Protein AF-A0A7W1NXH7-F1 (afdb_monomer_lite)

Sequence (1230 aa):
GSPTNNTDASGASYSRAEDPDDTFDNYVQDKVFFTPETDPMLKKDGQWLAEALGISYDSLSHIPNTDQADQAEAFAMNTALYPATLGYMLRTMLKPGMSWDQVDDVRWFFRNFVSGRGQVPAIRIGSQPYGILPTTAYSRMKWFNNDRLPFVPGSIESPRPFLTKLYSILNTLSPFWTNAVNSVAHVDAEHYDDAHKALLDIIGLHPSSVDYYSRVAESLNHVYNVMNMQGKASEFVSAYKSILLAGGTDIATSDQTMALLRELGYSSDTTPDILDLIFNRYAQKLKGPVIDDRPLSETAFIRDYAVPLPPDTKNRNYMQWLVDSAKTSFETLRTEAGFIDNKSPTAMLYLVMRFALMQSYWKTSIDLHRSAVVNGVFDVELVRSEPQFINVKQDQKVSESRFAQMYTPLAGITEPNETLVAAIPRLFGVRTETAHLGELIAAAQSLVNVPTARLERLFAEHIDLCSYRLDAWQQGLVRYQLSAMRANQYNNQNENPGGTYIGAYGWLENIRPENKVMTPIQLPDDLQAVFNPPTPAGTPAPAPIMHDPTNEGYIHAPSLNHAVTAAVLRNGYNATADATVRETMAVNLSSERVRLALSFIEGIRNGQSLSALLGYQLERALHDGSSFAEVDTFIYALRKQWPLQAGKIKLPINPVTGAADPDLAPIEAQEARNVVDGFALINWIKQHNNNKIYPFANIKLPPTQNAAQETVINDAVNRLLDIYDALADLALAEGVHQIVQGNYDRAAATMDAYSRGNFPPIPDVVQTPRTGITLTHRVGLHFEAGLDFNTSPVGGIAMTPRANAEPAINKWIQSVLPSTPSDVLCSVIVTDPVTAVETTLLITWADLQVQPVDLLYLVQPENQQAMAELDDRIIRHIVATANPRPDAKIDIRYAQPAAPQYSFFEIAPLMQSLRALLLASRPLQPTDVMLTNEAKTSADDVVTANRPRLEHVRDLLDVLHTDLSNYVTPLQAIFDDITNKRSQLLTTVDTLMDDFNQLLARASSF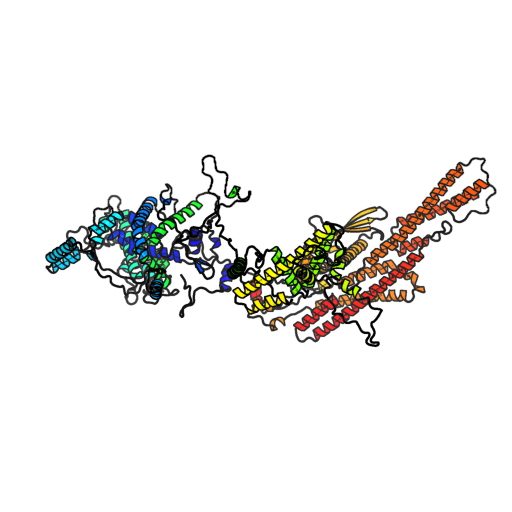GLPQTGWGFTYAWKAATFGGLIDQIKVLADRWQTRLDGYDAAMSAYALLPITTTDDERFQLLQKTELMISTSLINPLPADPTDATYLNARTAKRTAFDNKRGQFAALLSTSTRSIATLLADVQALLPIDEFDSISIDTAAVENEIVTFCGDLLRVSTGVMNDADKRLKDAQTQFDAHSAASTSKAQVDALLAVAKALLGDDFRIIPEFTLSASHGSEWEKAYTC

Foldseek 3Di:
DFALCDDPVGHGPDDLDDDPVVVCCLPPVVQFLDDDDDDLLQQFLLNLQCLLFQHDSSVRRSPPRSNHRLRSLLLLLLLLLCCLFVVLCVLFQQPPQDDPVLSVLVSLLRSPQFGLQARHDWDDDRSDIGDDHQDDPLVPDDPLVDPDQDDFPSDDPDCSVVLVLLSLLLVLCVVVVVVVVVVQQDPDPVPDPDPVVSVVSNVPDDSFDDWDWDKDKDAPVVVLVVCVVVVNNVVVVVVVVCVLVVPDPLDQHLVNVVVVVVSSPRDDPDRGNNNRIDIDSDIGTDPAAAFEPDDFDQQDFADFFFQDDPPDHDGAHLLVVLLVCLLAAPVCLVVVPGTDVSDDHPHNSSVSSSSSSNSLLLQLLVLVVCVLDPDDDDPPSLLSYAQSAAPPDPPDPDNHGSCVSQQDDRPPQDDVPDGNRNRLSVCAPVDPSCVSSVSNSVSSVSCRNGGRNSVSVSSRSSVCSSPPPSVSVSSSSSSSVSSSVSSVVPPDPDDDRGRDDDDDDDDDPPDDDPPADWDFDDDDPVCCCVPFPDDPPPDDTDDGDTDRPPDPDDDDALDPLLRVLVVVLVVVLVVPCDPPPNCPSPFDPDPVLVVLLVVLLVCLVVVDFSQQVLLVLLQVLQVVCCVVPNQNVQQQVQLVVAFPDPDPDDQPQPPPPRDGDPPDPPPSVVSSPGTGRSVVVVVLCVVVVNQLFPVRNPDPGDDDPDVSSRVSNSVSNVVSVSSVSSNVSLLSSLLSSCVSVVNNVLSVVSVCCNVVSNNHDDRCSPPNDDPDDDDDDDDDDDWDPDDQLQDALAPQAGRFLLCLQAVRLLNVLCVVDDVHQQQEWWWKWKQAPQPRDIDIDIATSSLLSDTSVVLLQQQAPVDPVSVLLVVLSVVLSCCVPVVGALQIDMDIGQQDDDPPGHGSVRCSVVSVVSLCVVQVDDFDFLQNLDDPVPDDPVSRLFWADDPVSLVVSLVLLVVLLVLLCVLLVVLVVCVVPVVVNLVVLLQCLVVNLVSLLVSLNSLVSLVFPLSRSVVSSVLLNCLSVVLLVLLVVVLVLLVVLLVVLVVLVVVLVVDDPPDDQVNSVVSLQVSLVSFFVDDDPDDDPGSPPPVNVVVSVVSSVVSVVLSVQSVVLNVDPDNDPSVSLVSQVVSDDPNGGDPDHDCSVVSSVSSVVVSVVSSVSSVVSSVLSVQLSVQLVVLVVQLVVDPTNVSNVVSVQSNSCSRRNPSRGYHIDGDDDPVSVVVVVVVVVD

Secondary structure (DSSP, 8-state):
---SS-BTTB--S--SS--HHHHHHHHTS--------SSTTT--HHHHHHHHHT--THHHHTSTTTT--HHHHHHHHHHHHTTTTHHHIIIIITTTSS-HHHHHHHHHHHHHH--TT-SS--EEETTEEE-------GGG--GGGSS-PPPPTT--S-HHHHHHHHHHHHHHHHHHHHHHHTTS----TTS-S-HHHHHHHHHT--SS----EE--EEEHHHHHHHHHHTT-HHHHHHHHHHHHHTT-TTS--HHHHHHHHHHTT---SSPPGGGGEEE-SS-EE--S-SS-SS---SSPPPPEEEPPPTT--S-EEHHHHHHHHHHH-HHHHHHTTTBGGG-----HHHHHHHHHHHHHHHHHHHHHHHHH-SSS---HHHHHSPPSSSS--TT-S--S-TTHHHHS--TTTSPTT--HHHHHHHHTTTSGGGHHHHHHHHHHHHTTTS-HHHHHHHHHHHHHHHHT-HHHHHHHHHHHHHHHHHHHTTSS-S---------------S--------EE----HHHHHHHSPPPPTTSPPPPPPEE-TT-------SSHHHHHHHHHHHHHHHHH--TT-TTTT-----HHHHHHHHHHHHHHHTT--HHHHHHHHHHHHHHHHTTTS--THHHHHHHHHSBSS-S-----B-TTT-SB-TTSPPTHHHHTTSPB-HHHHHHHHHHTTT--STTTTT-SPPPPSSHHHHHHHHHHHHHHHHHHHHHHHHHHHHHHHHHHTT-HHHHHHHHHHHHHT--PPPPSTTSPPP-----------PPPPS--TTS-SSTT-PPPHHHHH-HHHHHHHHHHS-SSGGGEEEEEEEE-TTT--EEEEEEETGGGT--HHHHHHH--TT-HHHHHHHHHHHHHHHHHHT---TT-EEEEETT---TT-EEHHHHHHHHHHHHHHHHHS----GGGGS-TTT--GGGGG-EE--HHHHHHHHHHHHHHHHHHHHHHHHHHHHHTTHHHHHHHHHHHHHHHHHHHHHHHHHHHTTT-TT---HHHHHHHHHHHHHHHHHHHHHHHHHHHHHHHHHHHHHHHTT--TTS-HHHHHHHHHHHHHHH-SS--SSPPSSTT-HHHHHHHHHHHHHHHHHHHHHHHHTT-----HHHHHHHHHTT---TTT-SS---HHHHHHHHHHHHHHHHHHHHHHHHHHHHHHHHHHHHHHHHHH-SSHHHHHHHHHHHHHHHH-TT-----EE---HHHHHHHHHHHH-

pLDDT: mean 82.28, std 12.21, range [40.69, 96.88]

Structure (mmCIF, N/CA/C/O backbone):
data_AF-A0A7W1NXH7-F1
#
_entry.id   AF-A0A7W1NXH7-F1
#
loop_
_atom_site.group_PDB
_atom_site.id
_atom_site.type_symbol
_atom_site.label_atom_id
_atom_site.label_alt_id
_atom_site.label_comp_id
_atom_site.label_asym_id
_atom_site.label_entity_id
_atom_site.label_seq_id
_atom_site.pdbx_PDB_ins_code
_atom_site.Cartn_x
_atom_site.Cartn_y
_atom_site.Cartn_z
_atom_site.occupancy
_atom_site.B_iso_or_equiv
_atom_site.auth_seq_id
_atom_site.auth_comp_id
_atom_site.auth_asym_id
_atom_site.auth_atom_id
_atom_site.pdbx_PDB_model_num
ATOM 1 N N . GLY A 1 1 ? -18.703 -8.998 23.964 1.00 52.97 1 GLY A N 1
ATOM 2 C CA . GLY A 1 1 ? -17.618 -10.003 23.870 1.00 52.97 1 GLY A CA 1
ATOM 3 C C . GLY A 1 1 ? -18.080 -11.256 23.144 1.00 52.97 1 GLY A C 1
ATOM 4 O O . GLY A 1 1 ? -19.027 -11.887 23.594 1.00 52.97 1 GLY A O 1
ATOM 5 N N . SER A 1 2 ? -17.446 -11.594 22.025 1.00 56.78 2 SER A N 1
ATOM 6 C CA . SER A 1 2 ? -17.829 -12.741 21.191 1.00 56.78 2 SER A CA 1
ATOM 7 C C . SER A 1 2 ? -17.130 -14.040 21.627 1.00 56.78 2 SER A C 1
ATOM 9 O O . SER A 1 2 ? -16.025 -13.968 22.170 1.00 56.78 2 SER A O 1
ATOM 11 N N . PRO A 1 3 ? -17.712 -15.228 21.369 1.00 59.19 3 PRO A N 1
ATOM 12 C CA . PRO A 1 3 ? -17.052 -16.504 21.637 1.00 59.19 3 PRO A CA 1
ATOM 13 C C . PRO A 1 3 ? -15.700 -16.600 20.920 1.00 59.19 3 PRO A C 1
ATOM 15 O O . PRO A 1 3 ? -15.610 -16.384 19.707 1.00 59.19 3 PRO A O 1
ATOM 18 N N . THR A 1 4 ? -14.650 -16.929 21.675 1.00 58.81 4 THR A N 1
ATOM 19 C CA . THR A 1 4 ? -13.286 -17.125 21.155 1.00 58.81 4 THR A CA 1
ATOM 20 C C . THR A 1 4 ? -13.045 -18.547 20.655 1.00 58.81 4 THR A C 1
ATOM 22 O O . THR A 1 4 ? -12.136 -18.762 19.859 1.00 58.81 4 THR A O 1
ATOM 25 N N . ASN A 1 5 ? -13.882 -19.500 21.077 1.00 57.94 5 ASN A N 1
ATOM 26 C CA . ASN A 1 5 ? -13.795 -20.912 20.721 1.00 57.94 5 ASN A CA 1
ATOM 27 C C . ASN A 1 5 ? -15.052 -21.369 19.976 1.00 57.94 5 ASN A C 1
ATOM 29 O O . ASN A 1 5 ? -16.156 -20.899 20.253 1.00 57.94 5 ASN A O 1
ATOM 33 N N . ASN A 1 6 ? -14.873 -22.322 19.061 1.00 59.66 6 ASN A N 1
ATOM 34 C CA . ASN A 1 6 ? -15.985 -23.063 18.476 1.00 59.66 6 ASN A CA 1
ATOM 35 C C . ASN A 1 6 ? -16.592 -23.972 19.551 1.00 59.66 6 ASN A C 1
ATOM 37 O O . ASN A 1 6 ? -15.865 -24.661 20.267 1.00 59.66 6 ASN A O 1
ATOM 41 N N . THR A 1 7 ? -17.914 -24.002 19.635 1.00 55.31 7 THR A N 1
ATOM 42 C CA . THR A 1 7 ? -18.666 -25.038 20.348 1.00 55.31 7 THR A CA 1
ATOM 43 C C . THR A 1 7 ? -19.468 -25.850 19.336 1.00 55.31 7 THR A C 1
ATOM 45 O O . THR A 1 7 ? -19.671 -25.401 18.207 1.00 55.31 7 THR A O 1
ATOM 48 N N . ASP A 1 8 ? -19.979 -27.013 19.738 1.00 50.88 8 ASP A N 1
ATOM 49 C CA . ASP A 1 8 ? -20.824 -27.854 18.875 1.00 50.88 8 ASP A CA 1
ATOM 50 C C . ASP A 1 8 ? -22.091 -27.129 18.372 1.00 50.88 8 ASP A C 1
ATOM 52 O O . ASP A 1 8 ? -22.665 -27.516 17.357 1.00 50.88 8 ASP A O 1
ATOM 56 N N . ALA A 1 9 ? -22.528 -26.071 19.069 1.00 47.69 9 ALA A N 1
ATOM 57 C CA . ALA A 1 9 ? -23.723 -25.295 18.740 1.00 47.69 9 ALA A CA 1
ATOM 58 C C . ALA A 1 9 ? -23.431 -23.949 18.048 1.00 47.69 9 ALA A C 1
ATOM 60 O O . ALA A 1 9 ? -24.334 -23.373 17.441 1.00 47.69 9 ALA A O 1
ATOM 61 N N . SER A 1 10 ? -22.207 -23.420 18.145 1.00 53.72 10 SER A N 1
ATOM 62 C CA . SER A 1 10 ? -21.864 -22.092 17.623 1.00 53.72 10 SER A CA 1
ATOM 63 C C . SER A 1 10 ? -20.383 -21.968 17.268 1.00 53.72 10 SER A C 1
ATOM 65 O O . SER A 1 10 ? -19.515 -22.259 18.092 1.00 53.72 10 SER A O 1
ATOM 67 N N . GLY A 1 11 ? -20.087 -21.447 16.078 1.00 53.59 11 GLY A N 1
ATOM 68 C CA . GLY A 1 11 ? -18.722 -21.083 15.697 1.00 53.59 11 GLY A CA 1
ATOM 69 C C . GLY A 1 11 ? -18.174 -19.907 16.515 1.00 53.59 11 GLY A C 1
ATOM 70 O O . GLY A 1 11 ? -18.927 -19.071 17.018 1.00 53.59 11 GLY A O 1
ATOM 71 N N . ALA A 1 12 ? -16.852 -19.838 16.635 1.00 65.81 12 ALA A N 1
ATOM 72 C CA . ALA A 1 12 ? -16.138 -18.669 17.111 1.00 65.81 12 ALA A CA 1
ATOM 73 C C . ALA A 1 12 ? -16.401 -17.498 16.159 1.00 65.81 12 ALA A C 1
ATOM 75 O O . ALA A 1 12 ? -16.478 -17.665 14.945 1.00 65.81 12 ALA A O 1
ATOM 76 N N . SER A 1 13 ? -16.440 -16.285 16.701 1.00 62.66 13 SER A N 1
ATOM 77 C CA . SER A 1 13 ? -16.561 -15.063 15.891 1.00 62.66 13 SER A CA 1
ATOM 78 C C . SER A 1 13 ? -15.285 -14.729 15.102 1.00 62.66 13 SER A C 1
ATOM 80 O O . SER A 1 13 ? -15.204 -13.688 14.451 1.00 62.66 13 SER A O 1
ATOM 82 N N . TYR A 1 14 ? -14.247 -15.559 15.205 1.00 63.00 14 TYR A N 1
ATOM 83 C CA . TYR A 1 14 ? -13.001 -15.404 14.472 1.00 63.00 14 TYR A CA 1
ATOM 84 C C . TYR A 1 14 ? -12.984 -16.321 13.248 1.00 63.00 14 TYR A C 1
ATOM 86 O O . TYR A 1 14 ? -13.080 -17.541 13.372 1.00 63.00 14 TYR A O 1
ATOM 94 N N . SER A 1 15 ? -12.779 -15.711 12.084 1.00 62.16 15 SER A N 1
ATOM 95 C CA . SER A 1 15 ? -12.390 -16.374 10.845 1.00 62.16 15 SER A CA 1
ATOM 96 C C . SER A 1 15 ? -10.935 -16.020 10.533 1.00 62.16 15 SER A C 1
ATOM 98 O O . SER A 1 15 ? -10.502 -14.892 10.765 1.00 62.16 15 SER A O 1
ATOM 100 N N . ARG A 1 16 ? -10.167 -16.980 10.003 1.00 59.69 16 ARG A N 1
ATOM 101 C CA . ARG A 1 16 ? -8.778 -16.746 9.572 1.00 59.69 16 ARG A CA 1
ATOM 102 C C . ARG A 1 16 ? -8.693 -15.926 8.279 1.00 59.69 16 ARG A C 1
ATOM 104 O O . ARG A 1 16 ? -7.657 -15.322 8.029 1.00 59.69 16 ARG A O 1
ATOM 111 N N . ALA A 1 17 ? -9.752 -15.945 7.473 1.00 58.38 17 ALA A N 1
ATOM 112 C CA . ALA A 1 17 ? -9.890 -15.149 6.261 1.00 58.38 17 ALA A CA 1
ATOM 113 C C . ALA A 1 17 ? -10.951 -14.070 6.501 1.00 58.38 17 ALA A C 1
ATOM 115 O O . ALA A 1 17 ? -12.046 -14.379 6.976 1.00 58.38 17 ALA A O 1
ATOM 116 N N . GLU A 1 18 ? -10.612 -12.817 6.221 1.00 64.38 18 GLU A N 1
ATOM 117 C CA . GLU A 1 18 ? -11.596 -11.735 6.197 1.00 64.38 18 GLU A CA 1
ATOM 118 C C . GLU A 1 18 ? -12.480 -11.894 4.957 1.00 64.38 18 GLU A C 1
ATOM 120 O O . GLU A 1 18 ? -12.020 -12.406 3.933 1.00 64.38 18 GLU A O 1
ATOM 125 N N . ASP A 1 19 ? -13.751 -11.514 5.069 1.00 64.56 19 ASP A N 1
ATOM 126 C CA . ASP A 1 19 ? -14.660 -11.515 3.928 1.00 64.56 19 ASP A CA 1
ATOM 127 C C . ASP A 1 19 ? -14.198 -10.426 2.931 1.00 64.56 19 ASP A C 1
ATOM 129 O O . ASP A 1 19 ? -14.071 -9.255 3.317 1.00 64.56 19 ASP A O 1
ATOM 133 N N . PRO A 1 20 ? -13.868 -10.785 1.675 1.00 63.41 20 PRO A N 1
ATOM 134 C CA . PRO A 1 20 ? -13.434 -9.823 0.667 1.00 63.41 20 PRO A CA 1
ATOM 135 C C . PRO A 1 20 ? -14.458 -8.714 0.414 1.00 63.41 20 PRO A C 1
ATOM 137 O O . PRO A 1 20 ? -14.057 -7.572 0.199 1.00 63.41 20 PRO A O 1
ATOM 140 N N . ASP A 1 21 ? -15.756 -9.022 0.486 1.00 64.94 21 ASP A N 1
ATOM 141 C CA . ASP A 1 21 ? -16.814 -8.041 0.237 1.00 64.94 21 ASP A CA 1
ATOM 142 C C . ASP A 1 21 ? -16.896 -7.040 1.401 1.00 64.94 21 ASP A C 1
ATOM 144 O O . ASP A 1 21 ? -16.912 -5.827 1.184 1.00 64.94 21 ASP A O 1
ATOM 148 N N . ASP A 1 22 ? -16.819 -7.528 2.647 1.00 65.38 22 ASP A N 1
ATOM 149 C CA . ASP A 1 22 ? -16.792 -6.660 3.832 1.00 65.38 22 ASP A CA 1
ATOM 150 C C . ASP A 1 22 ? -15.533 -5.781 3.858 1.00 65.38 22 ASP A C 1
ATOM 152 O O . ASP A 1 22 ? -15.582 -4.631 4.292 1.00 65.38 22 ASP A O 1
ATOM 156 N N . THR A 1 23 ? -14.384 -6.305 3.418 1.00 71.62 23 THR A N 1
ATOM 157 C CA . THR A 1 23 ? -13.117 -5.553 3.390 1.00 71.62 23 THR A CA 1
ATOM 158 C C . THR A 1 23 ? -13.043 -4.550 2.242 1.00 71.62 23 THR A C 1
ATOM 160 O O . THR A 1 23 ? -12.435 -3.493 2.420 1.00 71.62 23 THR A O 1
ATOM 163 N N . PHE A 1 24 ? -13.696 -4.815 1.107 1.00 67.25 24 PHE A N 1
ATOM 164 C CA . PHE A 1 24 ? -13.787 -3.874 -0.009 1.00 67.25 24 PHE A CA 1
ATOM 165 C C . PHE A 1 24 ? -14.469 -2.567 0.411 1.00 67.25 24 PHE A C 1
ATOM 167 O O . PHE A 1 24 ? -13.898 -1.491 0.224 1.00 67.25 24 PHE A O 1
ATOM 174 N N . ASP A 1 25 ? -15.633 -2.644 1.060 1.00 67.88 25 ASP A N 1
ATOM 175 C CA . ASP A 1 25 ? -16.334 -1.452 1.553 1.00 67.88 25 ASP A CA 1
ATOM 176 C C . ASP A 1 25 ? -15.490 -0.670 2.579 1.00 67.88 25 ASP A C 1
ATOM 178 O O . ASP A 1 25 ? -15.525 0.560 2.620 1.00 67.88 25 ASP A O 1
ATOM 182 N N . ASN A 1 26 ? -14.680 -1.363 3.385 1.00 67.06 26 ASN A N 1
ATOM 183 C CA . ASN A 1 26 ? -13.857 -0.723 4.415 1.00 67.06 26 ASN A CA 1
ATOM 184 C C . ASN A 1 26 ? -12.653 0.027 3.835 1.00 67.06 26 ASN A C 1
ATOM 186 O O . ASN A 1 26 ? -12.371 1.142 4.267 1.00 67.06 26 ASN A O 1
ATOM 190 N N . TYR A 1 27 ? -11.936 -0.581 2.883 1.00 66.81 27 TYR A N 1
ATOM 191 C CA . TYR A 1 27 ? -10.673 -0.040 2.368 1.00 66.81 27 TYR A CA 1
ATOM 192 C C . TYR A 1 27 ? -10.816 0.747 1.059 1.00 66.81 27 TYR A C 1
ATOM 194 O O . TYR A 1 27 ? -9.975 1.602 0.791 1.00 66.81 27 TYR A O 1
ATOM 202 N N . VAL A 1 28 ? -11.845 0.475 0.247 1.00 67.81 28 VAL A N 1
ATOM 203 C CA . VAL A 1 28 ? -12.051 1.121 -1.065 1.00 67.81 28 VAL A CA 1
ATOM 204 C C . VAL A 1 28 ? -13.149 2.185 -1.013 1.00 67.81 28 VAL A C 1
ATOM 206 O O . VAL A 1 28 ? -12.966 3.254 -1.584 1.00 67.81 28 VAL A O 1
ATOM 209 N N . GLN A 1 29 ? -14.258 1.951 -0.298 1.00 69.00 29 GLN A N 1
ATOM 210 C CA . GLN A 1 29 ? -15.322 2.962 -0.134 1.00 69.00 29 GLN A CA 1
ATOM 211 C C . GLN A 1 29 ? -15.101 3.915 1.053 1.00 69.00 29 GLN A C 1
ATOM 213 O O . GLN A 1 29 ? -15.978 4.724 1.358 1.00 69.00 29 GLN A O 1
ATOM 218 N N . ASP A 1 30 ? -13.948 3.824 1.722 1.00 74.44 30 ASP A N 1
ATOM 219 C CA . ASP A 1 30 ? -13.560 4.678 2.852 1.00 74.44 30 ASP A CA 1
ATOM 220 C C . ASP A 1 30 ? -14.618 4.721 3.972 1.00 74.44 30 ASP A C 1
ATOM 222 O O . ASP A 1 30 ? -14.930 5.761 4.560 1.00 74.44 30 ASP A O 1
ATOM 226 N N . LYS A 1 31 ? -15.231 3.565 4.261 1.00 81.69 31 LYS A N 1
ATOM 227 C CA . LYS A 1 31 ? -16.302 3.475 5.253 1.00 81.69 31 LYS A CA 1
ATOM 228 C C . LYS A 1 31 ? -15.799 3.886 6.636 1.00 81.69 31 LYS A C 1
ATOM 230 O O . LYS A 1 31 ? -14.894 3.277 7.205 1.00 81.69 31 LYS A O 1
ATOM 235 N N . VAL A 1 32 ? -16.462 4.887 7.207 1.00 86.12 32 VAL A N 1
ATOM 236 C CA . VAL A 1 32 ? -16.234 5.365 8.574 1.00 86.12 32 VAL A CA 1
ATOM 237 C C . VAL A 1 32 ? -17.178 4.631 9.528 1.00 86.12 32 VAL A C 1
ATOM 239 O O . VAL A 1 32 ? -18.397 4.787 9.456 1.00 86.12 32 VAL A O 1
ATOM 242 N N . PHE A 1 33 ? -16.621 3.834 10.438 1.00 87.38 33 PHE A N 1
ATOM 243 C CA . PHE A 1 33 ? -17.365 3.053 11.430 1.00 87.38 33 PHE A CA 1
ATOM 244 C C . PHE A 1 33 ? -17.887 3.906 12.591 1.00 87.38 33 PHE A C 1
ATOM 246 O O . PHE A 1 33 ? -18.991 3.677 13.082 1.00 87.38 33 PHE A O 1
ATOM 253 N N . PHE A 1 34 ? -17.140 4.920 13.031 1.00 90.06 34 PHE A N 1
ATOM 254 C CA . PHE A 1 34 ? -17.619 5.828 14.072 1.00 90.06 34 PHE A CA 1
ATOM 255 C C . PHE A 1 34 ? -17.230 7.278 13.811 1.00 90.06 34 PHE A C 1
ATOM 257 O O . PHE A 1 34 ? -16.165 7.576 13.277 1.00 90.06 34 PHE A O 1
ATOM 264 N N . THR A 1 35 ? -18.092 8.182 14.268 1.00 87.44 35 THR A N 1
ATOM 265 C CA . THR A 1 35 ? -17.828 9.619 14.335 1.00 87.44 35 THR A CA 1
ATOM 266 C C . THR A 1 35 ? -17.632 10.035 15.793 1.00 87.44 35 THR A C 1
ATOM 268 O O . THR A 1 35 ? -18.352 9.520 16.653 1.00 87.44 35 THR A O 1
ATOM 271 N N . PRO A 1 36 ? -16.698 10.954 16.099 1.00 85.88 36 PRO A N 1
ATOM 272 C CA . PRO A 1 36 ? -16.463 11.392 17.470 1.00 85.88 36 PRO A CA 1
ATOM 273 C C . PRO A 1 36 ? -17.710 12.017 18.101 1.00 85.88 36 PRO A C 1
ATOM 275 O O . PRO A 1 36 ? -18.318 12.915 17.523 1.00 85.88 36 PRO A O 1
ATOM 278 N N . GLU A 1 37 ? -18.046 11.577 19.310 1.00 84.88 37 GLU A N 1
ATOM 279 C CA . GLU A 1 37 ? -19.183 12.063 20.091 1.00 84.88 37 GLU A CA 1
ATOM 280 C C . GLU A 1 37 ? -18.730 12.559 21.471 1.00 84.88 37 GLU A C 1
ATOM 282 O O . GLU A 1 37 ? -17.732 12.101 22.031 1.00 84.88 37 GLU A O 1
ATOM 287 N N . THR A 1 38 ? -19.446 13.523 22.038 1.00 78.44 38 THR A N 1
ATOM 288 C CA . THR A 1 38 ? -19.121 14.099 23.349 1.00 78.44 38 THR A CA 1
ATOM 289 C C . THR A 1 38 ? -19.797 13.357 24.496 1.00 78.44 38 THR A C 1
ATOM 291 O O . THR A 1 38 ? -19.187 13.212 25.559 1.00 78.44 38 THR A O 1
ATOM 294 N N . ASP A 1 39 ? -21.012 12.846 24.278 1.00 74.94 39 ASP A N 1
ATOM 295 C CA . ASP A 1 39 ? -21.772 12.095 25.278 1.00 74.94 39 ASP A CA 1
ATOM 296 C C . ASP A 1 39 ? -21.166 10.692 25.500 1.00 74.94 39 ASP A C 1
ATOM 298 O O . ASP A 1 39 ? -21.194 9.864 24.583 1.00 74.94 39 ASP A O 1
ATOM 302 N N . PRO A 1 40 ? -20.665 10.369 26.713 1.00 75.31 40 PRO A N 1
ATOM 303 C CA . PRO A 1 40 ? -20.134 9.045 27.048 1.00 75.31 40 PRO A CA 1
ATOM 304 C C . PRO A 1 40 ? -21.069 7.870 26.722 1.00 75.31 40 PRO A C 1
ATOM 306 O O . PRO A 1 40 ? -20.588 6.763 26.486 1.00 75.31 40 PRO A O 1
ATOM 309 N N . MET A 1 41 ? -22.385 8.089 26.711 1.00 76.69 41 MET A N 1
ATOM 310 C CA . MET A 1 41 ? -23.384 7.056 26.418 1.00 76.69 41 MET A CA 1
ATOM 311 C C . MET A 1 41 ? -23.594 6.807 24.920 1.00 76.69 41 MET A C 1
ATOM 313 O O . MET A 1 41 ? -24.264 5.842 24.552 1.00 76.69 41 MET A O 1
ATOM 317 N N . LEU A 1 42 ? -23.039 7.660 24.060 1.00 82.69 42 LEU A N 1
ATOM 318 C CA . LEU A 1 42 ? -23.105 7.537 22.603 1.00 82.69 42 LEU A CA 1
ATOM 319 C C . LEU A 1 42 ? -21.733 7.247 21.975 1.00 82.69 42 LEU A C 1
ATOM 321 O O . LEU A 1 42 ? -21.670 6.773 20.839 1.00 82.69 42 LEU A O 1
ATOM 325 N N . LYS A 1 43 ? -20.640 7.474 22.719 1.00 88.69 43 LYS A N 1
ATOM 326 C CA . LYS A 1 43 ? -19.273 7.148 22.294 1.00 88.69 43 LYS A CA 1
ATOM 327 C C . LYS A 1 43 ? -19.124 5.671 21.948 1.00 88.69 43 LYS A C 1
ATOM 329 O O . LYS A 1 43 ? -19.409 4.792 22.765 1.00 88.69 43 LYS A O 1
ATOM 334 N N . LYS A 1 44 ? -18.599 5.415 20.754 1.00 92.75 44 LYS A N 1
ATOM 335 C CA . LYS A 1 44 ? -18.263 4.068 20.290 1.00 92.75 44 LYS A CA 1
ATOM 336 C C . LYS A 1 44 ? -16.946 3.580 20.885 1.00 92.75 44 LYS A C 1
ATOM 338 O O . LYS A 1 44 ? -16.102 4.376 21.301 1.00 92.75 44 LYS A O 1
ATOM 343 N N . ASP A 1 45 ? -16.760 2.267 20.918 1.00 92.00 45 ASP A N 1
ATOM 344 C CA . ASP A 1 45 ? -15.587 1.634 21.522 1.00 92.00 45 ASP A CA 1
ATOM 345 C C . ASP A 1 45 ? -14.278 2.060 20.826 1.00 92.00 45 ASP A C 1
ATOM 347 O O . ASP A 1 45 ? -13.265 2.273 21.492 1.00 92.00 45 ASP A O 1
ATOM 351 N N . GLY A 1 46 ? -14.296 2.309 19.512 1.00 91.06 46 GLY A N 1
ATOM 352 C CA . GLY A 1 46 ? -13.149 2.876 18.795 1.00 91.06 46 GLY A CA 1
ATOM 353 C C . GLY A 1 46 ? -12.715 4.238 19.331 1.00 91.06 46 GLY A C 1
ATOM 354 O O . GLY A 1 46 ? -11.527 4.472 19.553 1.00 91.06 46 GLY A O 1
ATOM 355 N N . GLN A 1 47 ? -13.675 5.116 19.624 1.00 90.75 47 GLN A N 1
ATOM 356 C CA . GLN A 1 47 ? -13.386 6.415 20.223 1.00 90.75 47 GLN A CA 1
ATOM 357 C C . GLN A 1 47 ? -12.835 6.264 21.645 1.00 90.75 47 GLN A C 1
ATOM 359 O O . GLN A 1 47 ? -11.841 6.905 21.984 1.00 90.75 47 GLN A O 1
ATOM 364 N N . TRP A 1 48 ? -13.432 5.392 22.469 1.00 89.00 48 TRP A N 1
ATOM 365 C CA . TRP A 1 48 ? -12.933 5.113 23.822 1.00 89.00 48 TRP A CA 1
ATOM 366 C C . TRP A 1 48 ? -11.478 4.633 23.814 1.00 89.00 48 TRP A C 1
ATOM 368 O O . TRP A 1 48 ? -10.675 5.072 24.641 1.00 89.00 48 TRP A O 1
ATOM 378 N N . LEU A 1 49 ? -11.127 3.761 22.867 1.00 91.00 49 LEU A N 1
ATOM 379 C CA . LEU A 1 49 ? -9.764 3.273 22.690 1.00 91.00 49 LEU A CA 1
ATOM 380 C C . LEU A 1 49 ? -8.812 4.387 22.227 1.00 91.00 49 LEU A C 1
ATOM 382 O O . LEU A 1 49 ? -7.733 4.539 22.806 1.00 91.00 49 LEU A O 1
ATOM 386 N N . ALA A 1 50 ? -9.214 5.189 21.235 1.00 88.19 50 ALA A N 1
ATOM 387 C CA . ALA A 1 50 ? -8.412 6.306 20.736 1.00 88.19 50 ALA A CA 1
ATOM 388 C C . ALA A 1 50 ? -8.116 7.336 21.835 1.00 88.19 50 ALA A C 1
ATOM 390 O O . ALA A 1 50 ? -6.962 7.720 22.026 1.00 88.19 50 ALA A O 1
ATOM 391 N N . GLU A 1 51 ? -9.135 7.736 22.603 1.00 85.94 51 GLU A N 1
ATOM 392 C CA . GLU A 1 51 ? -8.996 8.691 23.707 1.00 85.94 51 GLU A CA 1
ATOM 393 C C . GLU A 1 51 ? -8.083 8.146 24.819 1.00 85.94 51 GLU A C 1
ATOM 395 O O . GLU A 1 51 ? -7.224 8.870 25.331 1.00 85.94 51 GLU A O 1
ATOM 400 N N . ALA A 1 52 ? -8.206 6.859 25.169 1.00 86.25 52 ALA A N 1
ATOM 401 C CA . ALA A 1 52 ? -7.352 6.227 26.175 1.00 86.25 52 ALA A CA 1
ATOM 402 C C . ALA A 1 52 ? -5.873 6.199 25.741 1.00 86.25 52 ALA A C 1
ATOM 404 O O . ALA A 1 52 ? -4.978 6.581 26.509 1.00 86.25 52 ALA A O 1
ATOM 405 N N . LEU A 1 53 ? -5.611 5.809 24.490 1.00 85.38 53 LEU A N 1
ATOM 406 C CA . LEU A 1 53 ? -4.266 5.756 23.907 1.00 85.38 53 LEU A CA 1
ATOM 407 C C . LEU A 1 53 ? -3.735 7.136 23.480 1.00 85.38 53 LEU A C 1
ATOM 409 O O . LEU A 1 53 ? -2.536 7.284 23.246 1.00 85.38 53 LEU A O 1
ATOM 413 N N . GLY A 1 54 ? -4.585 8.161 23.426 1.00 82.56 54 GLY A N 1
ATOM 414 C CA . GLY A 1 54 ? -4.215 9.498 22.960 1.00 82.56 54 GLY A CA 1
ATOM 415 C C . GLY A 1 54 ? -3.770 9.521 21.496 1.00 82.56 54 GLY A C 1
ATOM 416 O O . GLY A 1 54 ? -2.845 10.260 21.170 1.00 82.56 54 GLY A O 1
ATOM 417 N N . ILE A 1 55 ? -4.375 8.687 20.645 1.00 84.56 55 ILE A N 1
ATOM 418 C CA . ILE A 1 55 ? -4.102 8.605 19.199 1.00 84.56 55 ILE A CA 1
ATOM 419 C C . ILE A 1 55 ? -5.237 9.255 18.393 1.00 84.56 55 ILE A C 1
ATOM 421 O O . ILE A 1 55 ? -6.307 9.519 18.940 1.00 84.56 55 ILE A O 1
ATOM 425 N N . SER A 1 56 ? -5.005 9.527 17.104 1.00 84.56 56 SER A N 1
ATOM 426 C CA . SER A 1 56 ? -6.031 10.112 16.228 1.00 84.56 56 SER A CA 1
ATOM 427 C C . SER A 1 56 ? -7.240 9.185 16.080 1.00 84.56 56 SER A C 1
ATOM 429 O O . SER A 1 56 ? -7.085 7.965 15.999 1.00 84.56 56 SER A O 1
ATOM 431 N N . TYR A 1 57 ? -8.438 9.769 15.996 1.00 87.38 57 TYR A N 1
ATOM 432 C CA . TYR A 1 57 ? -9.664 9.026 15.701 1.00 87.38 57 TYR A CA 1
ATOM 433 C C . TYR A 1 57 ? -9.604 8.378 14.317 1.00 87.38 57 TYR A C 1
ATOM 435 O O . TYR A 1 57 ? -9.997 7.222 14.191 1.00 87.38 57 TYR A O 1
ATOM 443 N N . ASP A 1 58 ? -9.003 9.062 13.339 1.00 84.69 58 ASP A N 1
ATOM 444 C CA . ASP A 1 58 ? -8.849 8.575 11.960 1.00 84.69 58 ASP A CA 1
ATOM 445 C C . ASP A 1 58 ? -8.066 7.255 11.892 1.00 84.69 58 ASP A C 1
ATOM 447 O O . ASP A 1 58 ? -8.282 6.419 11.021 1.00 84.69 58 ASP A O 1
ATOM 451 N N . SER A 1 59 ? -7.161 7.022 12.853 1.00 85.00 59 SER A N 1
ATOM 452 C CA . SER A 1 59 ? -6.387 5.778 12.922 1.00 85.00 59 SER A CA 1
ATOM 453 C C . SER A 1 59 ? -7.241 4.555 13.266 1.00 85.00 59 SER A C 1
ATOM 455 O O . SER A 1 59 ? -6.807 3.433 13.020 1.00 85.00 59 SER A O 1
ATOM 457 N N . LEU A 1 60 ? -8.421 4.755 13.862 1.00 87.50 60 LEU A N 1
ATOM 458 C CA . LEU A 1 60 ? -9.331 3.683 14.265 1.00 87.50 60 LEU A CA 1
ATOM 459 C C . LEU A 1 60 ? -10.680 3.736 13.540 1.00 87.50 60 LEU A C 1
ATOM 461 O O . LEU A 1 60 ? -11.356 2.714 13.489 1.00 87.50 60 LEU A O 1
ATOM 465 N N . SER A 1 61 ? -11.085 4.878 12.982 1.00 86.94 61 SER A N 1
ATOM 466 C CA . SER A 1 61 ? -12.413 5.084 12.386 1.00 86.94 61 SER A CA 1
ATOM 467 C C . SER A 1 61 ? -12.728 4.150 11.220 1.00 86.94 61 SER A C 1
ATOM 469 O O . SER A 1 61 ? -13.901 3.922 10.948 1.00 86.94 61 SER A O 1
ATOM 471 N N . HIS A 1 62 ? -11.711 3.577 10.575 1.00 84.56 62 HIS A N 1
ATOM 472 C CA . HIS A 1 62 ? -11.848 2.644 9.449 1.00 84.56 62 HIS A CA 1
ATOM 473 C C . HIS A 1 62 ? -11.627 1.174 9.843 1.00 84.56 62 HIS A C 1
ATOM 475 O O . HIS A 1 62 ? -11.650 0.286 8.995 1.00 84.56 62 HIS A O 1
ATOM 481 N N . ILE A 1 63 ? -11.400 0.889 11.131 1.00 85.31 63 ILE A N 1
ATOM 482 C CA . ILE A 1 63 ? -11.187 -0.480 11.609 1.00 85.31 63 ILE A CA 1
ATOM 483 C C . ILE A 1 63 ? -12.545 -1.123 11.931 1.00 85.31 63 ILE A C 1
ATOM 485 O O . ILE A 1 63 ? -13.319 -0.543 12.700 1.00 85.31 63 ILE A O 1
ATOM 489 N N . PRO A 1 64 ? -12.839 -2.337 11.429 1.00 82.75 64 PRO A N 1
ATOM 490 C CA . PRO A 1 64 ? -14.089 -3.031 11.726 1.00 82.75 64 PRO A CA 1
ATOM 491 C C . PRO A 1 64 ? -14.337 -3.217 13.223 1.00 82.75 64 PRO A C 1
ATOM 493 O O . PRO A 1 64 ? -13.412 -3.482 13.993 1.00 82.75 64 PRO A O 1
ATOM 496 N N . ASN A 1 65 ? -15.608 -3.169 13.628 1.00 84.69 65 ASN A N 1
ATOM 497 C CA . ASN A 1 65 ? -16.067 -3.294 15.019 1.00 84.69 65 ASN A CA 1
ATOM 498 C C . ASN A 1 65 ? -15.643 -2.150 15.955 1.00 84.69 65 ASN A C 1
ATOM 500 O O . ASN A 1 65 ? -15.786 -2.264 17.173 1.00 84.69 65 ASN A O 1
ATOM 504 N N . THR A 1 66 ? -15.142 -1.034 15.429 1.00 88.94 66 THR A N 1
ATOM 505 C CA . THR A 1 66 ? -14.917 0.175 16.239 1.00 88.94 66 THR A CA 1
ATOM 506 C C . THR A 1 66 ? -16.200 0.962 16.514 1.00 88.94 66 THR A C 1
ATOM 508 O O . THR A 1 66 ? -16.216 1.812 17.403 1.00 88.94 66 THR A O 1
ATOM 511 N N . ASP A 1 67 ? -17.289 0.628 15.820 1.00 90.50 67 ASP A N 1
ATOM 512 C CA . ASP A 1 67 ? -18.660 1.128 15.972 1.00 90.50 67 ASP A CA 1
ATOM 513 C C . ASP A 1 67 ? -19.471 0.433 17.082 1.00 90.50 67 ASP A C 1
ATOM 515 O O . ASP A 1 67 ? -20.632 0.792 17.335 1.00 90.50 67 ASP A O 1
ATOM 519 N N . GLN A 1 68 ? -18.864 -0.546 17.756 1.00 90.62 68 GLN A N 1
ATOM 520 C CA . GLN A 1 68 ? -19.446 -1.238 18.903 1.00 90.62 68 GLN A CA 1
ATOM 521 C C . GLN A 1 68 ? -19.627 -0.289 20.099 1.00 90.62 68 GLN A C 1
ATOM 523 O O . GLN A 1 68 ? -19.074 0.813 20.143 1.00 90.62 68 GLN A O 1
ATOM 528 N N . ALA A 1 69 ? -20.476 -0.687 21.047 1.00 91.00 69 ALA A N 1
ATOM 529 C CA . ALA A 1 69 ? -20.923 0.159 22.155 1.00 91.00 69 ALA A CA 1
ATOM 530 C C . ALA A 1 69 ? -20.809 -0.534 23.525 1.00 91.00 69 ALA A C 1
ATOM 532 O O . ALA A 1 69 ? -21.558 -0.201 24.444 1.00 91.00 69 ALA A O 1
ATOM 533 N N . ASP A 1 70 ? -19.894 -1.496 23.690 1.00 89.88 70 ASP A N 1
ATOM 534 C CA . ASP A 1 70 ? -19.767 -2.281 24.925 1.00 89.88 70 ASP A CA 1
ATOM 535 C C . ASP A 1 70 ? -19.493 -1.385 26.149 1.00 89.88 70 ASP A C 1
ATOM 537 O O . ASP A 1 70 ? -20.033 -1.661 27.226 1.00 89.88 70 ASP A O 1
ATOM 541 N N . GLN A 1 71 ? -18.694 -0.317 26.012 1.00 90.31 71 GLN A N 1
ATOM 542 C CA . GLN A 1 71 ? -18.447 0.643 27.100 1.00 90.31 71 GLN A CA 1
ATOM 543 C C . GLN A 1 71 ? -19.653 1.552 27.359 1.00 90.31 71 GLN A C 1
ATOM 545 O O . GLN A 1 71 ? -20.065 1.725 28.508 1.00 90.31 71 GLN A O 1
ATOM 550 N N . ALA A 1 72 ? -20.243 2.114 26.303 1.00 91.12 72 ALA A N 1
ATOM 551 C CA . ALA A 1 72 ? -21.403 2.998 26.411 1.00 91.12 72 ALA A CA 1
ATOM 552 C C . ALA A 1 72 ? -22.604 2.299 27.070 1.00 91.12 72 ALA A C 1
ATOM 554 O O . ALA A 1 72 ? -23.260 2.869 27.943 1.00 91.12 72 ALA A O 1
ATOM 555 N N . GLU A 1 73 ? -22.850 1.036 26.721 1.00 93.12 73 GLU A N 1
ATOM 556 C CA . GLU A 1 73 ? -23.906 0.221 27.320 1.00 93.12 73 GLU A CA 1
ATOM 557 C C . GLU A 1 73 ? -23.656 -0.075 28.806 1.00 93.12 73 GLU A C 1
ATOM 559 O O . GLU A 1 73 ? -24.603 -0.072 29.594 1.00 93.12 73 GLU A O 1
ATOM 564 N N . ALA A 1 74 ? -22.399 -0.275 29.224 1.00 92.19 74 ALA A N 1
ATOM 565 C CA . ALA A 1 74 ? -22.044 -0.452 30.637 1.00 92.19 74 ALA A CA 1
ATOM 566 C C . ALA A 1 74 ? -22.350 0.807 31.459 1.00 92.19 74 ALA A C 1
ATOM 568 O O . ALA A 1 74 ? -22.968 0.724 32.525 1.00 92.19 74 ALA A O 1
ATOM 569 N N . PHE A 1 75 ? -22.004 1.988 30.938 1.00 90.75 75 PHE A N 1
ATOM 570 C CA . PHE A 1 75 ? -22.344 3.260 31.583 1.00 90.75 75 PHE A CA 1
ATOM 571 C C . PHE A 1 75 ? -23.845 3.548 31.571 1.00 90.75 75 PHE A C 1
ATOM 573 O O . PHE A 1 75 ? -24.375 4.063 32.562 1.00 90.75 75 PHE A O 1
ATOM 580 N N . ALA A 1 76 ? -24.552 3.161 30.507 1.00 93.69 76 ALA A N 1
ATOM 581 C CA . ALA A 1 76 ? -26.005 3.235 30.460 1.00 93.69 76 ALA A CA 1
ATOM 582 C C . ALA A 1 76 ? -26.636 2.338 31.537 1.00 93.69 76 ALA A C 1
ATOM 584 O O . ALA A 1 76 ? -27.442 2.821 32.328 1.00 93.69 76 ALA A O 1
ATOM 585 N N . MET A 1 77 ? -26.215 1.076 31.663 1.00 94.81 77 MET A N 1
ATOM 586 C CA . MET A 1 77 ? -26.734 0.172 32.698 1.00 94.81 77 MET A CA 1
ATOM 587 C C . MET A 1 77 ? -26.461 0.704 34.111 1.00 94.81 77 MET A C 1
ATOM 589 O O . MET A 1 77 ? -27.364 0.739 34.950 1.00 94.81 77 MET A O 1
ATOM 593 N N . ASN A 1 78 ? -25.249 1.211 34.357 1.00 93.75 78 ASN A N 1
ATOM 594 C CA . ASN A 1 78 ? -24.893 1.838 35.629 1.00 93.75 78 ASN A CA 1
ATOM 595 C C . ASN A 1 78 ? -25.763 3.056 35.944 1.00 93.75 78 ASN A C 1
ATOM 597 O O . ASN A 1 78 ? -26.248 3.186 37.067 1.00 93.75 78 ASN A O 1
ATOM 601 N N . THR A 1 79 ? -26.004 3.921 34.960 1.00 93.75 79 THR A N 1
ATOM 602 C CA . THR A 1 79 ? -26.876 5.095 35.109 1.00 93.75 79 THR A CA 1
ATOM 603 C C . THR A 1 79 ? -28.321 4.685 35.376 1.00 93.75 79 THR A C 1
ATOM 605 O O . THR A 1 79 ? -28.986 5.282 36.226 1.00 93.75 79 THR A O 1
ATOM 608 N N . ALA A 1 80 ? -28.791 3.653 34.675 1.00 95.31 80 ALA A N 1
ATOM 609 C CA . ALA A 1 80 ? -30.171 3.213 34.700 1.00 95.31 80 ALA A CA 1
ATOM 610 C C . ALA A 1 80 ? -30.557 2.552 36.036 1.00 95.31 80 ALA A C 1
ATOM 612 O O . ALA A 1 80 ? -31.623 2.824 36.588 1.00 95.31 80 ALA A O 1
ATOM 613 N N . LEU A 1 81 ? -29.660 1.735 36.597 1.00 96.06 81 LEU A N 1
ATOM 614 C CA . LEU A 1 81 ? -29.924 0.959 37.811 1.00 96.06 81 LEU A CA 1
ATOM 615 C C . LEU A 1 81 ? -29.468 1.640 39.109 1.00 96.06 81 LEU A C 1
ATOM 617 O O . LEU A 1 81 ? -29.957 1.272 40.181 1.00 96.06 81 LEU A O 1
ATOM 621 N N . TYR A 1 82 ? -28.611 2.669 39.038 1.00 95.69 82 TYR A N 1
ATOM 622 C CA . TYR A 1 82 ? -28.071 3.353 40.222 1.00 95.69 82 TYR A CA 1
ATOM 623 C C . TYR A 1 82 ? -29.137 3.743 41.264 1.00 95.69 82 TYR A C 1
ATOM 625 O O . TYR A 1 82 ? -28.908 3.484 42.447 1.00 95.69 82 TYR A O 1
ATOM 633 N N . PRO A 1 83 ? -30.305 4.333 40.915 1.00 95.31 83 PRO A N 1
ATOM 634 C CA . PRO A 1 83 ? -31.279 4.727 41.937 1.00 95.31 83 PRO A CA 1
ATOM 635 C C . PRO A 1 83 ? -31.882 3.565 42.726 1.00 95.31 83 PRO A C 1
ATOM 637 O O . PRO A 1 83 ? -32.249 3.773 43.880 1.00 95.31 83 PRO A O 1
ATOM 640 N N . ALA A 1 84 ? -31.985 2.374 42.131 1.00 94.88 84 ALA A N 1
ATOM 641 C CA . ALA A 1 84 ? -32.496 1.178 42.799 1.00 94.88 84 ALA A CA 1
ATOM 642 C C . ALA A 1 84 ? -31.443 0.499 43.679 1.00 94.88 84 ALA A C 1
ATOM 644 O O . ALA A 1 84 ? -31.793 -0.081 44.704 1.00 94.88 84 ALA A O 1
ATOM 645 N N . THR A 1 85 ? -30.173 0.564 43.280 1.00 94.38 85 THR A N 1
ATOM 646 C CA . THR A 1 85 ? -29.065 -0.111 43.959 1.00 94.38 85 THR A CA 1
ATOM 647 C C . THR A 1 85 ? -28.396 0.827 44.969 1.00 94.38 85 THR A C 1
ATOM 649 O O . THR A 1 85 ? -28.912 1.039 46.071 1.00 94.38 85 THR A O 1
ATOM 652 N N . LEU A 1 86 ? -27.269 1.441 44.604 1.00 93.19 86 LEU A N 1
ATOM 653 C CA . LEU A 1 86 ? -26.492 2.315 45.487 1.00 93.19 86 LEU A CA 1
ATOM 654 C C . LEU A 1 86 ? -27.276 3.559 45.910 1.00 93.19 86 LEU A C 1
ATOM 656 O O . LEU A 1 86 ? -27.221 3.955 47.069 1.00 93.19 86 LEU A O 1
ATOM 660 N N . GLY A 1 87 ? -28.047 4.165 45.007 1.00 92.19 87 GLY A N 1
ATOM 661 C CA . GLY A 1 87 ? -28.798 5.385 45.289 1.00 92.19 87 GLY A CA 1
ATOM 662 C C . GLY A 1 87 ? -29.811 5.204 46.420 1.00 92.19 87 GLY A C 1
ATOM 663 O O . GLY A 1 87 ? -29.889 6.046 47.316 1.00 92.19 87 GLY A O 1
ATOM 664 N N . TYR A 1 88 ? -30.556 4.097 46.421 1.00 91.12 88 TYR A N 1
ATOM 665 C CA . TYR A 1 88 ? -31.492 3.776 47.497 1.00 91.12 88 TYR A CA 1
ATOM 666 C C . TYR A 1 88 ? -30.771 3.439 48.803 1.00 91.12 88 TYR A C 1
ATOM 668 O O . TYR A 1 88 ? -31.141 3.968 49.857 1.00 91.12 88 TYR A O 1
ATOM 676 N N . MET A 1 89 ? -29.722 2.614 48.721 1.00 90.12 89 MET A N 1
ATOM 677 C CA . MET A 1 89 ? -28.918 2.198 49.870 1.00 90.12 89 MET A CA 1
ATOM 678 C C . MET A 1 89 ? -28.303 3.405 50.596 1.00 90.12 89 MET A C 1
ATOM 680 O O . MET A 1 89 ? -28.494 3.578 51.797 1.00 90.12 89 MET A O 1
ATOM 684 N N . LEU A 1 90 ? -27.627 4.293 49.865 1.00 89.94 90 LEU A N 1
ATOM 685 C CA . LEU A 1 90 ? -26.937 5.451 50.437 1.00 89.94 90 LEU A CA 1
ATOM 686 C C . LEU A 1 90 ? -27.915 6.516 50.955 1.00 89.94 90 LEU A C 1
ATOM 688 O O . LEU A 1 90 ? -27.676 7.117 51.999 1.00 89.94 90 LEU A O 1
ATOM 692 N N . ARG A 1 91 ? -29.027 6.754 50.244 1.00 88.19 91 ARG A N 1
ATOM 693 C CA . ARG A 1 91 ? -29.966 7.842 50.573 1.00 88.19 91 ARG A CA 1
ATOM 694 C C . ARG A 1 91 ? -30.995 7.471 51.639 1.00 88.19 91 ARG A C 1
ATOM 696 O O . ARG A 1 91 ? -31.421 8.346 52.391 1.00 88.19 91 ARG A O 1
ATOM 703 N N . THR A 1 92 ? -31.442 6.215 51.651 1.00 86.75 92 THR A N 1
ATOM 704 C CA . THR A 1 92 ? -32.531 5.738 52.523 1.00 86.75 92 THR A CA 1
ATOM 705 C C . THR A 1 92 ? -31.990 4.872 53.646 1.00 86.75 92 THR A C 1
ATOM 707 O O . THR A 1 92 ? -32.202 5.187 54.807 1.00 86.75 92 THR A O 1
ATOM 710 N N . MET A 1 93 ? -31.268 3.806 53.303 1.00 86.00 93 MET A N 1
ATOM 711 C CA . MET A 1 93 ? -30.866 2.780 54.269 1.00 86.00 93 MET A CA 1
ATOM 712 C C . MET A 1 93 ? -29.709 3.234 55.171 1.00 86.00 93 MET A C 1
ATOM 714 O O . MET A 1 93 ? -29.648 2.853 56.335 1.00 86.00 93 MET A O 1
ATOM 718 N N . LEU A 1 94 ? -28.808 4.079 54.664 1.00 85.44 94 LEU A N 1
ATOM 719 C CA . LEU A 1 94 ? -27.667 4.612 55.419 1.00 85.44 94 LEU A CA 1
ATOM 720 C C . LEU A 1 94 ? -27.908 5.995 56.044 1.00 85.44 94 LEU A C 1
ATOM 722 O O . LEU A 1 94 ? -26.969 6.607 56.554 1.00 85.44 94 LEU A O 1
ATOM 726 N N . LYS A 1 95 ? -29.142 6.509 56.032 1.00 79.81 95 LYS A N 1
ATOM 727 C CA . LYS A 1 95 ? -29.498 7.767 56.709 1.00 79.81 95 LYS A CA 1
ATOM 728 C C . LYS A 1 95 ? -29.245 7.646 58.225 1.00 79.81 95 LYS A C 1
ATOM 730 O O . LYS A 1 95 ? -29.564 6.597 58.770 1.00 79.81 95 LYS A O 1
ATOM 735 N N . PRO A 1 96 ? -28.741 8.692 58.921 1.00 75.88 96 PRO A N 1
ATOM 736 C CA . PRO A 1 96 ? -28.381 10.039 58.441 1.00 75.88 96 PRO A CA 1
ATOM 737 C C . PRO A 1 96 ? -26.918 10.177 57.970 1.00 75.88 96 PRO A C 1
ATOM 739 O O . PRO A 1 96 ? -26.378 11.278 57.929 1.00 75.88 96 PRO A O 1
ATOM 742 N N . GLY A 1 97 ? -26.254 9.072 57.628 1.00 73.31 97 GLY A N 1
ATOM 743 C CA . GLY A 1 97 ? -24.815 8.989 57.371 1.00 73.31 97 GLY A CA 1
ATOM 744 C C . GLY A 1 97 ? -24.246 9.794 56.211 1.00 73.31 97 GLY A C 1
ATOM 745 O O . GLY A 1 97 ? -23.049 10.080 56.214 1.00 73.31 97 GLY A O 1
ATOM 746 N N . MET A 1 98 ? -25.069 10.141 55.220 1.00 82.25 98 MET A N 1
ATOM 747 C CA . MET A 1 98 ? -24.651 10.894 54.036 1.00 82.25 98 MET A CA 1
ATOM 748 C C . MET A 1 98 ? -25.629 12.024 53.705 1.00 82.25 98 MET A C 1
ATOM 750 O O . MET A 1 98 ? -26.855 11.864 53.759 1.00 82.25 98 MET A O 1
ATOM 754 N N . SER A 1 99 ? -25.082 13.181 53.323 1.00 83.25 99 SER A N 1
ATOM 755 C CA . SER A 1 99 ? -25.875 14.305 52.818 1.00 83.25 99 SER A CA 1
ATOM 756 C C . SER A 1 99 ? -26.411 14.020 51.406 1.00 83.25 99 SER A C 1
ATOM 758 O O . SER A 1 99 ? -25.925 13.129 50.714 1.00 83.25 99 SER A O 1
ATOM 760 N N . TRP A 1 100 ? -27.423 14.777 50.962 1.00 83.62 100 TRP A N 1
ATOM 761 C CA . TRP A 1 100 ? -28.005 14.610 49.617 1.00 83.62 100 TRP A CA 1
ATOM 762 C C . TRP A 1 100 ? -26.950 14.837 48.530 1.00 83.62 100 TRP A C 1
ATOM 764 O O . TRP A 1 100 ? -26.847 14.046 47.599 1.00 83.62 100 TRP A O 1
ATOM 774 N N . ASP A 1 101 ? -26.126 15.873 48.709 1.00 84.06 101 ASP A N 1
ATOM 775 C CA . ASP A 1 101 ? -25.096 16.263 47.747 1.00 84.06 101 ASP A CA 1
ATOM 776 C C . ASP A 1 101 ? -23.961 15.216 47.692 1.00 84.06 101 ASP A C 1
ATOM 778 O O . ASP A 1 101 ? -23.503 14.867 46.612 1.00 84.06 101 ASP A O 1
ATOM 782 N N . GLN A 1 102 ? -23.589 14.599 48.826 1.00 87.00 102 GLN A N 1
ATOM 783 C CA . GLN A 1 102 ? -22.617 13.491 48.847 1.00 87.00 102 GLN A CA 1
ATOM 784 C C . GLN A 1 102 ? -23.106 12.259 48.073 1.00 87.00 102 GLN A C 1
ATOM 786 O O . GLN A 1 102 ? -22.309 11.577 47.430 1.00 87.00 102 GLN A O 1
ATOM 791 N N . VAL A 1 103 ? -24.407 11.952 48.131 1.00 89.19 103 VAL A N 1
ATOM 792 C CA . VAL A 1 103 ? -24.987 10.861 47.331 1.00 89.19 103 VAL A CA 1
ATOM 793 C C . VAL A 1 103 ? -24.903 11.194 45.839 1.00 89.19 103 VAL A C 1
ATOM 795 O O . VAL A 1 103 ? -24.584 10.317 45.036 1.00 89.19 103 VAL A O 1
ATOM 798 N N . ASP A 1 104 ? -25.137 12.452 45.462 1.00 88.38 104 ASP A N 1
ATOM 799 C CA . ASP A 1 104 ? -25.027 12.898 44.072 1.00 88.38 104 ASP A CA 1
ATOM 800 C C . ASP A 1 104 ? -23.551 12.918 43.583 1.00 88.38 104 ASP A C 1
ATOM 802 O O . ASP A 1 104 ? -23.296 12.528 42.439 1.00 88.38 104 ASP A O 1
ATOM 806 N N . ASP A 1 105 ? -22.565 13.204 44.448 1.00 90.31 105 ASP A N 1
ATOM 807 C CA . ASP A 1 105 ? -21.125 13.049 44.147 1.00 90.31 105 ASP A CA 1
ATOM 808 C C . ASP A 1 105 ? -20.744 11.580 43.879 1.00 90.31 105 ASP A C 1
ATOM 810 O O . ASP A 1 105 ? -20.036 11.266 42.916 1.00 90.31 105 ASP A O 1
ATOM 814 N N . VAL A 1 106 ? -21.251 10.642 44.695 1.00 92.62 106 VAL A N 1
ATOM 815 C CA . VAL A 1 106 ? -21.039 9.200 44.469 1.00 92.62 106 VAL A CA 1
ATOM 816 C C . VAL A 1 106 ? -21.670 8.769 43.146 1.00 92.62 106 VAL A C 1
ATOM 818 O O . VAL A 1 106 ? -21.046 8.028 42.384 1.00 92.62 106 VAL A O 1
ATOM 821 N N . ARG A 1 107 ? -22.885 9.247 42.842 1.00 92.19 107 ARG A N 1
ATOM 822 C CA . ARG A 1 107 ? -23.558 8.989 41.560 1.00 92.19 107 ARG A CA 1
ATOM 823 C C . ARG A 1 107 ? -22.715 9.472 40.389 1.00 92.19 107 ARG A C 1
ATOM 825 O O . ARG A 1 107 ? -22.576 8.752 39.401 1.00 92.19 107 ARG A O 1
ATOM 832 N N . TRP A 1 108 ? -22.189 10.691 40.483 1.00 90.31 108 TRP A N 1
ATOM 833 C CA . TRP A 1 108 ? -21.314 11.268 39.471 1.00 90.31 108 TRP A CA 1
ATOM 834 C C . TRP A 1 108 ? -20.099 10.378 39.208 1.00 90.31 108 TRP A C 1
ATOM 836 O O . TRP A 1 108 ? -19.841 10.037 38.054 1.00 90.31 108 TRP A O 1
ATOM 846 N N . PHE A 1 109 ? -19.384 9.954 40.248 1.00 92.00 109 PHE A N 1
ATOM 847 C CA . PHE A 1 109 ? -18.189 9.140 40.050 1.00 92.00 109 PHE A CA 1
ATOM 848 C C . PHE A 1 109 ? -18.520 7.756 39.480 1.00 92.00 109 PHE A C 1
ATOM 850 O O . PHE A 1 109 ? -17.907 7.313 38.506 1.00 92.00 109 PHE A O 1
ATOM 857 N N . PHE A 1 110 ? -19.534 7.099 40.049 1.00 92.75 110 PHE A N 1
ATOM 858 C CA . PHE A 1 110 ? -19.954 5.758 39.655 1.00 92.75 110 PHE A CA 1
ATOM 859 C C . PHE A 1 110 ? -20.354 5.689 38.178 1.00 92.75 110 PHE A C 1
ATOM 861 O O . PHE A 1 110 ? -19.882 4.821 37.450 1.00 92.75 110 PHE A O 1
ATOM 868 N N . ARG A 1 111 ? -21.173 6.639 37.708 1.00 89.12 111 ARG A N 1
ATOM 869 C CA . ARG A 1 111 ? -21.692 6.609 36.334 1.00 89.12 111 ARG A CA 1
ATOM 870 C C . ARG A 1 111 ? -20.671 6.990 35.261 1.00 89.12 111 ARG A C 1
ATOM 872 O O . ARG A 1 111 ? -20.897 6.673 34.105 1.00 89.12 111 ARG A O 1
ATOM 879 N N . ASN A 1 112 ? -19.602 7.706 35.612 1.00 86.50 112 ASN A N 1
ATOM 880 C CA . ASN A 1 112 ? -18.642 8.231 34.631 1.00 86.50 112 ASN A CA 1
ATOM 881 C C . ASN A 1 112 ? -17.322 7.447 34.591 1.00 86.50 112 ASN A C 1
ATOM 883 O O . ASN A 1 112 ? -16.628 7.459 33.570 1.00 86.50 112 ASN A O 1
ATOM 887 N N . PHE A 1 113 ? -16.948 6.798 35.701 1.00 89.44 113 PHE A N 1
ATOM 888 C CA . PHE A 1 113 ? -15.610 6.224 35.861 1.00 89.44 113 PHE A CA 1
ATOM 889 C C . PHE A 1 113 ? -15.591 4.766 36.322 1.00 89.44 113 PHE A C 1
ATOM 891 O O . PHE A 1 113 ? -14.552 4.125 36.199 1.00 89.44 113 PHE A O 1
ATOM 898 N N . VAL A 1 114 ? -16.694 4.209 36.828 1.00 92.12 114 VAL A N 1
ATOM 899 C CA . VAL A 1 114 ? -16.725 2.831 37.343 1.00 92.12 114 VAL A CA 1
ATOM 900 C C . VAL A 1 114 ? -17.388 1.905 36.318 1.00 92.12 114 VAL A C 1
ATOM 902 O O . VAL A 1 114 ? -18.484 2.184 35.841 1.00 92.12 114 VAL A O 1
ATOM 905 N N . SER A 1 115 ? -16.712 0.808 35.963 1.00 91.00 115 SER A N 1
ATOM 906 C CA . SER A 1 115 ? -17.156 -0.168 34.953 1.00 91.00 115 SER A CA 1
ATOM 907 C C . SER A 1 115 ? -16.758 -1.586 35.367 1.00 91.00 115 SER A C 1
ATOM 909 O O . SER A 1 115 ? -15.648 -1.794 35.861 1.00 91.00 115 SER A O 1
ATOM 911 N N . GLY A 1 116 ? -17.652 -2.563 35.177 1.00 88.12 116 GLY A N 1
ATOM 912 C CA . GLY A 1 116 ? -17.422 -3.963 35.560 1.00 88.12 116 GLY A CA 1
ATOM 913 C C . GLY A 1 116 ? -16.559 -4.741 34.561 1.00 88.12 116 GLY A C 1
ATOM 914 O O . GLY A 1 116 ? -15.860 -5.680 34.947 1.00 88.12 116 GLY A O 1
ATOM 915 N N . ARG A 1 117 ? -16.530 -4.303 33.299 1.00 85.69 117 ARG A N 1
ATOM 916 C CA . ARG A 1 117 ? -15.792 -4.926 32.183 1.00 85.69 117 ARG A CA 1
ATOM 917 C C . ARG A 1 117 ? -14.442 -4.282 31.857 1.00 85.69 117 ARG A C 1
ATOM 919 O O . ARG A 1 117 ? -13.854 -4.575 30.822 1.00 85.69 117 ARG A O 1
ATOM 926 N N . GLY A 1 118 ? -13.944 -3.408 32.730 1.00 84.81 118 GLY A N 1
ATOM 927 C CA . GLY A 1 118 ? -12.733 -2.624 32.483 1.00 84.81 118 GLY A CA 1
ATOM 928 C C . GLY A 1 118 ? -13.010 -1.339 31.700 1.00 84.81 118 GLY A C 1
ATOM 929 O O . GLY A 1 118 ? -14.102 -1.122 31.177 1.00 84.81 118 GLY A O 1
ATOM 930 N N . GLN A 1 119 ? -12.019 -0.449 31.681 1.00 81.81 119 GLN A N 1
ATOM 931 C CA . GLN A 1 119 ? -12.188 0.952 31.264 1.00 81.81 119 GLN A CA 1
ATOM 932 C C . GLN A 1 119 ? -11.808 1.229 29.810 1.00 81.81 119 GLN A C 1
ATOM 934 O O . GLN A 1 119 ? -12.196 2.258 29.263 1.00 81.81 119 GLN A O 1
ATOM 939 N N . VAL A 1 120 ? -11.019 0.339 29.214 1.00 87.81 120 VAL A N 1
ATOM 940 C CA . VAL A 1 120 ? -10.562 0.434 27.831 1.00 87.81 120 VAL A CA 1
ATOM 941 C C . VAL A 1 120 ? -11.094 -0.794 27.096 1.00 87.81 120 VAL A C 1
ATOM 943 O O . VAL A 1 120 ? -10.972 -1.900 27.631 1.00 87.81 120 VAL A O 1
ATOM 946 N N . PRO A 1 121 ? -11.706 -0.631 25.910 1.00 89.69 121 PRO A N 1
ATOM 947 C CA . PRO A 1 121 ? -12.162 -1.758 25.108 1.00 89.69 121 PRO A CA 1
ATOM 948 C C . PRO A 1 121 ? -11.043 -2.767 24.850 1.00 89.69 121 PRO A C 1
ATOM 950 O O . PRO A 1 121 ? -9.888 -2.398 24.625 1.00 89.69 121 PRO A O 1
ATOM 953 N N . ALA A 1 122 ? -11.395 -4.050 24.885 1.00 87.69 122 ALA A N 1
ATOM 954 C CA . ALA A 1 122 ? -10.478 -5.103 24.482 1.00 87.69 122 ALA A CA 1
ATOM 955 C C . ALA A 1 122 ? -10.228 -5.016 22.973 1.00 87.69 122 ALA A C 1
ATOM 957 O O . ALA A 1 122 ? -11.142 -4.742 22.195 1.00 87.69 122 ALA A O 1
ATOM 958 N N . ILE A 1 123 ? -8.996 -5.292 22.564 1.00 87.31 123 ILE A N 1
ATOM 959 C CA . ILE A 1 123 ? -8.612 -5.360 21.154 1.00 87.31 123 ILE A CA 1
ATOM 960 C C . ILE A 1 123 ? -8.283 -6.797 20.790 1.00 87.31 123 ILE A C 1
ATOM 962 O O . ILE A 1 123 ? -7.921 -7.604 21.642 1.00 87.31 123 ILE A O 1
ATOM 966 N N . ARG A 1 124 ? -8.370 -7.132 19.509 1.00 80.44 124 ARG A N 1
ATOM 967 C CA . ARG A 1 124 ? -7.908 -8.420 18.998 1.00 80.44 124 ARG A CA 1
ATOM 968 C C . ARG A 1 124 ? -6.819 -8.169 17.971 1.00 80.44 124 ARG A C 1
ATOM 970 O O . ARG A 1 124 ? -7.038 -7.410 17.035 1.00 80.44 124 ARG A O 1
ATOM 977 N N . ILE A 1 125 ? -5.676 -8.829 18.131 1.00 80.38 125 ILE A N 1
ATOM 978 C CA . ILE A 1 125 ? -4.589 -8.809 17.147 1.00 80.38 125 ILE A CA 1
ATOM 979 C C . ILE A 1 125 ? -4.401 -10.246 16.659 1.00 80.38 125 ILE A C 1
ATOM 981 O O . ILE A 1 125 ? -4.028 -11.138 17.424 1.00 80.38 125 ILE A O 1
ATOM 985 N N . GLY A 1 126 ? -4.720 -10.493 15.387 1.00 73.44 126 GLY A N 1
ATOM 986 C CA . GLY A 1 126 ? -4.776 -11.846 14.834 1.00 73.44 126 GLY A CA 1
ATOM 987 C C . GLY A 1 126 ? -5.796 -12.721 15.573 1.00 73.44 126 GLY A C 1
ATOM 988 O O . GLY A 1 126 ? -6.961 -12.350 15.710 1.00 73.44 126 GLY A O 1
ATOM 989 N N . SER A 1 127 ? -5.360 -13.884 16.060 1.00 66.62 127 SER A N 1
ATOM 990 C CA . SER A 1 127 ? -6.202 -14.813 16.827 1.00 66.62 127 SER A CA 1
ATOM 991 C C . SER A 1 127 ? -6.220 -14.535 18.336 1.00 66.62 127 SER A C 1
ATOM 993 O O . SER A 1 127 ? -6.871 -15.275 19.069 1.00 66.62 127 SER A O 1
ATOM 995 N N . GLN A 1 128 ? -5.486 -13.525 18.820 1.00 75.44 128 GLN A N 1
ATOM 996 C CA . GLN A 1 128 ? -5.296 -13.286 20.253 1.00 75.44 128 GLN A CA 1
ATOM 997 C C . GLN A 1 128 ? -6.087 -12.057 20.724 1.00 75.44 128 GLN A C 1
ATOM 999 O O . GLN A 1 128 ? -5.874 -10.954 20.207 1.00 75.44 128 GLN A O 1
ATOM 1004 N N . PRO A 1 129 ? -7.010 -12.212 21.691 1.00 81.00 129 PRO A N 1
ATOM 1005 C CA . PRO A 1 129 ? -7.643 -11.085 22.359 1.00 81.00 129 PRO A CA 1
ATOM 1006 C C . PRO A 1 129 ? -6.710 -10.497 23.428 1.00 81.00 129 PRO A C 1
ATOM 1008 O O . PRO A 1 129 ? -6.108 -11.221 24.217 1.00 81.00 129 PRO A O 1
ATOM 1011 N N . TYR A 1 130 ? -6.639 -9.172 23.489 1.00 84.88 130 TYR A N 1
ATOM 1012 C CA . TYR A 1 130 ? -5.890 -8.406 24.477 1.00 84.88 130 TYR A CA 1
ATOM 1013 C C . TYR A 1 130 ? -6.838 -7.495 25.252 1.00 84.88 130 TYR A C 1
ATOM 1015 O O . TYR A 1 130 ? -7.502 -6.625 24.687 1.00 84.88 130 TYR A O 1
ATOM 1023 N N . GLY A 1 131 ? -6.875 -7.678 26.569 1.00 86.19 131 GLY A N 1
ATOM 1024 C CA . GLY A 1 131 ? -7.459 -6.700 27.480 1.00 86.19 131 GLY A CA 1
ATOM 1025 C C . GLY A 1 131 ? -6.445 -5.603 27.794 1.00 86.19 131 GLY A C 1
ATOM 1026 O O . GLY A 1 131 ? -5.274 -5.894 28.033 1.00 86.19 131 GLY A O 1
ATOM 1027 N N . ILE A 1 132 ? -6.892 -4.348 27.817 1.00 87.19 132 ILE A N 1
ATOM 1028 C CA . ILE A 1 132 ? -6.063 -3.213 28.229 1.00 87.19 132 ILE A CA 1
ATOM 1029 C C . ILE A 1 132 ? -6.518 -2.775 29.618 1.00 87.19 132 ILE A C 1
ATOM 1031 O O . ILE A 1 132 ? -7.648 -2.325 29.803 1.00 87.19 132 ILE A O 1
ATOM 1035 N N . LEU A 1 133 ? -5.624 -2.900 30.598 1.00 86.62 133 LEU A N 1
ATOM 1036 C CA . LEU A 1 133 ? -5.883 -2.524 31.982 1.00 86.62 133 LEU A CA 1
ATOM 1037 C C . LEU A 1 133 ? -5.005 -1.329 32.385 1.00 86.62 133 LEU A C 1
ATOM 1039 O O . LEU A 1 133 ? -3.811 -1.507 32.638 1.00 86.62 133 LEU A O 1
ATOM 1043 N N . PRO A 1 134 ? -5.571 -0.114 32.489 1.00 87.19 134 PRO A N 1
ATOM 1044 C CA . PRO A 1 134 ? -4.875 1.009 33.101 1.00 87.19 134 PRO A CA 1
ATOM 1045 C C . PRO A 1 134 ? -4.541 0.690 34.561 1.00 87.19 134 PRO A C 1
ATOM 1047 O O . PRO A 1 134 ? -5.418 0.307 35.337 1.00 87.19 134 PRO A O 1
ATOM 1050 N N . THR A 1 135 ? -3.279 0.862 34.950 1.00 86.62 135 THR A N 1
ATOM 1051 C CA . THR A 1 135 ? -2.817 0.556 36.308 1.00 86.62 135 THR A CA 1
ATOM 1052 C C . THR A 1 135 ? -1.854 1.614 36.836 1.00 86.62 135 THR A C 1
ATOM 1054 O O . THR A 1 135 ? -1.264 2.390 36.085 1.00 86.62 135 THR A O 1
ATOM 1057 N N . THR A 1 136 ? -1.709 1.659 38.156 1.00 87.19 136 THR A N 1
ATOM 1058 C CA . THR A 1 136 ? -0.772 2.530 38.866 1.00 87.19 136 THR A CA 1
ATOM 1059 C C . THR A 1 136 ? -0.333 1.866 40.168 1.00 87.19 136 THR A C 1
ATOM 1061 O O . THR A 1 136 ? -0.921 0.883 40.618 1.00 87.19 136 THR A O 1
ATOM 1064 N N . ALA A 1 137 ? 0.689 2.416 40.822 1.00 87.88 137 ALA A N 1
ATOM 1065 C CA . ALA A 1 137 ? 1.053 1.997 42.170 1.00 87.88 137 ALA A CA 1
ATOM 1066 C C . ALA A 1 137 ? 0.024 2.540 43.179 1.00 87.88 137 ALA A C 1
ATOM 1068 O O . ALA A 1 137 ? 0.252 3.590 43.783 1.00 87.88 137 ALA A O 1
ATOM 1069 N N . TYR A 1 138 ? -1.097 1.825 43.354 1.00 85.75 138 TYR A N 1
ATOM 1070 C CA . TYR A 1 138 ? -2.242 2.257 44.169 1.00 85.75 138 TYR A CA 1
ATOM 1071 C C . TYR A 1 138 ? -1.840 2.744 45.563 1.00 85.75 138 TYR A C 1
ATOM 1073 O O . TYR A 1 138 ? -2.278 3.812 45.964 1.00 85.75 138 TYR A O 1
ATOM 1081 N N . SER A 1 139 ? -0.928 2.049 46.252 1.00 85.06 139 SER A N 1
ATOM 1082 C CA . SER A 1 139 ? -0.439 2.413 47.595 1.00 85.06 139 SER A CA 1
ATOM 1083 C C . SER A 1 139 ? 0.321 3.747 47.672 1.00 85.06 139 SER A C 1
ATOM 1085 O O . SER A 1 139 ? 0.504 4.304 48.755 1.00 85.06 139 SER A O 1
ATOM 1087 N N . ARG A 1 140 ? 0.792 4.273 46.534 1.00 84.38 140 ARG A N 1
ATOM 1088 C CA . ARG A 1 140 ? 1.576 5.517 46.425 1.00 84.38 140 ARG A CA 1
ATOM 1089 C C . ARG A 1 140 ? 0.849 6.601 45.628 1.00 84.38 140 ARG A C 1
ATOM 1091 O O . ARG A 1 140 ? 1.464 7.599 45.252 1.00 84.38 140 ARG A O 1
ATOM 1098 N N . MET A 1 141 ? -0.443 6.422 45.369 1.00 87.62 141 MET A N 1
ATOM 1099 C CA . MET A 1 141 ? -1.225 7.319 44.529 1.00 87.62 141 MET A CA 1
ATOM 1100 C C . MET A 1 141 ? -1.424 8.687 45.207 1.00 87.62 141 MET A C 1
ATOM 1102 O O . MET A 1 141 ? -1.998 8.781 46.290 1.00 87.62 141 MET A O 1
ATOM 1106 N N . LYS A 1 142 ? -0.912 9.760 44.583 1.00 85.25 142 LYS A N 1
ATOM 1107 C CA . LYS A 1 142 ? -0.946 11.139 45.124 1.00 85.25 142 LYS A CA 1
ATOM 1108 C C . LYS A 1 142 ? -1.299 12.221 44.095 1.00 85.25 142 LYS A C 1
ATOM 1110 O O . LYS A 1 142 ? -1.273 13.401 44.429 1.00 85.25 142 LYS A O 1
ATOM 1115 N N . TRP A 1 143 ? -1.625 11.854 42.854 1.00 84.06 143 TRP A N 1
ATOM 1116 C CA . TRP A 1 143 ? -1.840 12.809 41.753 1.00 84.06 143 TRP A CA 1
ATOM 1117 C C . TRP A 1 143 ? -3.008 13.781 42.001 1.00 84.06 143 TRP A C 1
ATOM 1119 O O . TRP A 1 143 ? -2.968 14.914 41.528 1.00 84.06 143 TRP A O 1
ATOM 1129 N N . PHE A 1 144 ? -4.014 13.383 42.788 1.00 82.75 144 PHE A N 1
ATOM 1130 C CA . PHE A 1 144 ? -5.161 14.228 43.155 1.00 82.75 144 PHE A CA 1
ATOM 1131 C C . PHE A 1 144 ? -4.858 15.253 44.257 1.00 82.75 144 PHE A C 1
ATOM 1133 O O . PHE A 1 144 ? -5.710 16.083 44.566 1.00 82.75 144 PHE A O 1
ATOM 1140 N N . ASN A 1 145 ? -3.654 15.231 44.841 1.00 77.19 145 ASN A N 1
ATOM 1141 C CA . ASN A 1 145 ? -3.229 16.217 45.839 1.00 77.19 145 ASN A CA 1
ATOM 1142 C C . ASN A 1 145 ? -2.693 17.516 45.218 1.00 77.19 145 ASN A C 1
ATOM 1144 O O . ASN A 1 145 ? -2.395 18.452 45.957 1.00 77.19 145 ASN A O 1
ATOM 1148 N N . ASN A 1 146 ? -2.565 17.585 43.891 1.00 69.06 146 ASN A N 1
ATOM 1149 C CA . ASN A 1 146 ? -2.171 18.805 43.195 1.00 69.06 146 ASN A CA 1
ATOM 1150 C C . ASN A 1 146 ? -3.244 19.902 43.340 1.00 69.06 146 ASN A C 1
ATOM 1152 O O . ASN A 1 146 ? -4.445 19.632 43.293 1.00 69.06 146 ASN A O 1
ATOM 1156 N N . ASP A 1 147 ? -2.812 21.158 43.487 1.00 59.78 147 ASP A N 1
ATOM 1157 C CA . ASP A 1 147 ? -3.702 22.309 43.735 1.00 59.78 147 ASP A CA 1
ATOM 1158 C C . ASP A 1 147 ? -4.589 22.695 42.546 1.00 59.78 147 ASP A C 1
ATOM 1160 O O . ASP A 1 147 ? -5.557 23.433 42.712 1.00 59.78 147 ASP A O 1
ATOM 1164 N N . ARG A 1 148 ? -4.310 22.156 41.354 1.00 65.12 148 ARG A N 1
ATOM 1165 C CA . ARG A 1 148 ? -5.141 22.309 40.156 1.00 65.12 148 ARG A CA 1
ATOM 1166 C C . ARG A 1 148 ? -5.347 20.953 39.493 1.00 65.12 148 ARG A C 1
ATOM 1168 O O . ARG A 1 148 ? -4.484 20.484 38.754 1.00 65.12 148 ARG A O 1
ATOM 1175 N N . LEU A 1 149 ? -6.485 20.321 39.771 1.00 71.56 149 LEU A N 1
ATOM 1176 C CA . LEU A 1 149 ? -6.973 19.214 38.951 1.00 71.56 149 LEU A CA 1
ATOM 1177 C C . LEU A 1 149 ? -7.563 19.800 37.659 1.00 71.56 149 LEU A C 1
ATOM 1179 O O . LEU A 1 149 ? -8.366 20.730 37.750 1.00 71.56 149 LEU A O 1
ATOM 1183 N N . PRO A 1 150 ? -7.180 19.305 36.472 1.00 69.25 150 PRO A N 1
ATOM 1184 C CA . PRO A 1 150 ? -7.791 19.759 35.232 1.00 69.25 150 PRO A CA 1
ATOM 1185 C C . PRO A 1 150 ? -9.270 19.387 35.191 1.00 69.25 150 PRO A C 1
ATOM 1187 O O . PRO A 1 150 ? -9.683 18.352 35.723 1.00 69.25 150 PRO A O 1
ATOM 1190 N N . PHE A 1 151 ? -10.057 20.239 34.537 1.00 67.81 151 PHE A N 1
ATOM 1191 C CA . PHE A 1 151 ? -11.462 19.964 34.282 1.00 67.81 151 PHE A CA 1
ATOM 1192 C C . PHE A 1 151 ? -11.583 18.805 33.289 1.00 67.81 151 PHE A C 1
ATOM 1194 O O . PHE A 1 151 ? -11.103 18.894 32.159 1.00 67.81 151 PHE A O 1
ATOM 1201 N N . VAL A 1 152 ? -12.232 17.723 33.714 1.00 72.75 152 VAL A N 1
ATOM 1202 C CA . VAL A 1 152 ? -12.693 16.655 32.821 1.00 72.75 152 VAL A CA 1
ATOM 1203 C C . VAL A 1 152 ? -14.161 16.954 32.485 1.00 72.75 152 VAL A C 1
ATOM 1205 O O . VAL A 1 152 ? -14.923 17.240 33.413 1.00 72.75 152 VAL A O 1
ATOM 1208 N N . PRO A 1 153 ? -14.596 16.914 31.212 1.00 63.50 153 PRO A N 1
ATOM 1209 C CA . PRO A 1 153 ? -15.998 17.133 30.855 1.00 63.50 153 PRO A CA 1
ATOM 1210 C C . PRO A 1 153 ? -16.954 16.301 31.721 1.00 63.50 153 PRO A C 1
ATOM 1212 O O . PRO A 1 153 ? -16.734 15.111 31.934 1.00 63.50 153 PRO A O 1
ATOM 1215 N N . GLY A 1 154 ? -17.986 16.949 32.269 1.00 64.94 154 GLY A N 1
ATOM 1216 C CA . GLY A 1 154 ? -18.941 16.321 33.187 1.00 64.94 154 GLY A CA 1
ATOM 1217 C C . GLY A 1 154 ? -18.489 16.225 34.651 1.00 64.94 154 GLY A C 1
ATOM 1218 O O . GLY A 1 154 ? -19.196 15.605 35.438 1.00 64.94 154 GLY A O 1
ATOM 1219 N N . SER A 1 155 ? -17.348 16.810 35.042 1.00 71.38 155 SER A N 1
ATOM 1220 C CA . SER A 1 155 ? -16.892 16.866 36.446 1.00 71.38 155 SER A CA 1
ATOM 1221 C C . SER A 1 155 ? -17.748 17.779 37.325 1.00 71.38 155 SER A C 1
ATOM 1223 O O . SER A 1 155 ? -18.235 18.808 36.862 1.00 71.38 155 SER A O 1
ATOM 1225 N N . ILE A 1 156 ? -17.857 17.440 38.614 1.00 77.50 156 ILE A N 1
ATOM 1226 C CA . ILE A 1 156 ? -18.366 18.359 39.646 1.00 77.50 156 ILE A CA 1
ATOM 1227 C C . ILE A 1 156 ? -17.393 19.530 39.874 1.00 77.50 156 ILE A C 1
ATOM 1229 O O . ILE A 1 156 ? -16.208 19.417 39.561 1.00 77.50 156 ILE A O 1
ATOM 1233 N N . GLU A 1 157 ? -17.872 20.642 40.446 1.00 70.94 157 GLU A N 1
ATOM 1234 C CA . GLU A 1 157 ? -17.075 21.871 40.642 1.00 70.94 157 GLU A CA 1
ATOM 1235 C C . GLU A 1 157 ? -15.805 21.654 41.482 1.00 70.94 157 GLU A C 1
ATOM 1237 O O . GLU A 1 157 ? -14.775 22.278 41.231 1.00 70.94 157 GLU A O 1
ATOM 1242 N N . SER A 1 158 ? -15.859 20.759 42.475 1.00 75.25 158 SER A N 1
ATOM 1243 C CA . SER A 1 158 ? -14.732 20.468 43.366 1.00 75.25 158 SER A CA 1
ATOM 1244 C C . SER A 1 158 ? -14.587 18.958 43.589 1.00 75.25 158 SER A C 1
ATOM 1246 O O . SER A 1 158 ? -15.050 18.428 44.599 1.00 75.25 158 SER A O 1
ATOM 1248 N N . PRO A 1 159 ? -13.941 18.225 42.659 1.00 81.50 159 PRO A N 1
ATOM 1249 C CA . PRO A 1 159 ? -13.830 16.769 42.747 1.00 81.50 159 PRO A CA 1
ATOM 1250 C C . PRO A 1 159 ? -12.771 16.316 43.761 1.00 81.50 159 PRO A C 1
ATOM 1252 O O . PRO A 1 159 ? -12.831 15.199 44.271 1.00 81.50 159 PRO A O 1
ATOM 1255 N N . ARG A 1 160 ? -11.796 17.174 44.096 1.00 84.12 160 ARG A N 1
ATOM 1256 C CA . ARG A 1 160 ? -10.659 16.822 44.964 1.00 84.12 160 ARG A CA 1
ATOM 1257 C C . ARG A 1 160 ? -11.080 16.280 46.342 1.00 84.12 160 ARG A C 1
ATOM 1259 O O . ARG A 1 160 ? -10.604 15.198 46.685 1.00 84.12 160 ARG A O 1
ATOM 1266 N N . PRO A 1 161 ? -11.952 16.947 47.130 1.00 86.81 161 PRO A N 1
ATOM 1267 C CA . PRO A 1 161 ? -12.345 16.449 48.451 1.00 86.81 161 PRO A CA 1
ATOM 1268 C C . PRO A 1 161 ? -12.990 15.060 48.389 1.00 86.81 161 PRO A C 1
ATOM 1270 O O . PRO A 1 161 ? -12.683 14.197 49.213 1.00 86.81 161 PRO A O 1
ATOM 1273 N N . PHE A 1 162 ? -13.835 14.834 47.380 1.00 88.88 162 PHE A N 1
ATOM 1274 C CA . PHE A 1 162 ? -14.470 13.546 47.137 1.00 88.88 162 PHE A CA 1
ATOM 1275 C C . PHE A 1 162 ? -13.435 12.464 46.796 1.00 88.88 162 PHE A C 1
ATOM 1277 O O . PHE A 1 162 ? -13.392 11.433 47.465 1.00 88.88 162 PHE A O 1
ATOM 1284 N N . LEU A 1 163 ? -12.551 12.713 45.820 1.00 90.00 163 LEU A N 1
ATOM 1285 C CA . LEU A 1 163 ? -11.541 11.744 45.373 1.00 90.00 163 LEU A CA 1
ATOM 1286 C C . LEU A 1 163 ? -10.562 11.364 46.493 1.00 90.00 163 LEU A C 1
ATOM 1288 O O . LEU A 1 163 ? -10.238 10.188 46.654 1.00 90.00 163 LEU A O 1
ATOM 1292 N N . THR A 1 164 ? -10.123 12.334 47.304 1.00 89.00 164 THR A N 1
ATOM 1293 C CA . THR A 1 164 ? -9.251 12.069 48.458 1.00 89.00 164 THR A CA 1
ATOM 1294 C C . THR A 1 164 ? -9.950 11.193 49.499 1.00 89.00 164 THR A C 1
ATOM 1296 O O . THR A 1 164 ? -9.346 10.244 50.003 1.00 89.00 164 THR A O 1
ATOM 1299 N N . LYS A 1 165 ? -11.226 11.471 49.806 1.00 88.69 165 LYS A N 1
ATOM 1300 C CA . LYS A 1 165 ? -11.999 10.667 50.763 1.00 88.69 165 LYS A CA 1
ATOM 1301 C C . LYS A 1 165 ? -12.257 9.257 50.228 1.00 88.69 165 LYS A C 1
ATOM 1303 O O . LYS A 1 165 ? -12.060 8.293 50.964 1.00 88.69 165 LYS A O 1
ATOM 1308 N N . LEU A 1 166 ? -12.620 9.131 48.951 1.00 90.81 166 LEU A N 1
ATOM 1309 C CA . LEU A 1 166 ? -12.812 7.842 48.290 1.00 90.81 166 LEU A CA 1
ATOM 1310 C C . LEU A 1 166 ? -11.529 7.005 48.331 1.00 90.81 166 LEU A C 1
ATOM 1312 O O . LEU A 1 166 ? -11.568 5.864 48.778 1.00 90.81 166 LEU A O 1
ATOM 1316 N N . TYR A 1 167 ? -10.380 7.575 47.951 1.00 91.56 167 TYR A N 1
ATOM 1317 C CA . TYR A 1 167 ? -9.096 6.872 48.019 1.00 91.56 167 TYR A CA 1
ATOM 1318 C C . TYR A 1 167 ? -8.765 6.387 49.437 1.00 91.56 167 TYR A C 1
ATOM 1320 O O . TYR A 1 167 ? -8.312 5.256 49.601 1.00 91.56 167 TYR A O 1
ATOM 1328 N N . SER A 1 168 ? -9.035 7.202 50.464 1.00 89.44 168 SER A N 1
ATOM 1329 C CA . SER A 1 168 ? -8.839 6.793 51.859 1.00 89.44 168 SER A CA 1
ATOM 1330 C C . SER A 1 168 ? -9.674 5.562 52.214 1.00 89.44 168 SER A C 1
ATOM 1332 O O . SER A 1 168 ? -9.137 4.625 52.795 1.00 89.44 168 SER A O 1
ATOM 1334 N N . ILE A 1 169 ? -10.956 5.540 51.834 1.00 89.88 169 ILE A N 1
ATOM 1335 C CA . ILE A 1 169 ? -11.857 4.405 52.088 1.00 89.88 169 ILE A CA 1
ATOM 1336 C C . ILE A 1 169 ? -11.372 3.155 51.343 1.00 89.88 169 ILE A C 1
ATOM 1338 O O . ILE A 1 169 ? -11.264 2.085 51.939 1.00 89.88 169 ILE A O 1
ATOM 1342 N N . LEU A 1 170 ? -11.020 3.286 50.059 1.00 90.38 170 LEU A N 1
ATOM 1343 C CA . LEU A 1 170 ? -10.510 2.169 49.257 1.00 90.38 170 LEU A CA 1
ATOM 1344 C C . LEU A 1 170 ? -9.202 1.601 49.833 1.00 90.38 170 LEU A C 1
ATOM 1346 O O . LEU A 1 170 ? -8.987 0.392 49.783 1.00 90.38 170 LEU A O 1
ATOM 1350 N N . ASN A 1 171 ? -8.339 2.449 50.400 1.00 88.06 171 ASN A N 1
ATOM 1351 C CA . ASN A 1 171 ? -7.098 2.012 51.033 1.00 88.06 171 ASN A CA 1
ATOM 1352 C C . ASN A 1 171 ? -7.350 1.297 52.373 1.00 88.06 171 ASN A C 1
ATOM 1354 O O . ASN A 1 171 ? -6.688 0.301 52.652 1.00 88.06 171 ASN A O 1
ATOM 1358 N N . THR A 1 172 ? -8.337 1.742 53.159 1.00 88.44 172 THR A N 1
ATOM 1359 C CA . THR A 1 172 ? -8.798 1.027 54.365 1.00 88.44 172 THR A CA 1
ATOM 1360 C C . THR A 1 172 ? -9.374 -0.351 54.021 1.00 88.44 172 THR A C 1
ATOM 1362 O O . THR A 1 172 ? -9.168 -1.306 54.762 1.00 88.44 172 THR A O 1
ATOM 1365 N N . LEU A 1 173 ? -10.047 -0.486 52.873 1.00 87.25 173 LEU A N 1
ATOM 1366 C CA . LEU A 1 173 ? -10.608 -1.761 52.407 1.00 87.25 173 LEU A CA 1
ATOM 1367 C C . LEU A 1 173 ? -9.576 -2.701 51.754 1.00 87.25 173 LEU A C 1
ATOM 1369 O O . LEU A 1 173 ? -9.836 -3.896 51.617 1.00 87.25 173 LEU A O 1
ATOM 1373 N N . SER A 1 174 ? -8.401 -2.191 51.376 1.00 85.00 174 SER A N 1
ATOM 1374 C CA . SER A 1 174 ? -7.365 -2.950 50.662 1.00 85.00 174 SER A CA 1
ATOM 1375 C C . SER A 1 174 ? -6.913 -4.236 51.385 1.00 85.00 174 SER A C 1
ATOM 1377 O O . SER A 1 174 ? -6.885 -5.287 50.744 1.00 85.00 174 SER A O 1
ATOM 1379 N N . PRO A 1 175 ? -6.647 -4.244 52.712 1.00 85.31 175 PRO A N 1
ATOM 1380 C CA . PRO A 1 175 ? -6.250 -5.465 53.419 1.00 85.31 175 PRO A CA 1
ATOM 1381 C C . PRO A 1 175 ? -7.307 -6.575 53.381 1.00 85.31 175 PRO A C 1
ATOM 1383 O O . PRO A 1 175 ? -6.954 -7.750 53.305 1.00 85.31 175 PRO A O 1
ATOM 1386 N N . PHE A 1 176 ? -8.598 -6.222 53.402 1.00 81.06 176 PHE A N 1
ATOM 1387 C CA . PHE A 1 176 ? -9.685 -7.201 53.289 1.00 81.06 176 PHE A CA 1
ATOM 1388 C C . PHE A 1 176 ? -9.635 -7.919 51.938 1.00 81.06 176 PHE A C 1
ATOM 1390 O O . PHE A 1 176 ? -9.779 -9.138 51.882 1.00 81.06 176 PHE A O 1
ATOM 1397 N N . TRP A 1 177 ? -9.356 -7.171 50.870 1.00 78.38 177 TRP A N 1
ATOM 1398 C CA . TRP A 1 177 ? -9.180 -7.709 49.524 1.00 78.38 177 TRP A CA 1
ATOM 1399 C C . TRP A 1 177 ? -7.939 -8.585 49.397 1.00 78.38 177 TRP A C 1
ATOM 1401 O O . TRP A 1 177 ? -8.044 -9.706 48.909 1.00 78.38 177 TRP A O 1
ATOM 1411 N N . THR A 1 178 ? -6.788 -8.133 49.899 1.00 81.81 178 THR A N 1
ATOM 1412 C CA . THR A 1 178 ? -5.550 -8.931 49.895 1.00 81.81 178 THR A CA 1
ATOM 1413 C C . THR A 1 178 ? -5.737 -10.268 50.611 1.00 81.81 178 THR A C 1
ATOM 1415 O O . THR A 1 178 ? -5.258 -11.294 50.141 1.00 81.81 178 THR A O 1
ATOM 1418 N N . ASN A 1 179 ? -6.485 -10.283 51.716 1.00 83.88 179 ASN A N 1
ATOM 1419 C CA . ASN A 1 179 ? -6.802 -11.521 52.422 1.00 83.88 179 ASN A CA 1
ATOM 1420 C C . ASN A 1 179 ? -7.778 -12.413 51.637 1.00 83.88 179 ASN A C 1
ATOM 1422 O O . ASN A 1 179 ? -7.626 -13.632 51.656 1.00 83.88 179 ASN A O 1
ATOM 1426 N N . ALA A 1 180 ? -8.754 -11.827 50.935 1.00 80.94 180 ALA A N 1
ATOM 1427 C CA . ALA A 1 180 ? -9.707 -12.569 50.108 1.00 80.94 180 ALA A CA 1
ATOM 1428 C C . ALA A 1 180 ? -9.046 -13.234 48.888 1.00 80.94 180 ALA A C 1
ATOM 1430 O O . ALA A 1 180 ? -9.464 -14.321 48.496 1.00 80.94 180 ALA A O 1
ATOM 1431 N N . VAL A 1 181 ? -7.986 -12.634 48.327 1.00 78.56 181 VAL A N 1
ATOM 1432 C CA . VAL A 1 181 ? -7.215 -13.216 47.210 1.00 78.56 181 VAL A CA 1
ATOM 1433 C C . VAL A 1 181 ? -6.651 -14.594 47.566 1.00 78.56 181 VAL A C 1
ATOM 1435 O O . VAL A 1 181 ? -6.677 -15.483 46.723 1.00 78.56 181 VAL A O 1
ATOM 1438 N N . ASN A 1 182 ? -6.252 -14.822 48.822 1.00 77.31 182 ASN A N 1
ATOM 1439 C CA . ASN A 1 182 ? -5.771 -16.134 49.285 1.00 77.31 182 ASN A CA 1
ATOM 1440 C C . ASN A 1 182 ? -6.845 -17.237 49.225 1.00 77.31 182 ASN A C 1
ATOM 1442 O O . ASN A 1 182 ? -6.532 -18.406 49.405 1.00 77.31 182 ASN A O 1
ATOM 1446 N N . SER A 1 183 ? -8.118 -16.876 49.041 1.00 77.94 183 SER A N 1
ATOM 1447 C CA . SER A 1 183 ? -9.228 -17.829 48.901 1.00 77.94 183 SER A CA 1
ATOM 1448 C C . SER A 1 183 ? -9.586 -18.120 47.438 1.00 77.94 183 SER A C 1
ATOM 1450 O O . SER A 1 183 ? -10.492 -18.914 47.187 1.00 77.94 183 SER A O 1
ATOM 1452 N N . VAL A 1 184 ? -8.929 -17.467 46.473 1.00 79.25 184 VAL A N 1
ATOM 1453 C CA . VAL A 1 184 ? -9.164 -17.674 45.038 1.00 79.25 184 VAL A CA 1
ATOM 1454 C C . VAL A 1 184 ? -8.330 -18.855 44.560 1.00 79.25 184 VAL A C 1
ATOM 1456 O O . VAL A 1 184 ? -7.138 -18.933 44.842 1.00 79.25 184 VAL A O 1
ATOM 1459 N N . ALA A 1 185 ? -8.948 -19.761 43.805 1.00 79.69 185 ALA A N 1
ATOM 1460 C CA . ALA A 1 185 ? -8.240 -20.903 43.248 1.00 79.69 185 ALA A CA 1
ATOM 1461 C C . ALA A 1 185 ? -7.147 -20.459 42.257 1.00 79.69 185 ALA A C 1
ATOM 1463 O O . ALA A 1 185 ? -7.425 -19.701 41.326 1.00 79.69 185 ALA A O 1
ATOM 1464 N N . HIS A 1 186 ? -5.911 -20.933 42.442 1.00 76.06 186 HIS A N 1
ATOM 1465 C CA . HIS A 1 186 ? -4.759 -20.600 41.596 1.00 76.06 186 HIS A CA 1
ATOM 1466 C C . HIS A 1 186 ? -3.848 -21.811 41.346 1.00 76.06 186 HIS A C 1
ATOM 1468 O O . HIS A 1 186 ? -3.876 -22.798 42.079 1.00 76.06 186 HIS A O 1
ATOM 1474 N N . VAL A 1 187 ? -3.025 -21.742 40.293 1.00 71.38 187 VAL A N 1
ATOM 1475 C CA . VAL A 1 187 ? -2.099 -22.818 39.903 1.00 71.38 187 VAL A CA 1
ATOM 1476 C C . VAL A 1 187 ? -0.854 -22.757 40.789 1.00 71.38 187 VAL A C 1
ATOM 1478 O O . VAL A 1 187 ? 0.153 -22.173 40.404 1.00 71.38 187 VAL A O 1
ATOM 1481 N N . ASP A 1 188 ? -0.922 -23.320 41.992 1.00 67.00 188 ASP A N 1
ATOM 1482 C CA . ASP A 1 188 ? 0.267 -23.537 42.820 1.00 67.00 188 ASP A CA 1
ATOM 1483 C C . ASP A 1 188 ? 0.248 -24.935 43.448 1.00 67.00 188 ASP A C 1
ATOM 1485 O O . ASP A 1 188 ? -0.786 -25.403 43.930 1.00 67.00 188 ASP A O 1
ATOM 1489 N N . ALA A 1 189 ? 1.394 -25.616 43.407 1.00 52.75 189 ALA A N 1
ATOM 1490 C CA . ALA A 1 189 ? 1.524 -27.029 43.767 1.00 52.75 189 ALA A CA 1
ATOM 1491 C C . ALA A 1 189 ? 1.364 -27.282 45.277 1.00 52.75 189 ALA A C 1
ATOM 1493 O O . ALA A 1 189 ? 1.098 -28.409 45.683 1.00 52.75 189 ALA A O 1
ATOM 1494 N N . GLU A 1 190 ? 1.513 -26.244 46.104 1.00 60.06 190 GLU A N 1
ATOM 1495 C CA . GLU A 1 190 ? 1.423 -26.338 47.567 1.00 60.06 190 GLU A CA 1
ATOM 1496 C C . GLU A 1 190 ? -0.014 -26.182 48.108 1.00 60.06 190 GLU A C 1
ATOM 1498 O O . GLU A 1 190 ? -0.251 -26.458 49.283 1.00 60.06 190 GLU A O 1
ATOM 1503 N N . HIS A 1 191 ? -0.978 -25.756 47.278 1.00 59.97 191 HIS A N 1
ATOM 1504 C CA . HIS A 1 191 ? -2.354 -25.452 47.708 1.00 59.97 191 HIS A CA 1
ATOM 1505 C C . HIS A 1 191 ? -3.364 -26.591 47.488 1.00 59.97 191 HIS A C 1
ATOM 1507 O O . HIS A 1 191 ? -4.464 -26.548 48.043 1.00 59.97 191 HIS A O 1
ATOM 1513 N N . TYR A 1 192 ? -3.017 -27.605 46.690 1.00 64.69 192 TYR A N 1
ATOM 1514 C CA . TYR A 1 192 ? -3.947 -28.658 46.283 1.00 64.69 192 TYR A CA 1
ATOM 1515 C C . TYR A 1 192 ? -3.311 -30.049 46.331 1.00 64.69 192 TYR A C 1
ATOM 1517 O O . TYR A 1 192 ? -2.340 -30.318 45.631 1.00 64.69 192 TYR A O 1
ATOM 1525 N N . ASP A 1 193 ? -3.939 -30.965 47.074 1.00 71.12 193 ASP A N 1
ATOM 1526 C CA . ASP A 1 193 ? -3.561 -32.387 47.100 1.00 71.12 193 ASP A CA 1
ATOM 1527 C C . ASP A 1 193 ? -3.955 -33.136 45.801 1.00 71.12 193 ASP A C 1
ATOM 1529 O O . ASP A 1 193 ? -3.438 -34.218 45.524 1.00 71.12 193 ASP A O 1
ATOM 1533 N N . ASP A 1 194 ? -4.872 -32.575 44.994 1.00 79.81 194 ASP A N 1
ATOM 1534 C CA . ASP A 1 194 ? -5.370 -33.144 43.731 1.00 79.81 194 ASP A CA 1
ATOM 1535 C C . ASP A 1 194 ? -5.387 -32.093 42.606 1.00 79.81 194 ASP A C 1
ATOM 1537 O O . ASP A 1 194 ? -6.180 -31.146 42.615 1.00 79.81 194 ASP A O 1
ATOM 1541 N N . ALA A 1 195 ? -4.538 -32.304 41.598 1.00 77.75 195 ALA A N 1
ATOM 1542 C CA . ALA A 1 195 ? -4.403 -31.428 40.437 1.00 77.75 195 ALA A CA 1
ATOM 1543 C C . ALA A 1 195 ? -5.668 -31.359 39.557 1.00 77.75 195 ALA A C 1
ATOM 1545 O O . ALA A 1 195 ? -5.921 -30.323 38.943 1.00 77.75 195 ALA A O 1
ATOM 1546 N N . HIS A 1 196 ? -6.486 -32.420 39.496 1.00 80.81 196 HIS A N 1
ATOM 1547 C CA . HIS A 1 196 ? -7.736 -32.395 38.724 1.00 80.81 196 HIS A CA 1
ATOM 1548 C C . HIS A 1 196 ? -8.787 -31.540 39.418 1.00 80.81 196 HIS A C 1
ATOM 1550 O O . HIS A 1 196 ? -9.486 -30.771 38.761 1.00 80.81 196 HIS A O 1
ATOM 1556 N N . LYS A 1 197 ? -8.878 -31.642 40.748 1.00 81.31 197 LYS A N 1
ATOM 1557 C CA . LYS A 1 197 ? -9.748 -30.776 41.541 1.00 81.31 197 LYS A CA 1
ATOM 1558 C C . LYS A 1 197 ? -9.309 -29.316 41.441 1.00 81.31 197 LYS A C 1
ATOM 1560 O O . LYS A 1 197 ? -10.155 -28.470 41.192 1.00 81.31 197 LYS A O 1
ATOM 1565 N N . ALA A 1 198 ? -8.006 -29.040 41.541 1.00 79.25 198 ALA A N 1
ATOM 1566 C CA . ALA A 1 198 ? -7.465 -27.696 41.339 1.00 79.25 198 ALA A CA 1
ATOM 1567 C C . ALA A 1 198 ? -7.871 -27.129 39.970 1.00 79.25 198 ALA A C 1
ATOM 1569 O O . ALA A 1 198 ? -8.374 -26.014 39.875 1.00 79.25 198 ALA A O 1
ATOM 1570 N N . LEU A 1 199 ? -7.723 -27.930 38.910 1.00 81.38 199 LEU A N 1
ATOM 1571 C CA . LEU A 1 199 ? -8.122 -27.539 37.563 1.00 81.38 199 LEU A CA 1
ATOM 1572 C C . LEU A 1 199 ? -9.634 -27.285 37.453 1.00 81.38 199 LEU A C 1
ATOM 1574 O O . LEU A 1 199 ? -10.028 -26.301 36.837 1.00 81.38 199 LEU A O 1
ATOM 1578 N N . LEU A 1 200 ? -10.480 -28.134 38.047 1.00 83.81 200 LEU A N 1
ATOM 1579 C CA . LEU A 1 200 ? -11.936 -27.943 38.050 1.00 83.81 200 LEU A CA 1
ATOM 1580 C C . LEU A 1 200 ? -12.356 -26.695 38.833 1.00 83.81 200 LEU A C 1
ATOM 1582 O O . LEU A 1 200 ? -13.202 -25.946 38.350 1.00 83.81 200 LEU A O 1
ATOM 1586 N N . ASP A 1 201 ? -11.749 -26.453 39.995 1.00 82.38 201 ASP A N 1
ATOM 1587 C CA . ASP A 1 201 ? -12.012 -25.271 40.818 1.00 82.38 201 ASP A CA 1
ATOM 1588 C C . ASP A 1 201 ? -11.597 -23.989 40.073 1.00 82.38 201 ASP A C 1
ATOM 1590 O O . ASP A 1 201 ? -12.322 -22.999 40.118 1.00 82.38 201 ASP A O 1
ATOM 1594 N N . ILE A 1 202 ? -10.485 -24.021 39.323 1.00 82.81 202 ILE A N 1
ATOM 1595 C CA . ILE A 1 202 ? -10.017 -22.902 38.486 1.00 82.81 202 ILE A CA 1
ATOM 1596 C C . ILE A 1 202 ? -10.920 -22.692 37.263 1.00 82.81 202 ILE A C 1
ATOM 1598 O O . ILE A 1 202 ? -11.310 -21.561 36.979 1.00 82.81 202 ILE A O 1
ATOM 1602 N N . ILE A 1 203 ? -11.277 -23.756 36.532 1.00 80.19 203 ILE A N 1
ATOM 1603 C CA . ILE A 1 203 ? -12.162 -23.669 35.353 1.00 80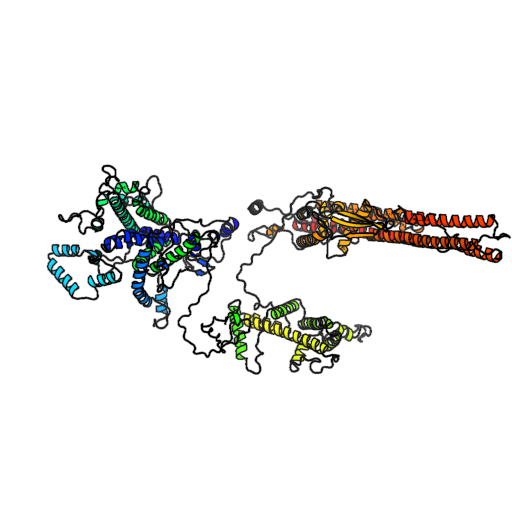.19 203 ILE A CA 1
ATOM 1604 C C . ILE A 1 203 ? -13.573 -23.214 35.755 1.00 80.19 203 ILE A C 1
ATOM 1606 O O . ILE A 1 203 ? -14.250 -22.549 34.974 1.00 80.19 203 ILE A O 1
ATOM 1610 N N . GLY A 1 204 ? -14.015 -23.550 36.969 1.00 79.12 204 GLY A N 1
ATOM 1611 C CA . GLY A 1 204 ? -15.301 -23.132 37.522 1.00 79.12 204 GLY A CA 1
ATOM 1612 C C . GLY A 1 204 ? -15.375 -21.661 37.945 1.00 79.12 204 GLY A C 1
ATOM 1613 O O . GLY A 1 204 ? -16.455 -21.203 38.324 1.00 79.12 204 GLY A O 1
ATOM 1614 N N . LEU A 1 205 ? -14.270 -20.905 37.896 1.00 81.94 205 LEU A N 1
ATOM 1615 C CA . LEU A 1 205 ? -14.273 -19.480 38.222 1.00 81.94 205 LEU A CA 1
ATOM 1616 C C . LEU A 1 205 ? -14.981 -18.678 37.124 1.00 81.94 205 LEU A C 1
ATOM 1618 O O . LEU A 1 205 ? -14.503 -18.562 35.995 1.00 81.94 205 LEU A O 1
ATOM 1622 N N . HIS A 1 206 ? -16.105 -18.063 37.481 1.00 81.94 206 HIS A N 1
ATOM 1623 C CA . HIS A 1 206 ? -16.779 -17.085 36.633 1.00 81.94 206 HIS A CA 1
ATOM 1624 C C . HIS A 1 206 ? -16.301 -15.659 36.959 1.00 81.94 206 HIS A C 1
ATOM 1626 O O . HIS A 1 206 ? -16.145 -15.323 38.134 1.00 81.94 206 HIS A O 1
ATOM 1632 N N . PRO A 1 207 ? -16.091 -14.793 35.947 1.00 77.94 207 PRO A N 1
ATOM 1633 C CA . PRO A 1 207 ? -15.649 -13.412 36.164 1.00 77.94 207 PRO A CA 1
ATOM 1634 C C . PRO A 1 207 ? -16.750 -12.491 36.718 1.00 77.94 207 PRO A C 1
ATOM 1636 O O . PRO A 1 207 ? -16.445 -11.392 37.185 1.00 77.94 207 PRO A O 1
ATOM 1639 N N . SER A 1 208 ? -18.011 -12.923 36.655 1.00 86.44 208 SER A N 1
ATOM 1640 C CA . SER A 1 208 ? -19.189 -12.186 37.115 1.00 86.44 208 SER A CA 1
ATOM 1641 C C . SER A 1 208 ? -20.148 -13.085 37.895 1.00 86.44 208 SER A C 1
ATOM 1643 O O . SER A 1 208 ? -20.096 -14.314 37.779 1.00 86.44 208 SER A O 1
ATOM 1645 N N . SER A 1 209 ? -21.052 -12.479 38.665 1.00 87.75 209 SER A N 1
ATOM 1646 C CA . SER A 1 209 ? -22.093 -13.217 39.389 1.00 87.75 209 SER A CA 1
ATOM 1647 C C . SER A 1 209 ? -23.040 -13.965 38.448 1.00 87.75 209 SER A C 1
ATOM 1649 O O . SER A 1 209 ? -23.629 -13.382 37.541 1.00 87.75 209 SER A O 1
ATOM 1651 N N . VAL A 1 210 ? -23.239 -15.258 38.718 1.00 87.38 210 VAL A N 1
ATOM 1652 C CA . VAL A 1 210 ? -24.165 -16.136 37.970 1.00 87.38 210 VAL A CA 1
ATOM 1653 C C . VAL A 1 210 ? -25.408 -16.528 38.774 1.00 87.38 210 VAL A C 1
ATOM 1655 O O . VAL A 1 210 ? -26.444 -16.858 38.203 1.00 87.38 210 VAL A O 1
ATOM 1658 N N . ASP A 1 211 ? -25.323 -16.470 40.104 1.00 88.25 211 ASP A N 1
ATOM 1659 C CA . ASP A 1 211 ? -26.391 -16.861 41.019 1.00 88.25 211 ASP A CA 1
ATOM 1660 C C . ASP A 1 211 ? -26.788 -15.687 41.918 1.00 88.25 211 ASP A C 1
ATOM 1662 O O . ASP A 1 211 ? -25.961 -15.099 42.613 1.00 88.25 211 ASP A O 1
ATOM 1666 N N . TYR A 1 212 ? -28.088 -15.392 41.958 1.00 90.44 212 TYR A N 1
ATOM 1667 C CA . TYR A 1 212 ? -28.629 -14.245 42.682 1.00 90.44 212 TYR A CA 1
ATOM 1668 C C . TYR A 1 212 ? -29.463 -14.698 43.878 1.00 90.44 212 TYR A C 1
ATOM 1670 O O . TYR A 1 212 ? -30.315 -15.588 43.779 1.00 90.44 212 TYR A O 1
ATOM 1678 N N . TYR A 1 213 ? -29.237 -14.057 45.022 1.00 90.94 213 TYR A N 1
ATOM 1679 C CA . TYR A 1 213 ? -29.914 -14.371 46.273 1.00 90.94 213 TYR A CA 1
ATOM 1680 C C . TYR A 1 213 ? -30.552 -13.121 46.869 1.00 90.94 213 TYR A C 1
ATOM 1682 O O . TYR A 1 213 ? -29.941 -12.057 46.921 1.00 90.94 213 TYR A O 1
ATOM 1690 N N . SER A 1 214 ? -31.769 -13.267 47.381 1.00 89.19 214 SER A N 1
ATOM 1691 C CA . SER A 1 214 ? -32.430 -12.240 48.182 1.00 89.19 214 SER A CA 1
ATOM 1692 C C . SER A 1 214 ? -32.323 -12.569 49.663 1.00 89.19 214 SER A C 1
ATOM 1694 O O . SER A 1 214 ? -32.512 -13.722 50.066 1.00 89.19 214 SER A O 1
ATOM 1696 N N . ARG A 1 215 ? -32.100 -11.551 50.491 1.00 88.44 215 ARG A N 1
ATOM 1697 C CA . ARG A 1 215 ? -32.219 -11.660 51.944 1.00 88.44 215 ARG A CA 1
ATOM 1698 C C . ARG A 1 215 ? -33.346 -10.754 52.417 1.00 88.44 215 ARG A C 1
ATOM 1700 O O . ARG A 1 215 ? -33.309 -9.551 52.190 1.00 88.44 215 ARG A O 1
ATOM 1707 N N . VAL A 1 216 ? -34.347 -11.353 53.055 1.00 87.62 216 VAL A N 1
ATOM 1708 C CA . VAL A 1 216 ? -35.476 -10.614 53.629 1.00 87.62 216 VAL A CA 1
ATOM 1709 C C . VAL A 1 216 ? -35.034 -9.979 54.944 1.00 87.62 216 VAL A C 1
ATOM 1711 O O . VAL A 1 216 ? -34.325 -10.612 55.732 1.00 87.62 216 VAL A O 1
ATOM 1714 N N . ALA A 1 217 ? -35.450 -8.734 55.151 1.00 85.25 217 ALA A N 1
ATOM 1715 C CA . ALA A 1 217 ? -35.186 -7.962 56.351 1.00 85.25 217 ALA A CA 1
ATOM 1716 C C . ALA A 1 217 ? -36.508 -7.420 56.911 1.00 85.25 217 ALA A C 1
ATOM 1718 O O . ALA A 1 217 ? -37.333 -6.909 56.154 1.00 85.25 217 ALA A O 1
ATOM 1719 N N . GLU A 1 218 ? -36.712 -7.538 58.221 1.00 83.19 218 GLU A N 1
ATOM 1720 C CA . GLU A 1 218 ? -37.906 -7.048 58.919 1.00 83.19 218 GLU A CA 1
ATOM 1721 C C . GLU A 1 218 ? -37.521 -5.961 59.924 1.00 83.19 218 GLU A C 1
ATOM 1723 O O . GLU A 1 218 ? -36.458 -6.027 60.536 1.00 83.19 218 GLU A O 1
ATOM 1728 N N . SER A 1 219 ? -38.371 -4.953 60.135 1.00 79.69 219 SER A N 1
ATOM 1729 C CA . SER A 1 219 ? -38.074 -3.936 61.150 1.00 79.69 219 SER A CA 1
ATOM 1730 C C . SER A 1 219 ? -38.264 -4.497 62.559 1.00 79.69 219 SER A C 1
ATOM 1732 O O . SER A 1 219 ? -39.239 -5.203 62.834 1.00 79.69 219 SER A O 1
ATOM 1734 N N . LEU A 1 220 ? -37.379 -4.121 63.488 1.00 75.81 220 LEU A N 1
ATOM 1735 C CA . LEU A 1 220 ? -37.506 -4.508 64.898 1.00 75.81 220 LEU A CA 1
ATOM 1736 C C . LEU A 1 220 ? -38.885 -4.134 65.472 1.00 75.81 220 LEU A C 1
ATOM 1738 O O . LEU A 1 220 ? -39.490 -4.911 66.210 1.00 75.81 220 LEU A O 1
ATOM 1742 N N . ASN A 1 221 ? -39.416 -2.972 65.080 1.00 77.75 221 ASN A N 1
ATOM 1743 C CA . ASN A 1 221 ? -40.735 -2.496 65.496 1.00 77.75 221 ASN A CA 1
ATOM 1744 C C . ASN A 1 221 ? -41.880 -3.353 64.944 1.00 77.75 221 ASN A C 1
ATOM 1746 O O . ASN A 1 221 ? -42.868 -3.565 65.648 1.00 77.75 221 ASN A O 1
ATOM 1750 N N . HIS A 1 222 ? -41.768 -3.861 63.713 1.00 80.12 222 HIS A N 1
ATOM 1751 C CA . HIS A 1 222 ? -42.750 -4.791 63.160 1.00 80.12 222 HIS A CA 1
ATOM 1752 C C . HIS A 1 222 ? -42.774 -6.092 63.964 1.00 80.12 222 HIS A C 1
ATOM 1754 O O . HIS A 1 222 ? -43.829 -6.468 64.478 1.00 80.12 222 HIS A O 1
ATOM 1760 N N . VAL A 1 223 ? -41.610 -6.722 64.148 1.00 80.94 223 VAL A N 1
ATOM 1761 C CA . VAL A 1 223 ? -41.488 -7.984 64.892 1.00 80.94 223 VAL A CA 1
ATOM 1762 C C . VAL A 1 223 ? -41.976 -7.810 66.330 1.00 80.94 223 VAL A C 1
ATOM 1764 O O . VAL A 1 223 ? -42.783 -8.606 66.809 1.00 80.94 223 VAL A O 1
ATOM 1767 N N . TYR A 1 224 ? -41.569 -6.726 66.999 1.00 83.25 224 TYR A N 1
ATOM 1768 C CA . TYR A 1 224 ? -42.040 -6.392 68.342 1.00 83.25 224 TYR A CA 1
ATOM 1769 C C . TYR A 1 224 ? -43.566 -6.260 68.395 1.00 83.25 224 TYR A C 1
ATOM 1771 O O . TYR A 1 224 ? -44.197 -6.855 69.266 1.00 83.25 224 TYR A O 1
ATOM 1779 N N . ASN A 1 225 ? -44.180 -5.527 67.460 1.00 83.12 225 ASN A N 1
ATOM 1780 C CA . ASN A 1 225 ? -45.629 -5.325 67.441 1.00 83.12 225 ASN A CA 1
ATOM 1781 C C . ASN A 1 225 ? -46.396 -6.618 67.143 1.00 83.12 225 ASN A C 1
ATOM 1783 O O . ASN A 1 225 ? -47.422 -6.863 67.775 1.00 83.12 225 ASN A O 1
ATOM 1787 N N . VAL A 1 226 ? -45.899 -7.471 66.241 1.00 84.31 226 VAL A N 1
ATOM 1788 C CA . VAL A 1 226 ? -46.484 -8.798 65.981 1.00 84.31 226 VAL A CA 1
ATOM 1789 C C . VAL A 1 226 ? -46.418 -9.672 67.234 1.00 84.31 226 VAL A C 1
ATOM 1791 O O . VAL A 1 226 ? -47.432 -10.241 67.638 1.00 84.31 226 VAL A O 1
ATOM 1794 N N . MET A 1 227 ? -45.265 -9.720 67.906 1.00 85.00 227 MET A N 1
ATOM 1795 C CA . MET A 1 227 ? -45.103 -10.464 69.162 1.00 85.00 227 MET A CA 1
ATOM 1796 C C . MET A 1 227 ? -45.976 -9.891 70.282 1.00 85.00 227 MET A C 1
ATOM 1798 O O . MET A 1 227 ? -46.535 -10.642 71.081 1.00 85.00 227 MET A O 1
ATOM 1802 N N . ASN A 1 228 ? -46.147 -8.569 70.326 1.00 86.44 228 ASN A N 1
ATOM 1803 C CA . ASN A 1 228 ? -47.020 -7.895 71.280 1.00 86.44 228 ASN A CA 1
ATOM 1804 C C . ASN A 1 228 ? -48.501 -8.221 71.041 1.00 86.44 228 ASN A C 1
ATOM 1806 O O . ASN A 1 228 ? -49.208 -8.545 71.991 1.00 86.44 228 ASN A O 1
ATOM 1810 N N . MET A 1 229 ? -48.960 -8.239 69.783 1.00 85.38 229 MET A N 1
ATOM 1811 C CA . MET A 1 229 ? -50.319 -8.684 69.429 1.00 85.38 229 MET A CA 1
ATOM 1812 C C . MET A 1 229 ? -50.578 -10.145 69.820 1.00 85.38 229 MET A C 1
ATOM 1814 O O . MET A 1 229 ? -51.706 -10.508 70.138 1.00 85.38 229 MET A O 1
ATOM 1818 N N . GLN A 1 230 ? -49.535 -10.977 69.839 1.00 89.38 230 GLN A N 1
ATOM 1819 C CA . GLN A 1 230 ? -49.598 -12.367 70.297 1.00 89.38 230 GLN A CA 1
ATOM 1820 C C . GLN A 1 230 ? -49.426 -12.526 71.823 1.00 89.38 230 GLN A C 1
ATOM 1822 O O . GLN A 1 230 ? -49.392 -13.653 72.313 1.00 89.38 230 GLN A O 1
ATOM 1827 N N . GLY A 1 231 ? -49.299 -11.430 72.583 1.00 86.69 231 GLY A N 1
ATOM 1828 C CA . GLY A 1 231 ? -49.114 -11.447 74.039 1.00 86.69 231 GLY A CA 1
ATOM 1829 C C . GLY A 1 231 ? -47.704 -11.826 74.516 1.00 86.69 231 GLY A C 1
ATOM 1830 O O . GLY A 1 231 ? -47.514 -12.068 75.704 1.00 86.69 231 GLY A O 1
ATOM 1831 N N . LYS A 1 232 ? -46.707 -11.867 73.620 1.00 87.62 232 LYS A N 1
ATOM 1832 C CA . LYS A 1 232 ? -45.332 -12.347 73.873 1.00 87.62 232 LYS A CA 1
ATOM 1833 C C . LYS A 1 232 ? -44.260 -11.249 73.872 1.00 87.62 232 LYS A C 1
ATOM 1835 O O . LYS A 1 232 ? -43.072 -11.529 73.715 1.00 87.62 232 LYS A O 1
ATOM 1840 N N . ALA A 1 233 ? -44.636 -9.982 74.052 1.00 81.56 233 ALA A N 1
ATOM 1841 C CA . ALA A 1 233 ? -43.687 -8.863 74.002 1.00 81.56 233 ALA A CA 1
ATOM 1842 C C . ALA A 1 233 ? -42.548 -8.968 75.038 1.00 81.56 233 ALA A C 1
ATOM 1844 O O . ALA A 1 233 ? -41.396 -8.675 74.722 1.00 81.56 233 ALA A O 1
ATOM 1845 N N . SER A 1 234 ? -42.845 -9.395 76.270 1.00 80.12 234 SER A N 1
ATOM 1846 C CA . SER A 1 234 ? -41.849 -9.537 77.345 1.00 80.12 234 SER A CA 1
ATOM 1847 C C . SER A 1 234 ? -40.855 -10.677 77.090 1.00 80.12 234 SER A C 1
ATOM 1849 O O . SER A 1 234 ? -39.666 -10.524 77.383 1.00 80.12 234 SER A O 1
ATOM 1851 N N . GLU A 1 235 ? -41.320 -11.781 76.497 1.00 81.19 235 GLU A N 1
ATOM 1852 C CA . GLU A 1 235 ? -40.492 -12.909 76.052 1.00 81.19 235 GLU A CA 1
ATOM 1853 C C . GLU A 1 235 ? -39.558 -12.476 74.920 1.00 81.19 235 GLU A C 1
ATOM 1855 O O . GLU A 1 235 ? -38.355 -12.716 74.997 1.00 81.19 235 GLU A O 1
ATOM 1860 N N . PHE A 1 236 ? -40.084 -11.763 73.918 1.00 80.81 236 PHE A N 1
ATOM 1861 C CA . PHE A 1 236 ? -39.286 -11.237 72.812 1.00 80.81 236 PHE A CA 1
ATOM 1862 C C . PHE A 1 236 ? -38.205 -10.264 73.296 1.00 80.81 236 PHE A C 1
ATOM 1864 O O . PHE A 1 236 ? -37.041 -10.425 72.943 1.00 80.81 236 PHE A O 1
ATOM 1871 N N . VAL A 1 237 ? -38.547 -9.291 74.151 1.00 78.06 237 VAL A N 1
ATOM 1872 C CA . VAL A 1 237 ? -37.565 -8.333 74.693 1.00 78.06 237 VAL A CA 1
ATOM 1873 C C . VAL A 1 237 ? -36.493 -9.043 75.522 1.00 78.06 237 VAL A C 1
ATOM 1875 O O . VAL A 1 237 ? -35.320 -8.683 75.434 1.00 78.06 237 VAL A O 1
ATOM 1878 N N . SER A 1 238 ? -36.868 -10.056 76.306 1.00 77.06 238 SER A N 1
ATOM 1879 C CA . SER A 1 238 ? -35.916 -10.859 77.082 1.00 77.06 238 SER A CA 1
ATOM 1880 C C . SER A 1 238 ? -34.986 -11.672 76.179 1.00 77.06 238 SER A C 1
ATOM 1882 O O . SER A 1 238 ? -33.773 -11.640 76.376 1.00 77.06 238 SER A O 1
ATOM 1884 N N . ALA A 1 239 ? -35.529 -12.332 75.151 1.00 74.25 239 ALA A N 1
ATOM 1885 C CA . ALA A 1 239 ? -34.760 -13.094 74.170 1.00 74.25 239 ALA A CA 1
ATOM 1886 C C . ALA A 1 239 ? -33.814 -12.187 73.366 1.00 74.25 239 ALA A C 1
ATOM 1888 O O . ALA A 1 239 ? -32.616 -12.453 73.295 1.00 74.25 239 ALA A O 1
ATOM 1889 N N . TYR A 1 240 ? -34.313 -11.062 72.855 1.00 72.50 240 TYR A N 1
ATOM 1890 C CA . TYR A 1 240 ? -33.529 -10.071 72.118 1.00 72.50 240 TYR A CA 1
ATOM 1891 C C . TYR A 1 240 ? -32.392 -9.485 72.971 1.00 72.50 240 TYR A C 1
ATOM 1893 O O . TYR A 1 240 ? -31.244 -9.448 72.533 1.00 72.50 240 TYR A O 1
ATOM 1901 N N . LYS A 1 241 ? -32.667 -9.120 74.234 1.00 69.12 241 LYS A N 1
ATOM 1902 C CA . LYS A 1 241 ? -31.629 -8.677 75.181 1.00 69.12 241 LYS A CA 1
ATOM 1903 C C . LYS A 1 241 ? -30.612 -9.772 75.486 1.00 69.12 241 LYS A C 1
ATOM 1905 O O . LYS A 1 241 ? -29.429 -9.469 75.576 1.00 69.12 241 LYS A O 1
ATOM 1910 N N . SER A 1 242 ? -31.045 -11.024 75.640 1.00 66.00 242 SER A N 1
ATOM 1911 C CA . SER A 1 242 ? -30.127 -12.139 75.896 1.00 66.00 242 SER A CA 1
ATOM 1912 C C . SER A 1 242 ? -29.187 -12.397 74.716 1.00 66.00 242 SER A C 1
ATOM 1914 O O . SER A 1 242 ? -28.014 -12.662 74.938 1.00 66.00 242 SER A O 1
ATOM 1916 N N . ILE A 1 243 ? -29.659 -12.221 73.478 1.00 64.94 243 ILE A N 1
ATOM 1917 C CA . ILE A 1 243 ? -28.844 -12.323 72.261 1.00 64.94 243 ILE A CA 1
ATOM 1918 C C . ILE A 1 243 ? -27.825 -11.175 72.187 1.00 64.94 243 ILE A C 1
ATOM 1920 O O . ILE A 1 243 ? -26.650 -11.422 71.930 1.00 64.94 243 ILE A O 1
ATOM 1924 N N . LEU A 1 244 ? -28.248 -9.941 72.486 1.00 61.34 244 LEU A N 1
ATOM 1925 C CA . LEU A 1 244 ? -27.364 -8.767 72.564 1.00 61.34 244 LEU A CA 1
ATOM 1926 C C . LEU A 1 244 ? -26.291 -8.894 73.661 1.00 61.34 244 LEU A C 1
ATOM 1928 O O . LEU A 1 244 ? -25.156 -8.473 73.458 1.00 61.34 244 LEU A O 1
ATOM 1932 N N . LEU A 1 245 ? -26.637 -9.474 74.816 1.00 58.06 245 LEU A N 1
ATOM 1933 C CA . LEU A 1 245 ? -25.740 -9.638 75.969 1.00 58.06 245 LEU A CA 1
ATOM 1934 C C . LEU A 1 245 ? -24.830 -10.874 75.869 1.00 58.06 245 LEU A C 1
ATOM 1936 O O . LEU A 1 245 ? -23.779 -10.898 76.504 1.00 58.06 245 LEU A O 1
ATOM 1940 N N . ALA A 1 246 ? -25.216 -11.900 75.103 1.00 54.34 246 ALA A N 1
ATOM 1941 C CA . ALA A 1 246 ? -24.461 -13.149 74.981 1.00 54.34 246 ALA A CA 1
ATOM 1942 C C . ALA A 1 246 ? -23.254 -13.067 74.030 1.00 54.34 246 ALA A C 1
ATOM 1944 O O . ALA A 1 246 ? -22.499 -14.034 73.956 1.00 54.34 246 ALA A O 1
ATOM 1945 N N . GLY A 1 247 ? -23.053 -11.955 73.308 1.00 47.38 247 GLY A N 1
ATOM 1946 C CA . GLY A 1 247 ? -21.866 -11.747 72.467 1.00 47.38 247 GLY A CA 1
ATOM 1947 C C . GLY A 1 247 ? -21.624 -12.852 71.428 1.00 47.38 247 GLY A C 1
ATOM 1948 O O . GLY A 1 247 ? -20.476 -13.141 71.100 1.00 47.38 247 GLY A O 1
ATOM 1949 N N . GLY A 1 248 ? -22.685 -13.515 70.955 1.00 45.56 248 GLY A N 1
ATOM 1950 C CA . GLY A 1 248 ? -22.574 -14.622 70.007 1.00 45.56 248 GLY A CA 1
ATOM 1951 C C . GLY A 1 248 ? -21.976 -14.169 68.674 1.00 45.56 248 GLY A C 1
ATOM 1952 O O . GLY A 1 248 ? -22.399 -13.171 68.101 1.00 45.56 248 GLY A O 1
ATOM 1953 N N . THR A 1 249 ? -21.024 -14.945 68.164 1.00 44.69 249 THR A N 1
ATOM 1954 C CA . THR A 1 249 ? -20.216 -14.698 66.955 1.00 44.69 249 THR A CA 1
ATOM 1955 C C . THR A 1 249 ? -21.000 -14.588 65.639 1.00 44.69 249 THR A C 1
ATOM 1957 O O . THR A 1 249 ? -20.424 -14.197 64.631 1.00 44.69 249 THR A O 1
ATOM 1960 N N . ASP A 1 250 ? -22.294 -14.921 65.634 1.00 43.72 250 ASP A N 1
ATOM 1961 C CA . ASP A 1 250 ? -23.132 -15.000 64.426 1.00 43.72 250 ASP A CA 1
ATOM 1962 C C . ASP A 1 250 ? -23.997 -13.745 64.186 1.00 43.72 250 ASP A C 1
ATOM 1964 O O . ASP A 1 250 ? -24.688 -13.661 63.169 1.00 43.72 250 ASP A O 1
ATOM 1968 N N . ILE A 1 251 ? -24.000 -12.776 65.109 1.00 48.62 251 ILE A N 1
ATOM 1969 C CA . ILE A 1 251 ? -24.751 -11.520 64.978 1.00 48.62 251 ILE A CA 1
ATOM 1970 C C . ILE A 1 251 ? -23.791 -10.380 65.300 1.00 48.62 251 ILE A C 1
ATOM 1972 O O . ILE A 1 251 ? -23.423 -10.190 66.458 1.00 48.62 251 ILE A O 1
ATOM 1976 N N . ALA A 1 252 ? -23.388 -9.618 64.279 1.00 53.12 252 ALA A N 1
ATOM 1977 C CA . ALA A 1 252 ? -22.640 -8.390 64.503 1.00 53.12 252 ALA A CA 1
ATOM 1978 C C . ALA A 1 252 ? -23.494 -7.470 65.381 1.00 53.12 252 ALA A C 1
ATOM 1980 O O . ALA A 1 252 ? -24.602 -7.088 64.995 1.00 53.12 252 ALA A O 1
ATOM 1981 N N . THR A 1 253 ? -23.020 -7.142 66.583 1.00 59.06 253 THR A N 1
ATOM 1982 C CA . THR A 1 253 ? -23.728 -6.166 67.414 1.00 59.06 253 THR A CA 1
ATOM 1983 C C . THR A 1 253 ? -23.744 -4.823 66.681 1.00 59.06 253 THR A C 1
ATOM 1985 O O . THR A 1 253 ? -22.847 -4.525 65.882 1.00 59.06 253 THR A O 1
ATOM 1988 N N . SER A 1 254 ? -24.761 -3.993 66.939 1.00 63.16 254 SER A N 1
ATOM 1989 C CA . SER A 1 254 ? -24.811 -2.628 66.390 1.00 63.16 254 SER A CA 1
ATOM 1990 C C . SER A 1 254 ? -23.488 -1.889 66.653 1.00 63.16 254 SER A C 1
ATOM 1992 O O . SER A 1 254 ? -22.964 -1.234 65.760 1.00 63.16 254 SER A O 1
ATOM 1994 N N . ASP A 1 255 ? -22.851 -2.139 67.803 1.00 66.94 255 ASP A N 1
ATOM 1995 C CA . ASP A 1 255 ? -21.540 -1.589 68.163 1.00 66.94 255 ASP A CA 1
ATOM 1996 C C . ASP A 1 255 ? -20.389 -2.044 67.247 1.00 66.94 255 ASP A C 1
ATOM 1998 O O . ASP A 1 255 ? -19.563 -1.219 66.860 1.00 66.94 255 ASP A O 1
ATOM 2002 N N . GLN A 1 256 ? -20.322 -3.326 66.863 1.00 71.88 256 GLN A N 1
ATOM 2003 C CA . GLN A 1 256 ? -19.293 -3.837 65.943 1.00 71.88 256 GLN A CA 1
ATOM 2004 C C . GLN A 1 256 ? -19.466 -3.270 64.531 1.00 71.88 256 GLN A C 1
ATOM 2006 O O . GLN A 1 256 ? -18.495 -2.872 63.889 1.00 71.88 256 GLN A O 1
ATOM 2011 N N . THR A 1 257 ? -20.711 -3.185 64.062 1.00 74.75 257 THR A N 1
ATOM 2012 C CA . THR A 1 257 ? -21.012 -2.628 62.736 1.00 74.75 257 THR A CA 1
ATOM 2013 C C . THR A 1 257 ? -20.767 -1.119 62.708 1.00 74.75 257 THR A C 1
ATOM 2015 O O . THR A 1 257 ? -20.183 -0.601 61.759 1.00 74.75 257 THR A O 1
ATOM 2018 N N . MET A 1 258 ? -21.122 -0.408 63.781 1.00 80.75 258 MET A N 1
ATOM 2019 C CA . MET A 1 258 ? -20.805 1.010 63.952 1.00 80.75 258 MET A CA 1
ATOM 2020 C C . MET A 1 258 ? -19.299 1.260 64.078 1.00 80.75 258 MET A C 1
ATOM 2022 O O . MET A 1 258 ? -18.824 2.286 63.596 1.00 80.75 258 MET A O 1
ATOM 2026 N N . ALA A 1 259 ? -18.529 0.346 64.678 1.00 82.44 259 ALA A N 1
ATOM 2027 C CA . ALA A 1 259 ? -17.070 0.436 64.708 1.00 82.44 259 ALA A CA 1
ATOM 2028 C C . ALA A 1 259 ? -16.470 0.351 63.296 1.00 82.44 259 ALA A C 1
ATOM 2030 O O . ALA A 1 259 ? -15.658 1.204 62.939 1.00 82.44 259 ALA A O 1
ATOM 2031 N N . LEU A 1 260 ? -16.938 -0.594 62.471 1.00 82.50 260 LEU A N 1
ATOM 2032 C CA . LEU A 1 260 ? -16.539 -0.691 61.064 1.00 82.50 260 LEU A CA 1
ATOM 2033 C C . LEU A 1 260 ? -16.945 0.561 60.272 1.00 82.50 260 LEU A C 1
ATOM 2035 O O . LEU A 1 260 ? -16.137 1.123 59.539 1.00 82.50 260 LEU A O 1
ATOM 2039 N N . LEU A 1 261 ? -18.177 1.051 60.443 1.00 83.69 261 LEU A N 1
ATOM 2040 C CA . LEU A 1 261 ? -18.625 2.282 59.787 1.00 83.69 261 LEU A CA 1
ATOM 2041 C C . LEU A 1 261 ? -17.756 3.484 60.185 1.00 83.69 261 LEU A C 1
ATOM 2043 O O . LEU A 1 261 ? -17.392 4.282 59.322 1.00 83.69 261 LEU A O 1
ATOM 2047 N N . ARG A 1 262 ? -17.384 3.607 61.465 1.00 86.00 262 ARG A N 1
ATOM 2048 C CA . ARG A 1 262 ? -16.478 4.658 61.956 1.00 86.00 262 ARG A CA 1
ATOM 2049 C C . ARG A 1 262 ? -15.081 4.541 61.349 1.00 86.00 262 ARG A C 1
ATOM 2051 O O . ARG A 1 262 ? -14.522 5.562 60.955 1.00 86.00 262 ARG A O 1
ATOM 2058 N N . GLU A 1 263 ? -14.546 3.328 61.215 1.00 85.06 263 GLU A N 1
ATOM 2059 C CA . GLU A 1 263 ? -13.271 3.073 60.526 1.00 85.06 263 GLU A CA 1
ATOM 2060 C C . GLU A 1 263 ? -13.323 3.500 59.048 1.00 85.06 263 GLU A C 1
ATOM 2062 O O . GLU A 1 263 ? -12.376 4.087 58.525 1.00 85.06 263 GLU A O 1
ATOM 2067 N N . LEU A 1 264 ? -14.472 3.300 58.397 1.00 84.00 264 LEU A N 1
ATOM 2068 C CA . LEU A 1 264 ? -14.745 3.737 57.024 1.00 84.00 264 LEU A CA 1
ATOM 2069 C C . LEU A 1 264 ? -15.138 5.226 56.912 1.00 84.00 264 LEU A C 1
ATOM 2071 O O . LEU A 1 264 ? -15.450 5.710 55.822 1.00 84.00 264 LEU A O 1
ATOM 2075 N N . GLY A 1 265 ? -15.095 5.983 58.014 1.00 81.12 265 GLY A N 1
ATOM 2076 C CA . GLY A 1 265 ? -15.290 7.435 58.026 1.00 81.12 265 GLY A CA 1
ATOM 2077 C C . GLY A 1 265 ? -16.727 7.916 58.262 1.00 81.12 265 GLY A C 1
ATOM 2078 O O . GLY A 1 265 ? -17.038 9.064 57.923 1.00 81.12 265 GLY A O 1
ATOM 2079 N N . TYR A 1 266 ? -17.601 7.078 58.828 1.00 83.31 266 TYR A N 1
ATOM 2080 C CA . TYR A 1 266 ? -18.920 7.479 59.329 1.00 83.31 266 TYR A CA 1
ATOM 2081 C C . TYR A 1 266 ? -18.775 8.340 60.590 1.00 83.31 266 TYR A C 1
ATOM 2083 O O . TYR A 1 266 ? -18.190 7.910 61.584 1.00 83.31 266 TYR A O 1
ATOM 2091 N N . SER A 1 267 ? -19.314 9.559 60.554 1.00 78.12 267 SER A N 1
ATOM 2092 C CA . SER A 1 267 ? -19.091 10.574 61.593 1.00 78.12 267 SER A CA 1
ATOM 2093 C C . SER A 1 267 ? -20.318 10.903 62.446 1.00 78.12 267 SER A C 1
ATOM 2095 O O . SER A 1 267 ? -20.207 11.718 63.355 1.00 78.12 267 SER A O 1
ATOM 2097 N N . SER A 1 268 ? -21.491 10.337 62.144 1.00 78.31 268 SER A N 1
ATOM 2098 C CA . SER A 1 268 ? -22.710 10.593 62.920 1.00 78.31 268 SER A CA 1
ATOM 2099 C C . SER A 1 268 ? -22.764 9.703 64.164 1.00 78.31 268 SER A C 1
ATOM 2101 O O . SER A 1 268 ? -22.397 8.530 64.118 1.00 78.31 268 SER A O 1
ATOM 2103 N N . ASP A 1 269 ? -23.276 10.242 65.269 1.00 77.19 269 ASP A N 1
ATOM 2104 C CA . ASP A 1 269 ? -23.590 9.458 66.471 1.00 77.19 269 ASP A CA 1
ATOM 2105 C C . ASP A 1 269 ? -24.946 8.743 66.367 1.00 77.19 269 ASP A C 1
ATOM 2107 O O . ASP A 1 269 ? -25.296 7.935 67.224 1.00 77.19 269 ASP A O 1
ATOM 2111 N N . THR A 1 270 ? -25.718 9.025 65.313 1.00 80.31 270 THR A N 1
ATOM 2112 C CA . THR A 1 270 ? -26.996 8.355 65.051 1.00 80.31 270 THR A CA 1
ATOM 2113 C C . THR A 1 270 ? -26.764 7.062 64.278 1.00 80.31 270 THR A C 1
ATOM 2115 O O . THR A 1 270 ? -26.091 7.063 63.241 1.00 80.31 270 THR A O 1
ATOM 2118 N N . THR A 1 271 ? -27.348 5.973 64.769 1.00 79.81 271 THR A N 1
ATOM 2119 C CA . THR A 1 271 ? -27.346 4.662 64.116 1.00 79.81 271 THR A CA 1
ATOM 2120 C C . THR A 1 271 ? -28.095 4.726 62.775 1.00 79.81 271 THR A C 1
ATOM 2122 O O . THR A 1 271 ? -29.195 5.274 62.743 1.00 79.81 271 THR A O 1
ATOM 2125 N N . PRO A 1 272 ? -27.525 4.198 61.676 1.00 83.94 272 PRO A N 1
ATOM 2126 C CA . PRO A 1 272 ? -28.225 4.104 60.400 1.00 83.94 272 PRO A CA 1
ATOM 2127 C C . PRO A 1 272 ? -29.476 3.222 60.427 1.00 83.94 272 PRO A C 1
ATOM 2129 O O . PRO A 1 272 ? -29.447 2.148 61.030 1.00 83.94 272 PRO A O 1
ATOM 2132 N N . ASP A 1 273 ? -30.507 3.602 59.666 1.00 80.62 273 ASP A N 1
ATOM 2133 C CA . ASP A 1 273 ? -31.789 2.876 59.579 1.00 80.62 273 ASP A CA 1
ATOM 2134 C C . ASP A 1 273 ? -31.625 1.388 59.188 1.00 80.62 273 ASP A C 1
ATOM 2136 O O . ASP A 1 273 ? -32.371 0.531 59.661 1.00 80.62 273 ASP A O 1
ATOM 2140 N N . ILE A 1 274 ? -30.629 1.036 58.363 1.00 82.06 274 ILE A N 1
ATOM 2141 C CA . ILE A 1 274 ? -30.354 -0.364 57.986 1.00 82.06 274 ILE A CA 1
ATOM 2142 C C . ILE A 1 274 ? -30.006 -1.257 59.183 1.00 82.06 274 ILE A C 1
ATOM 2144 O O . ILE A 1 274 ? -30.257 -2.459 59.135 1.00 82.06 274 ILE A O 1
ATOM 2148 N N . LEU A 1 275 ? -29.444 -0.691 60.256 1.00 81.06 275 LEU A N 1
ATOM 2149 C CA . LEU A 1 275 ? -29.086 -1.445 61.460 1.00 81.06 275 LEU A CA 1
ATOM 2150 C C . LEU A 1 275 ? -30.291 -1.687 62.384 1.00 81.06 275 LEU A C 1
ATOM 2152 O O . LEU A 1 275 ? -30.199 -2.527 63.276 1.00 81.06 275 LEU A O 1
ATOM 2156 N N . ASP A 1 276 ? -31.426 -1.021 62.139 1.00 77.12 276 ASP A N 1
ATOM 2157 C CA . ASP A 1 276 ? -32.707 -1.296 62.809 1.00 77.12 276 ASP A CA 1
ATOM 2158 C C . ASP A 1 276 ? -33.486 -2.453 62.149 1.00 77.12 276 ASP A C 1
ATOM 2160 O O . ASP A 1 276 ? -34.563 -2.855 62.619 1.00 77.12 276 ASP A O 1
ATOM 2164 N N . LEU A 1 277 ? -32.952 -2.999 61.052 1.00 80.75 277 LEU A N 1
ATOM 2165 C CA . LEU A 1 277 ? -33.512 -4.139 60.341 1.00 80.75 277 LEU A CA 1
ATOM 2166 C C . LEU A 1 277 ? -32.902 -5.459 60.828 1.00 80.75 277 LEU A C 1
ATOM 2168 O O . LEU A 1 277 ? -31.689 -5.625 60.936 1.00 80.75 277 LEU A O 1
ATOM 2172 N N . ILE A 1 278 ? -33.766 -6.443 61.056 1.00 78.81 278 ILE A N 1
ATOM 2173 C CA . ILE A 1 278 ? -33.396 -7.819 61.370 1.00 78.81 278 ILE A CA 1
ATOM 2174 C C . ILE A 1 278 ? -33.341 -8.597 60.062 1.00 78.81 278 ILE A C 1
ATOM 2176 O O . ILE A 1 278 ? -34.366 -8.868 59.437 1.00 78.81 278 ILE A O 1
ATOM 2180 N N . PHE A 1 279 ? -32.133 -8.971 59.652 1.00 80.69 279 PHE A N 1
ATOM 2181 C CA . PHE A 1 279 ? -31.914 -9.775 58.458 1.00 80.69 279 PHE A CA 1
ATOM 2182 C C . PHE A 1 279 ? -32.095 -11.264 58.750 1.00 80.69 279 PHE A C 1
ATOM 2184 O O . PHE A 1 279 ? -31.518 -11.807 59.694 1.00 80.69 279 PHE A O 1
ATOM 2191 N N . ASN A 1 280 ? -32.834 -11.955 57.885 1.00 81.94 280 ASN A N 1
ATOM 2192 C CA . ASN A 1 280 ? -32.953 -13.404 57.967 1.00 81.94 280 ASN A CA 1
ATOM 2193 C C . ASN A 1 280 ? -31.588 -14.080 57.777 1.00 81.94 280 ASN A C 1
ATOM 2195 O O . ASN A 1 280 ? -30.836 -13.747 56.858 1.00 81.94 280 ASN A O 1
ATOM 2199 N N . ARG A 1 281 ? -31.300 -15.084 58.620 1.00 79.50 281 ARG A N 1
ATOM 2200 C CA . ARG A 1 281 ? -30.037 -15.845 58.589 1.00 79.50 281 ARG A CA 1
ATOM 2201 C C . ARG A 1 281 ? -29.770 -16.469 57.218 1.00 79.50 281 ARG A C 1
ATOM 2203 O O . ARG A 1 281 ? -28.639 -16.460 56.742 1.00 79.50 281 ARG A O 1
ATOM 2210 N N . TYR A 1 282 ? -30.808 -17.018 56.592 1.00 82.25 282 TYR A N 1
ATOM 2211 C CA . TYR A 1 282 ? -30.703 -17.704 55.309 1.00 82.25 282 TYR A CA 1
ATOM 2212 C C . TYR A 1 282 ? -31.107 -16.776 54.165 1.00 82.25 282 TYR A C 1
ATOM 2214 O O . TYR A 1 282 ? -32.185 -16.180 54.185 1.00 82.25 282 TYR A O 1
ATOM 2222 N N . ALA A 1 283 ? -30.247 -16.685 53.153 1.00 88.19 283 ALA A N 1
ATOM 2223 C CA . ALA A 1 283 ? -30.592 -16.058 51.886 1.00 88.19 283 ALA A CA 1
ATOM 2224 C C . ALA A 1 283 ? -31.367 -17.053 51.006 1.00 88.19 283 ALA A C 1
ATOM 2226 O O . ALA A 1 283 ? -31.121 -18.259 51.046 1.00 88.19 283 ALA A O 1
ATOM 2227 N N . GLN A 1 284 ? -32.312 -16.552 50.215 1.00 89.75 284 GLN A N 1
ATOM 2228 C CA . GLN A 1 284 ? -33.136 -17.356 49.315 1.00 89.75 284 GLN A CA 1
ATOM 2229 C C . GLN A 1 284 ? -32.678 -17.156 47.871 1.00 89.75 284 GLN A C 1
ATOM 2231 O O . GLN A 1 284 ? -32.543 -16.017 47.428 1.00 89.75 284 GLN A O 1
ATOM 2236 N N . LYS A 1 285 ? -32.451 -18.255 47.138 1.00 90.88 285 LYS A N 1
ATOM 2237 C CA . LYS A 1 285 ? -32.088 -18.201 45.715 1.00 90.88 285 LYS A CA 1
ATOM 2238 C C . LYS A 1 285 ? -33.257 -17.649 44.902 1.00 90.88 285 LYS A C 1
ATOM 2240 O O . LYS A 1 285 ? -34.365 -18.189 44.969 1.00 90.88 285 LYS A O 1
ATOM 2245 N N . LEU A 1 286 ? -33.001 -16.607 44.118 1.00 89.88 286 LEU A N 1
ATOM 2246 C CA . LEU A 1 286 ? -33.969 -16.058 43.177 1.00 89.88 286 LEU A CA 1
ATOM 2247 C C . LEU A 1 286 ? -34.072 -17.002 41.973 1.00 89.88 286 LEU A C 1
ATOM 2249 O O . LEU A 1 286 ? -33.079 -17.296 41.317 1.00 89.88 286 LEU A O 1
ATOM 2253 N N . LYS A 1 287 ? -35.278 -17.525 41.720 1.00 87.62 287 LYS A N 1
ATOM 2254 C CA . LYS A 1 287 ? -35.551 -18.509 40.649 1.00 87.62 287 LYS A CA 1
ATOM 2255 C C . LYS A 1 287 ? -36.157 -17.895 39.380 1.00 87.62 287 LYS A C 1
ATOM 2257 O O . LYS A 1 287 ? -36.461 -18.630 38.446 1.00 87.62 287 LYS A O 1
ATOM 2262 N N . GLY A 1 288 ? -36.411 -16.587 39.380 1.00 86.19 288 GLY A N 1
ATOM 2263 C CA . GLY A 1 288 ? -36.944 -15.879 38.215 1.00 86.19 288 GLY A CA 1
ATOM 2264 C C . GLY A 1 288 ? -35.890 -15.706 37.114 1.00 86.19 288 GLY A C 1
ATOM 2265 O O . GLY A 1 288 ? -34.698 -15.839 37.392 1.00 86.19 288 GLY A O 1
ATOM 2266 N N . PRO A 1 289 ? -36.308 -15.398 35.874 1.00 92.56 289 PRO A N 1
ATOM 2267 C CA . PRO A 1 289 ? -35.372 -15.072 34.804 1.00 92.56 289 PRO A CA 1
ATOM 2268 C C . PRO A 1 289 ? -34.558 -13.812 35.138 1.00 92.56 289 PRO A C 1
ATOM 2270 O O . PRO A 1 289 ? -35.062 -12.885 35.775 1.00 92.56 289 PRO A O 1
ATOM 2273 N N . VAL A 1 290 ? -33.302 -13.750 34.690 1.00 93.19 290 VAL A N 1
ATOM 2274 C CA . VAL A 1 290 ? -32.447 -12.564 34.892 1.00 93.19 290 VAL A CA 1
ATOM 2275 C C . VAL A 1 290 ? -32.899 -11.422 33.974 1.00 93.19 290 VAL A C 1
ATOM 2277 O O . VAL A 1 290 ? -33.189 -10.324 34.451 1.00 93.19 290 VAL A O 1
ATOM 2280 N N . ILE A 1 291 ? -33.018 -11.708 32.671 1.00 95.56 291 ILE A N 1
ATOM 2281 C CA . ILE A 1 291 ? -33.322 -10.726 31.616 1.00 95.56 291 ILE A CA 1
ATOM 2282 C C . ILE A 1 291 ? -34.666 -11.007 30.949 1.00 95.56 291 ILE A C 1
ATOM 2284 O O . ILE A 1 291 ? -35.536 -10.148 30.938 1.00 95.56 291 ILE A O 1
ATOM 2288 N N . ASP A 1 292 ? -34.861 -12.209 30.414 1.00 93.31 292 ASP A N 1
ATOM 2289 C CA . ASP A 1 292 ? -36.096 -12.604 29.734 1.00 93.31 292 ASP A CA 1
ATOM 2290 C C . ASP A 1 292 ? -36.423 -14.065 30.070 1.00 93.31 292 ASP A C 1
ATOM 2292 O O . ASP A 1 292 ? -35.559 -14.812 30.530 1.00 93.31 292 ASP A O 1
ATOM 2296 N N . ASP A 1 293 ? -37.662 -14.491 29.843 1.00 89.19 293 ASP A N 1
ATOM 2297 C CA . ASP A 1 293 ? -38.094 -15.884 30.031 1.00 89.19 293 ASP A CA 1
ATOM 2298 C C . ASP A 1 293 ? -37.629 -16.829 28.902 1.00 89.19 293 ASP A C 1
ATOM 2300 O O . ASP A 1 293 ? -37.989 -18.009 28.873 1.00 89.19 293 ASP A O 1
ATOM 2304 N N . ARG A 1 294 ? -36.795 -16.316 27.990 1.00 89.38 294 ARG A N 1
ATOM 2305 C CA . ARG A 1 294 ? -36.167 -17.026 26.872 1.00 89.38 294 ARG A CA 1
ATOM 2306 C C . ARG A 1 294 ? -34.675 -17.270 27.138 1.00 89.38 294 ARG A C 1
ATOM 2308 O O . ARG A 1 294 ? -34.060 -16.508 27.883 1.00 89.38 294 ARG A O 1
ATOM 2315 N N . PRO A 1 295 ? -34.065 -18.292 26.507 1.00 89.38 295 PRO A N 1
ATOM 2316 C CA . PRO A 1 295 ? -32.616 -18.475 26.544 1.00 89.38 295 PRO A CA 1
ATOM 2317 C C . PRO A 1 295 ? -31.865 -17.226 26.065 1.00 89.38 295 PRO A C 1
ATOM 2319 O O . PRO A 1 295 ? -32.308 -16.552 25.133 1.00 89.38 295 PRO A O 1
ATOM 2322 N N . LEU A 1 296 ? -30.717 -16.948 26.687 1.00 89.75 296 LEU A N 1
ATOM 2323 C CA . LEU A 1 296 ? -29.854 -15.825 26.321 1.00 89.75 296 LEU A CA 1
ATOM 2324 C C . LEU A 1 296 ? -29.369 -15.957 24.872 1.00 89.75 296 LEU A C 1
ATOM 2326 O O . LEU A 1 296 ? -29.002 -17.042 24.422 1.00 89.75 296 LEU A O 1
ATOM 2330 N N . SER A 1 297 ? -29.343 -14.838 24.152 1.00 89.19 297 SER A N 1
ATOM 2331 C CA . SER A 1 297 ? -28.931 -14.768 22.751 1.00 89.19 297 SER A CA 1
ATOM 2332 C C . SER A 1 297 ? -28.086 -13.524 22.480 1.00 89.19 297 SER A C 1
ATOM 2334 O O . SER A 1 297 ? -28.372 -12.445 23.001 1.00 89.19 297 SER A O 1
ATOM 2336 N N . GLU A 1 298 ? -27.066 -13.678 21.632 1.00 86.31 298 GLU A N 1
ATOM 2337 C CA . GLU A 1 298 ? -26.215 -12.579 21.145 1.00 86.31 298 GLU A CA 1
ATOM 2338 C C . GLU A 1 298 ? -26.882 -11.760 20.028 1.00 86.31 298 GLU A C 1
ATOM 2340 O O . GLU A 1 298 ? -26.383 -10.701 19.662 1.00 86.31 298 GLU A O 1
ATOM 2345 N N . THR A 1 299 ? -28.022 -12.216 19.498 1.00 88.12 299 THR A N 1
ATOM 2346 C CA . THR A 1 299 ? -28.734 -11.555 18.391 1.00 88.12 299 THR A CA 1
ATOM 2347 C C . THR A 1 299 ? -30.190 -11.236 18.711 1.00 88.12 299 THR A C 1
ATOM 2349 O O . THR A 1 299 ? -30.727 -10.262 18.189 1.00 88.12 299 THR A O 1
ATOM 2352 N N . ALA A 1 300 ? -30.848 -12.015 19.576 1.00 91.50 300 ALA A N 1
ATOM 2353 C CA . ALA A 1 300 ? -32.244 -11.779 19.924 1.00 91.50 300 ALA A CA 1
ATOM 2354 C C . ALA A 1 300 ? -32.401 -10.733 21.042 1.00 91.50 300 ALA A C 1
ATOM 2356 O O . ALA A 1 300 ? -31.768 -10.819 22.102 1.00 91.50 300 ALA A O 1
ATOM 2357 N N . PHE A 1 301 ? -33.307 -9.782 20.814 1.00 94.44 301 PHE A N 1
ATOM 2358 C CA . PHE A 1 301 ? -33.742 -8.781 21.791 1.00 94.44 301 PHE A CA 1
ATOM 2359 C C . PHE A 1 301 ? -34.794 -9.344 22.759 1.00 94.44 301 PHE A C 1
ATOM 2361 O O . PHE A 1 301 ? -35.340 -10.430 22.543 1.00 94.44 301 PHE A O 1
ATOM 2368 N N . ILE A 1 302 ? -35.101 -8.580 23.814 1.00 94.31 302 ILE A N 1
ATOM 2369 C CA . ILE A 1 302 ? -36.209 -8.880 24.734 1.00 94.31 302 ILE A CA 1
ATOM 2370 C C . ILE A 1 302 ? -37.506 -9.001 23.931 1.00 94.31 302 ILE A C 1
ATOM 2372 O O . ILE A 1 302 ? -37.801 -8.154 23.083 1.00 94.31 302 ILE A O 1
ATOM 2376 N N . ARG A 1 303 ? -38.300 -10.035 24.217 1.00 92.94 303 ARG A N 1
ATOM 2377 C CA . ARG A 1 303 ? -39.586 -10.241 23.545 1.00 92.94 303 ARG A CA 1
ATOM 2378 C C . ARG A 1 303 ? -40.611 -9.154 23.865 1.00 92.94 303 ARG A C 1
ATOM 2380 O O . ARG A 1 303 ? -40.494 -8.417 24.839 1.00 92.94 303 ARG A O 1
ATOM 2387 N N . ASP A 1 304 ? -41.689 -9.130 23.099 1.00 93.75 304 ASP A N 1
ATOM 2388 C CA . ASP A 1 304 ? -42.818 -8.252 23.385 1.00 93.75 304 ASP A CA 1
ATOM 2389 C C . ASP A 1 304 ? -43.576 -8.687 24.650 1.00 93.75 304 ASP A C 1
ATOM 2391 O O . ASP A 1 304 ? -43.853 -9.874 24.858 1.00 93.75 304 ASP A O 1
ATOM 2395 N N . TYR A 1 305 ? -43.922 -7.704 25.482 1.00 92.69 305 TYR A N 1
ATOM 2396 C CA . TYR A 1 305 ? -44.682 -7.865 26.727 1.00 92.69 305 TYR A CA 1
ATOM 2397 C C . TYR A 1 305 ? -45.910 -6.952 26.798 1.00 92.69 305 TYR A C 1
ATOM 2399 O O . TYR A 1 305 ? -46.865 -7.291 27.496 1.00 92.69 305 TYR A O 1
ATOM 2407 N N . ALA A 1 306 ? -45.911 -5.811 26.103 1.00 89.75 306 ALA A N 1
ATOM 2408 C CA . ALA A 1 306 ? -46.960 -4.798 26.200 1.00 89.75 306 ALA A CA 1
ATOM 2409 C C . ALA A 1 306 ? -47.609 -4.497 24.844 1.00 89.75 306 ALA A C 1
ATOM 2411 O O . ALA A 1 306 ? -46.972 -4.616 23.792 1.00 89.75 306 ALA A O 1
ATOM 2412 N N . VAL A 1 307 ? -48.881 -4.092 24.883 1.00 85.50 307 VAL A N 1
ATOM 2413 C CA . VAL A 1 307 ? -49.619 -3.654 23.688 1.00 85.50 307 VAL A CA 1
ATOM 2414 C C . VAL A 1 307 ? -49.087 -2.300 23.179 1.00 85.50 307 VAL A C 1
ATOM 2416 O O . VAL A 1 307 ? -48.464 -1.565 23.951 1.00 85.50 307 VAL A O 1
ATOM 2419 N N . PRO A 1 308 ? -49.302 -1.945 21.898 1.00 80.31 308 PRO A N 1
ATOM 2420 C CA . PRO A 1 308 ? -48.819 -0.685 21.336 1.00 80.31 308 PRO A CA 1
ATOM 2421 C C . PRO A 1 308 ? -49.442 0.533 22.035 1.00 80.31 308 PRO A C 1
ATOM 2423 O O . PRO A 1 308 ? -50.627 0.523 22.377 1.00 80.31 308 PRO A O 1
ATOM 2426 N N . LEU A 1 309 ? -48.660 1.604 22.196 1.00 73.94 309 LEU A N 1
ATOM 2427 C CA . LEU A 1 309 ? -49.155 2.913 22.633 1.00 73.94 309 LEU A CA 1
ATOM 2428 C C . LEU A 1 309 ? -49.427 3.795 21.399 1.00 73.94 309 LEU A C 1
ATOM 2430 O O . LEU A 1 309 ? -48.521 3.952 20.576 1.00 73.94 309 LEU A O 1
ATOM 2434 N N . PRO A 1 310 ? -50.626 4.399 21.250 1.00 67.56 310 PRO A N 1
ATOM 2435 C CA . PRO A 1 310 ? -50.922 5.288 20.126 1.00 67.56 310 PRO A CA 1
ATOM 2436 C C . PRO A 1 310 ? -49.906 6.440 20.019 1.00 67.56 310 PRO A C 1
ATOM 2438 O O . PRO A 1 310 ? -49.552 7.018 21.049 1.00 67.56 310 PRO A O 1
ATOM 2441 N N . PRO A 1 311 ? -49.458 6.824 18.807 1.00 70.00 311 PRO A N 1
ATOM 2442 C CA . PRO A 1 311 ? -49.920 6.378 17.485 1.00 70.00 311 PRO A CA 1
ATOM 2443 C C . PRO A 1 311 ? -49.223 5.116 16.940 1.00 70.00 311 PRO A C 1
ATOM 2445 O O . PRO A 1 311 ? -49.470 4.739 15.796 1.00 70.00 311 PRO A O 1
ATOM 2448 N N . ASP A 1 312 ? -48.335 4.482 17.705 1.00 74.44 312 ASP A N 1
ATOM 2449 C CA . ASP A 1 312 ? -47.569 3.333 17.227 1.00 74.44 312 ASP A CA 1
ATOM 2450 C C . ASP A 1 312 ? -48.434 2.062 17.152 1.00 74.44 312 ASP A C 1
ATOM 2452 O O . ASP A 1 312 ? -49.385 1.874 17.910 1.00 74.44 312 ASP A O 1
ATOM 2456 N N . THR A 1 313 ? -48.097 1.180 16.213 1.00 79.62 313 THR A N 1
ATOM 2457 C CA . THR A 1 313 ? -48.798 -0.085 15.940 1.00 79.62 313 THR A CA 1
ATOM 2458 C C . THR A 1 313 ? -48.005 -1.311 16.388 1.00 79.62 313 THR A C 1
ATOM 2460 O O . THR A 1 313 ? -48.544 -2.417 16.387 1.00 79.62 313 THR A O 1
ATOM 2463 N N . LYS A 1 314 ? -46.737 -1.142 16.785 1.00 84.81 314 LYS A N 1
ATOM 2464 C CA . LYS A 1 314 ? -45.880 -2.244 17.234 1.00 84.81 314 LYS A CA 1
ATOM 2465 C C . LYS A 1 314 ? -46.011 -2.490 18.731 1.00 84.81 314 LYS A C 1
ATOM 2467 O O . LYS A 1 314 ? -45.957 -1.549 19.528 1.00 84.81 314 LYS A O 1
ATOM 2472 N N . ASN A 1 315 ? -46.110 -3.766 19.103 1.00 89.38 315 ASN A N 1
ATOM 2473 C CA . ASN A 1 315 ? -45.987 -4.191 20.494 1.00 89.38 315 ASN A CA 1
ATOM 2474 C C . ASN A 1 315 ? -44.651 -3.711 21.082 1.00 89.38 315 ASN A C 1
ATOM 2476 O O . ASN A 1 315 ? -43.703 -3.388 20.360 1.00 89.38 315 ASN A O 1
ATOM 2480 N N . ARG A 1 316 ? -44.599 -3.625 22.410 1.00 90.25 316 ARG A N 1
ATOM 2481 C CA . ARG A 1 316 ? -43.428 -3.149 23.145 1.00 90.25 316 ARG A CA 1
ATOM 2482 C C . ARG A 1 316 ? -42.786 -4.290 23.912 1.00 90.25 316 ARG A C 1
ATOM 2484 O O . ARG A 1 316 ? -43.474 -5.020 24.633 1.00 90.25 316 ARG A O 1
ATOM 2491 N N . ASN A 1 317 ? -41.461 -4.382 23.851 1.00 94.00 317 ASN A N 1
ATOM 2492 C CA . ASN A 1 317 ? -40.714 -5.087 24.885 1.00 94.00 317 ASN A CA 1
ATOM 2493 C C . ASN A 1 317 ? -40.827 -4.329 26.222 1.00 94.00 317 ASN A C 1
ATOM 2495 O O . ASN A 1 317 ? -41.180 -3.143 26.252 1.00 94.00 317 ASN A O 1
ATOM 2499 N N . TYR A 1 318 ? -40.564 -5.002 27.348 1.00 94.69 318 TYR A N 1
ATOM 2500 C CA . TYR A 1 318 ? -40.772 -4.364 28.653 1.00 94.69 318 TYR A CA 1
ATOM 2501 C C . TYR A 1 318 ? -39.838 -3.163 28.880 1.00 94.69 318 TYR A C 1
ATOM 2503 O O . TYR A 1 318 ? -40.183 -2.273 29.651 1.00 94.69 318 TYR A O 1
ATOM 2511 N N . MET A 1 319 ? -38.670 -3.110 28.223 1.00 94.56 319 MET A N 1
ATOM 2512 C CA . MET A 1 319 ? -37.719 -2.001 28.359 1.00 94.56 319 MET A CA 1
ATOM 2513 C C . MET A 1 319 ? -38.260 -0.734 27.691 1.00 94.56 319 MET A C 1
ATOM 2515 O O . MET A 1 319 ? -38.275 0.326 28.315 1.00 94.56 319 MET A O 1
ATOM 2519 N N . GLN A 1 320 ? -38.793 -0.849 26.471 1.00 94.75 320 GLN A N 1
ATOM 2520 C CA . GLN A 1 320 ? -39.458 0.262 25.793 1.00 94.75 320 GLN A CA 1
ATOM 2521 C C . GLN A 1 320 ? -40.732 0.675 26.537 1.00 94.75 320 GLN A C 1
ATOM 2523 O O . GLN A 1 320 ? -40.974 1.866 26.692 1.00 94.75 320 GLN A O 1
ATOM 2528 N N . TRP A 1 321 ? -41.508 -0.278 27.073 1.00 94.31 321 TRP A N 1
ATOM 2529 C CA . TRP A 1 321 ? -42.671 0.047 27.910 1.00 94.31 321 TRP A CA 1
ATOM 2530 C C . TRP A 1 321 ? -42.282 0.842 29.164 1.00 94.31 321 TRP A C 1
ATOM 2532 O O . TRP A 1 321 ? -42.967 1.808 29.502 1.00 94.31 321 TRP A O 1
ATOM 2542 N N . LEU A 1 322 ? -41.177 0.488 29.835 1.00 95.25 322 LEU A N 1
ATOM 2543 C CA . LEU A 1 322 ? -40.664 1.241 30.986 1.00 95.25 322 LEU A CA 1
ATOM 2544 C C . LEU A 1 322 ? -40.287 2.671 30.589 1.00 95.25 322 LEU A C 1
ATOM 2546 O O . LEU A 1 322 ? -40.642 3.606 31.302 1.00 95.25 322 LEU A O 1
ATOM 2550 N N . VAL A 1 323 ? -39.616 2.852 29.448 1.00 94.69 323 VAL A N 1
ATOM 2551 C CA . VAL A 1 323 ? -39.247 4.177 28.925 1.00 94.69 323 VAL A CA 1
ATOM 2552 C C . VAL A 1 323 ? -40.481 5.007 28.570 1.00 94.69 323 VAL A C 1
ATOM 2554 O O . VAL A 1 323 ? -40.592 6.154 29.004 1.00 94.69 323 VAL A O 1
ATOM 2557 N N . ASP A 1 324 ? -41.419 4.434 27.818 1.00 92.19 324 ASP A N 1
ATOM 2558 C CA . ASP A 1 324 ? -42.638 5.117 27.380 1.00 92.19 324 ASP A CA 1
ATOM 2559 C C . ASP A 1 324 ? -43.493 5.516 28.593 1.00 92.19 324 ASP A C 1
ATOM 2561 O O . ASP A 1 324 ? -43.923 6.666 28.716 1.00 92.19 324 ASP A O 1
ATOM 2565 N N . SER A 1 325 ? -43.669 4.598 29.547 1.00 91.56 325 SER A N 1
ATOM 2566 C CA . SER A 1 325 ? -44.410 4.851 30.787 1.00 91.56 325 SER A CA 1
ATOM 2567 C C . SER A 1 325 ? -43.710 5.897 31.656 1.00 91.56 325 SER A C 1
ATOM 2569 O O . SER A 1 325 ? -44.358 6.796 32.184 1.00 91.56 325 SER A O 1
ATOM 2571 N N . ALA A 1 326 ? -42.379 5.858 31.752 1.00 91.88 326 ALA A N 1
ATOM 2572 C CA . ALA A 1 326 ? -41.603 6.849 32.490 1.00 91.88 326 ALA A CA 1
ATOM 2573 C C . ALA A 1 326 ? -41.653 8.251 31.886 1.00 91.88 326 ALA A C 1
ATOM 2575 O O . ALA A 1 326 ? -41.527 9.222 32.625 1.00 91.88 326 ALA A O 1
ATOM 2576 N N . LYS A 1 327 ? -41.842 8.381 30.572 1.00 91.50 327 LYS A N 1
ATOM 2577 C CA . LYS A 1 327 ? -42.013 9.682 29.911 1.00 91.50 327 LYS A CA 1
ATOM 2578 C C . LYS A 1 327 ? -43.426 10.241 30.049 1.00 91.50 327 LYS A C 1
ATOM 2580 O O . LYS A 1 327 ? -43.604 11.444 29.906 1.00 91.50 327 LYS A O 1
ATOM 2585 N N . THR A 1 328 ? -44.424 9.390 30.287 1.00 89.19 328 THR A N 1
ATOM 2586 C CA . THR A 1 328 ? -45.841 9.763 30.146 1.00 89.19 328 THR A CA 1
ATOM 2587 C C . THR A 1 328 ? -46.622 9.733 31.455 1.00 89.19 328 THR A C 1
ATOM 2589 O O . THR A 1 328 ? -47.426 10.631 31.696 1.00 89.19 328 THR A O 1
ATOM 2592 N N . SER A 1 329 ? -46.431 8.720 32.306 1.00 89.75 329 SER A N 1
ATOM 2593 C CA . SER A 1 329 ? -47.255 8.512 33.498 1.00 89.75 329 SER A CA 1
ATOM 2594 C C . SER A 1 329 ? -46.588 7.610 34.541 1.00 89.75 329 SER A C 1
ATOM 2596 O O . SER A 1 329 ? -46.465 6.394 34.367 1.00 89.75 329 SER A O 1
ATOM 2598 N N . PHE A 1 330 ? -46.281 8.185 35.708 1.00 91.81 330 PHE A N 1
ATOM 2599 C CA . PHE A 1 330 ? -45.862 7.420 36.888 1.00 91.81 330 PHE A CA 1
ATOM 2600 C C . PHE A 1 330 ? -46.908 6.386 37.330 1.00 91.81 330 PHE A C 1
ATOM 2602 O O . PHE A 1 330 ? -46.542 5.292 37.753 1.00 91.81 330 PHE A O 1
ATOM 2609 N N . GLU A 1 331 ? -48.207 6.682 37.208 1.00 91.31 331 GLU A N 1
ATOM 2610 C CA . GLU A 1 331 ? -49.254 5.730 37.601 1.00 91.31 331 GLU A CA 1
ATOM 2611 C C . GLU A 1 331 ? -49.247 4.475 36.733 1.00 91.31 331 GLU A C 1
ATOM 2613 O O . GLU A 1 331 ? -49.474 3.380 37.246 1.00 91.31 331 GLU A O 1
ATOM 2618 N N . THR A 1 332 ? -48.919 4.606 35.447 1.00 90.75 332 THR A N 1
ATOM 2619 C CA . THR A 1 332 ? -48.769 3.451 34.549 1.00 90.75 332 THR A CA 1
ATOM 2620 C C . THR A 1 332 ? -47.606 2.568 35.003 1.00 90.75 332 THR A C 1
ATOM 2622 O O . THR A 1 332 ? -47.775 1.355 35.130 1.00 90.75 332 THR A O 1
ATOM 2625 N N . LEU A 1 333 ? -46.468 3.169 35.380 1.00 90.81 333 LEU A N 1
ATOM 2626 C CA . LEU A 1 333 ? -45.345 2.442 35.985 1.00 90.81 333 LEU A CA 1
ATOM 2627 C C . LEU A 1 333 ? -45.743 1.758 37.303 1.00 90.81 333 LEU A C 1
ATOM 2629 O O . LEU A 1 333 ? -45.438 0.585 37.517 1.00 90.81 333 LEU A O 1
ATOM 2633 N N . ARG A 1 334 ? -46.430 2.474 38.201 1.00 90.56 334 ARG A N 1
ATOM 2634 C CA . ARG A 1 334 ? -46.787 1.984 39.541 1.00 90.56 334 ARG A CA 1
ATOM 2635 C C . ARG A 1 334 ? -47.840 0.876 39.505 1.00 90.56 334 ARG A C 1
ATOM 2637 O O . ARG A 1 334 ? -47.756 -0.051 40.304 1.00 90.56 334 ARG A O 1
ATOM 2644 N N . THR A 1 335 ? -48.815 0.966 38.608 1.00 91.44 335 THR A N 1
ATOM 2645 C CA . THR A 1 335 ? -49.915 -0.009 38.494 1.00 91.44 335 THR A CA 1
ATOM 2646 C C . THR A 1 335 ? -49.647 -1.123 37.488 1.00 91.44 335 THR A C 1
ATOM 2648 O O . THR A 1 335 ? -50.394 -2.095 37.478 1.00 91.44 335 THR A O 1
ATOM 2651 N N . GLU A 1 336 ? -48.577 -1.013 36.692 1.00 92.00 336 GLU A N 1
ATOM 2652 C CA . GLU A 1 336 ? -48.172 -2.017 35.696 1.00 92.00 336 GLU A CA 1
ATOM 2653 C C . GLU A 1 336 ? -49.242 -2.251 34.617 1.00 92.00 336 GLU A C 1
ATOM 2655 O O . GLU A 1 336 ? -49.467 -3.363 34.142 1.00 92.00 336 GLU A O 1
ATOM 2660 N N . ALA A 1 337 ? -49.929 -1.176 34.227 1.00 88.44 337 ALA A N 1
ATOM 2661 C CA . ALA A 1 337 ? -50.992 -1.231 33.233 1.00 88.44 337 ALA A CA 1
ATOM 2662 C C . ALA A 1 337 ? -50.443 -1.373 31.799 1.00 88.44 337 ALA A C 1
ATOM 2664 O O . ALA A 1 337 ? -49.451 -0.746 31.427 1.00 88.44 337 ALA A O 1
ATOM 2665 N N . GLY A 1 338 ? -51.141 -2.145 30.959 1.00 86.50 338 GLY A N 1
ATOM 2666 C CA . GLY A 1 338 ? -50.853 -2.249 29.519 1.00 86.50 338 GLY A CA 1
ATOM 2667 C C . GLY A 1 338 ? -50.042 -3.477 29.085 1.00 86.50 338 GLY A C 1
ATOM 2668 O O . GLY A 1 338 ? -49.707 -3.591 27.905 1.00 86.50 338 GLY A O 1
ATOM 2669 N N . PHE A 1 339 ? -49.753 -4.416 29.991 1.00 92.31 339 PHE A N 1
ATOM 2670 C CA . PHE A 1 339 ? -49.160 -5.702 29.617 1.00 92.31 339 PHE A CA 1
ATOM 2671 C C . PHE A 1 339 ? -50.174 -6.652 28.973 1.00 92.31 339 PHE A C 1
ATOM 2673 O O . PHE A 1 339 ? -51.351 -6.692 29.341 1.00 92.31 339 PHE A O 1
ATOM 2680 N N . ILE A 1 340 ? -49.694 -7.452 28.021 1.00 90.25 340 ILE A N 1
ATOM 2681 C CA . ILE A 1 340 ? -50.475 -8.503 27.365 1.00 90.25 340 ILE A CA 1
ATOM 2682 C C . ILE A 1 340 ? -50.965 -9.489 28.437 1.00 90.25 340 ILE A C 1
ATOM 2684 O O . ILE A 1 340 ? -50.227 -9.856 29.353 1.00 90.25 340 ILE A O 1
ATOM 2688 N N . ASP A 1 341 ? -52.238 -9.880 28.355 1.00 87.81 341 ASP A N 1
ATOM 2689 C CA . ASP A 1 341 ? -52.921 -10.755 29.320 1.00 87.81 341 ASP A CA 1
ATOM 2690 C C . ASP A 1 341 ? -52.889 -10.276 30.788 1.00 87.81 341 ASP A C 1
ATOM 2692 O O . ASP A 1 341 ? -53.126 -11.076 31.696 1.00 87.81 341 ASP A O 1
ATOM 2696 N N . ASN A 1 342 ? -52.594 -8.993 31.047 1.00 85.31 342 ASN A N 1
ATOM 2697 C CA . ASN A 1 342 ? -52.348 -8.452 32.391 1.00 85.31 342 ASN A CA 1
ATOM 2698 C C . ASN A 1 342 ? -51.265 -9.228 33.171 1.00 85.31 342 ASN A C 1
ATOM 2700 O O . ASN A 1 342 ? -51.355 -9.378 34.392 1.00 85.31 342 ASN A O 1
ATOM 2704 N N . LYS A 1 343 ? -50.247 -9.751 32.474 1.00 88.19 343 LYS A N 1
ATOM 2705 C CA . LYS A 1 343 ? -49.112 -10.453 33.088 1.00 88.19 343 LYS A CA 1
ATOM 2706 C C . LYS A 1 343 ? -47.851 -9.602 33.029 1.00 88.19 343 LYS A C 1
ATOM 2708 O O . LYS A 1 343 ? -47.223 -9.487 31.979 1.00 88.19 343 LYS A O 1
ATOM 2713 N N . SER A 1 344 ? -47.457 -9.062 34.177 1.00 89.31 344 SER A N 1
ATOM 2714 C CA . SER A 1 344 ? -46.189 -8.350 34.311 1.00 89.31 344 SER A CA 1
ATOM 2715 C C . SER A 1 344 ? -44.980 -9.273 34.104 1.00 89.31 344 SER A C 1
ATOM 2717 O O . SER A 1 344 ? -45.016 -10.435 34.527 1.00 89.31 344 SER A O 1
ATOM 2719 N N . PRO A 1 345 ? -43.881 -8.767 33.519 1.00 92.38 345 PRO A N 1
ATOM 2720 C CA . PRO A 1 345 ? -42.613 -9.483 33.480 1.00 92.38 345 PRO A CA 1
ATOM 2721 C C . PRO A 1 345 ? -42.098 -9.789 34.894 1.00 92.38 345 PRO A C 1
ATOM 2723 O O . PRO A 1 345 ? -42.169 -8.956 35.793 1.00 92.38 345 PRO A O 1
ATOM 2726 N N . THR A 1 346 ? -41.515 -10.973 35.086 1.00 92.12 346 THR A N 1
ATOM 2727 C CA . THR A 1 346 ? -40.884 -11.375 36.360 1.00 92.12 346 THR A CA 1
ATOM 2728 C C . THR A 1 346 ? -39.356 -11.355 36.293 1.00 92.12 346 THR A C 1
ATOM 2730 O O . THR A 1 346 ? -38.696 -11.918 37.166 1.00 92.12 346 THR A O 1
ATOM 2733 N N . ALA A 1 347 ? -38.792 -10.770 35.234 1.00 94.69 347 ALA A N 1
ATOM 2734 C CA . ALA A 1 347 ? -37.352 -10.678 35.049 1.00 94.69 347 ALA A CA 1
ATOM 2735 C C . ALA A 1 347 ? -36.712 -9.741 36.081 1.00 94.69 347 ALA A C 1
ATOM 2737 O O . ALA A 1 347 ? -37.260 -8.678 36.385 1.00 94.69 347 ALA A O 1
ATOM 2738 N N . MET A 1 348 ? -35.534 -10.102 36.595 1.00 93.62 348 MET A N 1
ATOM 2739 C CA . MET A 1 348 ? -34.837 -9.285 37.595 1.00 93.62 348 MET A CA 1
ATOM 2740 C C . MET A 1 348 ? -34.503 -7.889 37.067 1.00 93.62 348 MET A C 1
ATOM 2742 O O . MET A 1 348 ? -34.766 -6.908 37.764 1.00 93.62 348 MET A O 1
ATOM 2746 N N . LEU A 1 349 ? -34.022 -7.776 35.823 1.00 95.94 349 LEU A N 1
ATOM 2747 C CA . LEU A 1 349 ? -33.744 -6.475 35.210 1.00 95.94 349 LEU A CA 1
ATOM 2748 C C . LEU A 1 349 ? -34.996 -5.581 35.162 1.00 95.94 349 LEU A C 1
ATOM 2750 O O . LEU A 1 349 ? -34.909 -4.399 35.485 1.00 95.94 349 LEU A O 1
ATOM 2754 N N . TYR A 1 350 ? -36.169 -6.134 34.826 1.00 96.00 350 TYR A N 1
ATOM 2755 C CA . TYR A 1 350 ? -37.434 -5.386 34.843 1.00 96.00 350 TYR A CA 1
ATOM 2756 C C . TYR A 1 350 ? -37.771 -4.869 36.249 1.00 96.00 350 TYR A C 1
ATOM 2758 O O . TYR A 1 350 ? -38.046 -3.679 36.412 1.00 96.00 350 TYR A O 1
ATOM 2766 N N . LEU A 1 351 ? -37.712 -5.736 37.266 1.00 94.38 351 LEU A N 1
ATOM 2767 C CA . LEU A 1 351 ? -38.063 -5.380 38.645 1.00 94.38 351 LEU A CA 1
ATOM 2768 C C . LEU A 1 351 ? -37.154 -4.276 39.201 1.00 94.38 351 LEU A C 1
ATOM 2770 O O . LEU A 1 351 ? -37.645 -3.301 39.775 1.00 94.38 351 LEU A O 1
ATOM 2774 N N . VAL A 1 352 ? -35.838 -4.403 38.996 1.00 95.12 352 VAL A N 1
ATOM 2775 C CA . VAL A 1 352 ? -34.853 -3.423 39.475 1.00 95.12 352 VAL A CA 1
ATOM 2776 C C . VAL A 1 352 ? -34.982 -2.105 38.708 1.00 95.12 352 VAL A C 1
ATOM 2778 O O . VAL A 1 352 ? -35.014 -1.046 39.331 1.00 95.12 352 VAL A O 1
ATOM 2781 N N . MET A 1 353 ? -35.130 -2.143 37.380 1.00 96.31 353 MET A N 1
ATOM 2782 C CA . MET A 1 353 ? -35.269 -0.933 36.559 1.00 96.31 353 MET A CA 1
ATOM 2783 C C . MET A 1 353 ? -36.566 -0.175 36.861 1.00 96.31 353 MET A C 1
ATOM 2785 O O . MET A 1 353 ? -36.566 1.050 36.990 1.00 96.31 353 MET A O 1
ATOM 2789 N N . ARG A 1 354 ? -37.683 -0.893 37.023 1.00 96.38 354 ARG A N 1
ATOM 2790 C CA . ARG A 1 354 ? -38.959 -0.295 37.426 1.00 96.38 354 ARG A CA 1
ATOM 2791 C C . ARG A 1 354 ? -38.835 0.391 38.781 1.00 96.38 354 ARG A C 1
ATOM 2793 O O . ARG A 1 354 ? -39.283 1.528 38.933 1.00 96.38 354 ARG A O 1
ATOM 2800 N N . PHE A 1 355 ? -38.199 -0.269 39.748 1.00 95.44 355 PHE A N 1
ATOM 2801 C CA . PHE A 1 355 ? -37.928 0.344 41.043 1.00 95.44 355 PHE A CA 1
ATOM 2802 C C . PHE A 1 355 ? -37.030 1.582 40.894 1.00 95.44 355 PHE A C 1
ATOM 2804 O O . PHE A 1 355 ? -37.351 2.625 41.457 1.00 95.44 355 PHE A O 1
ATOM 2811 N N . ALA A 1 356 ? -35.980 1.531 40.068 1.00 96.56 356 ALA A N 1
ATOM 2812 C CA . ALA A 1 356 ? -35.089 2.667 39.821 1.00 96.56 356 ALA A CA 1
ATOM 2813 C C . ALA A 1 356 ? -35.845 3.886 39.269 1.00 96.56 356 ALA A C 1
ATOM 2815 O O . ALA A 1 356 ? -35.660 5.005 39.753 1.00 96.56 356 ALA A O 1
ATOM 2816 N N . LEU A 1 357 ? -36.751 3.663 38.313 1.00 96.00 357 LEU A N 1
ATOM 2817 C CA . LEU A 1 357 ? -37.628 4.691 37.756 1.00 96.00 357 LEU A CA 1
ATOM 2818 C C . LEU A 1 357 ? -38.540 5.310 38.814 1.00 96.00 357 LEU A C 1
ATOM 2820 O O . LEU A 1 357 ? -38.623 6.534 38.912 1.00 96.00 357 LEU A O 1
ATOM 2824 N N . MET A 1 358 ? -39.178 4.483 39.645 1.00 94.38 358 MET A N 1
ATOM 2825 C CA . MET A 1 358 ? -40.036 4.971 40.727 1.00 94.38 358 MET A CA 1
ATOM 2826 C C . MET A 1 358 ? -39.253 5.813 41.743 1.00 94.38 358 MET A C 1
ATOM 2828 O O . MET A 1 358 ? -39.723 6.873 42.162 1.00 94.38 358 MET A O 1
ATOM 2832 N N . GLN A 1 359 ? -38.033 5.392 42.085 1.00 92.81 359 GLN A N 1
ATOM 2833 C CA . GLN A 1 359 ? -37.156 6.142 42.986 1.00 92.81 359 GLN A CA 1
ATOM 2834 C C . GLN A 1 359 ? -36.644 7.443 42.371 1.00 92.81 359 GLN A C 1
ATOM 2836 O O . GLN A 1 359 ? -36.448 8.426 43.092 1.00 92.81 359 GLN A O 1
ATOM 2841 N N . SER A 1 360 ? -36.451 7.475 41.053 1.00 92.81 360 SER A N 1
ATOM 2842 C CA . SER A 1 360 ? -36.072 8.687 40.330 1.00 92.81 360 SER A CA 1
ATOM 2843 C C . SER A 1 360 ? -37.215 9.703 40.301 1.00 92.81 360 SER A C 1
ATOM 2845 O O . SER A 1 360 ? -36.999 10.858 40.654 1.00 92.81 360 SER A O 1
ATOM 2847 N N . TYR A 1 361 ? -38.450 9.264 40.026 1.00 93.44 361 TYR A N 1
ATOM 2848 C CA . TYR A 1 361 ? -39.655 10.101 40.131 1.00 93.44 361 TYR A CA 1
ATOM 2849 C C . TYR A 1 361 ? -39.803 10.728 41.518 1.00 93.44 361 TYR A C 1
ATOM 2851 O O . TYR A 1 361 ? -40.000 11.939 41.648 1.00 93.44 361 TYR A O 1
ATOM 2859 N N . TRP A 1 362 ? -39.645 9.909 42.561 1.00 91.44 362 TRP A N 1
ATOM 2860 C CA . TRP A 1 362 ? -39.667 10.399 43.932 1.00 91.44 362 TRP A CA 1
ATOM 2861 C C . TRP A 1 362 ? -38.562 11.430 44.180 1.00 91.44 362 TRP A C 1
ATOM 2863 O O . TRP A 1 362 ? -38.868 12.522 44.655 1.00 91.44 362 TRP A O 1
ATOM 2873 N N . LYS A 1 363 ? -37.307 11.164 43.793 1.00 90.44 363 LYS A N 1
ATOM 2874 C CA . LYS A 1 363 ? -36.221 12.152 43.929 1.00 90.44 363 LYS A CA 1
ATOM 2875 C C . LYS A 1 363 ? -36.516 13.449 43.175 1.00 90.44 363 LYS A C 1
ATOM 2877 O O . LYS A 1 363 ? -36.380 14.508 43.775 1.00 90.44 363 LYS A O 1
ATOM 2882 N N . THR A 1 364 ? -36.965 13.383 41.922 1.00 92.44 364 THR A N 1
ATOM 2883 C CA . THR A 1 364 ? -37.328 14.569 41.130 1.00 92.44 364 THR A CA 1
ATOM 2884 C C . THR A 1 364 ? -38.399 15.396 41.830 1.00 92.44 364 THR A C 1
ATOM 2886 O O . THR A 1 364 ? -38.294 16.618 41.868 1.00 92.44 364 THR A O 1
ATOM 2889 N N . SER A 1 365 ? -39.391 14.757 42.454 1.00 91.12 365 SER A N 1
ATOM 2890 C CA . SER A 1 365 ? -40.389 15.489 43.238 1.00 91.12 365 SER A CA 1
ATOM 2891 C C . SER A 1 365 ? -39.771 16.248 44.414 1.00 91.12 365 SER A C 1
ATOM 2893 O O . SER A 1 365 ? -40.136 17.394 44.662 1.00 91.12 365 SER A O 1
ATOM 2895 N N . ILE A 1 366 ? -38.799 15.646 45.106 1.00 89.44 366 ILE A N 1
ATOM 2896 C CA . ILE A 1 366 ? -38.109 16.283 46.228 1.00 89.44 366 ILE A CA 1
ATOM 2897 C C . ILE A 1 366 ? -37.209 17.422 45.745 1.00 89.44 366 ILE A C 1
ATOM 2899 O O . ILE A 1 366 ? -37.200 18.483 46.365 1.00 89.44 366 ILE A O 1
ATOM 2903 N N . ASP A 1 367 ? -36.494 17.236 44.636 1.00 89.50 367 ASP A N 1
ATOM 2904 C CA . ASP A 1 367 ? -35.641 18.273 44.050 1.00 89.50 367 ASP A CA 1
ATOM 2905 C C . ASP A 1 367 ? -36.493 19.486 43.587 1.00 89.50 367 ASP A C 1
ATOM 2907 O O . ASP A 1 367 ? -36.108 20.630 43.828 1.00 89.50 367 ASP A O 1
ATOM 2911 N N . LEU A 1 368 ? -37.701 19.256 43.046 1.00 90.12 368 LEU A N 1
ATOM 2912 C CA . LEU A 1 368 ? -38.681 20.307 42.713 1.00 90.12 368 LEU A CA 1
ATOM 2913 C C . LEU A 1 368 ? -39.250 21.011 43.958 1.00 90.12 368 LEU A C 1
ATOM 2915 O O . LEU A 1 368 ? -39.380 22.235 43.969 1.00 90.12 368 LEU A O 1
ATOM 2919 N N . HIS A 1 369 ? -39.566 20.271 45.027 1.00 88.06 369 HIS A N 1
ATOM 2920 C CA . HIS A 1 369 ? -39.969 20.874 46.306 1.00 88.06 369 HIS A CA 1
ATOM 2921 C C . HIS A 1 369 ? -38.841 21.729 46.896 1.00 88.06 369 HIS A C 1
ATOM 2923 O O . HIS A 1 369 ? -39.092 22.838 47.361 1.00 88.06 369 HIS A O 1
ATOM 2929 N N . ARG A 1 370 ? -37.588 21.263 46.827 1.00 86.12 370 ARG A N 1
ATOM 2930 C CA . ARG A 1 370 ? -36.408 22.006 47.298 1.00 86.12 370 ARG A CA 1
ATOM 2931 C C . ARG A 1 370 ? -36.204 23.306 46.515 1.00 86.12 370 ARG A C 1
ATOM 2933 O O . ARG A 1 370 ? -35.844 24.305 47.132 1.00 86.12 370 ARG A O 1
ATOM 2940 N N . SER A 1 371 ? -36.438 23.314 45.200 1.00 85.81 371 SER A N 1
ATOM 2941 C CA . SER A 1 371 ? -36.268 24.515 44.369 1.00 85.81 371 SER A CA 1
ATOM 2942 C C . SER A 1 371 ? -37.434 25.508 44.461 1.00 85.81 371 SER A C 1
ATOM 2944 O O . SER A 1 371 ? -37.226 26.708 44.292 1.00 85.81 371 SER A O 1
ATOM 2946 N N . ALA A 1 372 ? -38.651 25.043 44.763 1.00 83.00 372 ALA A N 1
ATOM 2947 C CA . ALA A 1 372 ? -39.846 25.886 44.870 1.00 83.00 372 ALA A CA 1
ATOM 2948 C C . ALA A 1 372 ? -39.940 26.702 46.174 1.00 83.00 372 ALA A C 1
ATOM 2950 O O . ALA A 1 372 ? -40.708 27.664 46.253 1.00 83.00 372 ALA A O 1
ATOM 2951 N N . VAL A 1 373 ? -39.196 26.335 47.221 1.00 77.00 373 VAL A N 1
ATOM 2952 C CA . VAL A 1 373 ? -39.276 27.012 48.520 1.00 77.00 373 VAL A CA 1
ATOM 2953 C C . VAL A 1 373 ? -38.423 28.285 48.519 1.00 77.00 373 VAL A C 1
ATOM 2955 O O . VAL A 1 373 ? -37.208 28.241 48.670 1.00 77.00 373 VAL A O 1
ATOM 2958 N N . VAL A 1 374 ? -39.083 29.443 48.388 1.00 55.56 374 VAL A N 1
ATOM 2959 C CA . VAL A 1 374 ? -38.417 30.757 48.266 1.00 55.56 374 VAL A CA 1
ATOM 2960 C C . VAL A 1 374 ? -38.104 31.423 49.622 1.00 55.56 374 VAL A C 1
ATOM 2962 O O . VAL A 1 374 ? -37.259 32.304 49.662 1.00 55.56 374 VAL A O 1
ATOM 2965 N N . ASN A 1 375 ? -38.714 31.010 50.748 1.00 52.06 375 ASN A N 1
ATOM 2966 C CA . ASN A 1 375 ? -38.500 31.631 52.080 1.00 52.06 375 ASN A CA 1
ATOM 2967 C C . ASN A 1 375 ? -38.672 30.662 53.284 1.00 52.06 375 ASN A C 1
ATOM 2969 O O . ASN A 1 375 ? -39.054 31.078 54.377 1.00 52.06 375 ASN A O 1
ATOM 2973 N N . GLY A 1 376 ? -38.420 29.362 53.103 1.00 60.47 376 GLY A N 1
ATOM 2974 C CA . GLY A 1 376 ? -38.520 28.335 54.155 1.00 60.47 376 GLY A CA 1
ATOM 2975 C C . GLY A 1 376 ? -37.486 27.217 53.975 1.00 60.47 376 GLY A C 1
ATOM 2976 O O . GLY A 1 376 ? -36.710 27.242 53.026 1.00 60.47 376 GLY A O 1
ATOM 2977 N N . VAL A 1 377 ? -37.468 26.225 54.870 1.00 62.62 377 VAL A N 1
ATOM 2978 C CA . VAL A 1 377 ? -36.638 25.016 54.715 1.00 62.62 377 VAL A CA 1
ATOM 2979 C C . VAL A 1 377 ? -37.564 23.838 54.439 1.00 62.62 377 VAL A C 1
ATOM 2981 O O . VAL A 1 377 ? -38.382 23.488 55.288 1.00 62.62 377 VAL A O 1
ATOM 2984 N N . PHE A 1 378 ? -37.452 23.230 53.256 1.00 77.56 378 PHE A N 1
ATOM 2985 C CA . PHE A 1 378 ? -38.035 21.912 53.019 1.00 77.56 378 PHE A CA 1
ATOM 2986 C C . PHE A 1 378 ? -37.178 20.882 53.761 1.00 77.56 378 PHE A C 1
ATOM 2988 O O . PHE A 1 378 ? -35.998 20.715 53.445 1.00 77.56 378 PHE A O 1
ATOM 2995 N N . ASP A 1 379 ? -37.743 20.231 54.779 1.00 78.19 379 ASP A N 1
ATOM 2996 C CA . ASP A 1 379 ? -37.029 19.231 55.574 1.00 78.19 379 ASP A CA 1
ATOM 2997 C C . ASP A 1 379 ? -36.879 17.930 54.774 1.00 78.19 379 ASP A C 1
ATOM 2999 O O . ASP A 1 379 ? -37.708 17.016 54.824 1.00 78.19 379 ASP A O 1
ATOM 3003 N N . VAL A 1 380 ? -35.793 17.873 54.005 1.00 76.81 380 VAL A N 1
ATOM 3004 C CA . VAL A 1 380 ? -35.423 16.714 53.194 1.00 76.81 380 VAL A CA 1
ATOM 3005 C C . VAL A 1 380 ? -35.206 15.478 54.076 1.00 76.81 380 VAL A C 1
ATOM 3007 O O . VAL A 1 380 ? -35.503 14.367 53.645 1.00 76.81 380 VAL A O 1
ATOM 3010 N N . GLU A 1 381 ? -34.723 15.634 55.312 1.00 76.00 381 GLU A N 1
ATOM 3011 C CA . GLU A 1 381 ? -34.467 14.495 56.198 1.00 76.00 381 GLU A CA 1
ATOM 3012 C C . GLU A 1 381 ? -35.768 13.822 56.636 1.00 76.00 381 GLU A C 1
ATOM 3014 O O . GLU A 1 381 ? -35.835 12.591 56.672 1.00 76.00 381 GLU A O 1
ATOM 3019 N N . LEU A 1 382 ? -36.828 14.588 56.898 1.00 74.31 382 LEU A N 1
ATOM 3020 C CA . LEU A 1 382 ? -38.128 14.032 57.277 1.00 74.31 382 LEU A CA 1
ATOM 3021 C C . LEU A 1 382 ? -38.747 13.160 56.170 1.00 74.31 382 LEU A C 1
ATOM 3023 O O . LEU A 1 382 ? -39.339 12.123 56.459 1.00 74.31 382 LEU A O 1
ATOM 3027 N N . VAL A 1 383 ? -38.591 13.547 54.902 1.00 77.00 383 VAL A N 1
ATOM 3028 C CA . VAL A 1 383 ? -39.171 12.813 53.760 1.00 77.00 383 VAL A CA 1
ATOM 3029 C C . VAL A 1 383 ? -38.283 11.675 53.249 1.00 77.00 383 VAL A C 1
ATOM 3031 O O . VAL A 1 383 ? -38.750 10.823 52.491 1.00 77.00 383 VAL A O 1
ATOM 3034 N N . ARG A 1 384 ? -37.010 11.621 53.669 1.00 78.06 384 ARG A N 1
ATOM 3035 C CA . ARG A 1 384 ? -36.110 10.495 53.368 1.00 78.06 384 ARG A CA 1
ATOM 3036 C C . ARG A 1 384 ? -36.531 9.198 54.035 1.00 78.06 384 ARG A C 1
ATOM 3038 O O . ARG A 1 384 ? -36.291 8.154 53.447 1.00 78.06 384 ARG A O 1
ATOM 3045 N N . SER A 1 385 ? -37.086 9.230 55.241 1.00 74.94 385 SER A N 1
ATOM 3046 C CA . SER A 1 385 ? -37.441 7.995 55.948 1.00 74.94 385 SER A CA 1
ATOM 3047 C C . SER A 1 385 ? -38.648 7.328 55.306 1.00 74.94 385 SER A C 1
ATOM 3049 O O . SER A 1 385 ? -39.631 7.995 54.982 1.00 74.94 385 SER A O 1
ATOM 3051 N N . GLU A 1 386 ? -38.598 6.006 55.174 1.00 77.94 386 GLU A N 1
ATOM 3052 C CA . GLU A 1 386 ? -39.796 5.240 54.856 1.00 77.94 386 GLU A CA 1
ATOM 3053 C C . GLU A 1 386 ? -40.627 5.037 56.128 1.00 77.94 386 GLU A C 1
ATOM 3055 O O . GLU A 1 386 ? -40.107 4.557 57.140 1.00 77.94 386 GLU A O 1
ATOM 3060 N N . PRO A 1 387 ? -41.912 5.427 56.122 1.00 73.50 387 PRO A N 1
ATOM 3061 C CA . PRO A 1 387 ? -42.774 5.232 57.276 1.00 73.50 387 PRO A CA 1
ATOM 3062 C C . PRO A 1 387 ? -42.949 3.731 57.526 1.00 73.50 387 PRO A C 1
ATOM 3064 O O . PRO A 1 387 ? -43.406 2.989 56.661 1.00 73.50 387 PRO A O 1
ATOM 3067 N N . GLN A 1 388 ? -42.612 3.281 58.736 1.00 73.25 388 GLN A N 1
ATOM 3068 C CA . GLN A 1 388 ? -42.718 1.867 59.124 1.00 73.25 388 GLN A CA 1
ATOM 3069 C C . GLN A 1 388 ? -44.166 1.352 59.104 1.00 73.25 388 GLN A C 1
ATOM 3071 O O . GLN A 1 388 ? -44.399 0.158 58.934 1.00 73.25 388 GLN A O 1
ATOM 3076 N N . PHE A 1 389 ? -45.137 2.251 59.289 1.00 73.81 389 PHE A N 1
ATOM 3077 C CA . PHE A 1 389 ? -46.562 1.958 59.217 1.00 73.81 389 PHE A CA 1
ATOM 3078 C C . PHE A 1 389 ? -47.267 3.076 58.452 1.00 73.81 389 PHE A C 1
ATOM 3080 O O . PHE A 1 389 ? -47.084 4.249 58.770 1.00 73.81 389 PHE A O 1
ATOM 3087 N N . ILE A 1 390 ? -48.097 2.710 57.477 1.00 75.81 390 ILE A N 1
ATOM 3088 C CA . ILE A 1 390 ? -48.877 3.659 56.676 1.00 75.81 390 ILE A CA 1
ATOM 3089 C C . ILE A 1 390 ? -50.289 3.737 57.263 1.00 75.81 390 ILE A C 1
ATOM 3091 O O . ILE A 1 390 ? -50.959 2.716 57.387 1.00 75.81 390 ILE A O 1
ATOM 3095 N N . ASN A 1 391 ? -50.740 4.938 57.620 1.00 74.44 391 ASN A N 1
ATOM 3096 C CA . ASN A 1 391 ? -52.078 5.230 58.165 1.00 74.44 391 ASN A CA 1
ATOM 3097 C C . ASN A 1 391 ? -52.462 4.495 59.470 1.00 74.44 391 ASN A C 1
ATOM 3099 O O . ASN A 1 391 ? -53.647 4.344 59.763 1.00 74.44 391 ASN A O 1
ATOM 3103 N N . VAL A 1 392 ? -51.487 4.046 60.273 1.00 69.44 392 VAL A N 1
ATOM 3104 C CA . VAL A 1 392 ? -51.746 3.300 61.530 1.00 69.44 392 VAL A CA 1
ATOM 3105 C C . VAL A 1 392 ? -51.522 4.138 62.800 1.00 69.44 392 VAL A C 1
ATOM 3107 O O . VAL A 1 392 ? -52.149 3.864 63.821 1.00 69.44 392 VAL A O 1
ATOM 3110 N N . LYS A 1 393 ? -50.645 5.155 62.790 1.00 64.25 393 LYS A N 1
ATOM 3111 C CA . LYS A 1 393 ? -50.240 5.901 64.002 1.00 64.25 393 LYS A CA 1
ATOM 3112 C C . LYS A 1 393 ? -50.699 7.362 63.958 1.00 64.25 393 LYS A C 1
ATOM 3114 O O . LYS A 1 393 ? -50.273 8.114 63.092 1.00 64.25 393 LYS A O 1
ATOM 3119 N N . GLN A 1 394 ? -51.502 7.774 64.942 1.00 56.56 394 GLN A N 1
ATOM 3120 C CA . GLN A 1 394 ? -52.114 9.111 65.000 1.00 56.56 394 GLN A CA 1
ATOM 3121 C C . GLN A 1 394 ? -51.133 10.236 65.416 1.00 56.56 394 GLN A C 1
ATOM 3123 O O . GLN A 1 394 ? -51.345 11.385 65.045 1.00 56.56 394 GLN A O 1
ATOM 3128 N N . ASP A 1 395 ? -50.034 9.904 66.111 1.00 58.62 395 ASP A N 1
ATOM 3129 C CA . ASP A 1 395 ? -49.066 10.868 66.681 1.00 58.62 395 ASP A CA 1
ATOM 3130 C C . ASP A 1 395 ? -47.769 11.054 65.858 1.00 58.62 395 ASP A C 1
ATOM 3132 O O . ASP A 1 395 ? -46.798 11.645 66.339 1.00 58.62 395 ASP A O 1
ATOM 3136 N N . GLN A 1 396 ? -47.691 10.539 64.623 1.00 59.03 396 GLN A N 1
ATOM 3137 C CA . GLN A 1 396 ? -46.521 10.761 63.760 1.00 59.03 396 GLN A CA 1
ATOM 3138 C C . GLN A 1 396 ? -46.701 11.972 62.838 1.00 59.03 396 GLN A C 1
ATOM 3140 O O . GLN A 1 396 ? -47.726 12.123 62.184 1.00 59.03 396 GLN A O 1
ATOM 3145 N N . LYS A 1 397 ? -45.645 12.794 62.719 1.00 57.06 397 LYS A N 1
ATOM 3146 C CA . LYS A 1 397 ? -45.584 13.938 61.786 1.00 57.06 397 LYS A CA 1
ATOM 3147 C C . LYS A 1 397 ? -45.708 13.531 60.306 1.00 57.06 397 LYS A C 1
ATOM 3149 O O . LYS A 1 397 ? -46.071 14.374 59.495 1.00 57.06 397 LYS A O 1
ATOM 3154 N N . VAL A 1 398 ? -45.418 12.271 59.960 1.00 58.72 398 VAL A N 1
ATOM 3155 C CA . VAL A 1 398 ? -45.597 11.691 58.618 1.00 58.72 398 VAL A CA 1
ATOM 3156 C C . VAL A 1 398 ? -46.102 10.253 58.774 1.00 58.72 398 VAL A C 1
ATOM 3158 O O . VAL A 1 398 ? -45.324 9.364 59.104 1.00 58.72 398 VAL A O 1
ATOM 3161 N N . SER A 1 399 ? -47.407 10.036 58.588 1.00 61.81 399 SER A N 1
ATOM 3162 C CA . SER A 1 399 ? -48.041 8.700 58.566 1.00 61.81 399 SER A CA 1
ATOM 3163 C C . SER A 1 399 ? -48.377 8.226 57.141 1.00 61.81 399 SER A C 1
ATOM 3165 O O . SER A 1 399 ? -48.842 7.101 56.948 1.00 61.81 399 SER A O 1
ATOM 3167 N N . GLU A 1 400 ? -48.184 9.093 56.153 1.00 71.69 400 GLU A N 1
ATOM 3168 C CA . GLU A 1 400 ? -48.524 8.867 54.749 1.00 71.69 400 GLU A CA 1
ATOM 3169 C C . GLU A 1 400 ? -47.381 8.178 54.002 1.00 71.69 400 GLU A C 1
ATOM 3171 O O . GLU A 1 400 ? -46.229 8.262 54.419 1.00 71.69 400 GLU A O 1
ATOM 3176 N N . SER A 1 401 ? -47.686 7.537 52.868 1.00 81.00 401 SER A N 1
ATOM 3177 C CA . SER A 1 401 ? -46.688 6.896 51.995 1.00 81.00 401 SER A CA 1
ATOM 3178 C C . SER A 1 401 ? -45.510 7.824 51.664 1.00 81.00 401 SER A C 1
ATOM 3180 O O . SER A 1 401 ? -45.685 9.029 51.496 1.00 81.00 401 SER A O 1
ATOM 3182 N N . ARG A 1 402 ? -44.313 7.260 51.445 1.00 80.50 402 ARG A N 1
ATOM 3183 C CA . ARG A 1 402 ? -43.138 8.005 50.949 1.00 80.50 402 ARG A CA 1
ATOM 3184 C C . ARG A 1 402 ? -43.442 8.816 49.681 1.00 80.50 402 ARG A C 1
ATOM 3186 O O . ARG A 1 402 ? -42.853 9.870 49.450 1.00 80.50 402 ARG A O 1
ATOM 3193 N N . PHE A 1 403 ? -44.383 8.339 48.872 1.00 85.44 403 PHE A N 1
ATOM 3194 C CA . PHE A 1 403 ? -44.810 9.002 47.646 1.00 85.44 403 PHE A CA 1
ATOM 3195 C C . PHE A 1 403 ? -45.784 10.168 47.865 1.00 85.44 403 PHE A C 1
ATOM 3197 O O . PHE A 1 403 ? -46.116 10.843 46.897 1.00 85.44 403 PHE A O 1
ATOM 3204 N N . ALA A 1 404 ? -46.219 10.451 49.097 1.00 84.81 404 ALA A N 1
ATOM 3205 C CA . ALA A 1 404 ? -47.223 11.473 49.398 1.00 84.81 404 ALA A CA 1
ATOM 3206 C C . ALA A 1 404 ? -46.879 12.848 48.812 1.00 84.81 404 ALA A C 1
ATOM 3208 O O . ALA A 1 404 ? -47.734 13.485 48.207 1.00 84.81 404 ALA A O 1
ATOM 3209 N N . GLN A 1 405 ? -45.610 13.262 48.894 1.00 84.81 405 GLN A N 1
ATOM 3210 C CA . GLN A 1 405 ? -45.158 14.553 48.358 1.00 84.81 405 GLN A CA 1
ATOM 3211 C C . GLN A 1 405 ? -45.319 14.680 46.836 1.00 84.81 405 GLN A C 1
ATOM 3213 O O . GLN A 1 405 ? -45.396 15.795 46.326 1.00 84.81 405 GLN A O 1
ATOM 3218 N N . MET A 1 406 ? -45.405 13.558 46.113 1.00 89.06 406 MET A N 1
ATOM 3219 C CA . MET A 1 406 ? -45.678 13.548 44.676 1.00 89.06 406 MET A CA 1
ATOM 3220 C C . MET A 1 406 ? -47.159 13.784 44.362 1.00 89.06 406 MET A C 1
ATOM 3222 O O . MET A 1 406 ? -47.483 14.316 43.306 1.00 89.06 406 MET A O 1
ATOM 3226 N N . TYR A 1 407 ? -48.070 13.420 45.264 1.00 89.44 407 TYR A N 1
ATOM 3227 C CA . TYR A 1 407 ? -49.512 13.608 45.063 1.00 89.44 407 TYR A CA 1
ATOM 3228 C C . TYR A 1 407 ? -50.026 14.947 45.598 1.00 89.44 407 TYR A C 1
ATOM 3230 O O . TYR A 1 407 ? -51.195 15.277 45.413 1.00 89.44 407 TYR A O 1
ATOM 3238 N N . THR A 1 408 ? -49.162 15.746 46.219 1.00 85.50 408 THR A N 1
ATOM 3239 C CA . THR A 1 408 ? -49.495 17.098 46.670 1.00 85.50 408 THR A CA 1
ATOM 3240 C C . THR A 1 408 ? -49.247 18.106 45.535 1.00 85.50 408 THR A C 1
ATOM 3242 O O . THR A 1 408 ? -48.171 18.075 44.933 1.00 85.50 408 THR A O 1
ATOM 3245 N N . PRO A 1 409 ? -50.196 19.009 45.215 1.00 87.94 409 PRO A N 1
ATOM 3246 C CA . PRO A 1 409 ? -49.947 20.137 44.312 1.00 87.94 409 PRO A CA 1
ATOM 3247 C C . PRO A 1 409 ? -48.836 21.057 44.843 1.00 87.94 409 PRO A C 1
ATOM 3249 O O . PRO A 1 409 ? -48.762 21.307 46.047 1.00 87.94 409 PRO A O 1
ATOM 3252 N N . LEU A 1 410 ? -47.993 21.594 43.956 1.00 87.81 410 LEU A N 1
ATOM 3253 C CA . LEU A 1 410 ? -46.863 22.460 44.307 1.00 87.81 410 LEU A CA 1
ATOM 3254 C C . LEU A 1 410 ? -47.004 23.836 43.646 1.00 87.81 410 LEU A C 1
ATOM 3256 O O . LEU A 1 410 ? -46.856 23.986 42.431 1.00 87.81 410 LEU A O 1
ATOM 3260 N N . ALA A 1 411 ? -47.269 24.853 44.467 1.00 84.38 411 ALA A N 1
ATOM 3261 C CA . ALA A 1 411 ? -47.486 26.223 44.010 1.00 84.38 411 ALA A CA 1
ATOM 3262 C C . ALA A 1 411 ? -46.300 26.749 43.178 1.00 84.38 411 ALA A C 1
ATOM 3264 O O . ALA A 1 411 ? -45.146 26.634 43.582 1.00 84.38 411 ALA A O 1
ATOM 3265 N N . GLY A 1 412 ? -46.593 27.331 42.010 1.00 83.75 412 GLY A N 1
ATOM 3266 C CA . GLY A 1 412 ? -45.585 27.844 41.071 1.00 83.75 412 GLY A CA 1
ATOM 3267 C C . GLY A 1 412 ? -44.980 26.794 40.129 1.00 83.75 412 GLY A C 1
ATOM 3268 O O . GLY A 1 412 ? -44.221 27.160 39.234 1.00 83.75 412 GLY A O 1
ATOM 3269 N N . ILE A 1 413 ? -45.318 25.510 40.298 1.00 87.19 413 ILE A N 1
ATOM 3270 C CA . ILE A 1 413 ? -44.884 24.414 39.417 1.00 87.19 413 ILE A CA 1
ATOM 3271 C C . ILE A 1 413 ? -46.087 23.687 38.798 1.00 87.19 413 ILE A C 1
ATOM 3273 O O . ILE A 1 413 ? -46.098 23.445 37.588 1.00 87.19 413 ILE A O 1
ATOM 3277 N N . THR A 1 414 ? -47.095 23.340 39.604 1.00 89.50 414 THR A N 1
ATOM 3278 C CA . THR A 1 414 ? -48.305 22.622 39.167 1.00 89.50 414 THR A CA 1
ATOM 3279 C C . THR A 1 414 ? -49.436 23.570 38.774 1.00 89.50 414 THR A C 1
ATOM 3281 O O . THR A 1 414 ? -49.576 24.642 39.365 1.00 89.50 414 THR A O 1
ATOM 3284 N N . GLU A 1 415 ? -50.283 23.147 37.834 1.00 87.31 415 GLU A N 1
ATOM 3285 C CA . GLU A 1 415 ? -51.545 23.831 37.528 1.00 87.31 415 GLU A CA 1
ATOM 3286 C C . GLU A 1 415 ? -52.561 23.679 38.687 1.00 87.31 415 GLU A C 1
ATOM 3288 O O . GLU A 1 415 ? -52.425 22.775 39.524 1.00 87.31 415 GLU A O 1
ATOM 3293 N N . PRO A 1 416 ? -53.602 24.533 38.782 1.00 81.94 416 PRO A N 1
ATOM 3294 C CA . PRO A 1 416 ? -54.645 24.389 39.797 1.00 81.94 416 PRO A CA 1
ATOM 3295 C C . PRO A 1 416 ? -55.319 23.005 39.737 1.00 81.94 416 PRO A C 1
ATOM 3297 O O . PRO A 1 416 ? -55.858 22.618 38.705 1.00 81.94 416 PRO A O 1
ATOM 3300 N N . ASN A 1 417 ? -55.334 22.286 40.867 1.00 83.81 417 ASN A N 1
ATOM 3301 C CA . ASN A 1 417 ? -55.835 20.905 41.020 1.00 83.81 417 ASN A CA 1
ATOM 3302 C C . ASN A 1 417 ? -55.009 19.803 40.325 1.00 83.81 417 ASN A C 1
ATOM 3304 O O . ASN A 1 417 ? -55.442 18.652 40.295 1.00 83.81 417 ASN A O 1
ATOM 3308 N N . GLU A 1 418 ? -53.820 20.114 39.807 1.00 90.56 418 GLU A N 1
ATOM 3309 C CA . GLU A 1 418 ? -52.885 19.119 39.281 1.00 90.56 418 GLU A CA 1
ATOM 3310 C C . GLU A 1 418 ? -51.916 18.665 40.384 1.00 90.56 418 GLU A C 1
ATOM 3312 O O . GLU A 1 418 ? -51.287 19.471 41.071 1.00 90.56 418 GLU A O 1
ATOM 3317 N N . THR A 1 419 ? -51.775 17.353 40.564 1.00 91.50 419 THR A N 1
ATOM 3318 C CA . THR A 1 419 ? -50.763 16.779 41.463 1.00 91.50 419 THR A CA 1
ATOM 3319 C C . THR A 1 419 ? -49.366 16.888 40.851 1.00 91.50 419 THR A C 1
ATOM 3321 O O . THR A 1 419 ? -49.225 16.734 39.637 1.00 91.50 419 THR A O 1
ATOM 3324 N N . LEU A 1 420 ? -48.316 17.035 41.666 1.00 90.50 420 LEU A N 1
ATOM 3325 C CA . LEU A 1 420 ? -46.937 17.132 41.167 1.00 90.50 420 LEU A CA 1
ATOM 3326 C C . LEU A 1 420 ? -46.524 15.938 40.287 1.00 90.50 420 LEU A C 1
ATOM 3328 O O . LEU A 1 420 ? -45.870 16.126 39.266 1.00 90.50 420 LEU A O 1
ATOM 3332 N N . VAL A 1 421 ? -46.966 14.724 40.618 1.00 91.75 421 VAL A N 1
ATOM 3333 C CA . VAL A 1 421 ? -46.695 13.502 39.847 1.00 91.75 421 VAL A CA 1
ATOM 3334 C C . VAL A 1 421 ? -47.242 13.561 38.417 1.00 91.75 421 VAL A C 1
ATOM 3336 O O . VAL A 1 421 ? -46.591 13.072 37.497 1.00 91.75 421 VAL A O 1
ATOM 3339 N N . ALA A 1 422 ? -48.400 14.198 38.220 1.00 91.50 422 ALA A N 1
ATOM 3340 C CA . ALA A 1 422 ? -48.999 14.403 36.901 1.00 91.50 422 ALA A CA 1
ATOM 3341 C C . ALA A 1 422 ? -48.272 15.504 36.110 1.00 91.50 422 ALA A C 1
ATOM 3343 O O . ALA A 1 422 ? -48.204 15.437 34.885 1.00 91.50 422 ALA A O 1
ATOM 3344 N N . ALA A 1 423 ? -47.667 16.465 36.815 1.00 91.25 423 ALA A N 1
ATOM 3345 C CA . ALA A 1 423 ? -46.890 17.541 36.215 1.00 91.25 423 ALA A CA 1
ATOM 3346 C C . ALA A 1 423 ? -45.474 17.113 35.783 1.00 91.25 423 ALA A C 1
ATOM 3348 O O . ALA A 1 423 ? -44.938 17.666 34.828 1.00 91.25 423 ALA A O 1
ATOM 3349 N N . ILE A 1 424 ? -44.833 16.145 36.450 1.00 92.25 424 ILE A N 1
ATOM 3350 C CA . ILE A 1 424 ? -43.444 15.743 36.135 1.00 92.25 424 ILE A CA 1
ATOM 3351 C C . ILE A 1 424 ? -43.235 15.404 34.640 1.00 92.25 424 ILE A C 1
ATOM 3353 O O . ILE A 1 424 ? -42.293 15.952 34.063 1.00 92.25 424 ILE A O 1
ATOM 3357 N N . PRO A 1 425 ? -44.098 14.605 33.973 1.00 90.94 425 PRO A N 1
ATOM 3358 C CA . PRO A 1 425 ? -43.984 14.328 32.537 1.00 90.94 425 PRO A CA 1
ATOM 3359 C C . PRO A 1 425 ? -43.894 15.577 31.649 1.00 90.94 425 PRO A C 1
ATOM 3361 O O . PRO A 1 425 ? -43.065 15.629 30.745 1.00 90.94 425 PRO A O 1
ATOM 3364 N N . ARG A 1 426 ? -44.692 16.621 31.923 1.00 89.25 426 ARG A N 1
ATOM 3365 C CA . ARG A 1 426 ? -44.663 17.880 31.146 1.00 89.25 426 ARG A CA 1
ATOM 3366 C C . ARG A 1 426 ? -43.485 18.795 31.497 1.00 89.25 426 ARG A C 1
ATOM 3368 O O . ARG A 1 426 ? -43.180 19.704 30.734 1.00 89.25 426 ARG A O 1
ATOM 3375 N N . LEU A 1 427 ? -42.840 18.588 32.647 1.00 89.06 427 LEU A N 1
ATOM 3376 C CA . LEU A 1 427 ? -41.652 19.341 33.077 1.00 89.06 427 LEU A CA 1
ATOM 3377 C C . LEU A 1 427 ? -40.343 18.732 32.555 1.00 89.06 427 LEU A C 1
ATOM 3379 O O . LEU A 1 427 ? -39.285 19.362 32.656 1.00 89.06 427 LEU A O 1
ATOM 3383 N N . PHE A 1 428 ? -40.415 17.517 32.013 1.00 85.88 428 PHE A N 1
ATOM 3384 C CA . PHE A 1 428 ? -39.287 16.771 31.482 1.00 85.88 428 PHE A CA 1
ATOM 3385 C C . PHE A 1 428 ? -38.533 17.565 30.407 1.00 85.88 428 PHE A C 1
ATOM 3387 O O . PHE A 1 428 ? -39.125 18.030 29.436 1.00 85.88 428 PHE A O 1
ATOM 3394 N N . GLY A 1 429 ? -37.222 17.746 30.587 1.00 80.56 429 GLY A N 1
ATOM 3395 C CA . GLY A 1 429 ? -36.368 18.482 29.643 1.00 80.56 429 GLY A CA 1
ATOM 3396 C C . GLY A 1 429 ? -36.558 20.007 29.644 1.00 80.56 429 GLY A C 1
ATOM 3397 O O . GLY A 1 429 ? -35.786 20.712 29.003 1.00 80.56 429 GLY A O 1
ATOM 3398 N N . VAL A 1 430 ? -37.538 20.527 30.388 1.00 87.25 430 VAL A N 1
ATOM 3399 C CA . VAL A 1 430 ? -37.780 21.972 30.554 1.00 87.25 430 VAL A CA 1
ATOM 3400 C C . VAL A 1 430 ? -37.102 22.497 31.819 1.00 87.25 430 VAL A C 1
ATOM 3402 O O . VAL A 1 430 ? -36.601 23.619 31.846 1.00 87.25 430 VAL A O 1
ATOM 3405 N N . ARG A 1 431 ? -37.086 21.686 32.882 1.00 89.00 431 ARG A N 1
ATOM 3406 C CA . ARG A 1 431 ? -36.556 22.041 34.203 1.00 89.00 431 ARG A CA 1
ATOM 3407 C C . ARG A 1 431 ? -35.312 21.229 34.549 1.00 89.00 431 ARG A C 1
ATOM 3409 O O . ARG A 1 431 ? -35.305 20.009 34.367 1.00 89.00 431 ARG A O 1
ATOM 3416 N N . THR A 1 432 ? -34.283 21.879 35.092 1.00 89.00 432 THR A N 1
ATOM 3417 C CA . THR A 1 432 ? -33.006 21.234 35.456 1.00 89.00 432 THR A CA 1
ATOM 3418 C C . THR A 1 432 ? -33.180 20.184 36.554 1.00 89.00 432 THR A C 1
ATOM 3420 O O . THR A 1 432 ? -32.469 19.184 36.566 1.00 89.00 432 THR A O 1
ATOM 3423 N N . GLU A 1 433 ? -34.190 20.335 37.414 1.00 90.00 433 GLU A N 1
ATOM 3424 C CA . GLU A 1 433 ? -34.550 19.376 38.465 1.00 90.00 433 GLU A CA 1
ATOM 3425 C C . GLU A 1 433 ? -34.995 18.007 37.903 1.00 90.00 433 GLU A C 1
ATOM 3427 O O . GLU A 1 433 ? -34.962 16.994 38.603 1.00 90.00 433 GLU A O 1
ATOM 3432 N N . THR A 1 434 ? -35.380 17.947 36.621 1.00 91.81 434 THR A N 1
ATOM 3433 C CA . THR A 1 434 ? -35.749 16.695 35.934 1.00 91.81 434 THR A CA 1
ATOM 3434 C C . THR A 1 434 ? -34.565 15.988 35.268 1.00 91.81 434 THR A C 1
ATOM 3436 O O . THR A 1 434 ? -34.736 14.879 34.763 1.00 91.81 434 THR A O 1
ATOM 3439 N N . ALA A 1 435 ? -33.359 16.571 35.298 1.00 89.50 435 ALA A N 1
ATOM 3440 C CA . ALA A 1 435 ? -32.195 16.060 34.571 1.00 89.50 435 ALA A CA 1
ATOM 3441 C C . ALA A 1 435 ? -31.846 14.611 34.940 1.00 89.50 435 ALA A C 1
ATOM 3443 O O . ALA A 1 435 ? -31.629 13.790 34.057 1.00 89.50 435 ALA A O 1
ATOM 3444 N N . HIS A 1 436 ? -31.881 14.253 36.228 1.00 89.25 436 HIS A N 1
ATOM 3445 C CA . HIS A 1 436 ? -31.588 12.886 36.677 1.00 89.25 436 HIS A CA 1
ATOM 3446 C C . HIS A 1 436 ? -32.578 11.841 36.151 1.00 89.25 436 HIS A C 1
ATOM 3448 O O . HIS A 1 436 ? -32.179 10.728 35.804 1.00 89.25 436 HIS A O 1
ATOM 3454 N N . LEU A 1 437 ? -33.865 12.193 36.085 1.00 92.50 437 LEU A N 1
ATOM 3455 C CA . LEU A 1 437 ? -34.882 11.342 35.475 1.00 92.50 437 LEU A CA 1
ATOM 3456 C C . LEU A 1 437 ? -34.662 11.254 33.959 1.00 92.50 437 LEU A C 1
ATOM 3458 O O . LEU A 1 437 ? -34.763 10.167 33.399 1.00 92.50 437 LEU A O 1
ATOM 3462 N N . GLY A 1 438 ? -34.288 12.368 33.323 1.00 92.19 438 GLY A N 1
ATOM 3463 C CA . GLY A 1 438 ? -33.893 12.429 31.915 1.00 92.19 438 GLY A CA 1
ATOM 3464 C C . GLY A 1 438 ? -32.751 11.495 31.555 1.00 92.19 438 GLY A C 1
ATOM 3465 O O . GLY A 1 438 ? -32.908 10.662 30.666 1.00 92.19 438 GLY A O 1
ATOM 3466 N N . GLU A 1 439 ? -31.643 11.584 32.284 1.00 90.44 439 GLU A N 1
ATOM 3467 C CA . GLU A 1 439 ? -30.461 10.737 32.100 1.00 90.44 439 GLU A CA 1
ATOM 3468 C C . GLU A 1 439 ? -30.800 9.249 32.255 1.00 90.44 439 GLU A C 1
ATOM 3470 O O . GLU A 1 439 ? -30.389 8.428 31.439 1.00 90.44 439 GLU A O 1
ATOM 3475 N N . LEU A 1 440 ? -31.589 8.890 33.273 1.00 92.75 440 LEU A N 1
ATOM 3476 C CA . LEU A 1 440 ? -32.000 7.504 33.494 1.00 92.75 440 LEU A CA 1
ATOM 3477 C C . LEU A 1 440 ? -32.886 6.984 32.356 1.00 92.75 440 LEU A C 1
ATOM 3479 O O . LEU A 1 440 ? -32.673 5.876 31.872 1.00 92.75 440 LEU A O 1
ATOM 3483 N N . ILE A 1 441 ? -33.858 7.781 31.908 1.00 94.25 441 ILE A N 1
ATOM 3484 C CA . ILE A 1 441 ? -34.737 7.416 30.792 1.00 94.25 441 ILE A CA 1
ATOM 3485 C C . ILE A 1 441 ? -33.935 7.282 29.491 1.00 94.25 441 ILE A C 1
ATOM 3487 O O . ILE A 1 441 ? -34.176 6.346 28.730 1.00 94.25 441 ILE A O 1
ATOM 3491 N N . ALA A 1 442 ? -32.971 8.172 29.240 1.00 93.06 442 ALA A N 1
ATOM 3492 C CA . ALA A 1 442 ? -32.068 8.074 28.095 1.00 93.06 442 ALA A CA 1
ATOM 3493 C C . ALA A 1 442 ? -31.209 6.799 28.159 1.00 93.06 442 ALA A C 1
ATOM 3495 O O . ALA A 1 442 ? -31.060 6.106 27.155 1.00 93.06 442 ALA A O 1
ATOM 3496 N N . ALA A 1 443 ? -30.726 6.438 29.350 1.00 93.56 443 ALA A N 1
ATOM 3497 C CA . ALA A 1 443 ? -29.963 5.214 29.573 1.00 93.56 443 ALA A CA 1
ATOM 3498 C C . ALA A 1 443 ? -30.798 3.948 29.381 1.00 93.56 443 ALA A C 1
ATOM 3500 O O . ALA A 1 443 ? -30.356 2.998 28.744 1.00 93.56 443 ALA A O 1
ATOM 3501 N N . ALA A 1 444 ? -32.036 3.935 29.869 1.00 94.56 444 ALA A N 1
ATOM 3502 C CA . ALA A 1 444 ? -32.955 2.839 29.594 1.00 94.56 444 ALA A CA 1
ATOM 3503 C C . ALA A 1 444 ? -33.284 2.748 28.092 1.00 94.56 444 ALA A C 1
ATOM 3505 O O . ALA A 1 444 ? -33.372 1.647 27.556 1.00 94.56 444 ALA A O 1
ATOM 3506 N N . GLN A 1 445 ? -33.412 3.887 27.400 1.00 95.00 445 GLN A N 1
ATOM 3507 C CA . GLN A 1 445 ? -33.689 3.936 25.963 1.00 95.00 445 GLN A CA 1
ATOM 3508 C C . GLN A 1 445 ? -32.543 3.362 25.118 1.00 95.00 445 GLN A C 1
ATOM 3510 O O . GLN A 1 445 ? -32.829 2.667 24.141 1.00 95.00 445 GLN A O 1
ATOM 3515 N N . SER A 1 446 ? -31.277 3.610 25.478 1.00 93.44 446 SER A N 1
ATOM 3516 C CA . SER A 1 446 ? -30.126 3.058 24.745 1.00 93.44 446 SER A CA 1
ATOM 3517 C C . SER A 1 446 ? -29.996 1.538 24.894 1.00 93.44 446 SER A C 1
ATOM 3519 O O . SER A 1 446 ? -29.448 0.881 24.013 1.00 93.44 446 SER A O 1
ATOM 3521 N N . LEU A 1 447 ? -30.572 0.961 25.954 1.00 94.75 447 LEU A N 1
ATOM 3522 C CA . LEU A 1 447 ? -30.546 -0.477 26.231 1.00 94.75 447 LEU A CA 1
ATOM 3523 C C . LEU A 1 447 ? -31.695 -1.270 25.575 1.00 94.75 447 LEU A C 1
ATOM 3525 O O . LEU A 1 447 ? -31.659 -2.499 25.574 1.00 94.75 447 LEU A O 1
ATOM 3529 N N . VAL A 1 448 ? -32.708 -0.607 24.997 1.00 94.69 448 VAL A N 1
ATOM 3530 C CA . VAL A 1 448 ? -33.923 -1.266 24.458 1.00 94.69 448 VAL A CA 1
ATOM 3531 C C . VAL A 1 448 ? -33.620 -2.302 23.374 1.00 94.69 448 VAL A C 1
ATOM 3533 O O . VAL A 1 448 ? -34.278 -3.342 23.327 1.00 94.69 448 VAL A O 1
ATOM 3536 N N . ASN A 1 449 ? -32.641 -2.015 22.513 1.00 92.88 449 ASN A N 1
ATOM 3537 C CA . ASN A 1 449 ? -32.275 -2.848 21.363 1.00 92.88 449 ASN A CA 1
ATOM 3538 C C . ASN A 1 449 ? -30.973 -3.627 21.599 1.00 92.88 449 ASN A C 1
ATOM 3540 O O . ASN A 1 449 ? -30.295 -4.009 20.648 1.00 92.88 449 ASN A O 1
ATOM 3544 N N . VAL A 1 450 ? -30.592 -3.842 22.859 1.00 94.44 450 VAL A N 1
ATOM 3545 C CA . VAL A 1 450 ? -29.414 -4.645 23.198 1.00 94.44 450 VAL A CA 1
ATOM 3546 C C . VAL A 1 450 ? -29.826 -6.122 23.302 1.00 94.44 450 VAL A C 1
ATOM 3548 O O . VAL A 1 450 ? -30.842 -6.435 23.931 1.00 94.44 450 VAL A O 1
ATOM 3551 N N . PRO A 1 451 ? -29.072 -7.058 22.694 1.00 94.94 451 PRO A N 1
ATOM 3552 C CA . PRO A 1 451 ? -29.340 -8.489 22.807 1.00 94.94 451 PRO A CA 1
ATOM 3553 C C . PRO A 1 451 ? -29.360 -8.995 24.253 1.00 94.94 451 PRO A C 1
ATOM 3555 O O . PRO A 1 451 ? -28.609 -8.528 25.114 1.00 94.94 451 PRO A O 1
ATOM 3558 N N . THR A 1 452 ? -30.187 -10.006 24.513 1.00 94.69 452 THR A N 1
ATOM 3559 C CA . THR A 1 452 ? -30.420 -10.546 25.866 1.00 94.69 452 THR A CA 1
ATOM 3560 C C . THR A 1 452 ? -29.146 -11.037 26.567 1.00 94.69 452 THR A C 1
ATOM 3562 O O . THR A 1 452 ? -28.996 -10.800 27.763 1.00 94.69 452 THR A O 1
ATOM 3565 N N . ALA A 1 453 ? -28.189 -11.644 25.851 1.00 92.00 453 ALA A N 1
ATOM 3566 C CA . ALA A 1 453 ? -26.909 -12.086 26.425 1.00 92.00 453 ALA A CA 1
ATOM 3567 C C . ALA A 1 453 ? -25.970 -10.923 26.802 1.00 92.00 453 ALA A C 1
ATOM 3569 O O . ALA A 1 453 ? -25.173 -11.025 27.736 1.00 92.00 453 ALA A O 1
ATOM 3570 N N . ARG A 1 454 ? -26.036 -9.795 26.086 1.00 92.38 454 ARG A N 1
ATOM 3571 C CA . ARG A 1 454 ? -25.280 -8.580 26.437 1.00 92.38 454 ARG A CA 1
ATOM 3572 C C . ARG A 1 454 ? -25.908 -7.889 27.647 1.00 92.38 454 ARG A C 1
ATOM 3574 O O . ARG A 1 454 ? -25.177 -7.526 28.565 1.00 92.38 454 ARG A O 1
ATOM 3581 N N . LEU A 1 455 ? -27.241 -7.803 27.696 1.00 95.25 455 LEU A N 1
ATOM 3582 C CA . LEU A 1 455 ? -27.982 -7.288 28.855 1.00 95.25 455 LEU A CA 1
ATOM 3583 C C . LEU A 1 455 ? -27.718 -8.087 30.136 1.00 95.25 455 LEU A C 1
ATOM 3585 O O . LEU A 1 455 ? -27.608 -7.486 31.201 1.00 95.25 455 LEU A O 1
ATOM 3589 N N . GLU A 1 456 ? -27.589 -9.412 30.041 1.00 94.00 456 GLU A N 1
ATOM 3590 C CA . GLU A 1 456 ? -27.276 -10.269 31.190 1.00 94.00 456 GLU A CA 1
ATOM 3591 C C . GLU A 1 456 ? -25.914 -9.930 31.796 1.00 94.00 456 GLU A C 1
ATOM 3593 O O . GLU A 1 456 ? -25.845 -9.616 32.984 1.00 94.00 456 GLU A O 1
ATOM 3598 N N . ARG A 1 457 ? -24.871 -9.846 30.962 1.00 92.75 457 ARG A N 1
ATOM 3599 C CA . ARG A 1 457 ? -23.526 -9.439 31.393 1.00 92.75 457 ARG A CA 1
ATOM 3600 C C . ARG A 1 457 ? -23.518 -8.046 32.009 1.00 92.75 457 ARG A C 1
ATOM 3602 O O . ARG A 1 457 ? -22.951 -7.852 33.076 1.00 92.75 457 ARG A O 1
ATOM 3609 N N . LEU A 1 458 ? -24.184 -7.084 31.366 1.00 94.38 458 LEU A N 1
ATOM 3610 C CA . LEU A 1 458 ? -24.307 -5.712 31.870 1.00 94.38 458 LEU A CA 1
ATOM 3611 C C . LEU A 1 458 ? -24.981 -5.664 33.248 1.00 94.38 458 LEU A C 1
ATOM 3613 O O . LEU A 1 458 ? -24.543 -4.924 34.129 1.00 94.38 458 LEU A O 1
ATOM 3617 N N . PHE A 1 459 ? -26.043 -6.450 33.439 1.00 95.31 459 PHE A N 1
ATOM 3618 C CA . PHE A 1 459 ? -26.746 -6.540 34.714 1.00 95.31 459 PHE A CA 1
ATOM 3619 C C . PHE A 1 459 ? -25.871 -7.186 35.796 1.00 95.31 459 PHE A C 1
ATOM 3621 O O . PHE A 1 459 ? -25.745 -6.616 36.880 1.00 95.31 459 PHE A O 1
ATOM 3628 N N . ALA A 1 460 ? -25.234 -8.321 35.494 1.00 94.38 460 ALA A N 1
ATOM 3629 C CA . ALA A 1 460 ? -24.331 -9.015 36.412 1.00 94.38 460 ALA A CA 1
ATOM 3630 C C . ALA A 1 460 ? -23.182 -8.100 36.856 1.00 94.38 460 ALA A C 1
ATOM 3632 O O . ALA A 1 460 ? -22.984 -7.877 38.049 1.00 94.38 460 ALA A O 1
ATOM 3633 N N . GLU A 1 461 ? -22.506 -7.470 35.892 1.00 94.38 461 GLU A N 1
ATOM 3634 C CA . GLU A 1 461 ? -21.439 -6.503 36.139 1.00 94.38 461 GLU A CA 1
ATOM 3635 C C . GLU A 1 461 ? -21.907 -5.356 37.043 1.00 94.38 461 GLU A C 1
ATOM 3637 O O . GLU A 1 461 ? -21.210 -5.009 37.993 1.00 94.38 461 GLU A O 1
ATOM 3642 N N . HIS A 1 462 ? -23.094 -4.785 36.808 1.00 95.00 462 HIS A N 1
ATOM 3643 C CA . HIS A 1 462 ? -23.636 -3.726 37.665 1.00 95.00 462 HIS A CA 1
ATOM 3644 C C . HIS A 1 462 ? -23.845 -4.188 39.117 1.00 95.00 462 HIS A C 1
ATOM 3646 O O . HIS A 1 462 ? -23.502 -3.463 40.055 1.00 95.00 462 HIS A O 1
ATOM 3652 N N . ILE A 1 463 ? -24.398 -5.387 39.321 1.00 93.81 463 ILE A N 1
ATOM 3653 C CA . ILE A 1 463 ? -24.578 -5.961 40.662 1.00 93.81 463 ILE A CA 1
ATOM 3654 C C . ILE A 1 463 ? -23.223 -6.214 41.339 1.00 93.81 463 ILE A C 1
ATOM 3656 O O . ILE A 1 463 ? -23.060 -5.909 42.525 1.00 93.81 463 ILE A O 1
ATOM 3660 N N . ASP A 1 464 ? -22.229 -6.685 40.590 1.00 92.94 464 ASP A N 1
ATOM 3661 C CA . ASP A 1 464 ? -20.874 -6.936 41.091 1.00 92.94 464 ASP A CA 1
ATOM 3662 C C . ASP A 1 464 ? -20.179 -5.638 41.535 1.00 92.94 464 ASP A C 1
ATOM 3664 O O . ASP A 1 464 ? -19.538 -5.595 42.590 1.00 92.94 464 ASP A O 1
ATOM 3668 N N . LEU A 1 465 ? -20.380 -4.545 40.786 1.00 93.81 465 LEU A N 1
ATOM 3669 C CA . LEU A 1 465 ? -19.909 -3.195 41.130 1.00 93.81 465 LEU A CA 1
ATOM 3670 C C . LEU A 1 465 ? -20.498 -2.654 42.439 1.00 93.81 465 LEU A C 1
ATOM 3672 O O . LEU A 1 465 ? -19.853 -1.851 43.121 1.00 93.81 465 LEU A O 1
ATOM 3676 N N . CYS A 1 466 ? -21.719 -3.072 42.777 1.00 92.31 466 CYS A N 1
ATOM 3677 C CA . CYS A 1 466 ? -22.422 -2.652 43.988 1.00 92.31 466 CYS A CA 1
ATOM 3678 C C . CYS A 1 466 ? -22.140 -3.553 45.199 1.00 92.31 466 CYS A C 1
ATOM 3680 O O . CYS A 1 466 ? -22.551 -3.208 46.307 1.00 92.31 466 CYS A O 1
ATOM 3682 N N . SER A 1 467 ? -21.496 -4.706 45.002 1.00 87.25 467 SER A N 1
ATOM 3683 C CA . SER A 1 467 ? -21.344 -5.734 46.035 1.00 87.25 467 SER A CA 1
ATOM 3684 C C . SER A 1 467 ? -19.895 -5.932 46.458 1.00 87.25 467 SER A C 1
ATOM 3686 O O . SER A 1 467 ? -19.577 -5.694 47.623 1.00 87.25 467 SER A O 1
ATOM 3688 N N . TYR A 1 468 ? -19.018 -6.346 45.541 1.00 84.56 468 TYR A N 1
ATOM 3689 C CA . TYR A 1 468 ? -17.646 -6.710 45.889 1.00 84.56 468 TYR A CA 1
ATOM 3690 C C . TYR A 1 468 ? -16.567 -6.022 45.048 1.00 84.56 468 TYR A C 1
ATOM 3692 O O . TYR A 1 468 ? -15.514 -5.774 45.611 1.00 84.56 468 TYR A O 1
ATOM 3700 N N . ARG A 1 469 ? -16.779 -5.643 43.777 1.00 88.19 469 ARG A N 1
ATOM 3701 C CA . ARG A 1 469 ? -15.724 -5.183 42.831 1.00 88.19 469 ARG A CA 1
ATOM 3702 C C . ARG A 1 469 ? -15.003 -3.872 43.214 1.00 88.19 469 ARG A C 1
ATOM 3704 O O . ARG A 1 469 ? -15.131 -2.846 42.545 1.00 88.19 469 ARG A O 1
ATOM 3711 N N . LEU A 1 470 ? -14.201 -3.893 44.279 1.00 87.81 470 LEU A N 1
ATOM 3712 C CA . LEU A 1 470 ? -13.394 -2.767 44.758 1.00 87.81 470 LEU A CA 1
ATOM 3713 C C . LEU A 1 470 ? -12.329 -2.367 43.729 1.00 87.81 470 LEU A C 1
ATOM 3715 O O . LEU A 1 470 ? -12.013 -1.185 43.591 1.00 87.81 470 LEU A O 1
ATOM 3719 N N . ASP A 1 471 ? -11.820 -3.343 42.975 1.00 87.75 471 ASP A N 1
ATOM 3720 C CA . ASP A 1 471 ? -10.894 -3.151 41.860 1.00 87.75 471 ASP A CA 1
ATOM 3721 C C . ASP A 1 471 ? -11.454 -2.166 40.825 1.00 87.75 471 ASP A C 1
ATOM 3723 O O . ASP A 1 471 ? -10.733 -1.283 40.366 1.00 87.75 471 ASP A O 1
ATOM 3727 N N . ALA A 1 472 ? -12.749 -2.246 40.507 1.00 91.62 472 ALA A N 1
ATOM 3728 C CA . ALA A 1 472 ? -13.381 -1.363 39.534 1.00 91.62 472 ALA A CA 1
ATOM 3729 C C . ALA A 1 472 ? -13.471 0.087 40.040 1.00 91.62 472 ALA A C 1
ATOM 3731 O O . ALA A 1 472 ? -13.302 1.029 39.263 1.00 91.62 472 ALA A O 1
ATOM 3732 N N . TRP A 1 473 ? -13.672 0.282 41.349 1.00 92.31 473 TRP A N 1
ATOM 3733 C CA . TRP A 1 473 ? -13.634 1.605 41.983 1.00 92.31 473 TRP A CA 1
ATOM 3734 C C . TRP A 1 473 ? -12.214 2.184 42.016 1.00 92.31 473 TRP A C 1
ATOM 3736 O O . TRP A 1 473 ? -12.026 3.371 41.741 1.00 92.31 473 TRP A O 1
ATOM 3746 N N . GLN A 1 474 ? -11.204 1.351 42.290 1.00 90.88 474 GLN A N 1
ATOM 3747 C CA . GLN A 1 474 ? -9.792 1.739 42.207 1.00 90.88 474 GLN A CA 1
ATOM 3748 C C . GLN A 1 474 ? -9.394 2.107 40.771 1.00 90.88 474 GLN A C 1
ATOM 3750 O O . GLN A 1 474 ? -8.794 3.160 40.547 1.00 90.88 474 GLN A O 1
ATOM 3755 N N . GLN A 1 475 ? -9.792 1.301 39.786 1.00 91.25 475 GLN A N 1
ATOM 3756 C CA . GLN A 1 475 ? -9.605 1.609 38.368 1.00 91.25 475 GLN A CA 1
ATOM 3757 C C . GLN A 1 475 ? -10.348 2.879 37.950 1.00 91.25 475 GLN A C 1
ATOM 3759 O O . GLN A 1 475 ? -9.847 3.611 37.102 1.00 91.25 475 GLN A O 1
ATOM 3764 N N . GLY A 1 476 ? -11.494 3.196 38.559 1.00 91.62 476 GLY A N 1
ATOM 3765 C CA . GLY A 1 476 ? -12.193 4.459 38.321 1.00 91.62 476 GLY A CA 1
ATOM 3766 C C . GLY A 1 476 ? -11.349 5.686 38.681 1.00 91.62 476 GLY A C 1
ATOM 3767 O O . GLY A 1 476 ? -11.360 6.676 37.949 1.00 91.62 476 GLY A O 1
ATOM 3768 N N . LEU A 1 477 ? -10.537 5.610 39.745 1.00 91.75 477 LEU A N 1
ATOM 3769 C CA . LEU A 1 477 ? -9.578 6.672 40.080 1.00 91.75 477 LEU A CA 1
ATOM 3770 C C . LEU A 1 477 ? -8.487 6.786 39.005 1.00 91.75 477 LEU A C 1
ATOM 3772 O O . LEU A 1 477 ? -8.146 7.892 38.588 1.00 91.75 477 LEU A O 1
ATOM 3776 N N . VAL A 1 478 ? -7.973 5.653 38.518 1.00 91.81 478 VAL A N 1
ATOM 3777 C CA . VAL A 1 478 ? -6.971 5.618 37.437 1.00 91.81 478 VAL A CA 1
ATOM 3778 C C . VAL A 1 478 ? -7.548 6.159 36.131 1.00 91.81 478 VAL A C 1
ATOM 3780 O O . VAL A 1 478 ? -6.876 6.908 35.429 1.00 91.81 478 VAL A O 1
ATOM 3783 N N . ARG A 1 479 ? -8.811 5.855 35.822 1.00 88.94 479 ARG A N 1
ATOM 3784 C CA . ARG A 1 479 ? -9.511 6.407 34.661 1.00 88.94 479 ARG A CA 1
ATOM 3785 C C . ARG A 1 479 ? -9.667 7.913 34.772 1.00 88.94 479 ARG A C 1
ATOM 3787 O O . ARG A 1 479 ? -9.344 8.602 33.813 1.00 88.94 479 ARG A O 1
ATOM 3794 N N . TYR A 1 480 ? -10.102 8.430 35.924 1.00 88.88 480 TYR A N 1
ATOM 3795 C CA . TYR A 1 480 ? -10.162 9.877 36.136 1.00 88.88 480 TYR A CA 1
ATOM 3796 C C . TYR A 1 480 ? -8.788 10.515 35.896 1.00 88.88 480 TYR A C 1
ATOM 3798 O O . TYR A 1 480 ? -8.690 11.519 35.194 1.00 88.88 480 TYR A O 1
ATOM 3806 N N . GLN A 1 481 ? -7.718 9.912 36.428 1.00 87.69 481 GLN A N 1
ATOM 3807 C CA . GLN A 1 481 ? -6.350 10.379 36.201 1.00 87.69 481 GLN A CA 1
ATOM 3808 C C . GLN A 1 481 ? -5.984 10.375 34.713 1.00 87.69 481 GLN A C 1
ATOM 3810 O O . GLN A 1 481 ? -5.451 11.365 34.220 1.00 87.69 481 GLN A O 1
ATOM 3815 N N . LEU A 1 482 ? -6.270 9.286 33.998 1.00 86.38 482 LEU A N 1
ATOM 3816 C CA . LEU A 1 482 ? -5.982 9.159 32.573 1.00 86.38 482 LEU A CA 1
ATOM 3817 C C . LEU A 1 482 ? -6.749 10.214 31.766 1.00 86.38 482 LEU A C 1
ATOM 3819 O O . LEU A 1 482 ? -6.136 10.947 30.995 1.00 86.38 482 LEU A O 1
ATOM 3823 N N . SER A 1 483 ? -8.054 10.372 32.004 1.00 83.81 483 SER A N 1
ATOM 3824 C CA . SER A 1 483 ? -8.872 11.423 31.387 1.00 83.81 483 SER A CA 1
ATOM 3825 C C . SER A 1 483 ? -8.328 12.821 31.693 1.00 83.81 483 SER A C 1
ATOM 3827 O O . SER A 1 483 ? -8.244 13.653 30.796 1.00 83.81 483 SER A O 1
ATOM 3829 N N . ALA A 1 484 ? -7.897 13.077 32.930 1.00 81.12 484 ALA A N 1
ATOM 3830 C CA . ALA A 1 484 ? -7.276 14.335 33.337 1.00 81.12 484 ALA A CA 1
ATOM 3831 C C . ALA A 1 484 ? -5.935 14.589 32.621 1.00 81.12 484 ALA A C 1
ATOM 3833 O O . ALA A 1 484 ? -5.663 15.711 32.192 1.00 81.12 484 ALA A O 1
ATOM 3834 N N . MET A 1 485 ? -5.104 13.556 32.457 1.00 80.69 485 MET A N 1
ATOM 3835 C CA . MET A 1 485 ? -3.844 13.636 31.711 1.00 80.69 485 MET A CA 1
ATOM 3836 C C . MET A 1 485 ? -4.089 13.954 30.234 1.00 80.69 485 MET A C 1
ATOM 3838 O O . MET A 1 485 ? -3.378 14.788 29.680 1.00 80.69 485 MET A O 1
ATOM 3842 N N . ARG A 1 486 ? -5.120 13.356 29.624 1.00 78.94 486 ARG A N 1
ATOM 3843 C CA . ARG A 1 486 ? -5.525 13.642 28.239 1.00 78.94 486 ARG A CA 1
ATOM 3844 C C . ARG A 1 486 ? -6.162 15.029 28.088 1.00 78.94 486 ARG A C 1
ATOM 3846 O O . ARG A 1 486 ? -5.848 15.736 27.140 1.00 78.94 486 ARG A O 1
ATOM 3853 N N . ALA A 1 487 ? -6.971 15.479 29.049 1.00 69.44 487 ALA A N 1
ATOM 3854 C CA . ALA A 1 487 ? -7.581 16.815 29.036 1.00 69.44 487 ALA A CA 1
ATOM 3855 C C . ALA A 1 487 ? -6.545 17.950 29.182 1.00 69.44 487 ALA A C 1
ATOM 3857 O O . ALA A 1 487 ? -6.667 18.990 28.538 1.00 69.44 487 ALA A O 1
ATOM 3858 N N . ASN A 1 488 ? -5.481 17.743 29.970 1.00 56.38 488 ASN A N 1
ATOM 3859 C CA . ASN A 1 488 ? -4.359 18.686 30.075 1.00 56.38 488 ASN A CA 1
ATOM 3860 C C . ASN A 1 488 ? -3.596 18.885 28.752 1.00 56.38 488 ASN A C 1
ATOM 3862 O O . ASN A 1 488 ? -2.957 19.921 28.580 1.00 56.38 488 ASN A O 1
ATOM 3866 N N . GLN A 1 489 ? -3.667 17.926 27.821 1.00 53.56 489 GLN A N 1
ATOM 3867 C CA . GLN A 1 489 ? -3.026 18.030 26.506 1.00 53.56 489 GLN A CA 1
ATOM 3868 C C . GLN A 1 489 ? -3.790 18.960 25.542 1.00 53.56 489 GLN A C 1
ATOM 3870 O O . GLN A 1 489 ? -3.183 19.460 24.604 1.00 53.56 489 GLN A O 1
ATOM 3875 N N . TYR A 1 490 ? -5.072 19.263 25.796 1.00 47.56 490 TYR A N 1
ATOM 3876 C CA . TYR A 1 490 ? -5.913 20.093 24.914 1.00 47.56 490 TYR A CA 1
ATOM 3877 C C . TYR A 1 490 ? -5.833 21.612 25.172 1.00 47.56 490 TYR A C 1
ATOM 3879 O O . TYR A 1 490 ? -6.178 22.396 24.293 1.00 47.56 490 TYR A O 1
ATOM 3887 N N . ASN A 1 491 ? -5.391 22.056 26.356 1.00 45.69 491 ASN A N 1
ATOM 3888 C CA . ASN A 1 491 ? -5.468 23.473 26.763 1.00 45.69 491 ASN A CA 1
ATOM 3889 C C . ASN A 1 491 ? -4.211 24.316 26.467 1.00 45.69 491 ASN A C 1
ATOM 3891 O O . ASN A 1 491 ? -4.251 25.534 26.646 1.00 45.69 491 ASN A O 1
ATOM 3895 N N . ASN A 1 492 ? -3.105 23.711 26.020 1.00 40.75 492 ASN A N 1
ATOM 3896 C CA . ASN A 1 492 ? -1.879 24.443 25.686 1.00 40.75 492 ASN A CA 1
ATOM 3897 C C . ASN A 1 492 ? -1.747 24.594 24.167 1.00 40.75 492 ASN A C 1
ATOM 3899 O O . ASN A 1 492 ? -1.676 23.617 23.430 1.00 40.75 492 ASN A O 1
ATOM 3903 N N . GLN A 1 493 ? -1.740 25.848 23.719 1.00 41.28 493 GLN A N 1
ATOM 3904 C CA . GLN A 1 493 ? -1.718 26.256 22.318 1.00 41.28 493 GLN A CA 1
ATOM 3905 C C . GLN A 1 493 ? -0.526 25.661 21.535 1.00 41.28 493 GLN A C 1
ATOM 3907 O O . GLN A 1 493 ? 0.628 25.812 21.925 1.00 41.28 493 GLN A O 1
ATOM 3912 N N . ASN A 1 494 ? -0.858 25.082 20.377 1.00 40.69 494 ASN A N 1
ATOM 3913 C CA . ASN A 1 494 ? -0.079 24.952 19.137 1.00 40.69 494 ASN A CA 1
ATOM 3914 C C . ASN A 1 494 ? 1.119 24.000 18.998 1.00 40.69 494 ASN A C 1
ATOM 3916 O O . ASN A 1 494 ? 1.543 23.832 17.861 1.00 40.69 494 ASN A O 1
ATOM 3920 N N . GLU A 1 495 ? 1.588 23.278 20.016 1.00 41.94 495 GLU A N 1
ATOM 3921 C CA . GLU A 1 495 ? 2.508 22.143 19.789 1.00 41.94 495 GLU A CA 1
ATOM 3922 C C . GLU A 1 495 ? 2.303 21.025 20.822 1.00 41.94 495 GLU A C 1
ATOM 3924 O O . GLU A 1 495 ? 2.871 21.057 21.912 1.00 41.94 495 GLU A O 1
ATOM 3929 N N . ASN A 1 496 ? 1.507 20.004 20.483 1.00 44.84 496 ASN A N 1
ATOM 3930 C CA . ASN A 1 496 ? 1.839 18.630 20.871 1.00 44.84 496 ASN A CA 1
ATOM 3931 C C . ASN A 1 496 ? 1.002 17.604 20.085 1.00 44.84 496 ASN A C 1
ATOM 3933 O O . ASN A 1 496 ? -0.224 17.608 20.210 1.00 44.84 496 ASN A O 1
ATOM 3937 N N . PRO A 1 497 ? 1.621 16.707 19.300 1.00 45.62 497 PRO A N 1
ATOM 3938 C CA . PRO A 1 497 ? 0.909 15.604 18.671 1.00 45.62 497 PRO A CA 1
ATOM 3939 C C . PRO A 1 497 ? 0.429 14.634 19.759 1.00 45.62 497 PRO A C 1
ATOM 3941 O O . PRO A 1 497 ? 1.145 14.364 20.726 1.00 45.62 497 PRO A O 1
ATOM 3944 N N . GLY A 1 498 ? -0.783 14.099 19.616 1.00 58.28 498 GLY A N 1
ATOM 3945 C CA . GLY A 1 498 ? -1.204 12.934 20.394 1.00 58.28 498 GLY A CA 1
ATOM 3946 C C . GLY A 1 498 ? -0.150 11.817 20.334 1.00 58.28 498 GLY A C 1
ATOM 3947 O O . GLY A 1 498 ? 0.592 11.695 19.358 1.00 58.28 498 GLY A O 1
ATOM 3948 N N . GLY A 1 499 ? -0.049 11.014 21.395 1.00 64.44 499 GLY A N 1
ATOM 3949 C CA . GLY A 1 499 ? 0.899 9.907 21.453 1.00 64.44 499 GLY A CA 1
ATOM 3950 C C . GLY A 1 499 ? 0.898 9.138 22.774 1.00 64.44 499 GLY A C 1
ATOM 3951 O O . GLY A 1 499 ? 0.472 9.626 23.830 1.00 64.44 499 GLY A O 1
ATOM 3952 N N . THR A 1 500 ? 1.415 7.914 22.706 1.00 70.56 500 THR A N 1
ATOM 3953 C CA . THR A 1 500 ? 1.718 7.059 23.857 1.00 70.56 500 THR A CA 1
ATOM 3954 C C . THR A 1 500 ? 3.201 6.714 23.835 1.00 70.56 500 THR A C 1
ATOM 3956 O O . THR A 1 500 ? 3.740 6.332 22.799 1.00 70.56 500 THR A O 1
ATOM 3959 N N . TYR A 1 501 ? 3.865 6.831 24.985 1.00 72.50 501 TYR A N 1
ATOM 3960 C CA . TYR A 1 501 ? 5.219 6.315 25.149 1.00 72.50 501 TYR A CA 1
ATOM 3961 C C . TYR A 1 501 ? 5.149 4.802 25.317 1.00 72.50 501 TYR A C 1
ATOM 3963 O O . TYR A 1 501 ? 4.553 4.303 26.272 1.00 72.50 501 TYR A O 1
ATOM 3971 N N . ILE A 1 502 ? 5.747 4.079 24.376 1.00 70.44 502 ILE A N 1
ATOM 3972 C CA . ILE A 1 502 ? 5.820 2.623 24.420 1.00 70.44 502 ILE A CA 1
ATOM 3973 C C . ILE A 1 502 ? 7.119 2.245 25.126 1.00 70.44 502 ILE A C 1
ATOM 3975 O O . ILE A 1 502 ? 8.208 2.624 24.702 1.00 70.44 502 ILE A O 1
ATOM 3979 N N . GLY A 1 503 ? 6.991 1.490 26.209 1.00 65.75 503 GLY A N 1
ATOM 3980 C CA . GLY A 1 503 ? 8.106 0.867 26.906 1.00 65.75 503 GLY A CA 1
ATOM 3981 C C . GLY A 1 503 ? 7.737 -0.566 27.254 1.00 65.75 503 GLY A C 1
ATOM 3982 O O . GLY A 1 503 ? 6.586 -0.851 27.579 1.00 65.75 503 GLY A O 1
ATOM 3983 N N . ALA A 1 504 ? 8.707 -1.470 27.179 1.00 68.31 504 ALA A N 1
ATOM 3984 C CA . ALA A 1 504 ? 8.549 -2.816 27.704 1.00 68.31 504 ALA A CA 1
ATOM 3985 C C . ALA A 1 504 ? 9.008 -2.829 29.165 1.00 68.31 504 ALA A C 1
ATOM 3987 O O . ALA A 1 504 ? 10.074 -2.309 29.493 1.00 68.31 504 ALA A O 1
ATOM 3988 N N . TYR A 1 505 ? 8.213 -3.436 30.040 1.00 54.69 505 TYR A N 1
ATOM 3989 C CA . TYR A 1 505 ? 8.624 -3.754 31.400 1.00 54.69 505 TYR A CA 1
ATOM 3990 C C . TYR A 1 505 ? 8.309 -5.224 31.666 1.00 54.69 505 TYR A C 1
ATOM 3992 O O . TYR A 1 505 ? 7.299 -5.746 31.203 1.00 54.69 505 TYR A O 1
ATOM 4000 N N . GLY A 1 506 ? 9.202 -5.899 32.381 1.00 51.84 506 GLY A N 1
ATOM 4001 C CA . GLY A 1 506 ? 8.993 -7.261 32.853 1.00 51.84 506 GLY A CA 1
ATOM 4002 C C . GLY A 1 506 ? 8.917 -7.259 34.370 1.00 51.84 506 GLY A C 1
ATOM 4003 O O . GLY A 1 506 ? 9.675 -6.544 35.029 1.00 51.84 506 GLY A O 1
ATOM 4004 N N . TRP A 1 507 ? 8.012 -8.056 34.927 1.00 49.94 507 TRP A N 1
ATOM 4005 C CA . TRP A 1 507 ? 8.080 -8.439 36.330 1.00 49.94 507 TRP A CA 1
ATOM 4006 C C . TRP A 1 507 ? 8.710 -9.814 36.423 1.00 49.94 507 TRP A C 1
ATOM 4008 O O . TRP A 1 507 ? 8.306 -10.758 35.753 1.00 49.94 507 TRP A O 1
ATOM 4018 N N . LEU A 1 508 ? 9.751 -9.886 37.237 1.00 47.53 508 LEU A N 1
ATOM 4019 C CA . LEU A 1 508 ? 10.368 -11.128 37.639 1.00 47.53 508 LEU A CA 1
ATOM 4020 C C . LEU A 1 508 ? 9.877 -11.399 39.056 1.00 47.53 508 LEU A C 1
ATOM 4022 O O . LEU A 1 508 ? 10.208 -10.672 39.995 1.00 47.53 508 LEU A O 1
ATOM 4026 N N . GLU A 1 509 ? 9.039 -12.414 39.187 1.00 47.91 509 GLU A N 1
ATOM 4027 C CA . GLU A 1 509 ? 8.496 -12.851 40.466 1.00 47.91 509 GLU A CA 1
ATOM 4028 C C . GLU A 1 509 ? 9.396 -13.935 41.063 1.00 47.91 509 GLU A C 1
ATOM 4030 O O . GLU A 1 509 ? 10.078 -14.661 40.341 1.00 47.91 509 GLU A O 1
ATOM 4035 N N . ASN A 1 510 ? 9.428 -14.033 42.395 1.00 55.69 510 ASN A N 1
ATOM 4036 C CA . ASN A 1 510 ? 10.201 -15.053 43.111 1.00 55.69 510 ASN A CA 1
ATOM 4037 C C . ASN A 1 510 ? 11.697 -15.117 42.740 1.00 55.69 510 ASN A C 1
ATOM 4039 O O . ASN A 1 510 ? 12.306 -16.188 42.793 1.00 55.69 510 ASN A O 1
ATOM 4043 N N . ILE A 1 511 ? 12.316 -13.974 42.414 1.00 58.22 511 ILE A N 1
ATOM 4044 C CA . ILE A 1 511 ? 13.760 -13.914 42.157 1.00 58.22 511 ILE A CA 1
ATOM 4045 C C . ILE A 1 511 ? 14.504 -14.356 43.414 1.00 58.22 511 ILE A C 1
ATOM 4047 O O . ILE A 1 511 ? 14.448 -13.701 44.457 1.00 58.22 511 ILE A O 1
ATOM 4051 N N . ARG A 1 512 ? 15.245 -15.455 43.296 1.00 63.81 512 ARG A N 1
ATOM 4052 C CA . ARG A 1 512 ? 16.201 -15.904 44.306 1.00 63.81 512 ARG A CA 1
ATOM 4053 C C . ARG A 1 512 ? 17.612 -15.702 43.749 1.00 63.81 512 ARG A C 1
ATOM 4055 O O . ARG A 1 512 ? 17.852 -16.075 42.602 1.00 63.81 512 ARG A O 1
ATOM 4062 N N . PRO A 1 513 ? 18.543 -15.102 44.509 1.00 55.22 513 PRO A N 1
ATOM 4063 C CA . PRO A 1 513 ? 19.913 -14.932 44.047 1.00 55.22 513 PRO A CA 1
ATOM 4064 C C . PRO A 1 513 ? 20.590 -16.297 43.864 1.00 55.22 513 PRO A C 1
ATOM 4066 O O . PRO A 1 513 ? 20.609 -17.119 44.775 1.00 55.22 513 PRO A O 1
ATOM 4069 N N . GLU A 1 514 ? 21.187 -16.513 42.692 1.00 63.66 514 GLU A N 1
ATOM 4070 C CA . GLU A 1 514 ? 21.936 -17.733 42.344 1.00 63.66 514 GLU A CA 1
ATOM 4071 C C . GLU A 1 514 ? 23.344 -17.772 42.990 1.00 63.66 514 GLU A C 1
ATOM 4073 O O . GLU A 1 514 ? 24.100 -18.716 42.798 1.00 63.66 514 GLU A O 1
ATOM 4078 N N . ASN A 1 515 ? 23.714 -16.749 43.780 1.00 70.50 515 ASN A N 1
ATOM 4079 C CA . ASN A 1 515 ? 25.019 -16.592 44.449 1.00 70.50 515 ASN A CA 1
ATOM 4080 C C . ASN A 1 515 ? 26.243 -16.677 43.513 1.00 70.50 515 ASN A C 1
ATOM 4082 O O . ASN A 1 515 ? 27.316 -17.129 43.916 1.00 70.50 515 ASN A O 1
ATOM 4086 N N . LYS A 1 516 ? 26.104 -16.225 42.264 1.00 73.12 516 LYS A N 1
ATOM 4087 C CA . LYS A 1 516 ? 27.205 -16.193 41.294 1.00 73.12 516 LYS A CA 1
ATOM 4088 C C . LYS A 1 516 ? 28.233 -15.098 41.597 1.00 73.12 516 LYS A C 1
ATOM 4090 O O . LYS A 1 516 ? 27.891 -14.019 42.082 1.00 73.12 516 LYS A O 1
ATOM 4095 N N . VAL A 1 517 ? 29.500 -15.370 41.274 1.00 78.25 517 VAL A N 1
ATOM 4096 C CA . VAL A 1 517 ? 30.609 -14.412 41.408 1.00 78.25 517 VAL A CA 1
ATOM 4097 C C . VAL A 1 517 ? 30.640 -13.510 40.178 1.00 78.25 517 VAL A C 1
ATOM 4099 O O . VAL A 1 517 ? 31.040 -13.933 39.098 1.00 78.25 517 VAL A O 1
ATOM 4102 N N . MET A 1 518 ? 30.223 -12.260 40.350 1.00 78.31 518 MET A N 1
ATOM 4103 C CA . MET A 1 518 ? 30.259 -11.250 39.295 1.00 78.31 518 MET A CA 1
ATOM 4104 C C . MET A 1 518 ? 31.633 -10.570 39.225 1.00 78.31 518 MET A C 1
ATOM 4106 O O . MET A 1 518 ? 32.218 -10.241 40.259 1.00 78.31 518 MET A O 1
ATOM 4110 N N . THR A 1 519 ? 32.121 -10.289 38.018 1.00 83.50 519 THR A N 1
ATOM 4111 C CA . THR A 1 519 ? 33.390 -9.581 37.772 1.00 83.50 519 THR A CA 1
ATOM 4112 C C . THR A 1 519 ? 33.159 -8.259 37.034 1.00 83.50 519 THR A C 1
ATOM 4114 O O . THR A 1 519 ? 32.328 -8.229 36.127 1.00 83.50 519 THR A O 1
ATOM 4117 N N . PRO A 1 520 ? 33.869 -7.167 37.367 1.00 81.19 520 PRO A N 1
ATOM 4118 C CA . PRO A 1 520 ? 33.730 -5.893 36.660 1.00 81.19 520 PRO A CA 1
ATOM 4119 C C . PRO A 1 520 ? 34.237 -5.990 35.213 1.00 81.19 520 PRO A C 1
ATOM 4121 O O . PRO A 1 520 ? 35.295 -6.568 34.961 1.00 81.19 520 PRO A O 1
ATOM 4124 N N . ILE A 1 521 ? 33.491 -5.410 34.271 1.00 78.19 521 ILE A N 1
ATOM 4125 C CA . ILE A 1 521 ? 33.847 -5.378 32.845 1.00 78.19 521 ILE A CA 1
ATOM 4126 C C . ILE A 1 521 ? 34.787 -4.194 32.551 1.00 78.19 521 ILE A C 1
ATOM 4128 O O . ILE A 1 521 ? 34.570 -3.088 33.052 1.00 78.19 521 ILE A O 1
ATOM 4132 N N . GLN A 1 522 ? 35.818 -4.398 31.722 1.00 78.44 522 GLN A N 1
ATOM 4133 C CA . GLN A 1 522 ? 36.542 -3.282 31.100 1.00 78.44 522 GLN A CA 1
ATOM 4134 C C . GLN A 1 522 ? 35.806 -2.862 29.829 1.00 78.44 522 GLN A C 1
ATOM 4136 O O . GLN A 1 522 ? 35.719 -3.632 28.875 1.00 78.44 522 GLN A O 1
ATOM 4141 N N . LEU A 1 523 ? 35.247 -1.652 29.842 1.00 74.25 523 LEU A N 1
ATOM 4142 C CA . LEU A 1 523 ? 34.575 -1.071 28.683 1.00 74.25 523 LEU A CA 1
ATOM 4143 C C . LEU A 1 523 ? 35.613 -0.472 27.720 1.00 74.25 523 LEU A C 1
ATOM 4145 O O . LEU A 1 523 ? 36.550 0.171 28.199 1.00 74.25 523 LEU A O 1
ATOM 4149 N N . PRO A 1 524 ? 35.438 -0.631 26.397 1.00 76.75 524 PRO A N 1
ATOM 4150 C CA . PRO A 1 524 ? 36.165 0.151 25.402 1.00 76.75 524 PRO A CA 1
ATOM 4151 C C . PRO A 1 524 ? 35.904 1.664 25.564 1.00 76.75 524 PRO A C 1
ATOM 4153 O O . PRO A 1 524 ? 34.856 2.067 26.082 1.00 76.75 524 PRO A O 1
ATOM 4156 N N . ASP A 1 525 ? 36.861 2.497 25.141 1.00 74.19 525 ASP A N 1
ATOM 4157 C CA . ASP A 1 525 ? 36.895 3.946 25.422 1.00 74.19 525 ASP A CA 1
ATOM 4158 C C . ASP A 1 525 ? 35.646 4.712 24.931 1.00 74.19 525 ASP A C 1
ATOM 4160 O O . ASP A 1 525 ? 35.218 5.685 25.555 1.00 74.19 525 ASP A O 1
ATOM 4164 N N . ASP A 1 526 ? 35.021 4.261 23.842 1.00 71.31 526 ASP A N 1
ATOM 4165 C CA . ASP A 1 526 ? 33.805 4.838 23.253 1.00 71.31 526 ASP A CA 1
ATOM 4166 C C . ASP A 1 526 ? 32.547 4.586 24.104 1.00 71.31 526 ASP A C 1
ATOM 4168 O O . ASP A 1 526 ? 31.695 5.466 24.248 1.00 71.31 526 ASP A O 1
ATOM 4172 N N . LEU A 1 527 ? 32.448 3.410 24.730 1.00 73.38 527 LEU A N 1
ATOM 4173 C CA . LEU A 1 527 ? 31.340 3.036 25.614 1.00 73.38 527 LEU A CA 1
ATOM 4174 C C . LEU A 1 527 ? 31.527 3.547 27.047 1.00 73.38 527 LEU A C 1
ATOM 4176 O O . LEU A 1 527 ? 30.550 3.693 27.791 1.00 73.38 527 LEU A O 1
ATOM 4180 N N . GLN A 1 528 ? 32.763 3.856 27.444 1.00 73.19 528 GLN A N 1
ATOM 4181 C CA . GLN A 1 528 ? 33.081 4.336 28.787 1.00 73.19 528 GLN A CA 1
ATOM 4182 C C . GLN A 1 528 ? 32.385 5.672 29.098 1.00 73.19 528 GLN A C 1
ATOM 4184 O O . GLN A 1 528 ? 31.845 5.835 30.190 1.00 73.19 528 GLN A O 1
ATOM 4189 N N . ALA A 1 529 ? 32.313 6.590 28.129 1.00 69.38 529 ALA A N 1
ATOM 4190 C CA . ALA A 1 529 ? 31.652 7.888 28.294 1.00 69.38 529 ALA A CA 1
ATOM 4191 C C . ALA A 1 529 ? 30.119 7.788 28.445 1.00 69.38 529 ALA A C 1
ATOM 4193 O O . ALA A 1 529 ? 29.509 8.646 29.084 1.00 69.38 529 ALA A O 1
ATOM 4194 N N . VAL A 1 530 ? 29.501 6.747 27.873 1.00 72.38 530 VAL A N 1
ATOM 4195 C CA . VAL A 1 530 ? 28.044 6.528 27.895 1.00 72.38 530 VAL A CA 1
ATOM 4196 C C . VAL A 1 530 ? 27.605 5.876 29.203 1.00 72.38 530 VAL A C 1
ATOM 4198 O O . VAL A 1 530 ? 26.639 6.313 29.825 1.00 72.38 530 VAL A O 1
ATOM 4201 N N . PHE A 1 531 ? 28.320 4.832 29.628 1.00 68.25 531 PHE A N 1
ATOM 4202 C CA . PHE A 1 531 ? 27.925 4.019 30.779 1.00 68.25 531 PHE A CA 1
ATOM 4203 C C . PHE A 1 531 ? 28.585 4.441 32.099 1.00 68.25 531 PHE A C 1
ATOM 4205 O O . PHE A 1 531 ? 28.043 4.139 33.158 1.00 68.25 531 PHE A O 1
ATOM 4212 N N . ASN A 1 532 ? 29.698 5.182 32.048 1.00 72.19 532 ASN A N 1
ATOM 4213 C CA . ASN A 1 532 ? 30.362 5.794 33.204 1.00 72.19 532 ASN A CA 1
ATOM 4214 C C . ASN A 1 532 ? 30.599 7.302 32.961 1.00 72.19 532 ASN A C 1
ATOM 4216 O O . ASN A 1 532 ? 31.750 7.736 32.850 1.00 72.19 532 ASN A O 1
ATOM 4220 N N . PRO A 1 533 ? 29.536 8.125 32.862 1.00 69.06 533 PRO A N 1
ATOM 4221 C CA . PRO A 1 533 ? 29.690 9.551 32.599 1.00 69.06 533 PRO A CA 1
ATOM 4222 C C . PRO A 1 533 ? 30.434 10.257 33.751 1.00 69.06 533 PRO A C 1
ATOM 4224 O O . PRO A 1 533 ? 30.240 9.900 34.919 1.00 69.06 533 PRO A O 1
ATOM 4227 N N . PRO A 1 534 ? 31.264 11.280 33.465 1.00 64.00 534 PRO A N 1
ATOM 4228 C CA . PRO A 1 534 ? 31.973 12.026 34.498 1.00 64.00 534 PRO A CA 1
ATOM 4229 C C . PRO A 1 534 ? 30.978 12.734 35.428 1.00 64.00 534 PRO A C 1
ATOM 4231 O O . PRO A 1 534 ? 30.219 13.609 35.011 1.00 64.00 534 PRO A O 1
ATOM 4234 N N . THR A 1 535 ? 30.975 12.350 36.704 1.00 65.12 535 THR A N 1
ATOM 4235 C CA . THR A 1 535 ? 30.087 12.923 37.721 1.00 65.12 535 THR A CA 1
ATOM 4236 C C . THR A 1 535 ? 30.639 14.238 38.295 1.00 65.12 535 THR A C 1
ATOM 4238 O O . THR A 1 535 ? 31.853 14.359 38.485 1.00 65.12 535 THR A O 1
ATOM 4241 N N . PRO A 1 536 ? 29.779 15.223 38.631 1.00 64.62 536 PRO A N 1
ATOM 4242 C CA . PRO A 1 536 ? 30.193 16.451 39.312 1.00 64.62 536 PRO A CA 1
ATOM 4243 C C . PRO A 1 536 ? 30.894 16.175 40.651 1.00 64.62 536 PRO A C 1
ATOM 4245 O O . PRO A 1 536 ? 30.544 15.238 41.377 1.00 64.62 536 PRO A O 1
ATOM 4248 N N . ALA A 1 537 ? 31.860 17.023 41.012 1.00 54.12 537 ALA A N 1
ATOM 4249 C CA . ALA A 1 537 ? 32.619 16.888 42.253 1.00 54.12 537 ALA A CA 1
ATOM 4250 C C . ALA A 1 537 ? 31.689 16.808 43.483 1.00 54.12 537 ALA A C 1
ATOM 4252 O O . ALA A 1 537 ? 30.883 17.706 43.718 1.00 54.12 537 ALA A O 1
ATOM 4253 N N . GLY A 1 538 ? 31.813 15.730 44.266 1.00 59.25 538 GLY A N 1
ATOM 4254 C CA . GLY A 1 538 ? 31.011 15.484 45.474 1.00 59.25 538 GLY A CA 1
ATOM 4255 C C . GLY A 1 538 ? 29.872 14.468 45.317 1.00 59.25 538 GLY A C 1
ATOM 4256 O O . GLY A 1 538 ? 29.225 14.150 46.312 1.00 59.25 538 GLY A O 1
ATOM 4257 N N . THR A 1 539 ? 29.650 13.918 44.117 1.00 59.22 539 THR A N 1
ATOM 4258 C CA . THR A 1 539 ? 28.743 12.773 43.913 1.00 59.22 539 THR A CA 1
ATOM 4259 C C . THR A 1 539 ? 29.522 11.455 43.786 1.00 59.22 539 THR A C 1
ATOM 4261 O O . THR A 1 539 ? 30.590 11.453 43.171 1.00 59.22 539 THR A O 1
ATOM 4264 N N . PRO A 1 540 ? 29.051 10.342 44.390 1.00 60.91 540 PRO A N 1
ATOM 4265 C CA . PRO A 1 540 ? 29.693 9.037 44.239 1.00 60.91 540 PRO A CA 1
ATOM 4266 C C . PRO A 1 540 ? 29.725 8.620 42.767 1.00 60.91 540 PRO A C 1
ATOM 4268 O O . PRO A 1 540 ? 28.720 8.765 42.070 1.00 60.91 540 PRO A O 1
ATOM 4271 N N . ALA A 1 541 ? 30.860 8.088 42.310 1.00 63.44 541 ALA A N 1
ATOM 4272 C CA . ALA A 1 541 ? 30.964 7.527 40.968 1.00 63.44 541 ALA A CA 1
ATOM 4273 C C . ALA A 1 541 ? 29.951 6.373 40.786 1.00 63.44 541 ALA A C 1
ATOM 4275 O O . ALA A 1 541 ? 29.687 5.649 41.755 1.00 63.44 541 ALA A O 1
ATOM 4276 N N . PRO A 1 542 ? 29.391 6.178 39.576 1.00 65.56 542 PRO A N 1
ATOM 4277 C CA . PRO A 1 542 ? 28.528 5.038 39.285 1.00 65.56 542 PRO A CA 1
ATOM 4278 C C . PRO A 1 542 ? 29.237 3.718 39.608 1.00 65.56 542 PRO A C 1
ATOM 4280 O O . PRO A 1 542 ? 30.447 3.585 39.410 1.00 65.56 542 PRO A O 1
ATOM 4283 N N . ALA A 1 543 ? 28.490 2.735 40.114 1.00 68.12 543 ALA A N 1
ATOM 4284 C CA . ALA A 1 543 ? 29.032 1.396 40.319 1.00 68.12 543 ALA A CA 1
ATOM 4285 C C . ALA A 1 543 ? 29.450 0.790 38.961 1.00 68.12 543 ALA A C 1
ATOM 4287 O O . ALA A 1 543 ? 28.711 0.947 37.987 1.00 68.12 543 ALA A O 1
ATOM 4288 N N . PRO A 1 544 ? 30.604 0.101 38.877 1.00 70.88 544 PRO A N 1
ATOM 4289 C CA . PRO A 1 544 ? 31.067 -0.492 37.626 1.00 70.88 544 PRO A CA 1
ATOM 4290 C C . PRO A 1 544 ? 30.074 -1.544 37.118 1.00 70.88 544 PRO A C 1
ATOM 4292 O O . PRO A 1 544 ? 29.463 -2.263 37.910 1.00 70.88 544 PRO A O 1
ATOM 4295 N N . ILE A 1 545 ? 29.939 -1.659 35.793 1.00 76.00 545 ILE A N 1
ATOM 4296 C CA . ILE A 1 545 ? 29.129 -2.714 35.176 1.00 76.00 545 ILE A CA 1
ATOM 4297 C C . ILE A 1 545 ? 29.745 -4.071 35.521 1.00 76.00 545 ILE A C 1
ATOM 4299 O O . ILE A 1 545 ? 30.921 -4.330 35.258 1.00 76.00 545 ILE A O 1
ATOM 4303 N N . MET A 1 546 ? 28.924 -4.933 36.111 1.00 79.44 546 MET A N 1
ATOM 4304 C CA . MET A 1 546 ? 29.300 -6.268 36.555 1.00 79.44 546 MET A CA 1
ATOM 4305 C C . MET A 1 546 ? 28.827 -7.306 35.529 1.00 79.44 546 MET A C 1
ATOM 4307 O O . MET A 1 546 ? 27.687 -7.252 35.075 1.00 79.44 546 MET A O 1
ATOM 4311 N N . HIS A 1 547 ? 29.696 -8.250 35.173 1.00 76.00 547 HIS A N 1
ATOM 4312 C CA . HIS A 1 547 ? 29.435 -9.345 34.240 1.00 76.00 547 HIS A CA 1
ATOM 4313 C C . HIS A 1 547 ? 29.569 -10.693 34.953 1.00 76.00 547 HIS A C 1
ATOM 4315 O O . HIS A 1 547 ? 30.479 -10.885 35.761 1.00 76.00 547 HIS A O 1
ATOM 4321 N N . ASP A 1 548 ? 28.683 -11.629 34.631 1.00 76.38 548 ASP A N 1
ATOM 4322 C CA . ASP A 1 548 ? 28.793 -13.026 35.045 1.00 76.38 548 ASP A CA 1
ATOM 4323 C C . ASP A 1 548 ? 29.728 -13.754 34.063 1.00 76.38 548 ASP A C 1
ATOM 4325 O O . ASP A 1 548 ? 29.327 -13.973 32.924 1.00 76.38 548 ASP A O 1
ATOM 4329 N N . PRO A 1 549 ? 30.956 -14.148 34.448 1.00 70.44 549 PRO A N 1
ATOM 4330 C CA . PRO A 1 549 ? 31.892 -14.815 33.539 1.00 70.44 549 PRO A CA 1
ATOM 4331 C C . PRO A 1 549 ? 31.408 -16.196 33.067 1.00 70.44 549 PRO A C 1
ATOM 4333 O O . PRO A 1 549 ? 31.981 -16.740 32.129 1.00 70.44 549 PRO A O 1
ATOM 4336 N N . THR A 1 550 ? 30.370 -16.760 33.697 1.00 71.12 550 THR A N 1
ATOM 4337 C CA . THR A 1 550 ? 29.704 -17.994 33.249 1.00 71.12 550 THR A CA 1
ATOM 4338 C C . THR A 1 550 ? 28.565 -17.732 32.261 1.00 71.12 550 THR A C 1
ATOM 4340 O O . THR A 1 550 ? 28.037 -18.669 31.666 1.00 71.12 550 THR A O 1
ATOM 4343 N N . ASN A 1 551 ? 28.187 -16.466 32.057 1.00 72.31 551 ASN A N 1
ATOM 4344 C CA . ASN A 1 551 ? 27.201 -16.077 31.065 1.00 72.31 551 ASN A CA 1
ATOM 4345 C C . ASN A 1 551 ? 27.847 -16.040 29.677 1.00 72.31 551 ASN A C 1
ATOM 4347 O O . ASN A 1 551 ? 28.669 -15.192 29.351 1.00 72.31 551 ASN A O 1
ATOM 4351 N N . GLU A 1 552 ? 27.425 -16.974 28.844 1.00 68.31 552 GLU A N 1
ATOM 4352 C CA . GLU A 1 552 ? 27.878 -17.148 27.466 1.00 68.31 552 GLU A CA 1
ATOM 4353 C C . GLU A 1 552 ? 27.066 -16.300 26.449 1.00 68.31 552 GLU A C 1
ATOM 4355 O O . GLU A 1 552 ? 27.178 -16.492 25.239 1.00 68.31 552 GLU A O 1
ATOM 4360 N N . GLY A 1 553 ? 26.212 -15.380 26.916 1.00 71.81 553 GLY A N 1
ATOM 4361 C CA . GLY A 1 553 ? 25.476 -14.421 26.081 1.00 71.81 553 GLY A CA 1
ATOM 4362 C C . GLY A 1 553 ? 24.163 -14.940 25.476 1.00 71.81 553 GLY A C 1
ATOM 4363 O O . GLY A 1 553 ? 23.732 -16.075 25.711 1.00 71.81 553 GLY A O 1
ATOM 4364 N N . TYR A 1 554 ? 23.503 -14.082 24.690 1.00 67.38 554 TYR A N 1
ATOM 4365 C CA . TYR A 1 554 ? 22.229 -14.353 24.014 1.00 67.38 554 TYR A CA 1
ATOM 4366 C C . TYR A 1 554 ? 22.421 -14.527 22.501 1.00 67.38 554 TYR A C 1
ATOM 4368 O O . TYR A 1 554 ? 23.242 -13.850 21.888 1.00 67.38 554 TYR A O 1
ATOM 4376 N N . ILE A 1 555 ? 21.635 -15.417 21.887 1.00 75.31 555 ILE A N 1
ATOM 4377 C CA . ILE A 1 555 ? 21.543 -15.542 20.427 1.00 75.31 555 ILE A CA 1
ATOM 4378 C C . ILE A 1 555 ? 20.179 -15.009 20.002 1.00 75.31 555 ILE A C 1
ATOM 4380 O O . ILE A 1 555 ? 19.146 -15.541 20.410 1.00 75.31 555 ILE A O 1
ATOM 4384 N N . HIS A 1 556 ? 20.167 -13.965 19.177 1.00 74.31 556 HIS A N 1
ATOM 4385 C CA . HIS A 1 556 ? 18.941 -13.504 18.536 1.00 74.31 556 HIS A CA 1
ATOM 4386 C C . HIS A 1 556 ? 18.596 -14.416 17.361 1.00 74.31 556 HIS A C 1
ATOM 4388 O O . HIS A 1 556 ? 19.399 -14.589 16.447 1.00 74.31 556 HIS A O 1
ATOM 4394 N N . ALA A 1 557 ? 17.388 -14.975 17.375 1.00 81.19 557 ALA A N 1
ATOM 4395 C CA . ALA A 1 557 ? 16.888 -15.827 16.309 1.00 81.19 557 ALA A CA 1
ATOM 4396 C C . ALA A 1 557 ? 15.570 -15.272 15.738 1.00 81.19 557 ALA A C 1
ATOM 4398 O O . ALA A 1 557 ? 14.714 -14.836 16.508 1.00 81.19 557 ALA A O 1
ATOM 4399 N N . PRO A 1 558 ? 15.369 -15.318 14.407 1.00 76.31 558 PRO A N 1
ATOM 4400 C CA . PRO A 1 558 ? 14.191 -14.746 13.743 1.00 76.31 558 PRO A CA 1
ATOM 4401 C C . PRO A 1 558 ? 12.896 -15.549 13.957 1.00 76.31 558 PRO A C 1
ATOM 4403 O O . PRO A 1 558 ? 11.818 -15.092 13.594 1.00 76.31 558 PRO A O 1
ATOM 4406 N N . SER A 1 559 ? 12.977 -16.759 14.516 1.00 80.94 559 SER A N 1
ATOM 4407 C CA . SER A 1 559 ? 11.815 -17.581 14.878 1.00 80.94 559 SER A CA 1
ATOM 4408 C C . SER A 1 559 ? 12.180 -18.631 15.925 1.00 80.94 559 SER A C 1
ATOM 4410 O O . SER A 1 559 ? 13.360 -18.893 16.160 1.00 80.94 559 SER A O 1
ATOM 4412 N N . LEU A 1 560 ? 11.168 -19.288 16.501 1.00 81.81 560 LEU A N 1
ATOM 4413 C CA . LEU A 1 560 ? 11.358 -20.365 17.476 1.00 81.81 560 LEU A CA 1
ATOM 4414 C C . LEU A 1 560 ? 12.180 -21.532 16.904 1.00 81.81 560 LEU A C 1
ATOM 4416 O O . LEU A 1 560 ? 13.102 -22.005 17.559 1.00 81.81 560 LEU A O 1
ATOM 4420 N N . ASN A 1 561 ? 11.925 -21.938 15.657 1.00 84.25 561 ASN A N 1
ATOM 4421 C CA . ASN A 1 561 ? 12.687 -23.013 15.010 1.00 84.25 561 ASN A CA 1
ATOM 4422 C C . ASN A 1 561 ? 14.166 -22.638 14.844 1.00 84.25 561 ASN A C 1
ATOM 4424 O O . ASN A 1 561 ? 15.051 -23.458 15.084 1.00 84.25 561 ASN A O 1
ATOM 4428 N N . HIS A 1 562 ? 14.446 -21.382 14.485 1.00 87.56 562 HIS A N 1
ATOM 4429 C CA . HIS A 1 562 ? 15.817 -20.876 14.412 1.00 87.56 562 HIS A CA 1
ATOM 4430 C C . HIS A 1 562 ? 16.460 -20.780 15.805 1.00 87.56 562 HIS A C 1
ATOM 4432 O O . HIS A 1 562 ? 17.640 -21.087 15.946 1.00 87.56 562 HIS A O 1
ATOM 4438 N N . ALA A 1 563 ? 15.693 -20.432 16.845 1.00 86.75 563 ALA A N 1
ATOM 4439 C CA . ALA A 1 563 ? 16.183 -20.384 18.222 1.00 86.75 563 ALA A CA 1
ATOM 4440 C C . ALA A 1 563 ? 16.600 -21.775 18.722 1.00 86.75 563 ALA A C 1
ATOM 4442 O O . ALA A 1 563 ? 17.684 -21.931 19.280 1.00 86.75 563 ALA A O 1
ATOM 4443 N N . VAL A 1 564 ? 15.781 -22.798 18.462 1.00 87.12 564 VAL A N 1
ATOM 4444 C CA . VAL A 1 564 ? 16.103 -24.190 18.814 1.00 87.12 564 VAL A CA 1
ATOM 4445 C C . VAL A 1 564 ? 17.313 -24.685 18.016 1.00 87.12 564 VAL A C 1
ATOM 4447 O O . VAL A 1 564 ? 18.213 -25.289 18.591 1.00 87.12 564 VAL A O 1
ATOM 4450 N N . THR A 1 565 ? 17.390 -24.364 16.721 1.00 89.62 565 THR A N 1
ATOM 4451 C CA . THR A 1 565 ? 18.552 -24.693 15.870 1.00 89.62 565 THR A CA 1
ATOM 4452 C C . THR A 1 565 ? 19.840 -24.101 16.441 1.00 89.62 565 THR A C 1
ATOM 4454 O O . THR A 1 565 ? 20.818 -24.818 16.643 1.00 89.62 565 THR A O 1
ATOM 4457 N N . ALA A 1 566 ? 19.828 -22.808 16.774 1.00 88.62 566 ALA A N 1
ATOM 4458 C CA . ALA A 1 566 ? 20.971 -22.126 17.367 1.00 88.62 566 ALA A CA 1
ATOM 4459 C C . ALA A 1 566 ? 21.360 -22.712 18.734 1.00 88.62 566 ALA A C 1
ATOM 4461 O O . ALA A 1 566 ? 22.546 -22.876 19.013 1.00 88.62 566 ALA A O 1
ATOM 4462 N N . ALA A 1 567 ? 20.382 -23.076 19.569 1.00 87.25 567 ALA A N 1
ATOM 4463 C CA . ALA A 1 567 ? 20.635 -23.714 20.859 1.00 87.25 567 ALA A CA 1
ATOM 4464 C C . ALA A 1 567 ? 21.300 -25.093 20.708 1.00 87.25 567 ALA A C 1
ATOM 4466 O O . ALA A 1 567 ? 22.222 -25.412 21.457 1.00 87.25 567 ALA A O 1
ATOM 4467 N N . VAL A 1 568 ? 20.881 -25.897 19.725 1.00 88.06 568 VAL A N 1
ATOM 4468 C CA . VAL A 1 568 ? 21.496 -27.204 19.434 1.00 88.06 568 VAL A CA 1
ATOM 4469 C C . VAL A 1 568 ? 22.935 -27.038 18.947 1.00 88.06 568 VAL A C 1
ATOM 4471 O O . VAL A 1 568 ? 23.825 -27.705 19.471 1.00 88.06 568 VAL A O 1
ATOM 4474 N N . LEU A 1 569 ? 23.183 -26.123 18.003 1.00 87.62 569 LEU A N 1
ATOM 4475 C CA . LEU A 1 569 ? 24.534 -25.828 17.509 1.00 87.62 569 LEU A CA 1
ATOM 4476 C C . LEU A 1 569 ? 25.453 -25.337 18.637 1.00 87.62 569 LEU A C 1
ATOM 4478 O O . LEU A 1 569 ? 26.573 -25.823 18.783 1.00 87.62 569 LEU A O 1
ATOM 4482 N N . ARG A 1 570 ? 24.950 -24.442 19.495 1.00 84.31 570 ARG A N 1
ATOM 4483 C CA . ARG A 1 570 ? 25.678 -23.937 20.666 1.00 84.31 570 ARG A CA 1
ATOM 4484 C C . ARG A 1 570 ? 25.994 -25.036 21.678 1.00 84.31 570 ARG A C 1
ATOM 4486 O O . ARG A 1 570 ? 27.117 -25.105 22.164 1.00 84.31 570 ARG A O 1
ATOM 4493 N N . ASN A 1 571 ? 25.041 -25.918 21.973 1.00 83.81 571 ASN A N 1
ATOM 4494 C CA . ASN A 1 571 ? 25.293 -27.069 22.841 1.00 83.81 571 ASN A CA 1
ATOM 4495 C C . ASN A 1 571 ? 26.345 -28.010 22.240 1.00 83.81 571 ASN A C 1
ATOM 4497 O O . ASN A 1 571 ? 27.182 -28.528 22.976 1.00 83.81 571 ASN A O 1
ATOM 4501 N N . GLY A 1 572 ? 26.336 -28.198 20.916 1.00 81.12 572 GLY A N 1
ATOM 4502 C CA . GLY A 1 572 ? 27.360 -28.962 20.202 1.00 81.12 572 GLY A CA 1
ATOM 4503 C C . GLY A 1 572 ? 28.758 -28.357 20.356 1.00 81.12 572 GLY A C 1
ATOM 4504 O O . GLY A 1 572 ? 29.704 -29.080 20.677 1.00 81.12 572 GLY A O 1
ATOM 4505 N N . TYR A 1 573 ? 28.876 -27.034 20.214 1.00 81.56 573 TYR A N 1
ATOM 4506 C CA . TYR A 1 573 ? 30.115 -26.298 20.474 1.00 81.56 573 TYR A CA 1
ATOM 4507 C C . TYR A 1 573 ? 30.574 -26.453 21.930 1.00 81.56 573 TYR A C 1
ATOM 4509 O O . TYR A 1 573 ? 31.687 -26.908 22.181 1.00 81.56 573 TYR A O 1
ATOM 4517 N N . ASN A 1 574 ? 29.700 -26.181 22.901 1.00 77.81 574 ASN A N 1
ATOM 4518 C CA . ASN A 1 574 ? 30.043 -26.252 24.324 1.00 77.81 574 ASN A CA 1
ATOM 4519 C C . ASN A 1 574 ? 30.465 -27.662 24.767 1.00 77.81 574 ASN A C 1
ATOM 4521 O O . ASN A 1 574 ? 31.382 -27.807 25.572 1.00 77.81 574 ASN A O 1
ATOM 4525 N N . ALA A 1 575 ? 29.837 -28.707 24.223 1.00 76.69 575 ALA A N 1
ATOM 4526 C CA . ALA A 1 575 ? 30.182 -30.093 24.531 1.00 76.69 575 ALA A CA 1
ATOM 4527 C C . ALA A 1 575 ? 31.553 -30.525 23.976 1.00 76.69 575 ALA A C 1
ATOM 4529 O O . ALA A 1 575 ? 32.113 -31.514 24.446 1.00 76.69 575 ALA A O 1
ATOM 4530 N N . THR A 1 576 ? 32.086 -29.813 22.977 1.00 69.44 576 THR A N 1
ATOM 4531 C CA . THR A 1 576 ? 33.354 -30.141 22.298 1.00 69.44 576 THR A CA 1
ATOM 4532 C C . THR A 1 576 ? 34.472 -29.126 22.550 1.00 69.44 576 THR A C 1
ATOM 4534 O O . THR A 1 576 ? 35.618 -29.380 22.176 1.00 69.44 576 THR A O 1
ATOM 4537 N N . ALA A 1 577 ? 34.177 -28.010 23.220 1.00 63.84 577 ALA A N 1
ATOM 4538 C CA . ALA A 1 577 ? 35.106 -26.920 23.498 1.00 63.84 577 ALA A CA 1
ATOM 4539 C C . ALA A 1 577 ? 36.123 -27.256 24.610 1.00 63.84 577 ALA A C 1
ATOM 4541 O O . ALA A 1 577 ? 36.136 -26.633 25.671 1.00 63.84 577 ALA A O 1
ATOM 4542 N N . ASP A 1 578 ? 37.018 -28.215 24.366 1.00 62.00 578 ASP A N 1
ATOM 4543 C CA . ASP A 1 578 ? 38.220 -28.414 25.185 1.00 62.00 578 ASP A CA 1
ATOM 4544 C C . ASP A 1 578 ? 39.360 -27.477 24.724 1.00 62.00 578 ASP A C 1
ATOM 4546 O O . ASP A 1 578 ? 39.396 -27.023 23.575 1.00 62.00 578 ASP A O 1
ATOM 4550 N N . ALA A 1 579 ? 40.322 -27.177 25.602 1.00 55.81 579 ALA A N 1
ATOM 4551 C CA . ALA A 1 579 ? 41.352 -26.147 25.386 1.00 55.81 579 ALA A CA 1
ATOM 4552 C C . ALA A 1 579 ? 42.315 -26.422 24.207 1.00 55.81 579 ALA A C 1
ATOM 4554 O O . ALA A 1 579 ? 43.106 -25.551 23.849 1.00 55.81 579 ALA A O 1
ATOM 4555 N N . THR A 1 580 ? 42.256 -27.610 23.598 1.00 58.09 580 THR A N 1
ATOM 4556 C CA . THR A 1 580 ? 43.142 -28.042 22.505 1.00 58.09 580 THR A CA 1
ATOM 4557 C C . THR A 1 580 ? 42.460 -28.155 21.136 1.00 58.09 580 THR A C 1
ATOM 4559 O O . THR A 1 580 ? 43.171 -28.213 20.137 1.00 58.09 580 THR A O 1
ATOM 4562 N N . VAL A 1 581 ? 41.117 -28.146 21.052 1.00 60.19 581 VAL A N 1
ATOM 4563 C CA . VAL A 1 581 ? 40.372 -28.349 19.783 1.00 60.19 581 VAL A CA 1
ATOM 4564 C C . VAL A 1 581 ? 39.090 -27.497 19.689 1.00 60.19 581 VAL A C 1
ATOM 4566 O O . VAL A 1 581 ? 38.064 -27.926 19.157 1.00 60.19 581 VAL A O 1
ATOM 4569 N N . ARG A 1 582 ? 39.148 -26.268 20.219 1.00 59.34 582 ARG A N 1
ATOM 4570 C CA . ARG A 1 582 ? 37.990 -25.377 20.424 1.00 59.34 582 ARG A CA 1
ATOM 4571 C C . ARG A 1 582 ? 37.182 -25.059 19.151 1.00 59.34 582 ARG A C 1
ATOM 4573 O O . ARG A 1 582 ? 36.010 -24.736 19.260 1.00 59.34 582 ARG A O 1
ATOM 4580 N N . GLU A 1 583 ? 37.762 -25.173 17.959 1.00 65.50 583 GLU A N 1
ATOM 4581 C CA . GLU A 1 583 ? 37.138 -24.707 16.707 1.00 65.50 583 GLU A CA 1
ATOM 4582 C C . GLU A 1 583 ? 36.296 -25.765 15.960 1.00 65.50 583 GLU A C 1
ATOM 4584 O O . GLU A 1 583 ? 35.616 -25.428 15.001 1.00 65.50 583 GLU A O 1
ATOM 4589 N N . THR A 1 584 ? 36.277 -27.034 16.389 1.00 67.50 584 THR A N 1
ATOM 4590 C CA . THR A 1 584 ? 35.696 -28.149 15.592 1.00 67.50 584 THR A CA 1
ATOM 4591 C C . THR A 1 584 ? 34.191 -28.029 15.304 1.00 67.50 584 THR A C 1
ATOM 4593 O O . THR A 1 584 ? 33.715 -28.558 14.305 1.00 67.50 584 THR A O 1
ATOM 4596 N N . MET A 1 585 ? 33.439 -27.365 16.185 1.00 73.50 585 MET A N 1
ATOM 4597 C CA . MET A 1 585 ? 31.985 -27.153 16.071 1.00 73.50 585 MET A CA 1
ATOM 4598 C C . MET A 1 585 ? 31.629 -25.657 16.118 1.00 73.50 585 MET A C 1
ATOM 4600 O O . MET A 1 585 ? 30.518 -25.284 16.494 1.00 73.50 585 MET A O 1
ATOM 4604 N N . ALA A 1 586 ? 32.590 -24.785 15.802 1.00 81.31 586 ALA A N 1
ATOM 4605 C CA . ALA A 1 586 ? 32.380 -23.344 15.774 1.00 81.31 586 ALA A CA 1
ATOM 4606 C C . ALA A 1 586 ? 31.727 -22.941 14.445 1.00 81.31 586 ALA A C 1
ATOM 4608 O O . ALA A 1 586 ? 32.401 -22.852 13.429 1.00 81.31 586 ALA A O 1
ATOM 4609 N N . VAL A 1 587 ? 30.417 -22.692 14.464 1.00 85.62 587 VAL A N 1
ATOM 4610 C CA . VAL A 1 587 ? 29.652 -22.307 13.268 1.00 85.62 587 VAL A CA 1
ATOM 4611 C C . VAL A 1 587 ? 29.596 -20.788 13.136 1.00 85.62 587 VAL A C 1
ATOM 4613 O O . VAL A 1 587 ? 29.151 -20.104 14.062 1.00 85.62 587 VAL A O 1
ATOM 4616 N N . ASN A 1 588 ? 29.969 -20.250 11.974 1.00 87.25 588 ASN A N 1
ATOM 4617 C CA . ASN A 1 588 ? 29.916 -18.816 11.690 1.00 87.25 588 ASN A CA 1
ATOM 4618 C C . ASN A 1 588 ? 29.059 -18.499 10.451 1.00 87.25 588 ASN A C 1
ATOM 4620 O O . ASN A 1 588 ? 29.507 -18.593 9.306 1.00 87.25 588 ASN A O 1
ATOM 4624 N N . LEU A 1 589 ? 27.834 -18.029 10.710 1.00 86.62 589 LEU A N 1
ATOM 4625 C CA . LEU A 1 589 ? 26.851 -17.599 9.708 1.00 86.62 589 LEU A CA 1
ATOM 4626 C C . LEU A 1 589 ? 26.824 -16.070 9.528 1.00 86.62 589 LEU A C 1
ATOM 4628 O O . LEU A 1 589 ? 25.759 -15.451 9.561 1.00 86.62 589 LEU A O 1
ATOM 4632 N N . SER A 1 590 ? 27.984 -15.431 9.364 1.00 88.50 590 SER A N 1
ATOM 4633 C CA . SER A 1 590 ? 28.025 -14.001 9.038 1.00 88.50 590 SER A CA 1
ATOM 4634 C C . SER A 1 590 ? 27.390 -13.716 7.668 1.00 88.50 590 SER A C 1
ATOM 4636 O O . SER A 1 590 ? 27.443 -14.535 6.747 1.00 88.50 590 SER A O 1
ATOM 4638 N N . SER A 1 591 ? 26.805 -12.525 7.504 1.00 83.56 591 SER A N 1
ATOM 4639 C CA . SER A 1 591 ? 26.108 -12.132 6.268 1.00 83.56 591 SER A CA 1
ATOM 4640 C C . SER A 1 591 ? 26.977 -12.252 5.012 1.00 83.56 591 SER A C 1
ATOM 4642 O O . SER A 1 591 ? 26.472 -12.599 3.946 1.00 83.56 591 SER A O 1
ATOM 4644 N N . GLU A 1 592 ? 28.274 -11.963 5.125 1.00 86.62 592 GLU A N 1
ATOM 4645 C CA . GLU A 1 592 ? 29.229 -12.094 4.023 1.00 86.62 592 GLU A CA 1
ATOM 4646 C C . GLU A 1 592 ? 29.425 -13.563 3.626 1.00 86.62 592 GLU A C 1
ATOM 4648 O O . GLU A 1 592 ? 29.241 -13.911 2.457 1.00 86.62 592 GLU A O 1
ATOM 4653 N N . ARG A 1 593 ? 29.698 -14.435 4.606 1.00 90.19 593 ARG A N 1
ATOM 4654 C CA . ARG A 1 593 ? 29.915 -15.873 4.388 1.00 90.19 593 ARG A CA 1
ATOM 4655 C C . ARG A 1 593 ? 28.673 -16.559 3.830 1.00 90.19 593 ARG A C 1
ATOM 4657 O O . ARG A 1 593 ? 28.778 -17.331 2.883 1.00 90.19 593 ARG A O 1
ATOM 4664 N N . VAL A 1 594 ? 27.490 -16.222 4.346 1.00 89.56 594 VAL A N 1
ATOM 4665 C CA . VAL A 1 594 ? 26.217 -16.782 3.865 1.00 89.56 594 VAL A CA 1
ATOM 4666 C C . VAL A 1 594 ? 25.942 -16.394 2.412 1.00 89.56 594 VAL A C 1
ATOM 4668 O O . VAL A 1 594 ? 25.593 -17.257 1.610 1.00 89.56 594 VAL A O 1
ATOM 4671 N N . ARG A 1 595 ? 26.121 -15.121 2.032 1.00 87.31 595 ARG A N 1
ATOM 4672 C CA . ARG A 1 595 ? 25.919 -14.687 0.635 1.00 87.31 595 ARG A CA 1
ATOM 4673 C C . ARG A 1 595 ? 26.890 -15.371 -0.321 1.00 87.31 595 ARG A C 1
ATOM 4675 O O . ARG A 1 595 ? 26.494 -15.755 -1.418 1.00 87.31 595 ARG A O 1
ATOM 4682 N N . LEU A 1 596 ? 28.142 -15.529 0.104 1.00 87.31 596 LEU A N 1
ATOM 4683 C CA . LEU A 1 596 ? 29.170 -16.211 -0.672 1.00 87.31 596 LEU A CA 1
ATOM 4684 C C . LEU A 1 596 ? 28.855 -17.704 -0.834 1.00 87.31 596 LEU A C 1
ATOM 4686 O O . LEU A 1 596 ? 28.941 -18.234 -1.933 1.00 87.31 596 LEU A O 1
ATOM 4690 N N . ALA A 1 597 ? 28.404 -18.372 0.225 1.00 88.31 597 ALA A N 1
ATOM 4691 C CA . ALA A 1 597 ? 27.958 -19.759 0.151 1.00 88.31 597 ALA A CA 1
ATOM 4692 C C . ALA A 1 597 ? 26.726 -19.928 -0.766 1.00 88.31 597 ALA A C 1
ATOM 4694 O O . ALA A 1 597 ? 26.682 -20.856 -1.574 1.00 88.31 597 ALA A O 1
ATOM 4695 N N . LEU A 1 598 ? 25.751 -19.011 -0.705 1.00 89.25 598 LEU A N 1
ATOM 4696 C CA . LEU A 1 598 ? 24.559 -19.039 -1.564 1.00 89.25 598 LEU A CA 1
ATOM 4697 C C . LEU A 1 598 ? 24.890 -18.868 -3.053 1.00 89.25 598 LEU A C 1
ATOM 4699 O O . LEU A 1 598 ? 24.332 -19.598 -3.870 1.00 89.25 598 LEU A O 1
ATOM 4703 N N . SER A 1 599 ? 25.823 -17.981 -3.418 1.00 87.69 599 SER A N 1
ATOM 4704 C CA . SER A 1 599 ? 26.225 -17.821 -4.826 1.00 87.69 599 SER A CA 1
ATOM 4705 C C . SER A 1 599 ? 26.907 -19.078 -5.382 1.00 87.69 599 SER A C 1
ATOM 4707 O O . SER A 1 599 ? 26.695 -19.444 -6.539 1.00 87.69 599 SER A O 1
ATOM 4709 N N . PHE A 1 600 ? 27.660 -19.802 -4.547 1.00 85.81 600 PHE A N 1
ATOM 4710 C CA . PHE A 1 600 ? 28.226 -21.104 -4.906 1.00 85.81 600 PHE A CA 1
ATOM 4711 C C . PHE A 1 600 ? 27.143 -22.180 -5.053 1.00 85.81 600 PHE A C 1
ATOM 4713 O O . PHE A 1 600 ? 27.191 -22.962 -6.001 1.00 85.81 600 PHE A O 1
ATOM 4720 N N . ILE A 1 601 ? 26.136 -22.202 -4.174 1.00 84.62 601 ILE A N 1
ATOM 4721 C CA . ILE A 1 601 ? 24.977 -23.103 -4.291 1.00 84.62 601 ILE A CA 1
ATOM 4722 C C . ILE A 1 601 ? 24.205 -22.839 -5.592 1.00 84.62 601 ILE A C 1
ATOM 4724 O O . ILE A 1 601 ? 23.850 -23.785 -6.294 1.00 84.62 601 ILE A O 1
ATOM 4728 N N . GLU A 1 602 ? 23.983 -21.577 -5.963 1.00 84.31 602 GLU A N 1
ATOM 4729 C CA . GLU A 1 602 ? 23.373 -21.204 -7.247 1.00 84.31 602 GLU A CA 1
ATOM 4730 C C . GLU A 1 602 ? 24.222 -21.655 -8.441 1.00 84.31 602 GLU A C 1
ATOM 4732 O O . GLU A 1 602 ? 23.692 -22.242 -9.386 1.00 84.31 602 GLU A O 1
ATOM 4737 N N . GLY A 1 603 ? 25.543 -21.459 -8.380 1.00 82.50 603 GLY A N 1
ATOM 4738 C CA . GLY A 1 603 ? 26.479 -21.951 -9.393 1.00 82.50 603 GLY A CA 1
ATOM 4739 C C . GLY A 1 603 ? 26.405 -23.470 -9.579 1.00 82.50 603 GLY A C 1
ATOM 4740 O O . GLY A 1 603 ? 26.340 -23.950 -10.713 1.00 82.50 603 GLY A O 1
ATOM 4741 N N . ILE A 1 604 ? 26.326 -24.224 -8.475 1.00 83.19 604 ILE A N 1
ATOM 4742 C CA . ILE A 1 604 ? 26.150 -25.683 -8.500 1.00 83.19 604 ILE A CA 1
ATOM 4743 C C . ILE A 1 604 ? 24.810 -26.049 -9.141 1.00 83.19 604 ILE A C 1
ATOM 4745 O O . ILE A 1 604 ? 24.762 -26.910 -10.017 1.00 83.19 604 ILE A O 1
ATOM 4749 N N . ARG A 1 605 ? 23.721 -25.364 -8.770 1.00 78.19 605 ARG A N 1
ATOM 4750 C CA . ARG A 1 605 ? 22.378 -25.572 -9.346 1.00 78.19 605 ARG A CA 1
ATOM 4751 C C . ARG A 1 605 ? 22.301 -25.274 -10.844 1.00 78.19 605 ARG A C 1
ATOM 4753 O O . ARG A 1 605 ? 21.528 -25.928 -11.536 1.00 78.19 605 ARG A O 1
ATOM 4760 N N . ASN A 1 606 ? 23.141 -24.373 -11.349 1.00 79.12 606 ASN A N 1
ATOM 4761 C CA . ASN A 1 606 ? 23.281 -24.072 -12.776 1.00 79.12 606 ASN A CA 1
ATOM 4762 C C . ASN A 1 606 ? 24.191 -25.060 -13.537 1.00 79.12 606 ASN A C 1
ATOM 4764 O O . ASN A 1 606 ? 24.544 -24.815 -14.690 1.00 79.12 606 ASN A O 1
ATOM 4768 N N . GLY A 1 607 ? 24.571 -26.185 -12.920 1.00 76.44 607 GLY A N 1
ATOM 4769 C CA . GLY A 1 607 ? 25.311 -27.268 -13.574 1.00 76.44 607 GLY A CA 1
ATOM 4770 C C . GLY A 1 607 ? 26.835 -27.142 -13.521 1.00 76.44 607 GLY A C 1
ATOM 4771 O O . GLY A 1 607 ? 27.521 -27.921 -14.182 1.00 76.44 607 GLY A O 1
ATOM 4772 N N . GLN A 1 608 ? 27.387 -26.199 -12.748 1.00 80.25 608 GLN A N 1
ATOM 4773 C CA . GLN A 1 608 ? 28.836 -26.084 -12.542 1.00 80.25 608 GLN A CA 1
ATOM 4774 C C . GLN A 1 608 ? 29.294 -26.964 -11.369 1.00 80.25 608 GLN A C 1
ATOM 4776 O O . GLN A 1 608 ? 28.600 -27.088 -10.365 1.00 80.25 608 GLN A O 1
ATOM 4781 N N . SER A 1 609 ? 30.475 -27.583 -11.456 1.00 83.06 609 SER A N 1
ATOM 4782 C CA . SER A 1 609 ? 31.010 -28.356 -10.327 1.00 83.06 609 SER A CA 1
ATOM 4783 C C . SER A 1 609 ? 31.609 -27.437 -9.256 1.00 83.06 609 SER A C 1
ATOM 4785 O O . SER A 1 609 ? 32.202 -26.403 -9.572 1.00 83.06 609 SER A O 1
ATOM 4787 N N . LEU A 1 610 ? 31.520 -27.837 -7.981 1.00 82.94 610 LEU A N 1
ATOM 4788 C CA . LEU A 1 610 ? 32.140 -27.106 -6.866 1.00 82.94 610 LEU A CA 1
ATOM 4789 C C . LEU A 1 610 ? 33.654 -26.919 -7.077 1.00 82.94 610 LEU A C 1
ATOM 4791 O O . LEU A 1 610 ? 34.179 -25.832 -6.843 1.00 82.94 610 LEU A O 1
ATOM 4795 N N . SER A 1 611 ? 34.339 -27.950 -7.589 1.00 84.12 611 SER A N 1
ATOM 4796 C CA . SER A 1 611 ? 35.756 -27.888 -7.970 1.00 84.12 611 SER A CA 1
ATOM 4797 C C . SER A 1 611 ? 36.057 -26.764 -8.965 1.00 84.12 611 SER A C 1
ATOM 4799 O O . SER A 1 611 ? 37.052 -26.061 -8.798 1.00 84.12 611 SER A O 1
ATOM 4801 N N . ALA A 1 612 ? 35.195 -26.570 -9.971 1.00 84.00 612 ALA A N 1
ATOM 4802 C CA . ALA A 1 612 ? 35.370 -25.531 -10.982 1.00 84.00 612 ALA A CA 1
ATOM 4803 C C . ALA A 1 612 ? 35.091 -24.132 -10.418 1.00 84.00 612 ALA A C 1
ATOM 4805 O O . ALA A 1 612 ? 35.866 -23.217 -10.670 1.00 84.00 612 ALA A O 1
ATOM 4806 N N . LEU A 1 613 ? 34.034 -23.967 -9.615 1.00 86.38 613 LEU A N 1
ATOM 4807 C CA . LEU A 1 613 ? 33.693 -22.690 -8.972 1.00 86.38 613 LEU A CA 1
ATOM 4808 C C . LEU A 1 613 ? 34.800 -22.196 -8.032 1.00 86.38 613 LEU A C 1
ATOM 4810 O O . LEU A 1 613 ? 35.184 -21.027 -8.076 1.00 86.38 613 LEU A O 1
ATOM 4814 N N . LEU A 1 614 ? 35.350 -23.098 -7.213 1.00 87.81 614 LEU A N 1
ATOM 4815 C CA . LEU A 1 614 ? 36.494 -22.802 -6.347 1.00 87.81 614 LEU A CA 1
ATOM 4816 C C . LEU A 1 614 ? 37.740 -22.458 -7.180 1.00 87.81 614 LEU A C 1
ATOM 4818 O O . LEU A 1 614 ? 38.451 -21.508 -6.857 1.00 87.81 614 LEU A O 1
ATOM 4822 N N . GLY A 1 615 ? 37.964 -23.180 -8.282 1.00 87.94 615 GLY A N 1
ATOM 4823 C CA . GLY A 1 615 ? 39.016 -22.893 -9.257 1.00 87.94 615 GLY A CA 1
ATOM 4824 C C . GLY A 1 615 ? 38.916 -21.501 -9.877 1.00 87.94 615 GLY A C 1
ATOM 4825 O O . GLY A 1 615 ? 39.893 -20.756 -9.869 1.00 87.94 615 GLY A O 1
ATOM 4826 N N . TYR A 1 616 ? 37.729 -21.109 -10.354 1.00 87.62 616 TYR A N 1
ATOM 4827 C CA . TYR A 1 616 ? 37.498 -19.782 -10.933 1.00 87.62 616 TYR A CA 1
ATOM 4828 C C . TYR A 1 616 ? 37.765 -18.669 -9.923 1.00 87.62 616 TYR A C 1
ATOM 4830 O O . TYR A 1 616 ? 38.357 -17.652 -10.276 1.00 87.62 616 TYR A O 1
ATOM 4838 N N . GLN A 1 617 ? 37.369 -18.862 -8.663 1.00 88.81 617 GLN A N 1
ATOM 4839 C CA . GLN A 1 617 ? 37.608 -17.867 -7.624 1.00 88.81 617 GLN A CA 1
ATOM 4840 C C . GLN A 1 617 ? 39.093 -17.747 -7.262 1.00 88.81 617 GLN A C 1
ATOM 4842 O O . GLN A 1 617 ? 39.565 -16.636 -7.019 1.00 88.81 617 GLN A O 1
ATOM 4847 N N . LEU A 1 618 ? 39.833 -18.862 -7.266 1.00 89.06 618 LEU A N 1
ATOM 4848 C CA . LEU A 1 618 ? 41.285 -18.864 -7.079 1.00 89.06 618 LEU A CA 1
ATOM 4849 C C . LEU A 1 618 ? 41.987 -18.109 -8.210 1.00 89.06 618 LEU A C 1
ATOM 4851 O O . LEU A 1 618 ? 42.770 -17.201 -7.950 1.00 89.06 618 LEU A O 1
ATOM 4855 N N . GLU A 1 619 ? 41.691 -18.462 -9.461 1.00 88.19 619 GLU A N 1
ATOM 4856 C CA . GLU A 1 619 ? 42.316 -17.837 -10.628 1.00 88.19 619 GLU A CA 1
ATOM 4857 C C . GLU A 1 619 ? 41.962 -16.356 -10.736 1.00 88.19 619 GLU A C 1
ATOM 4859 O O . GLU A 1 619 ? 42.832 -15.547 -11.034 1.00 88.19 619 GLU A O 1
ATOM 4864 N N . ARG A 1 620 ? 40.720 -15.980 -10.414 1.00 86.38 620 ARG A N 1
ATOM 4865 C CA . ARG A 1 620 ? 40.308 -14.577 -10.340 1.00 86.38 620 ARG A CA 1
ATOM 4866 C C . ARG A 1 620 ? 41.047 -13.818 -9.243 1.00 86.38 620 ARG A C 1
ATOM 4868 O O . ARG A 1 620 ? 41.501 -12.711 -9.492 1.00 86.38 620 ARG A O 1
ATOM 4875 N N . ALA A 1 621 ? 41.198 -14.397 -8.051 1.00 84.69 621 ALA A N 1
ATOM 4876 C CA . ALA A 1 621 ? 41.941 -13.757 -6.966 1.00 84.69 621 ALA A CA 1
ATOM 4877 C C . ALA A 1 621 ? 43.422 -13.545 -7.326 1.00 84.69 621 ALA A C 1
ATOM 4879 O O . ALA A 1 621 ? 43.995 -12.517 -6.968 1.00 84.69 621 ALA A O 1
ATOM 4880 N N . LEU A 1 622 ? 44.024 -14.483 -8.065 1.00 85.62 622 LEU A N 1
ATOM 4881 C CA . LEU A 1 622 ? 45.382 -14.336 -8.591 1.00 85.62 622 LEU A CA 1
ATOM 4882 C C . LEU A 1 622 ? 45.441 -13.273 -9.705 1.00 85.62 622 LEU A C 1
ATOM 4884 O O . LEU A 1 622 ? 46.282 -12.383 -9.630 1.00 85.62 622 LEU A O 1
ATOM 4888 N N . HIS A 1 623 ? 44.503 -13.286 -10.656 1.00 83.88 623 HIS A N 1
ATOM 4889 C CA . HIS A 1 623 ? 44.409 -12.274 -11.715 1.00 83.88 623 HIS A CA 1
ATOM 4890 C C . HIS A 1 623 ? 44.183 -10.855 -11.180 1.00 83.88 623 HIS A C 1
ATOM 4892 O O . HIS A 1 623 ? 44.866 -9.928 -11.602 1.00 83.88 623 HIS A O 1
ATOM 4898 N N . ASP A 1 624 ? 43.283 -10.659 -10.218 1.00 81.25 624 ASP A N 1
ATOM 4899 C CA . ASP A 1 624 ? 43.041 -9.347 -9.605 1.00 81.25 624 ASP A CA 1
ATOM 4900 C C . ASP A 1 624 ? 44.267 -8.896 -8.774 1.00 81.25 624 ASP A C 1
ATOM 4902 O O . ASP A 1 624 ? 44.632 -7.715 -8.757 1.00 81.25 624 ASP A O 1
ATOM 4906 N N . GLY A 1 625 ? 44.962 -9.852 -8.141 1.00 72.81 625 GLY A N 1
ATOM 4907 C CA . GLY A 1 625 ? 46.214 -9.643 -7.406 1.00 72.81 625 GLY A CA 1
ATOM 4908 C C . GLY A 1 625 ? 47.425 -9.289 -8.281 1.00 72.81 625 GLY A C 1
ATOM 4909 O O . GLY A 1 625 ? 48.408 -8.759 -7.756 1.00 72.81 625 GLY A O 1
ATOM 4910 N N . SER A 1 626 ? 47.346 -9.496 -9.605 1.00 65.44 626 SER A N 1
ATOM 4911 C CA . SER A 1 626 ? 48.404 -9.153 -10.574 1.00 65.44 626 SER A CA 1
ATOM 4912 C C . SER A 1 626 ? 48.767 -7.662 -10.588 1.00 65.44 626 SER A C 1
ATOM 4914 O O . SER A 1 626 ? 49.896 -7.293 -10.913 1.00 65.44 626 SER A O 1
ATOM 4916 N N . SER A 1 627 ? 47.833 -6.809 -10.154 1.00 69.25 627 SER A N 1
ATOM 4917 C CA . SER A 1 627 ? 48.030 -5.369 -9.960 1.00 69.25 627 SER A CA 1
ATOM 4918 C C . SER A 1 627 ? 49.011 -5.023 -8.824 1.00 69.25 627 SER A C 1
ATOM 4920 O O . SER A 1 627 ? 49.610 -3.947 -8.844 1.00 69.25 627 SER A O 1
ATOM 4922 N N . PHE A 1 628 ? 49.211 -5.934 -7.863 1.00 67.25 628 PHE A N 1
ATOM 4923 C CA . PHE A 1 628 ? 50.106 -5.771 -6.710 1.00 67.25 628 PHE A CA 1
ATOM 4924 C C . PHE A 1 628 ? 51.410 -6.581 -6.836 1.00 67.25 628 PHE A C 1
ATOM 4926 O O . PHE A 1 628 ? 52.454 -6.131 -6.363 1.00 67.25 628 PHE A O 1
ATOM 4933 N N . ALA A 1 629 ? 51.375 -7.760 -7.470 1.00 74.75 629 ALA A N 1
ATOM 4934 C CA . ALA A 1 629 ? 52.550 -8.576 -7.790 1.00 74.75 629 ALA A CA 1
ATOM 4935 C C . ALA A 1 629 ? 52.254 -9.499 -8.986 1.00 74.75 629 ALA A C 1
ATOM 4937 O O . ALA A 1 629 ? 51.170 -10.060 -9.054 1.00 74.75 629 ALA A O 1
ATOM 4938 N N . GLU A 1 630 ? 53.206 -9.719 -9.901 1.00 80.44 630 GLU A N 1
ATOM 4939 C CA . GLU A 1 630 ? 53.000 -10.563 -11.095 1.00 80.44 630 GLU A CA 1
ATOM 4940 C C . GLU A 1 630 ? 52.810 -12.049 -10.713 1.00 80.44 630 GLU A C 1
ATOM 4942 O O . GLU A 1 630 ? 53.780 -12.805 -10.620 1.00 80.44 630 GLU A O 1
ATOM 4947 N N . VAL A 1 631 ? 51.565 -12.460 -10.437 1.00 80.38 631 VAL A N 1
ATOM 4948 C CA . VAL A 1 631 ? 51.199 -13.821 -9.988 1.00 80.38 631 VAL A CA 1
ATOM 4949 C C . VAL A 1 631 ? 50.452 -14.654 -11.044 1.00 80.38 631 VAL A C 1
ATOM 4951 O O . VAL A 1 631 ? 50.287 -15.862 -10.868 1.00 80.38 631 VAL A O 1
ATOM 4954 N N . ASP A 1 632 ? 50.083 -14.061 -12.184 1.00 78.88 632 ASP A N 1
ATOM 4955 C CA . ASP A 1 632 ? 49.400 -14.747 -13.299 1.00 78.88 632 ASP A CA 1
ATOM 4956 C C . ASP A 1 632 ? 50.209 -15.918 -13.866 1.00 78.88 632 ASP A C 1
ATOM 4958 O O . ASP A 1 632 ? 49.663 -16.936 -14.294 1.00 78.88 632 ASP A O 1
ATOM 4962 N N . THR A 1 633 ? 51.536 -15.812 -13.809 1.00 79.50 633 THR A N 1
ATOM 4963 C CA . THR A 1 633 ? 52.465 -16.850 -14.275 1.00 79.50 633 THR A CA 1
ATOM 4964 C C . THR A 1 633 ? 52.318 -18.172 -13.509 1.00 79.50 633 THR A C 1
ATOM 4966 O O . THR A 1 633 ? 52.615 -19.238 -14.058 1.00 79.50 633 THR A O 1
ATOM 4969 N N . PHE A 1 634 ? 51.804 -18.142 -12.273 1.00 82.62 634 PHE A N 1
ATOM 4970 C CA . PHE A 1 634 ? 51.604 -19.334 -11.446 1.00 82.62 634 PHE A CA 1
ATOM 4971 C C . PHE A 1 634 ? 50.316 -20.092 -11.789 1.00 82.62 634 PHE A C 1
ATOM 4973 O O . PHE A 1 634 ? 50.250 -21.294 -11.530 1.00 82.62 634 PHE A O 1
ATOM 4980 N N . ILE A 1 635 ? 49.327 -19.453 -12.431 1.00 82.19 635 ILE A N 1
ATOM 4981 C CA . ILE A 1 635 ? 48.041 -20.082 -12.792 1.00 82.19 635 ILE A CA 1
ATOM 4982 C C . ILE A 1 635 ? 48.273 -21.324 -13.657 1.00 82.19 635 ILE A C 1
ATOM 4984 O O . ILE A 1 635 ? 47.718 -22.390 -13.392 1.00 82.19 635 ILE A O 1
ATOM 4988 N N . TYR A 1 636 ? 49.171 -21.232 -14.641 1.00 80.50 636 TYR A N 1
ATOM 4989 C CA . TYR A 1 636 ? 49.514 -22.363 -15.506 1.00 80.50 636 TYR A CA 1
ATOM 4990 C C . TYR A 1 636 ? 50.132 -23.539 -14.729 1.00 80.50 636 TYR A C 1
ATOM 4992 O O . TYR A 1 636 ? 49.790 -24.699 -14.965 1.00 80.50 636 TYR A O 1
ATOM 5000 N N . ALA A 1 637 ? 51.017 -23.254 -13.770 1.00 80.81 637 ALA A N 1
ATOM 5001 C CA . ALA A 1 637 ? 51.638 -24.284 -12.942 1.00 80.81 637 ALA A CA 1
ATOM 5002 C C . ALA A 1 637 ? 50.627 -24.953 -11.995 1.00 80.81 637 ALA A C 1
ATOM 5004 O O . ALA A 1 637 ? 50.661 -26.174 -11.833 1.00 80.81 637 ALA A O 1
ATOM 5005 N N . LEU A 1 638 ? 49.701 -24.175 -11.424 1.00 84.38 638 LEU A N 1
ATOM 5006 C CA . LEU A 1 638 ? 48.623 -24.684 -10.575 1.00 84.38 638 LEU A CA 1
ATOM 5007 C C . LEU A 1 638 ? 47.648 -25.567 -11.369 1.00 84.38 638 LEU A C 1
ATOM 5009 O O . LEU A 1 638 ? 47.310 -26.652 -10.900 1.00 84.38 638 LEU A O 1
ATOM 5013 N N . ARG A 1 639 ? 47.268 -25.173 -12.596 1.00 85.31 639 ARG A N 1
ATOM 5014 C CA . ARG A 1 639 ? 46.412 -25.985 -13.488 1.00 85.31 639 ARG A CA 1
ATOM 5015 C C . ARG A 1 639 ? 47.050 -27.328 -13.826 1.00 85.31 639 ARG A C 1
ATOM 5017 O O . ARG A 1 639 ? 46.373 -28.350 -13.825 1.00 85.31 639 ARG A O 1
ATOM 5024 N N . LYS A 1 640 ? 48.366 -27.337 -14.071 1.00 79.38 640 LYS A N 1
ATOM 5025 C CA . LYS A 1 640 ? 49.120 -28.564 -14.360 1.00 79.38 640 LYS A CA 1
ATOM 5026 C C . LYS A 1 640 ? 49.197 -29.503 -13.154 1.00 79.38 640 LYS A C 1
ATOM 5028 O O . LYS A 1 640 ? 49.184 -30.718 -13.327 1.00 79.38 640 LYS A O 1
ATOM 5033 N N . GLN A 1 641 ? 49.311 -28.953 -11.948 1.00 83.19 641 GLN A N 1
ATOM 5034 C CA . GLN A 1 641 ? 49.410 -29.743 -10.722 1.00 83.19 641 GLN A CA 1
ATOM 5035 C C . GLN A 1 641 ? 48.045 -30.276 -10.252 1.00 83.19 641 GLN A C 1
ATOM 5037 O O . GLN A 1 641 ? 47.983 -31.389 -9.729 1.00 83.19 641 GLN A O 1
ATOM 5042 N N . TRP A 1 642 ? 46.965 -29.515 -10.463 1.00 85.94 642 TRP A N 1
ATOM 5043 C CA . TRP A 1 642 ? 45.590 -29.877 -10.100 1.00 85.94 642 TRP A CA 1
ATOM 5044 C C . TRP A 1 642 ? 44.623 -29.670 -11.281 1.00 85.94 642 TRP A C 1
ATOM 5046 O O . TRP A 1 642 ? 43.869 -28.692 -11.296 1.00 85.94 642 TRP A O 1
ATOM 5056 N N . PRO A 1 643 ? 44.624 -30.567 -12.283 1.00 81.75 643 PRO A N 1
ATOM 5057 C CA . PRO A 1 643 ? 43.721 -30.468 -13.428 1.00 81.75 643 PRO A CA 1
ATOM 5058 C C . PRO A 1 643 ? 42.284 -30.879 -13.060 1.00 81.75 643 PRO A C 1
ATOM 5060 O O . PRO A 1 643 ? 42.075 -31.926 -12.449 1.00 81.75 643 PRO A O 1
ATOM 5063 N N . LEU A 1 644 ? 41.279 -30.110 -13.504 1.00 75.06 644 LEU A N 1
ATOM 5064 C CA . LEU A 1 644 ? 39.850 -30.385 -13.245 1.00 75.06 644 LEU A CA 1
ATOM 5065 C C . LEU A 1 644 ? 39.347 -31.725 -13.828 1.00 75.06 644 LEU A C 1
ATOM 5067 O O . LEU A 1 644 ? 38.394 -32.311 -13.318 1.00 75.06 644 LEU A O 1
ATOM 5071 N N . GLN A 1 645 ? 39.957 -32.226 -14.906 1.00 67.81 645 GLN A N 1
ATOM 5072 C CA . GLN A 1 645 ? 39.594 -33.506 -15.524 1.00 67.81 645 GLN A CA 1
ATOM 5073 C C . GLN A 1 645 ? 40.822 -34.410 -15.654 1.00 67.81 645 GLN A C 1
ATOM 5075 O O . GLN A 1 645 ? 41.502 -34.394 -16.671 1.00 67.81 645 GLN A O 1
ATOM 5080 N N . ALA A 1 646 ? 41.088 -35.245 -14.650 1.00 47.41 646 ALA A N 1
ATOM 5081 C CA . ALA A 1 646 ? 42.138 -36.256 -14.738 1.00 47.41 646 ALA A CA 1
ATOM 5082 C C . ALA A 1 646 ? 41.672 -37.482 -15.562 1.00 47.41 646 ALA A C 1
ATOM 5084 O O . ALA A 1 646 ? 40.785 -38.229 -15.143 1.00 47.41 646 ALA A O 1
ATOM 5085 N N . GLY A 1 647 ? 42.282 -37.724 -16.730 1.00 50.94 647 GLY A N 1
ATOM 5086 C CA . GLY A 1 647 ? 42.352 -39.060 -17.348 1.00 50.94 647 GLY A CA 1
ATOM 5087 C C . GLY A 1 647 ? 41.073 -39.675 -17.951 1.00 50.94 647 GLY A C 1
ATOM 5088 O O . GLY A 1 647 ? 41.001 -40.900 -18.059 1.00 50.94 647 GLY A O 1
ATOM 5089 N N . LYS A 1 648 ? 40.068 -38.888 -18.373 1.00 42.38 648 LYS A N 1
ATOM 5090 C CA . LYS A 1 648 ? 38.841 -39.403 -19.041 1.00 42.38 648 LYS A CA 1
ATOM 5091 C C . LYS A 1 648 ? 38.775 -39.236 -20.566 1.00 42.38 648 LYS A C 1
ATOM 5093 O O . LYS A 1 648 ? 37.762 -39.598 -21.162 1.00 42.38 648 LYS A O 1
ATOM 5098 N N . ILE A 1 649 ? 39.843 -38.787 -21.223 1.00 41.28 649 ILE A N 1
ATOM 5099 C CA . ILE A 1 649 ? 39.936 -38.829 -22.689 1.00 41.28 649 ILE A CA 1
ATOM 5100 C C . ILE A 1 649 ? 40.667 -40.121 -23.077 1.00 41.28 649 ILE A C 1
ATOM 5102 O O . ILE A 1 649 ? 41.887 -40.221 -22.965 1.00 41.28 649 ILE A O 1
ATOM 5106 N N . LYS A 1 650 ? 39.920 -41.146 -23.514 1.00 43.44 650 LYS A N 1
ATOM 5107 C CA . LYS A 1 650 ? 40.520 -42.257 -24.270 1.00 43.44 650 LYS A CA 1
ATOM 5108 C C . LYS A 1 650 ? 41.078 -41.673 -25.568 1.00 43.44 650 LYS A C 1
ATOM 5110 O O . LYS A 1 650 ? 40.368 -40.922 -26.232 1.00 43.44 650 LYS A O 1
ATOM 5115 N N . LEU A 1 651 ? 42.319 -42.032 -25.911 1.00 44.69 651 LEU A N 1
ATOM 5116 C CA . LEU A 1 651 ? 42.945 -41.720 -27.202 1.00 44.69 651 LEU A CA 1
ATOM 5117 C C . LEU A 1 651 ? 41.913 -41.889 -28.335 1.00 44.69 651 LEU A C 1
ATOM 5119 O O . LEU A 1 651 ? 41.274 -42.948 -28.383 1.00 44.69 651 LEU A O 1
ATOM 5123 N N . PRO A 1 652 ? 41.736 -40.916 -29.246 1.00 43.00 652 PRO A N 1
ATOM 5124 C CA . PRO A 1 652 ? 41.015 -41.178 -30.476 1.00 43.00 652 PRO A CA 1
ATOM 5125 C C . PRO A 1 652 ? 41.861 -42.171 -31.276 1.00 43.00 652 PRO A C 1
ATOM 5127 O O . PRO A 1 652 ? 42.918 -41.839 -31.804 1.00 43.00 652 PRO A O 1
ATOM 5130 N N . ILE A 1 653 ? 41.436 -43.430 -31.290 1.00 52.56 653 ILE A N 1
ATOM 5131 C CA . ILE A 1 653 ? 42.018 -44.450 -32.156 1.00 52.56 653 ILE A CA 1
ATOM 5132 C C . ILE A 1 653 ? 41.412 -44.211 -33.536 1.00 52.56 653 ILE A C 1
ATOM 5134 O O . ILE A 1 653 ? 40.186 -44.204 -33.666 1.00 52.56 653 ILE A O 1
ATOM 5138 N N . ASN A 1 654 ? 42.243 -44.023 -34.561 1.00 48.31 654 ASN A N 1
ATOM 5139 C CA . ASN A 1 654 ? 41.758 -43.968 -35.936 1.00 48.31 654 ASN A CA 1
ATOM 5140 C C . ASN A 1 654 ? 41.045 -45.304 -36.257 1.00 48.31 654 ASN A C 1
ATOM 5142 O O . ASN A 1 654 ? 41.690 -46.359 -36.188 1.00 48.31 654 ASN A O 1
ATOM 5146 N N . PRO A 1 655 ? 39.739 -45.301 -36.595 1.00 47.19 655 PRO A N 1
ATOM 5147 C CA . PRO A 1 655 ? 38.952 -46.527 -36.743 1.00 47.19 655 PRO A CA 1
ATOM 5148 C C . PRO A 1 655 ? 39.378 -47.397 -37.935 1.00 47.19 655 PRO A C 1
ATOM 5150 O O . PRO A 1 655 ? 38.888 -48.515 -38.074 1.00 47.19 655 PRO A O 1
ATOM 5153 N N . VAL A 1 656 ? 40.294 -46.916 -38.782 1.00 51.44 656 VAL A N 1
ATOM 5154 C CA . VAL A 1 656 ? 40.783 -47.638 -39.963 1.00 51.44 656 VAL A CA 1
ATOM 5155 C C . VAL A 1 656 ? 42.134 -48.322 -39.717 1.00 51.44 656 VAL A C 1
ATOM 5157 O O . VAL A 1 656 ? 42.400 -49.362 -40.313 1.00 51.44 656 VAL A O 1
ATOM 5160 N N . THR A 1 657 ? 42.992 -47.788 -38.840 1.00 57.28 657 THR A N 1
ATOM 5161 C CA . THR A 1 657 ? 44.394 -48.248 -38.716 1.00 57.28 657 THR A CA 1
ATOM 5162 C C . THR A 1 657 ? 44.805 -48.712 -37.321 1.00 57.28 657 THR A C 1
ATOM 5164 O O . THR A 1 657 ? 45.842 -49.358 -37.189 1.00 57.28 657 THR A O 1
ATOM 5167 N N . GLY A 1 658 ? 44.021 -48.431 -36.274 1.00 51.56 658 GLY A N 1
ATOM 5168 C CA . GLY A 1 658 ? 44.320 -48.905 -34.917 1.00 51.56 658 GLY A CA 1
ATOM 5169 C C . GLY A 1 658 ? 45.562 -48.282 -34.257 1.00 51.56 658 GLY A C 1
ATOM 5170 O O . GLY A 1 658 ? 45.966 -48.745 -33.192 1.00 51.56 658 GLY A O 1
ATOM 5171 N N . ALA A 1 659 ? 46.162 -47.245 -34.852 1.00 54.53 659 ALA A N 1
ATOM 5172 C CA . ALA A 1 659 ? 47.315 -46.518 -34.315 1.00 54.53 659 ALA A CA 1
ATOM 5173 C C . ALA A 1 659 ? 46.940 -45.080 -33.903 1.00 54.53 659 ALA A C 1
ATOM 5175 O O . ALA A 1 659 ? 45.957 -44.524 -34.398 1.00 54.53 659 ALA A O 1
ATOM 5176 N N . ALA A 1 660 ? 47.720 -44.500 -32.983 1.00 48.69 660 ALA A N 1
ATOM 5177 C CA . ALA A 1 660 ? 47.549 -43.124 -32.512 1.00 48.69 660 ALA A CA 1
ATOM 5178 C C . ALA A 1 660 ? 47.847 -42.111 -33.634 1.00 48.69 660 ALA A C 1
ATOM 5180 O O . ALA A 1 660 ? 48.852 -42.244 -34.334 1.00 48.69 660 ALA A O 1
ATOM 5181 N N . ASP A 1 661 ? 46.962 -41.127 -33.797 1.00 50.06 661 ASP A N 1
ATOM 5182 C CA . ASP A 1 661 ? 47.019 -40.086 -34.830 1.00 50.06 661 ASP A CA 1
ATOM 5183 C C . ASP A 1 661 ? 48.051 -38.990 -34.464 1.00 50.06 661 ASP A C 1
ATOM 5185 O O . ASP A 1 661 ? 47.933 -38.412 -33.380 1.00 50.06 661 ASP A O 1
ATOM 5189 N N . PRO A 1 662 ? 49.071 -38.706 -35.301 1.00 48.78 662 PRO A N 1
ATOM 5190 C CA . PRO A 1 662 ? 50.079 -37.685 -35.018 1.00 48.78 662 PRO A CA 1
ATOM 5191 C C . PRO A 1 662 ? 49.645 -36.232 -35.302 1.00 48.78 662 PRO A C 1
ATOM 5193 O O . PRO A 1 662 ? 50.372 -35.328 -34.892 1.00 48.78 662 PRO A O 1
ATOM 5196 N N . ASP A 1 663 ? 48.496 -35.983 -35.951 1.00 48.75 663 ASP A N 1
ATOM 5197 C CA . ASP A 1 663 ? 48.068 -34.630 -36.374 1.00 48.75 663 ASP A CA 1
ATOM 5198 C C . ASP A 1 663 ? 47.103 -33.922 -35.396 1.00 48.75 663 ASP A C 1
ATOM 5200 O O . ASP A 1 663 ? 46.630 -32.811 -35.652 1.00 48.75 663 ASP A O 1
ATOM 5204 N N . LEU A 1 664 ? 46.834 -34.516 -34.231 1.00 49.12 664 LEU A N 1
ATOM 5205 C CA . LEU A 1 664 ? 46.070 -33.885 -33.152 1.00 49.12 664 LEU A CA 1
ATOM 5206 C C . LEU A 1 664 ? 47.022 -33.433 -32.041 1.00 49.12 664 LEU A C 1
ATOM 5208 O O . LEU A 1 664 ? 47.813 -34.221 -31.526 1.00 49.12 664 LEU A O 1
ATOM 5212 N N . ALA A 1 665 ? 46.949 -32.144 -31.690 1.00 44.47 665 ALA A N 1
ATOM 5213 C CA . ALA A 1 665 ? 47.809 -31.507 -30.693 1.00 44.47 665 ALA A CA 1
ATOM 5214 C C . ALA A 1 665 ? 47.937 -32.357 -29.409 1.00 44.47 665 ALA A C 1
ATOM 5216 O O . ALA A 1 665 ? 46.935 -32.920 -28.955 1.00 44.47 665 ALA A O 1
ATOM 5217 N N . PRO A 1 666 ? 49.138 -32.446 -28.801 1.00 47.44 666 PRO A N 1
ATOM 5218 C CA . PRO A 1 666 ? 49.358 -33.267 -27.615 1.00 47.44 666 PRO A CA 1
ATOM 5219 C C . PRO A 1 666 ? 48.374 -32.892 -26.500 1.00 47.44 666 PRO A C 1
ATOM 5221 O O . PRO A 1 666 ? 48.065 -31.717 -26.311 1.00 47.44 666 PRO A O 1
ATOM 5224 N N . ILE A 1 667 ? 47.905 -33.896 -25.748 1.00 48.12 667 ILE A N 1
ATOM 5225 C CA . ILE A 1 667 ? 46.939 -33.793 -24.629 1.00 48.12 667 ILE A CA 1
ATOM 5226 C C . ILE A 1 667 ? 47.290 -32.643 -23.658 1.00 48.12 667 ILE A C 1
ATOM 5228 O O . ILE A 1 667 ? 46.404 -31.976 -23.124 1.00 48.12 667 ILE A O 1
ATOM 5232 N N . GLU A 1 668 ? 48.581 -32.335 -23.524 1.00 48.16 668 GLU A N 1
ATOM 5233 C CA . GLU A 1 668 ? 49.132 -31.219 -22.746 1.00 48.16 668 GLU A CA 1
ATOM 5234 C C . GLU A 1 668 ? 48.569 -29.836 -23.148 1.00 48.16 668 GLU A C 1
ATOM 5236 O O . GLU A 1 668 ? 48.452 -28.953 -22.301 1.00 48.16 668 GLU A O 1
ATOM 5241 N N . ALA A 1 669 ? 48.159 -29.641 -24.408 1.00 45.88 669 ALA A N 1
ATOM 5242 C CA . ALA A 1 669 ? 47.591 -28.386 -24.908 1.00 45.88 669 ALA A CA 1
ATOM 5243 C C . ALA A 1 669 ? 46.079 -28.233 -24.637 1.00 45.88 669 ALA A C 1
ATOM 5245 O O . ALA A 1 669 ? 45.577 -27.106 -24.614 1.00 45.88 669 ALA A O 1
ATOM 5246 N N . GLN A 1 670 ? 45.346 -29.335 -24.422 1.00 47.78 670 GLN A N 1
ATOM 5247 C CA . GLN A 1 670 ? 43.924 -29.302 -24.049 1.00 47.78 670 GLN A CA 1
ATOM 5248 C C . GLN A 1 670 ? 43.723 -29.223 -22.530 1.00 47.78 670 GLN A C 1
ATOM 5250 O O . GLN A 1 670 ? 42.833 -28.500 -22.088 1.00 47.78 670 GLN A O 1
ATOM 5255 N N . GLU A 1 671 ? 44.578 -29.862 -21.720 1.00 48.78 671 GLU A N 1
ATOM 5256 C CA . GLU A 1 671 ? 44.508 -29.738 -20.252 1.00 48.78 671 GLU A CA 1
ATOM 5257 C C . GLU A 1 671 ? 44.894 -28.332 -19.752 1.00 48.78 671 GLU A C 1
ATOM 5259 O O . GLU A 1 671 ? 44.378 -27.876 -18.733 1.00 48.78 671 GLU A O 1
ATOM 5264 N N . ALA A 1 672 ? 45.695 -27.583 -20.521 1.00 41.69 672 ALA A N 1
ATOM 5265 C CA . ALA A 1 672 ? 46.055 -26.188 -20.243 1.00 41.69 672 ALA A CA 1
ATOM 5266 C C . ALA A 1 672 ? 44.897 -25.172 -20.394 1.00 41.69 672 ALA A C 1
ATOM 5268 O O . ALA A 1 672 ? 45.011 -24.035 -19.923 1.00 41.69 672 ALA A O 1
ATOM 5269 N N . ARG A 1 673 ? 43.790 -25.557 -21.051 1.00 52.00 673 ARG A N 1
ATOM 5270 C CA . ARG A 1 673 ? 42.601 -24.703 -21.245 1.00 52.00 673 ARG A CA 1
ATOM 5271 C C . ARG A 1 673 ? 41.547 -24.849 -20.141 1.00 52.00 673 ARG A C 1
ATOM 5273 O O . ARG A 1 673 ? 40.574 -24.101 -20.156 1.00 52.00 673 ARG A O 1
ATOM 5280 N N . ASN A 1 674 ? 41.732 -25.777 -19.202 1.00 66.81 674 ASN A N 1
ATOM 5281 C CA . ASN A 1 674 ? 40.821 -25.986 -18.076 1.00 66.81 674 ASN A CA 1
ATOM 5282 C C . ASN A 1 674 ? 41.233 -25.153 -16.851 1.00 66.81 674 ASN A C 1
ATOM 5284 O O . ASN A 1 674 ? 42.394 -24.775 -16.718 1.00 66.81 674 ASN A O 1
ATOM 5288 N N . VAL A 1 675 ? 40.278 -24.881 -15.959 1.00 81.62 675 VAL A N 1
ATOM 5289 C CA . VAL A 1 675 ? 40.500 -24.183 -14.678 1.00 81.62 675 VAL A CA 1
ATOM 5290 C C . VAL A 1 675 ? 41.160 -25.119 -13.645 1.00 81.62 675 VAL A C 1
ATOM 5292 O O . VAL A 1 675 ? 41.036 -26.342 -13.758 1.00 81.62 675 VAL A O 1
ATOM 5295 N N . VAL A 1 676 ? 41.842 -24.570 -12.633 1.00 86.69 676 VAL A N 1
ATOM 5296 C CA . VAL A 1 676 ? 42.389 -25.339 -11.489 1.00 86.69 676 VAL A CA 1
ATOM 5297 C C . VAL A 1 676 ? 41.281 -26.099 -10.740 1.00 86.69 676 VAL A C 1
ATOM 5299 O O . VAL A 1 676 ? 40.235 -25.529 -10.440 1.00 86.69 676 VAL A O 1
ATOM 5302 N N . ASP A 1 677 ? 41.509 -27.358 -10.349 1.00 86.81 677 ASP A N 1
ATOM 5303 C CA . ASP A 1 677 ? 40.627 -28.060 -9.402 1.00 86.81 677 ASP A CA 1
ATOM 5304 C C . ASP A 1 677 ? 40.821 -27.515 -7.977 1.00 86.81 677 ASP A C 1
ATOM 5306 O O . ASP A 1 677 ? 41.693 -27.958 -7.218 1.00 86.81 677 ASP A O 1
ATOM 5310 N N . GLY A 1 678 ? 39.990 -26.539 -7.603 1.00 85.31 678 GLY A N 1
ATOM 5311 C CA . GLY A 1 678 ? 40.066 -25.895 -6.293 1.00 85.31 678 GLY A CA 1
ATOM 5312 C C . GLY A 1 678 ? 39.791 -26.848 -5.122 1.00 85.31 678 GLY A C 1
ATOM 5313 O O . GLY A 1 678 ? 40.355 -26.674 -4.044 1.00 85.31 678 GLY A O 1
ATOM 5314 N N . PHE A 1 679 ? 38.985 -27.897 -5.314 1.00 85.88 679 PHE A N 1
ATOM 5315 C CA . PHE A 1 679 ? 38.685 -28.861 -4.250 1.00 85.88 679 PHE A CA 1
ATOM 5316 C C . PHE A 1 679 ? 39.849 -29.836 -4.019 1.00 85.88 679 PHE A C 1
ATOM 5318 O O . PHE A 1 679 ? 40.180 -30.150 -2.871 1.00 85.88 679 PHE A O 1
ATOM 5325 N N . ALA A 1 680 ? 40.521 -30.276 -5.088 1.00 84.69 680 ALA A N 1
ATOM 5326 C CA . ALA A 1 680 ? 41.724 -31.102 -4.983 1.00 84.69 680 ALA A CA 1
ATOM 5327 C C . ALA A 1 680 ? 42.864 -30.371 -4.248 1.00 84.69 680 ALA A C 1
ATOM 5329 O O . ALA A 1 680 ? 43.551 -30.980 -3.422 1.00 84.69 680 ALA A O 1
ATOM 5330 N N . LEU A 1 681 ? 43.014 -29.062 -4.480 1.00 86.56 681 LEU A N 1
ATOM 5331 C CA . LEU A 1 681 ? 43.959 -28.209 -3.752 1.00 86.56 681 LEU A CA 1
ATOM 5332 C C . LEU A 1 681 ? 43.636 -28.133 -2.247 1.00 86.56 681 LEU A C 1
ATOM 5334 O O . LEU A 1 681 ? 44.527 -28.316 -1.417 1.00 86.56 681 LEU A O 1
ATOM 5338 N N . ILE A 1 682 ? 42.367 -27.930 -1.872 1.00 86.19 682 ILE A N 1
ATOM 5339 C CA . ILE A 1 682 ? 41.943 -27.905 -0.457 1.00 86.19 682 ILE A CA 1
ATOM 5340 C C . ILE A 1 682 ? 42.247 -29.235 0.232 1.00 86.19 682 ILE A C 1
ATOM 5342 O O . ILE A 1 682 ? 42.799 -29.253 1.334 1.00 86.19 682 ILE A O 1
ATOM 5346 N N . ASN A 1 683 ? 41.899 -30.355 -0.409 1.00 85.31 683 ASN A N 1
ATOM 5347 C CA . ASN A 1 683 ? 42.148 -31.681 0.152 1.00 85.31 683 ASN A CA 1
ATOM 5348 C C . ASN A 1 683 ? 43.642 -31.947 0.340 1.00 85.31 683 ASN A C 1
ATOM 5350 O O . ASN A 1 683 ? 44.030 -32.507 1.365 1.00 85.31 683 ASN A O 1
ATOM 5354 N N . TRP A 1 684 ? 44.481 -31.498 -0.598 1.00 85.25 684 TRP A N 1
ATOM 5355 C CA . TRP A 1 684 ? 45.931 -31.574 -0.455 1.00 85.25 684 TRP A CA 1
ATOM 5356 C C . TRP A 1 684 ? 46.418 -30.827 0.792 1.00 85.25 684 TRP A C 1
ATOM 5358 O O . TRP A 1 684 ? 47.133 -31.406 1.611 1.00 85.25 684 TRP A O 1
ATOM 5368 N N . ILE A 1 685 ? 45.980 -29.579 0.981 1.00 85.81 685 ILE A N 1
ATOM 5369 C CA . ILE A 1 685 ? 46.359 -28.753 2.138 1.00 85.81 685 ILE A CA 1
ATOM 5370 C C . ILE A 1 685 ? 45.931 -29.421 3.451 1.00 85.81 685 ILE A C 1
ATOM 5372 O O . ILE A 1 685 ? 46.733 -29.522 4.382 1.00 85.81 685 ILE A O 1
ATOM 5376 N N . LYS A 1 686 ? 44.695 -29.935 3.518 1.00 83.06 686 LYS A N 1
ATOM 5377 C CA . LYS A 1 686 ? 44.170 -30.617 4.713 1.00 83.06 686 LYS A CA 1
ATOM 5378 C C . LYS A 1 686 ? 44.941 -31.894 5.054 1.00 83.06 686 LYS A C 1
ATOM 5380 O O . LYS A 1 686 ? 45.199 -32.152 6.225 1.00 83.06 686 LYS A O 1
ATOM 5385 N N . GLN A 1 687 ? 45.351 -32.672 4.051 1.00 84.94 687 GLN A N 1
ATOM 5386 C CA . GLN A 1 687 ? 46.143 -33.896 4.246 1.00 84.94 687 GLN A CA 1
ATOM 5387 C C . GLN A 1 687 ? 47.583 -33.622 4.714 1.00 84.94 687 GLN A C 1
ATOM 5389 O O . GLN A 1 687 ? 48.211 -34.502 5.297 1.00 84.94 687 GLN A O 1
ATOM 5394 N N . HIS A 1 688 ? 48.096 -32.406 4.503 1.00 84.19 688 HIS A N 1
ATOM 5395 C CA . HIS A 1 688 ? 49.471 -32.013 4.826 1.00 84.19 688 HIS A CA 1
ATOM 5396 C C . HIS A 1 688 ? 49.521 -31.005 5.982 1.00 84.19 688 HIS A C 1
ATOM 5398 O O . HIS A 1 688 ? 50.110 -29.931 5.861 1.00 84.19 688 HIS A O 1
ATOM 5404 N N . ASN A 1 689 ? 48.905 -31.358 7.117 1.00 78.75 689 ASN A N 1
ATOM 5405 C CA . ASN A 1 689 ? 48.900 -30.569 8.359 1.00 78.75 689 ASN A CA 1
ATOM 5406 C C . ASN A 1 689 ? 48.423 -29.114 8.183 1.00 78.75 689 ASN A C 1
ATOM 5408 O O . ASN A 1 689 ? 48.939 -28.215 8.846 1.00 78.75 689 ASN A O 1
ATOM 5412 N N . ASN A 1 690 ? 47.458 -28.865 7.287 1.00 79.06 690 ASN A N 1
ATOM 5413 C CA . ASN A 1 690 ? 46.980 -27.520 6.954 1.00 79.06 690 ASN A CA 1
ATOM 5414 C C . ASN A 1 690 ? 48.115 -26.563 6.543 1.00 79.06 690 ASN A C 1
ATOM 5416 O O . ASN A 1 690 ? 48.079 -25.381 6.882 1.00 79.06 690 ASN A O 1
ATOM 5420 N N . ASN A 1 691 ? 49.136 -27.045 5.824 1.00 82.31 691 ASN A N 1
ATOM 5421 C CA . ASN A 1 691 ? 50.199 -26.178 5.325 1.00 82.31 691 ASN A CA 1
ATOM 5422 C C . ASN A 1 691 ? 49.688 -25.290 4.177 1.00 82.31 691 ASN A C 1
ATOM 5424 O O . ASN A 1 691 ? 49.626 -25.715 3.023 1.00 82.31 691 ASN A O 1
ATOM 5428 N N . LYS A 1 692 ? 49.322 -24.051 4.517 1.00 84.81 692 LYS A N 1
ATOM 5429 C CA . LYS A 1 692 ? 48.772 -23.045 3.593 1.00 84.81 692 LYS A CA 1
ATOM 5430 C C . LYS A 1 692 ? 49.848 -22.194 2.911 1.00 84.81 692 LYS A C 1
ATOM 5432 O O . LYS A 1 692 ? 49.503 -21.309 2.141 1.00 84.81 692 LYS A O 1
ATOM 5437 N N . ILE A 1 693 ? 51.125 -22.429 3.223 1.00 84.75 693 ILE A N 1
ATOM 5438 C CA . ILE A 1 693 ? 52.250 -21.617 2.749 1.00 84.75 693 ILE A CA 1
ATOM 5439 C C . ILE A 1 693 ? 52.759 -22.194 1.429 1.00 84.75 693 ILE A C 1
ATOM 5441 O O . ILE A 1 693 ? 53.124 -23.372 1.362 1.00 84.75 693 ILE A O 1
ATOM 5445 N N . TYR A 1 694 ? 52.792 -21.375 0.381 1.00 83.06 694 TYR A N 1
ATOM 5446 C CA . TYR A 1 694 ? 53.358 -21.719 -0.921 1.00 83.06 694 TYR A CA 1
ATOM 5447 C C . TYR A 1 694 ? 54.831 -22.165 -0.791 1.00 83.06 694 TYR A C 1
ATOM 5449 O O . TYR A 1 694 ? 55.594 -21.506 -0.088 1.00 83.06 694 TYR A O 1
ATOM 5457 N N . PRO A 1 695 ? 55.284 -23.259 -1.446 1.00 83.06 695 PRO A N 1
ATOM 5458 C CA . PRO A 1 695 ? 54.625 -24.079 -2.474 1.00 83.06 695 PRO A CA 1
ATOM 5459 C C . PRO A 1 695 ? 53.820 -25.284 -1.927 1.00 83.06 695 PRO A C 1
ATOM 5461 O O . PRO A 1 695 ? 53.854 -26.373 -2.499 1.00 83.06 695 PRO A O 1
ATOM 5464 N N . PHE A 1 696 ? 53.107 -25.110 -0.810 1.00 83.25 696 PHE A N 1
ATOM 5465 C CA . PHE A 1 696 ? 52.146 -26.058 -0.220 1.00 83.25 696 PHE A CA 1
ATOM 5466 C C . PHE A 1 696 ? 52.745 -27.440 0.080 1.00 83.25 696 PHE A C 1
ATOM 5468 O O . PHE A 1 696 ? 52.422 -28.444 -0.559 1.00 83.25 696 PHE A O 1
ATOM 5475 N N . ALA A 1 697 ? 53.623 -27.486 1.088 1.00 78.38 697 ALA A N 1
ATOM 5476 C CA . ALA A 1 697 ? 54.371 -28.678 1.509 1.00 78.38 697 ALA A CA 1
ATOM 5477 C C . ALA A 1 697 ? 55.421 -29.182 0.491 1.00 78.38 697 ALA A C 1
ATOM 5479 O O . ALA A 1 697 ? 55.620 -30.385 0.333 1.00 78.38 697 ALA A O 1
ATOM 5480 N N . ASN A 1 698 ? 56.155 -28.255 -0.141 1.00 64.94 698 ASN A N 1
ATOM 5481 C CA . ASN A 1 698 ? 57.301 -28.533 -1.025 1.00 64.94 698 ASN A CA 1
ATOM 5482 C C . ASN A 1 698 ? 56.971 -29.357 -2.286 1.00 64.94 698 ASN A C 1
ATOM 5484 O O . ASN A 1 698 ? 57.824 -30.098 -2.787 1.00 64.94 698 ASN A O 1
ATOM 5488 N N . ILE A 1 699 ? 55.765 -29.202 -2.845 1.00 77.75 699 ILE A N 1
ATOM 5489 C CA . ILE A 1 699 ? 55.488 -29.659 -4.215 1.00 77.75 699 ILE A CA 1
ATOM 5490 C C . ILE A 1 699 ? 56.410 -28.912 -5.194 1.00 77.75 699 ILE A C 1
ATOM 5492 O O . ILE A 1 699 ? 56.794 -27.765 -4.968 1.00 77.75 699 ILE A O 1
ATOM 5496 N N . LYS A 1 700 ? 56.760 -29.566 -6.312 1.00 75.38 700 LYS A N 1
ATOM 5497 C CA . LYS A 1 700 ? 57.512 -28.975 -7.432 1.00 75.38 700 LYS A CA 1
ATOM 5498 C C . LYS A 1 700 ? 56.687 -27.915 -8.190 1.00 75.38 700 LYS A C 1
ATOM 5500 O O . LYS A 1 700 ? 56.340 -28.119 -9.350 1.00 75.38 700 LYS A O 1
ATOM 5505 N N . LEU A 1 701 ? 56.384 -26.794 -7.542 1.00 81.06 701 LEU A N 1
ATOM 5506 C CA . LEU A 1 701 ? 55.846 -25.586 -8.170 1.00 81.06 701 LEU A CA 1
ATOM 5507 C C . LEU A 1 701 ? 56.981 -24.569 -8.423 1.00 81.06 701 LEU A C 1
ATOM 5509 O O . LEU A 1 701 ? 58.036 -24.667 -7.788 1.00 81.06 701 LEU A O 1
ATOM 5513 N N . PRO A 1 702 ? 56.816 -23.612 -9.356 1.00 80.69 702 PRO A N 1
ATOM 5514 C CA . PRO A 1 702 ? 57.817 -22.575 -9.609 1.00 80.69 702 PRO A CA 1
ATOM 5515 C C . PRO A 1 702 ? 58.143 -21.784 -8.329 1.00 80.69 702 PRO A C 1
ATOM 5517 O O . PRO A 1 702 ? 57.220 -21.474 -7.578 1.00 80.69 702 PRO A O 1
ATOM 5520 N N . PRO A 1 703 ? 59.407 -21.433 -8.042 1.00 80.00 703 PRO A N 1
ATOM 5521 C CA . PRO A 1 703 ? 59.725 -20.618 -6.871 1.00 80.00 703 PRO A CA 1
ATOM 5522 C C . PRO A 1 703 ? 59.151 -19.200 -7.017 1.00 80.00 703 PRO A C 1
ATOM 5524 O O . PRO A 1 703 ? 59.156 -18.638 -8.115 1.00 80.00 703 PRO A O 1
ATOM 5527 N N . THR A 1 704 ? 58.683 -18.608 -5.916 1.00 81.38 704 THR A N 1
ATOM 5528 C CA . THR A 1 704 ? 58.326 -17.183 -5.869 1.00 81.38 704 THR A CA 1
ATOM 5529 C C . THR A 1 704 ? 59.584 -16.326 -6.009 1.00 81.38 704 THR A C 1
ATOM 5531 O O . THR A 1 704 ? 60.652 -16.667 -5.500 1.00 81.38 704 THR A O 1
ATOM 5534 N N . GLN A 1 705 ? 59.483 -15.211 -6.732 1.00 77.94 705 GLN A N 1
ATOM 5535 C CA . GLN A 1 705 ? 60.595 -14.278 -6.942 1.00 77.94 705 GLN A CA 1
ATOM 5536 C C . GLN A 1 705 ? 60.708 -13.255 -5.803 1.00 77.94 705 GLN A C 1
ATOM 5538 O O . GLN A 1 705 ? 61.788 -12.714 -5.565 1.00 77.94 705 GLN A O 1
ATOM 5543 N N . ASN A 1 706 ? 59.607 -12.978 -5.093 1.00 78.94 706 ASN A N 1
ATOM 5544 C CA . ASN A 1 706 ? 59.563 -12.063 -3.953 1.00 78.94 706 ASN A CA 1
ATOM 5545 C C . ASN A 1 706 ? 58.514 -12.491 -2.902 1.00 78.94 706 ASN A C 1
ATOM 5547 O O . ASN A 1 706 ? 57.628 -13.300 -3.177 1.00 78.94 706 ASN A O 1
ATOM 5551 N N . ALA A 1 707 ? 58.603 -11.914 -1.698 1.00 81.31 707 ALA A N 1
ATOM 5552 C CA . ALA A 1 707 ? 57.680 -12.198 -0.593 1.00 81.31 707 ALA A CA 1
ATOM 5553 C C . ALA A 1 707 ? 56.238 -11.716 -0.857 1.00 81.31 707 ALA A C 1
ATOM 5555 O O . ALA A 1 707 ? 55.300 -12.242 -0.271 1.00 81.31 707 ALA A O 1
ATOM 5556 N N . ALA A 1 708 ? 56.039 -10.740 -1.751 1.00 81.12 708 ALA A N 1
ATOM 5557 C CA . ALA A 1 708 ? 54.708 -10.239 -2.092 1.00 81.12 708 ALA A CA 1
ATOM 5558 C C . ALA A 1 708 ? 53.898 -11.262 -2.910 1.00 81.12 708 ALA A C 1
ATOM 5560 O O . ALA A 1 708 ? 52.718 -11.457 -2.635 1.00 81.12 708 ALA A O 1
ATOM 5561 N N . GLN A 1 709 ? 54.534 -11.964 -3.857 1.00 84.00 709 GLN A N 1
ATOM 5562 C CA . GLN A 1 709 ? 53.915 -13.061 -4.613 1.00 84.00 709 GLN A CA 1
ATOM 5563 C C . GLN A 1 709 ? 53.479 -14.199 -3.684 1.00 84.00 709 GLN A C 1
ATOM 5565 O O . GLN A 1 709 ? 52.388 -14.739 -3.842 1.00 84.00 709 GLN A O 1
ATOM 5570 N N . GLU A 1 710 ? 54.309 -14.538 -2.695 1.00 84.19 710 GLU A N 1
ATOM 5571 C CA . GLU A 1 710 ? 53.982 -15.556 -1.694 1.00 84.19 710 GLU A CA 1
ATOM 5572 C C . GLU A 1 710 ? 52.756 -15.157 -0.859 1.00 84.19 710 GLU A C 1
ATOM 5574 O O . GLU A 1 710 ? 51.834 -15.957 -0.712 1.00 84.19 710 GLU A O 1
ATOM 5579 N N . THR A 1 711 ? 52.698 -13.910 -0.381 1.00 85.69 711 THR A N 1
ATOM 5580 C CA . THR A 1 711 ? 51.545 -13.393 0.371 1.00 85.69 711 THR A CA 1
ATOM 5581 C C . THR A 1 711 ? 50.256 -13.448 -0.447 1.00 85.69 711 THR A C 1
ATOM 5583 O O . THR A 1 711 ? 49.269 -13.996 0.031 1.00 85.69 711 THR A O 1
ATOM 5586 N N . VAL A 1 712 ? 50.266 -12.967 -1.697 1.00 85.31 712 VAL A N 1
ATOM 5587 C CA . VAL A 1 712 ? 49.069 -12.955 -2.562 1.00 85.31 712 VAL A CA 1
ATOM 5588 C C . VAL A 1 712 ? 48.548 -14.372 -2.828 1.00 85.31 712 VAL A C 1
ATOM 5590 O O . VAL A 1 712 ? 47.342 -14.612 -2.769 1.00 85.31 712 VAL A O 1
ATOM 5593 N N . ILE A 1 713 ? 49.444 -15.333 -3.077 1.00 85.62 713 ILE A N 1
ATOM 5594 C CA . ILE A 1 713 ? 49.064 -16.734 -3.300 1.00 85.62 713 ILE A CA 1
ATOM 5595 C C . ILE A 1 713 ? 48.500 -17.363 -2.014 1.00 85.62 713 ILE A C 1
ATOM 5597 O O . ILE A 1 713 ? 47.470 -18.041 -2.059 1.00 85.62 713 ILE A O 1
ATOM 5601 N N . ASN A 1 714 ? 49.137 -17.120 -0.866 1.00 88.69 714 ASN A N 1
ATOM 5602 C CA . ASN A 1 714 ? 48.674 -17.627 0.426 1.00 88.69 714 ASN A CA 1
ATOM 5603 C C . ASN A 1 714 ? 47.306 -17.033 0.810 1.00 88.69 714 ASN A C 1
ATOM 5605 O O . ASN A 1 714 ? 46.440 -17.759 1.299 1.00 88.69 714 ASN A O 1
ATOM 5609 N N . ASP A 1 715 ? 47.075 -15.746 0.544 1.00 87.31 715 ASP A N 1
ATOM 5610 C CA . ASP A 1 715 ? 45.800 -15.067 0.802 1.00 87.31 715 ASP A CA 1
ATOM 5611 C C . ASP A 1 715 ? 44.676 -15.601 -0.093 1.00 87.31 715 ASP A C 1
ATOM 5613 O O . ASP A 1 715 ? 43.572 -15.871 0.391 1.00 87.31 715 ASP A O 1
ATOM 5617 N N . ALA A 1 716 ? 44.958 -15.842 -1.377 1.00 87.19 716 ALA A N 1
ATOM 5618 C CA . ALA A 1 716 ? 44.004 -16.460 -2.295 1.00 87.19 716 ALA A CA 1
ATOM 5619 C C . ALA A 1 716 ? 43.590 -17.870 -1.824 1.00 87.19 716 ALA A C 1
ATOM 5621 O O . ALA A 1 716 ? 42.408 -18.222 -1.865 1.00 87.19 716 ALA A O 1
ATOM 5622 N N . VAL A 1 717 ? 44.536 -18.654 -1.295 1.00 88.25 717 VAL A N 1
ATOM 5623 C CA . VAL A 1 717 ? 44.268 -19.978 -0.708 1.00 88.25 717 VAL A CA 1
ATOM 5624 C C . VAL A 1 717 ? 43.529 -19.890 0.630 1.00 88.25 717 VAL A C 1
ATOM 5626 O O . VAL A 1 717 ? 42.626 -20.689 0.881 1.00 88.25 717 VAL A O 1
ATOM 5629 N N . ASN A 1 718 ? 43.847 -18.916 1.483 1.00 88.31 718 ASN A N 1
ATOM 5630 C CA . ASN A 1 718 ? 43.101 -18.679 2.721 1.00 88.31 718 ASN A CA 1
ATOM 5631 C C . ASN A 1 718 ? 41.637 -18.335 2.431 1.00 88.31 718 ASN A C 1
ATOM 5633 O O . ASN A 1 718 ? 40.742 -18.890 3.068 1.00 88.31 718 ASN A O 1
ATOM 5637 N N . ARG A 1 719 ? 41.386 -17.495 1.422 1.00 87.00 719 ARG A N 1
ATOM 5638 C CA . ARG A 1 719 ? 40.033 -17.152 0.971 1.00 87.00 719 ARG A CA 1
ATOM 5639 C C . ARG A 1 719 ? 39.279 -18.368 0.435 1.00 87.00 719 ARG A C 1
ATOM 5641 O O . ARG A 1 719 ? 38.097 -18.531 0.713 1.00 87.00 719 ARG A O 1
ATOM 5648 N N . LEU A 1 720 ? 39.960 -19.238 -0.306 1.00 88.81 720 LEU A N 1
ATOM 5649 C CA . LEU A 1 720 ? 39.394 -20.491 -0.806 1.00 88.81 720 LEU A CA 1
ATOM 5650 C C . LEU A 1 720 ? 38.977 -21.436 0.337 1.00 88.81 720 LEU A C 1
ATOM 5652 O O . LEU A 1 720 ? 37.903 -22.036 0.289 1.00 88.81 720 LEU A O 1
ATOM 5656 N N . LEU A 1 721 ? 39.813 -21.552 1.374 1.00 87.06 721 LEU A N 1
ATOM 5657 C CA . LEU A 1 721 ? 39.509 -22.342 2.569 1.00 87.06 721 LEU A CA 1
ATOM 5658 C C . LEU A 1 721 ? 38.339 -21.754 3.364 1.00 87.06 721 LEU A C 1
ATOM 5660 O O . LEU A 1 721 ? 37.503 -22.523 3.828 1.00 87.06 721 LEU A O 1
ATOM 5664 N N . ASP A 1 722 ? 38.249 -20.426 3.477 1.00 88.06 722 ASP A N 1
ATOM 5665 C CA . ASP A 1 722 ? 37.122 -19.760 4.140 1.00 88.06 722 ASP A CA 1
ATOM 5666 C C . ASP A 1 722 ? 35.798 -19.962 3.386 1.00 88.06 722 ASP A C 1
ATOM 5668 O O . ASP A 1 722 ? 34.778 -20.237 4.009 1.00 88.06 722 ASP A O 1
ATOM 5672 N N . ILE A 1 723 ? 35.808 -19.930 2.047 1.00 88.00 723 ILE A N 1
ATOM 5673 C CA . ILE A 1 723 ? 34.623 -20.251 1.227 1.00 88.00 723 ILE A CA 1
ATOM 5674 C C . ILE A 1 723 ? 34.153 -21.685 1.479 1.00 88.00 723 ILE A C 1
ATOM 5676 O O . ILE A 1 723 ? 32.958 -21.941 1.634 1.00 88.00 723 ILE A O 1
ATOM 5680 N N . TYR A 1 724 ? 35.092 -22.632 1.504 1.00 87.06 724 TYR A N 1
ATOM 5681 C CA . TYR A 1 724 ? 34.776 -24.034 1.758 1.00 87.06 724 TYR A CA 1
ATOM 5682 C C . TYR A 1 724 ? 34.197 -24.246 3.161 1.00 87.06 724 TYR A C 1
ATOM 5684 O O . TYR A 1 724 ? 33.253 -25.015 3.335 1.00 87.06 724 TYR A O 1
ATOM 5692 N N . ASP A 1 725 ? 34.749 -23.553 4.151 1.00 86.81 725 ASP A N 1
ATOM 5693 C CA . ASP A 1 725 ? 34.284 -23.598 5.533 1.00 86.81 725 ASP A CA 1
ATOM 5694 C C . ASP A 1 725 ? 32.909 -22.923 5.701 1.00 86.81 725 ASP A C 1
ATOM 5696 O O . ASP A 1 725 ? 32.022 -23.487 6.331 1.00 86.81 725 ASP A O 1
ATOM 5700 N N . ALA A 1 726 ? 32.654 -21.803 5.016 1.00 89.75 726 ALA A N 1
ATOM 5701 C CA . ALA A 1 726 ? 31.343 -21.153 4.974 1.00 89.75 726 ALA A CA 1
ATOM 5702 C C . ALA A 1 726 ? 30.246 -22.059 4.384 1.00 89.75 726 ALA A C 1
ATOM 5704 O O . ALA A 1 726 ? 29.116 -22.079 4.878 1.00 89.75 726 ALA A O 1
ATOM 5705 N N . LEU A 1 727 ? 30.571 -22.830 3.338 1.00 87.38 727 LEU A N 1
ATOM 5706 C CA . LEU A 1 727 ? 29.669 -23.840 2.774 1.00 87.38 727 LEU A CA 1
ATOM 5707 C C . LEU A 1 727 ? 29.402 -24.978 3.770 1.00 87.38 727 LEU A C 1
ATOM 5709 O O . LEU A 1 727 ? 28.263 -25.431 3.879 1.00 87.38 727 LEU A O 1
ATOM 5713 N N . ALA A 1 728 ? 30.427 -25.424 4.503 1.00 85.62 728 ALA A N 1
ATOM 5714 C CA . ALA A 1 728 ? 30.290 -26.459 5.525 1.00 85.62 728 ALA A CA 1
ATOM 5715 C C . ALA A 1 728 ? 29.429 -25.988 6.712 1.00 85.62 728 ALA A C 1
ATOM 5717 O O . ALA A 1 728 ? 28.532 -26.718 7.133 1.00 85.62 728 ALA A O 1
ATOM 5718 N N . ASP A 1 729 ? 29.635 -24.759 7.185 1.00 89.50 729 ASP A N 1
ATOM 5719 C CA . ASP A 1 729 ? 28.851 -24.131 8.253 1.00 89.50 729 ASP A CA 1
ATOM 5720 C C . ASP A 1 729 ? 27.377 -23.988 7.876 1.00 89.50 729 ASP A C 1
ATOM 5722 O O . ASP A 1 729 ? 26.490 -24.343 8.656 1.00 89.50 729 ASP A O 1
ATOM 5726 N N . LEU A 1 730 ? 27.101 -23.513 6.658 1.00 89.69 730 LEU A N 1
ATOM 5727 C CA . LEU A 1 730 ? 25.737 -23.378 6.156 1.00 89.69 730 LEU A CA 1
ATOM 5728 C C . LEU A 1 730 ? 25.056 -24.745 5.994 1.00 89.69 730 LEU A C 1
ATOM 5730 O O . LEU A 1 730 ? 23.887 -24.895 6.350 1.00 89.69 730 LEU A O 1
ATOM 5734 N N . ALA A 1 731 ? 25.782 -25.753 5.504 1.00 86.38 731 ALA A N 1
ATOM 5735 C CA . ALA A 1 731 ? 25.272 -27.114 5.363 1.00 86.38 731 ALA A CA 1
ATOM 5736 C C . ALA A 1 731 ? 24.975 -27.772 6.721 1.00 86.38 731 ALA A C 1
ATOM 5738 O O . ALA A 1 731 ? 23.932 -28.412 6.881 1.00 86.38 731 ALA A O 1
ATOM 5739 N N . LEU A 1 732 ? 25.862 -27.598 7.707 1.00 88.31 732 LEU A N 1
ATOM 5740 C CA . LEU A 1 732 ? 25.670 -28.091 9.070 1.00 88.31 732 LEU A CA 1
ATOM 5741 C C . LEU A 1 732 ? 24.469 -27.400 9.731 1.00 88.31 732 LEU A C 1
ATOM 5743 O O . LEU A 1 732 ? 23.605 -28.076 10.296 1.00 88.31 732 LEU A O 1
ATOM 5747 N N . ALA A 1 733 ? 24.377 -26.073 9.614 1.00 90.25 733 ALA A N 1
ATOM 5748 C CA . ALA A 1 733 ? 23.266 -25.300 10.152 1.00 90.25 733 ALA A CA 1
ATOM 5749 C C . ALA A 1 733 ? 21.924 -25.705 9.526 1.00 90.25 733 ALA A C 1
ATOM 5751 O O . ALA A 1 733 ? 20.954 -25.904 10.254 1.00 90.25 733 ALA A O 1
ATOM 5752 N N . GLU A 1 734 ? 21.871 -25.898 8.205 1.00 90.56 734 GLU A N 1
ATOM 5753 C CA . GLU A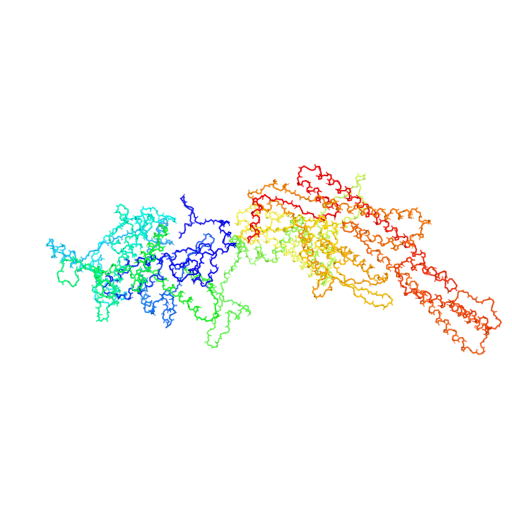 1 734 ? 20.673 -26.367 7.500 1.00 90.56 734 GLU A CA 1
ATOM 5754 C C . GLU A 1 734 ? 20.288 -27.791 7.917 1.00 90.56 734 GLU A C 1
ATOM 5756 O O . GLU A 1 734 ? 19.119 -28.067 8.180 1.00 90.56 734 GLU A O 1
ATOM 5761 N N . GLY A 1 735 ? 21.264 -28.696 8.033 1.00 88.00 735 GLY A N 1
ATOM 5762 C CA . GLY A 1 735 ? 21.026 -30.063 8.490 1.00 88.00 735 GLY A CA 1
ATOM 5763 C C . GLY A 1 735 ? 20.406 -30.102 9.888 1.00 88.00 735 GLY A C 1
ATOM 5764 O O . GLY A 1 735 ? 19.395 -30.774 10.098 1.00 88.00 735 GLY A O 1
ATOM 5765 N N . VAL A 1 736 ? 20.956 -29.330 10.831 1.00 88.88 736 VAL A N 1
ATOM 5766 C CA . VAL A 1 736 ? 20.394 -29.200 12.186 1.00 88.88 736 VAL A CA 1
ATOM 5767 C C . VAL A 1 736 ? 19.025 -28.520 12.153 1.00 88.88 736 VAL A C 1
ATOM 5769 O O . VAL A 1 736 ? 18.116 -28.970 12.849 1.00 88.88 736 VAL A O 1
ATOM 5772 N N . HIS A 1 737 ? 18.836 -27.499 11.314 1.00 90.56 737 HIS A N 1
ATOM 5773 C CA . HIS A 1 737 ? 17.555 -26.809 11.174 1.00 90.56 737 HIS A CA 1
A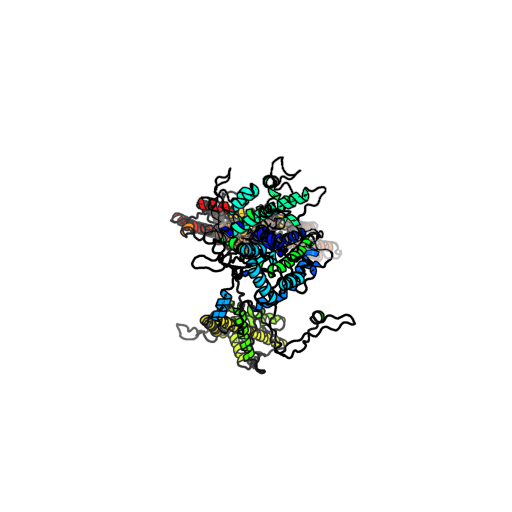TOM 5774 C C . HIS A 1 737 ? 16.436 -27.752 10.724 1.00 90.56 737 HIS A C 1
ATOM 5776 O O . HIS A 1 737 ? 15.367 -27.786 11.333 1.00 90.56 737 HIS A O 1
ATOM 5782 N N . GLN A 1 738 ? 16.696 -28.576 9.707 1.00 90.06 738 GLN A N 1
ATOM 5783 C CA . GLN A 1 738 ? 15.727 -29.547 9.200 1.00 90.06 738 GLN A CA 1
ATOM 5784 C C . GLN A 1 738 ? 15.450 -30.667 10.214 1.00 90.06 738 GLN A C 1
ATOM 5786 O O . GLN A 1 738 ? 14.297 -31.065 10.373 1.00 90.06 738 GLN A O 1
ATOM 5791 N N . ILE A 1 739 ? 16.462 -31.126 10.963 1.00 88.31 739 ILE A N 1
ATOM 5792 C CA . ILE A 1 739 ? 16.281 -32.093 12.064 1.00 88.31 739 ILE A CA 1
ATOM 5793 C C . ILE A 1 739 ? 15.367 -31.520 13.152 1.00 88.31 739 ILE A C 1
ATOM 5795 O O . ILE A 1 739 ? 14.455 -32.206 13.610 1.00 88.31 739 ILE A O 1
ATOM 5799 N N . VAL A 1 740 ? 15.579 -30.261 13.544 1.00 87.12 740 VAL A N 1
ATOM 5800 C CA . VAL A 1 740 ? 14.750 -29.564 14.541 1.00 87.12 740 VAL A CA 1
ATOM 5801 C C . VAL A 1 740 ? 13.303 -29.408 14.064 1.00 87.12 740 VAL A C 1
ATOM 5803 O O . VAL A 1 740 ? 12.384 -29.498 14.874 1.00 87.12 740 VAL A O 1
ATOM 5806 N N . GLN A 1 741 ? 13.084 -29.227 12.760 1.00 85.69 741 GLN A N 1
ATOM 5807 C CA . GLN A 1 741 ? 11.745 -29.191 12.162 1.00 85.69 741 GLN A CA 1
ATOM 5808 C C . GLN A 1 741 ? 11.104 -30.582 11.966 1.00 85.69 741 GLN A C 1
ATOM 5810 O O . GLN A 1 741 ? 9.958 -30.660 11.532 1.00 85.69 741 GLN A O 1
ATOM 5815 N N . GLY A 1 742 ? 11.810 -31.676 12.282 1.00 85.88 742 GLY A N 1
ATOM 5816 C CA . GLY A 1 742 ? 11.328 -33.051 12.096 1.00 85.88 742 GLY A CA 1
ATOM 5817 C C . GLY A 1 742 ? 11.491 -33.605 10.673 1.00 85.88 742 GLY A C 1
ATOM 5818 O O . GLY A 1 742 ? 11.022 -34.704 10.384 1.00 85.88 742 GLY A O 1
ATOM 5819 N N . ASN A 1 743 ? 12.185 -32.887 9.786 1.00 86.44 743 ASN A N 1
ATOM 5820 C CA . ASN A 1 743 ? 12.408 -33.264 8.388 1.00 86.44 743 ASN A CA 1
ATOM 5821 C C . ASN A 1 743 ? 13.699 -34.088 8.224 1.00 86.44 743 ASN A C 1
ATOM 5823 O O . ASN A 1 743 ? 14.646 -33.664 7.555 1.00 86.44 743 ASN A O 1
ATOM 5827 N N . TYR A 1 744 ? 13.757 -35.277 8.829 1.00 85.69 744 TYR A N 1
ATOM 5828 C CA . TYR A 1 744 ? 14.966 -36.118 8.834 1.00 85.69 744 TYR A CA 1
ATOM 5829 C C . TYR A 1 744 ? 15.432 -36.537 7.429 1.00 85.69 744 TYR A C 1
ATOM 5831 O O . TYR A 1 744 ? 16.632 -36.514 7.154 1.00 85.69 744 TYR A O 1
ATOM 5839 N N . ASP A 1 745 ? 14.499 -36.839 6.518 1.00 81.44 745 ASP A N 1
ATOM 5840 C CA . ASP A 1 745 ? 14.820 -37.199 5.128 1.00 81.44 745 ASP A CA 1
ATOM 5841 C C . ASP A 1 745 ? 15.457 -36.029 4.371 1.00 81.44 745 ASP A C 1
ATOM 5843 O O . ASP A 1 745 ? 16.412 -36.214 3.617 1.00 81.44 745 ASP A O 1
ATOM 5847 N N . ARG A 1 746 ? 14.971 -34.801 4.613 1.00 80.50 746 ARG A N 1
ATOM 5848 C CA . ARG A 1 746 ? 15.534 -33.585 4.010 1.00 80.50 746 ARG A CA 1
ATOM 5849 C C . ARG A 1 746 ? 16.903 -33.272 4.595 1.00 80.50 746 ARG A C 1
ATOM 5851 O O . ARG A 1 746 ? 17.801 -32.933 3.839 1.00 80.50 746 ARG A O 1
ATOM 5858 N N . ALA A 1 747 ? 17.100 -33.444 5.901 1.00 83.19 747 ALA A N 1
ATOM 5859 C CA . ALA A 1 747 ? 18.415 -33.290 6.519 1.00 83.19 747 ALA A CA 1
ATOM 5860 C C . ALA A 1 747 ? 19.444 -34.275 5.934 1.00 83.19 747 ALA A C 1
ATOM 5862 O O . ALA A 1 747 ? 20.546 -33.867 5.567 1.00 83.19 747 ALA A O 1
ATOM 5863 N N . ALA A 1 748 ? 19.066 -35.550 5.774 1.00 80.56 748 ALA A N 1
ATOM 5864 C CA . ALA A 1 748 ? 19.917 -36.570 5.165 1.00 80.56 748 ALA A CA 1
ATOM 5865 C C . ALA A 1 748 ? 20.211 -36.267 3.687 1.00 80.56 748 ALA A C 1
ATOM 5867 O O . ALA A 1 748 ? 21.363 -36.346 3.266 1.00 80.56 748 ALA A O 1
ATOM 5868 N N . ALA A 1 749 ? 19.197 -35.865 2.914 1.00 76.31 749 ALA A N 1
ATOM 5869 C CA . ALA A 1 749 ? 19.357 -35.481 1.513 1.00 76.31 749 ALA A CA 1
ATOM 5870 C C . ALA A 1 749 ? 20.248 -34.241 1.347 1.00 76.31 749 ALA A C 1
ATOM 5872 O O . ALA A 1 749 ? 21.086 -34.212 0.451 1.00 76.31 749 ALA A O 1
ATOM 5873 N N . THR A 1 750 ? 20.118 -33.243 2.226 1.00 77.06 750 THR A N 1
ATOM 5874 C CA . THR A 1 750 ? 20.981 -32.057 2.235 1.00 77.06 750 THR A CA 1
ATOM 5875 C C . THR A 1 750 ? 22.432 -32.445 2.532 1.00 77.06 750 THR A C 1
ATOM 5877 O O . THR A 1 750 ? 23.325 -32.067 1.778 1.00 77.06 750 THR A O 1
ATOM 5880 N N . MET A 1 751 ? 22.690 -33.260 3.561 1.00 77.12 751 MET A N 1
ATOM 5881 C CA . MET A 1 751 ? 24.049 -33.732 3.875 1.00 77.12 751 MET A CA 1
ATOM 5882 C C . MET A 1 751 ? 24.647 -34.617 2.762 1.00 77.12 751 MET A C 1
ATOM 5884 O O . MET A 1 751 ? 25.836 -34.504 2.451 1.00 77.12 751 MET A O 1
ATOM 5888 N N . ASP A 1 752 ? 23.840 -35.467 2.115 1.00 75.50 752 ASP A N 1
ATOM 5889 C CA . ASP A 1 752 ? 24.279 -36.272 0.965 1.00 75.50 752 ASP A CA 1
ATOM 5890 C C . ASP A 1 752 ? 24.583 -35.387 -0.255 1.00 75.50 752 ASP A C 1
ATOM 5892 O O . ASP A 1 752 ? 25.584 -35.595 -0.938 1.00 75.50 752 ASP A O 1
ATOM 5896 N N . ALA A 1 753 ? 23.781 -34.344 -0.496 1.00 74.00 753 ALA A N 1
ATOM 5897 C CA . ALA A 1 753 ? 23.988 -33.403 -1.594 1.00 74.00 753 ALA A CA 1
ATOM 5898 C C . ALA A 1 753 ? 25.311 -32.634 -1.461 1.00 74.00 753 ALA A C 1
ATOM 5900 O O . ALA A 1 753 ? 26.096 -32.606 -2.411 1.00 74.00 753 ALA A O 1
ATOM 5901 N N . TYR A 1 754 ? 25.611 -32.102 -0.270 1.00 70.25 754 TYR A N 1
ATOM 5902 C CA . TYR A 1 754 ? 26.879 -31.408 -0.011 1.00 70.25 754 TYR A CA 1
ATOM 5903 C C . TYR A 1 754 ? 28.100 -32.342 -0.028 1.00 70.25 754 TYR A C 1
ATOM 5905 O O . TYR A 1 754 ? 29.184 -31.906 -0.407 1.00 70.25 754 TYR A O 1
ATOM 5913 N N . SER A 1 755 ? 27.947 -33.622 0.337 1.00 65.62 755 SER A N 1
ATOM 5914 C CA . SER A 1 755 ? 29.065 -34.582 0.357 1.00 65.62 755 SER A CA 1
ATOM 5915 C C . SER A 1 755 ? 29.340 -35.257 -0.992 1.00 65.62 755 SER A C 1
ATOM 5917 O O . SER A 1 755 ? 30.494 -35.569 -1.291 1.00 65.62 755 SER A O 1
ATOM 5919 N N . ARG A 1 756 ? 28.311 -35.477 -1.823 1.00 63.75 756 ARG A N 1
ATOM 5920 C CA . ARG A 1 756 ? 28.421 -36.154 -3.131 1.00 63.75 756 ARG A CA 1
ATOM 5921 C C . ARG A 1 756 ? 28.373 -35.214 -4.338 1.00 63.75 756 ARG A C 1
ATOM 5923 O O . ARG A 1 756 ? 28.503 -35.688 -5.463 1.00 63.75 756 ARG A O 1
ATOM 5930 N N . GLY A 1 757 ? 28.210 -33.906 -4.125 1.00 58.41 757 GLY A N 1
ATOM 5931 C CA . GLY A 1 757 ? 28.167 -32.905 -5.198 1.00 58.41 757 GLY A CA 1
ATOM 5932 C C . GLY A 1 757 ? 26.875 -32.926 -6.024 1.00 58.41 757 GLY A C 1
ATOM 5933 O O . GLY A 1 757 ? 26.882 -32.489 -7.173 1.00 58.41 757 GLY A O 1
ATOM 5934 N N . ASN A 1 758 ? 25.779 -33.442 -5.460 1.00 63.12 758 ASN A N 1
ATOM 5935 C CA . ASN A 1 758 ? 24.443 -33.323 -6.051 1.00 63.12 758 ASN A CA 1
ATOM 5936 C C . ASN A 1 758 ? 23.856 -31.939 -5.746 1.00 63.12 758 ASN A C 1
ATOM 5938 O O . ASN A 1 758 ? 24.252 -31.302 -4.778 1.00 63.12 758 ASN A O 1
ATOM 5942 N N . PHE A 1 759 ? 22.891 -31.485 -6.549 1.00 67.56 759 PHE A N 1
ATOM 5943 C CA . PHE A 1 759 ? 22.271 -30.160 -6.431 1.00 67.56 759 PHE A CA 1
ATOM 5944 C C . PHE A 1 759 ? 21.616 -29.945 -5.051 1.00 67.56 759 PHE A C 1
ATOM 5946 O O . PHE A 1 759 ? 20.546 -30.512 -4.805 1.00 67.56 759 PHE A O 1
ATOM 5953 N N . PRO A 1 760 ? 22.204 -29.136 -4.146 1.00 70.12 760 PRO A N 1
ATOM 5954 C CA . PRO A 1 760 ? 21.602 -28.917 -2.841 1.00 70.12 760 PRO A CA 1
ATOM 5955 C C . PRO A 1 760 ? 20.372 -28.000 -2.980 1.00 70.12 760 PRO A C 1
ATOM 5957 O O . PRO A 1 760 ? 20.383 -27.069 -3.797 1.00 70.12 760 PRO A O 1
ATOM 5960 N N . PRO A 1 761 ? 19.290 -28.240 -2.213 1.00 74.69 761 PRO A N 1
ATOM 5961 C CA . PRO A 1 761 ? 18.178 -27.299 -2.135 1.00 74.69 761 PRO A CA 1
ATOM 5962 C C . PRO A 1 761 ? 18.647 -25.974 -1.519 1.00 74.69 761 PRO A C 1
ATOM 5964 O O . PRO A 1 761 ? 19.655 -25.929 -0.812 1.00 74.69 761 PRO A O 1
ATOM 5967 N N . ILE A 1 762 ? 17.904 -24.891 -1.768 1.00 81.19 762 ILE A N 1
ATOM 5968 C CA . ILE A 1 762 ? 18.161 -23.616 -1.084 1.00 81.19 762 ILE A CA 1
ATOM 5969 C C . ILE A 1 762 ? 17.991 -23.851 0.428 1.00 81.19 762 ILE A C 1
ATOM 5971 O O . ILE A 1 762 ? 16.954 -24.398 0.815 1.00 81.19 762 ILE A O 1
ATOM 5975 N N . PRO A 1 763 ? 18.968 -23.466 1.269 1.00 86.88 763 PRO A N 1
ATOM 5976 C CA . PRO A 1 763 ? 18.847 -23.592 2.717 1.00 86.88 763 PRO A CA 1
ATOM 5977 C C . PRO A 1 763 ? 17.699 -22.737 3.270 1.00 86.88 763 PRO A C 1
ATOM 5979 O O . PRO A 1 763 ? 17.586 -21.553 2.939 1.00 86.88 763 PRO A O 1
ATOM 5982 N N . ASP A 1 764 ? 16.873 -23.321 4.135 1.00 86.00 764 ASP A N 1
ATOM 5983 C CA . ASP A 1 764 ? 15.782 -22.623 4.821 1.00 86.00 764 ASP A CA 1
ATOM 5984 C C . ASP A 1 764 ? 16.292 -21.892 6.076 1.00 86.00 764 ASP A C 1
ATOM 5986 O O . ASP A 1 764 ? 15.709 -20.886 6.468 1.00 86.00 764 ASP A O 1
ATOM 5990 N N . VAL A 1 765 ? 17.408 -22.338 6.674 1.00 87.94 765 VAL A N 1
ATOM 5991 C CA . VAL A 1 765 ? 18.001 -21.756 7.902 1.00 87.94 765 VAL A CA 1
ATOM 5992 C C . VAL A 1 765 ? 18.446 -20.290 7.758 1.00 87.94 765 VAL A C 1
ATOM 5994 O O . VAL A 1 765 ? 18.691 -19.601 8.747 1.00 87.94 765 VAL A O 1
ATOM 5997 N N . VAL A 1 766 ? 18.575 -19.801 6.523 1.00 88.31 766 VAL A N 1
ATOM 5998 C CA . VAL A 1 766 ? 18.917 -18.401 6.206 1.00 88.31 766 VAL A CA 1
ATOM 5999 C C . VAL A 1 766 ? 17.713 -17.597 5.725 1.00 88.31 766 VAL A C 1
ATOM 6001 O O . VAL A 1 766 ? 17.821 -16.391 5.500 1.00 88.31 766 VAL A O 1
ATOM 6004 N N . GLN A 1 767 ? 16.560 -18.246 5.552 1.00 83.44 767 GLN A N 1
ATOM 6005 C CA . GLN A 1 767 ? 15.335 -17.581 5.149 1.00 83.44 767 GLN A CA 1
ATOM 6006 C C . GLN A 1 767 ? 14.587 -17.091 6.380 1.00 83.44 767 GLN A C 1
ATOM 6008 O O . GLN A 1 767 ? 14.205 -17.858 7.262 1.00 83.44 767 GLN A O 1
ATOM 6013 N N . THR A 1 768 ? 14.304 -15.794 6.412 1.00 75.06 768 THR A N 1
ATOM 6014 C CA . THR A 1 768 ? 13.414 -15.240 7.428 1.00 75.06 768 THR A CA 1
ATOM 6015 C C . THR A 1 768 ? 11.994 -15.752 7.172 1.00 75.06 768 THR A C 1
ATOM 6017 O O . THR A 1 768 ? 11.429 -15.420 6.124 1.00 75.06 768 THR A O 1
ATOM 6020 N N . PRO A 1 769 ? 11.382 -16.518 8.095 1.00 67.19 769 PRO A N 1
ATOM 6021 C CA . PRO A 1 769 ? 10.005 -16.955 7.927 1.00 67.19 769 PRO A CA 1
ATOM 6022 C C . PRO A 1 769 ? 9.091 -15.729 7.872 1.00 67.19 769 PRO A C 1
ATOM 6024 O O . PRO A 1 769 ? 9.074 -14.906 8.787 1.00 67.19 769 PRO A O 1
ATOM 6027 N N . ARG A 1 770 ? 8.343 -15.592 6.775 1.00 59.47 770 ARG A N 1
ATOM 6028 C CA . ARG A 1 770 ? 7.359 -14.522 6.584 1.00 59.47 770 ARG A CA 1
ATOM 6029 C C . ARG A 1 770 ? 5.973 -15.083 6.876 1.00 59.47 770 ARG A C 1
ATOM 6031 O O . ARG A 1 770 ? 5.571 -16.069 6.273 1.00 59.47 770 ARG A O 1
ATOM 6038 N N . THR A 1 771 ? 5.225 -14.447 7.769 1.00 52.03 771 THR A N 1
ATOM 6039 C CA . THR A 1 771 ? 3.838 -14.821 8.107 1.00 52.03 771 THR A CA 1
ATOM 6040 C C . THR A 1 771 ? 2.790 -14.100 7.243 1.00 52.03 771 THR A C 1
ATOM 6042 O O . THR A 1 771 ? 1.624 -14.035 7.620 1.00 52.03 771 THR A O 1
ATOM 6045 N N . GLY A 1 772 ? 3.186 -13.543 6.093 1.00 55.81 772 GLY A N 1
ATOM 6046 C CA . GLY A 1 772 ? 2.316 -12.740 5.227 1.00 55.81 772 GLY A CA 1
ATOM 6047 C C . GLY A 1 772 ? 1.579 -13.546 4.154 1.00 55.81 772 GLY A C 1
ATOM 6048 O O . GLY A 1 772 ? 2.090 -14.541 3.642 1.00 55.81 772 GLY A O 1
ATOM 6049 N N . ILE A 1 773 ? 0.391 -13.073 3.773 1.00 53.25 773 ILE A N 1
ATOM 6050 C CA . ILE A 1 773 ? -0.321 -13.526 2.571 1.00 53.25 773 ILE A CA 1
ATOM 6051 C C . ILE A 1 773 ? 0.430 -12.969 1.359 1.00 53.25 773 ILE A C 1
ATOM 6053 O O . ILE A 1 773 ? 0.746 -11.781 1.307 1.00 53.25 773 ILE A O 1
ATOM 6057 N N . THR A 1 774 ? 0.755 -13.822 0.388 1.00 45.50 774 THR A N 1
ATOM 6058 C CA . THR A 1 774 ? 1.420 -13.363 -0.837 1.00 45.50 774 THR A CA 1
ATOM 6059 C C . THR A 1 774 ? 0.374 -12.758 -1.765 1.00 45.50 774 THR A C 1
ATOM 6061 O O . THR A 1 774 ? -0.407 -13.483 -2.377 1.00 45.50 774 THR A O 1
ATOM 6064 N N . LEU A 1 775 ? 0.348 -11.430 -1.863 1.00 50.81 775 LEU A N 1
ATOM 6065 C CA . LEU A 1 775 ? -0.448 -10.729 -2.865 1.00 50.81 775 LEU A CA 1
ATOM 6066 C C . LEU A 1 775 ? 0.318 -10.739 -4.187 1.00 50.81 775 LEU A C 1
ATOM 6068 O O . LEU A 1 775 ? 1.437 -10.236 -4.279 1.00 50.81 775 LEU A O 1
ATOM 6072 N N . THR A 1 776 ? -0.274 -11.346 -5.213 1.00 56.62 776 THR A N 1
ATOM 6073 C CA . THR A 1 776 ? 0.270 -11.288 -6.572 1.00 56.62 776 THR A CA 1
ATOM 6074 C C . THR A 1 776 ? -0.402 -10.136 -7.301 1.00 56.62 776 THR A C 1
ATOM 6076 O O . THR A 1 776 ? -1.534 -10.269 -7.758 1.00 56.62 776 THR A O 1
ATOM 6079 N N . HIS A 1 777 ? 0.293 -9.007 -7.413 1.00 63.84 777 HIS A N 1
ATOM 6080 C CA . HIS A 1 777 ? -0.169 -7.889 -8.228 1.00 63.84 777 HIS A CA 1
ATOM 6081 C C . HIS A 1 777 ? 0.129 -8.184 -9.700 1.00 63.84 777 HIS A C 1
ATOM 6083 O O . HIS A 1 777 ? 1.284 -8.373 -10.081 1.00 63.84 777 HIS A O 1
ATOM 6089 N N . ARG A 1 778 ? -0.918 -8.238 -10.527 1.00 71.00 778 ARG A N 1
ATOM 6090 C CA . ARG A 1 778 ? -0.802 -8.302 -11.988 1.00 71.00 778 ARG A CA 1
ATOM 6091 C C . ARG A 1 778 ? -1.176 -6.938 -12.547 1.00 71.00 778 ARG A C 1
ATOM 6093 O O . ARG A 1 778 ? -2.220 -6.403 -12.194 1.00 71.00 778 ARG A O 1
ATOM 6100 N N . VAL A 1 779 ? -0.319 -6.382 -13.395 1.00 78.38 779 VAL A N 1
ATOM 6101 C CA . VAL A 1 779 ? -0.556 -5.093 -14.052 1.00 78.38 779 VAL A CA 1
ATOM 6102 C C . VAL A 1 779 ? -0.913 -5.370 -15.505 1.00 78.38 779 VAL A C 1
ATOM 6104 O O . VAL A 1 779 ? -0.132 -5.991 -16.223 1.00 78.38 779 VAL A O 1
ATOM 6107 N N . GLY A 1 780 ? -2.102 -4.937 -15.914 1.00 82.69 780 GLY A N 1
ATOM 6108 C CA . GLY A 1 780 ? -2.552 -4.964 -17.302 1.00 82.69 780 GLY A CA 1
ATOM 6109 C C . GLY A 1 780 ? -2.548 -3.554 -17.883 1.00 82.69 780 GLY A C 1
ATOM 6110 O O . GLY A 1 780 ? -2.975 -2.614 -17.218 1.00 82.69 780 GLY A O 1
ATOM 6111 N N . LEU A 1 781 ? -2.076 -3.410 -19.119 1.00 84.00 781 LEU A N 1
ATOM 6112 C CA . LEU A 1 781 ? -2.152 -2.165 -19.880 1.00 84.00 781 LEU A CA 1
ATOM 6113 C C . LEU A 1 781 ? -3.198 -2.337 -20.985 1.00 84.00 781 LEU A C 1
ATOM 6115 O O . LEU A 1 781 ? -3.085 -3.248 -21.805 1.00 84.00 781 LEU A O 1
ATOM 6119 N N . HIS A 1 782 ? -4.216 -1.480 -20.987 1.00 84.12 782 HIS A N 1
ATOM 6120 C CA . HIS A 1 782 ? -5.291 -1.507 -21.975 1.00 84.12 782 HIS A CA 1
ATOM 6121 C C . HIS A 1 782 ? -5.025 -0.475 -23.075 1.00 84.12 782 HIS A C 1
ATOM 6123 O O . HIS A 1 782 ? -4.814 0.703 -22.789 1.00 84.12 782 HIS A O 1
ATOM 6129 N N . PHE A 1 783 ? -5.047 -0.929 -24.328 1.00 87.62 783 PHE A N 1
ATOM 6130 C CA . PHE A 1 783 ? -4.899 -0.084 -25.509 1.00 87.62 783 PHE A CA 1
ATOM 6131 C C . PHE A 1 783 ? -6.252 0.192 -26.166 1.00 87.62 783 PHE A C 1
ATOM 6133 O O . PHE A 1 783 ? -7.161 -0.630 -26.104 1.00 87.62 783 PHE A O 1
ATOM 6140 N N . GLU A 1 784 ? -6.376 1.336 -26.835 1.00 86.44 784 GLU A N 1
ATOM 6141 C CA . GLU A 1 784 ? -7.588 1.694 -27.573 1.00 86.44 784 GLU A 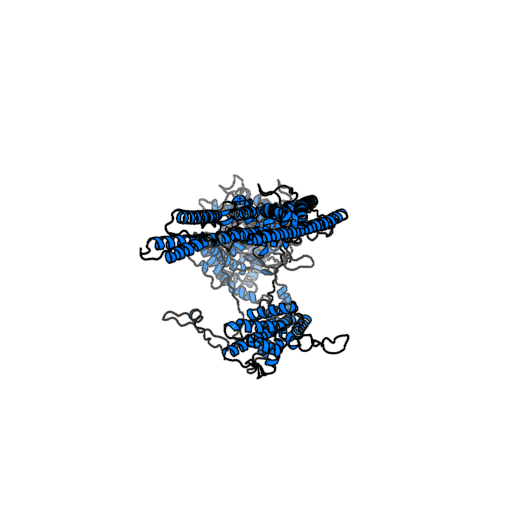CA 1
ATOM 6142 C C . GLU A 1 784 ? -7.777 0.788 -28.799 1.00 86.44 784 GLU A C 1
ATOM 6144 O O . GLU A 1 784 ? -6.949 0.772 -29.713 1.00 86.44 784 GLU A O 1
ATOM 6149 N N . ALA A 1 785 ? -8.875 0.032 -28.812 1.00 83.81 785 ALA A N 1
ATOM 6150 C CA . ALA A 1 785 ? -9.232 -0.865 -29.905 1.00 83.81 785 ALA A CA 1
ATOM 6151 C C . ALA A 1 785 ? -9.897 -0.121 -31.079 1.00 83.81 785 ALA A C 1
ATOM 6153 O O . ALA A 1 785 ? -10.424 0.981 -30.929 1.00 83.81 785 ALA A O 1
ATOM 6154 N N . GLY A 1 786 ? -9.911 -0.744 -32.262 1.00 81.94 786 GLY A N 1
ATOM 6155 C CA . GLY A 1 786 ? -10.670 -0.236 -33.415 1.00 81.94 786 GLY A CA 1
ATOM 6156 C C . GLY A 1 786 ? -10.097 1.005 -34.114 1.00 81.94 786 GLY A C 1
ATOM 6157 O O . GLY A 1 786 ? -10.797 1.620 -34.917 1.00 81.94 786 GLY A O 1
ATOM 6158 N N . LEU A 1 787 ? -8.838 1.370 -33.856 1.00 87.50 787 LEU A N 1
ATOM 6159 C CA . LEU A 1 787 ? -8.173 2.479 -34.546 1.00 87.50 787 LEU A CA 1
ATOM 6160 C C . LEU A 1 787 ? -8.031 2.216 -36.056 1.00 87.50 787 LEU A C 1
ATOM 6162 O O . LEU A 1 787 ? -7.728 1.094 -36.483 1.00 87.50 787 LEU A O 1
ATOM 6166 N N . ASP A 1 788 ? -8.207 3.272 -36.855 1.00 88.25 788 ASP A N 1
ATOM 6167 C CA . ASP A 1 788 ? -7.929 3.252 -38.292 1.00 88.25 788 ASP A CA 1
ATOM 6168 C C . ASP A 1 788 ? -6.417 3.210 -38.537 1.00 88.25 788 ASP A C 1
ATOM 6170 O O . ASP A 1 788 ? -5.676 4.117 -38.156 1.00 88.25 788 ASP A O 1
ATOM 6174 N N . PHE A 1 789 ? -5.966 2.157 -39.216 1.00 88.00 789 PHE A N 1
ATOM 6175 C CA . PHE A 1 789 ? -4.556 1.916 -39.504 1.00 88.00 789 PHE A CA 1
ATOM 6176 C C . PHE A 1 789 ? -3.961 2.878 -40.538 1.00 88.00 789 PHE A C 1
ATOM 6178 O O . PHE A 1 789 ? -2.753 2.838 -40.746 1.00 88.00 789 PHE A O 1
ATOM 6185 N N . ASN A 1 790 ? -4.760 3.738 -41.177 1.00 88.25 790 ASN A N 1
ATOM 6186 C CA . ASN A 1 790 ? -4.272 4.782 -42.088 1.00 88.25 790 ASN A CA 1
ATOM 6187 C C . ASN A 1 790 ? -4.141 6.157 -41.420 1.00 88.25 790 ASN A C 1
ATOM 6189 O O . ASN A 1 790 ? -3.576 7.078 -42.011 1.00 88.25 790 ASN A O 1
ATOM 6193 N N . THR A 1 791 ? -4.652 6.310 -40.198 1.00 89.75 791 THR A N 1
ATOM 6194 C CA . THR A 1 791 ? -4.670 7.594 -39.500 1.00 89.75 791 THR A CA 1
ATOM 6195 C C . THR A 1 791 ? -3.481 7.695 -38.546 1.00 89.75 791 THR A C 1
ATOM 6197 O O . THR A 1 791 ? -3.389 6.966 -37.560 1.00 89.75 791 THR A O 1
ATOM 6200 N N . SER A 1 792 ? -2.574 8.634 -38.824 1.00 88.75 792 SER A N 1
ATOM 6201 C CA . SER A 1 792 ? -1.434 8.915 -37.948 1.00 88.75 792 SER A CA 1
ATOM 6202 C C . SER A 1 792 ? -1.881 9.589 -36.643 1.00 88.75 792 SER A C 1
ATOM 6204 O O . SER A 1 792 ? -2.623 10.574 -36.704 1.00 88.75 792 SER A O 1
ATOM 6206 N N . PRO A 1 793 ? -1.397 9.142 -35.465 1.00 86.31 793 PRO A N 1
ATOM 6207 C CA . PRO A 1 793 ? -1.596 9.859 -34.204 1.00 86.31 793 PRO A CA 1
ATOM 6208 C C . PRO A 1 793 ? -0.781 11.161 -34.138 1.00 86.31 793 PRO A C 1
ATOM 6210 O O . PRO A 1 793 ? -1.019 11.993 -33.264 1.00 86.31 793 PRO A O 1
ATOM 6213 N N . VAL A 1 794 ? 0.165 11.345 -35.063 1.00 85.44 794 VAL A N 1
ATOM 6214 C CA . VAL A 1 794 ? 1.034 12.513 -35.167 1.00 85.44 794 VAL A CA 1
ATOM 6215 C C . VAL A 1 794 ? 0.696 13.311 -36.425 1.00 85.44 794 VAL A C 1
ATOM 6217 O O . VAL A 1 794 ? 0.841 12.823 -37.550 1.00 85.44 794 VAL A O 1
ATOM 6220 N N . GLY A 1 795 ? 0.268 14.562 -36.250 1.00 81.25 795 GLY A N 1
ATOM 6221 C CA . GLY A 1 795 ? -0.042 15.454 -37.367 1.00 81.25 795 GLY A CA 1
ATOM 6222 C C . GLY A 1 795 ? 1.183 15.720 -38.251 1.00 81.25 795 GLY A C 1
ATOM 6223 O O . GLY A 1 795 ? 2.239 16.089 -37.749 1.00 81.25 795 GLY A O 1
ATOM 6224 N N . GLY A 1 796 ? 1.038 15.551 -39.569 1.00 81.06 796 GLY A N 1
ATOM 6225 C CA . GLY A 1 796 ? 2.093 15.848 -40.549 1.00 81.06 796 GLY A CA 1
ATOM 6226 C C . GLY A 1 796 ? 3.115 14.731 -40.800 1.00 81.06 796 GLY A C 1
ATOM 6227 O O . GLY A 1 796 ? 3.978 14.916 -41.652 1.00 81.06 796 GLY A O 1
ATOM 6228 N N . ILE A 1 797 ? 3.007 13.582 -40.120 1.00 88.06 797 ILE A N 1
ATOM 6229 C CA . ILE A 1 797 ? 3.838 12.391 -40.369 1.00 88.06 797 ILE A CA 1
ATOM 6230 C C . ILE A 1 797 ? 2.950 11.274 -40.928 1.00 88.06 797 ILE A C 1
ATOM 6232 O O . ILE A 1 797 ? 1.914 10.953 -40.346 1.00 88.06 797 ILE A O 1
ATOM 6236 N N . ALA A 1 798 ? 3.333 10.687 -42.063 1.00 89.50 798 ALA A N 1
ATOM 6237 C CA . ALA A 1 798 ? 2.600 9.576 -42.675 1.00 89.50 798 ALA A CA 1
ATOM 6238 C C . ALA A 1 798 ? 2.764 8.274 -41.870 1.00 89.50 798 ALA A C 1
ATOM 6240 O O . ALA A 1 798 ? 3.773 8.079 -41.192 1.00 89.50 798 ALA A O 1
ATOM 6241 N N . MET A 1 799 ? 1.777 7.376 -41.934 1.00 91.25 799 MET A N 1
ATOM 6242 C CA . MET A 1 799 ? 1.883 6.060 -41.295 1.00 91.25 799 MET A CA 1
ATOM 6243 C C . MET A 1 799 ? 3.018 5.246 -41.925 1.00 91.25 799 MET A C 1
ATOM 6245 O O . MET A 1 799 ? 3.132 5.168 -43.148 1.00 91.25 799 MET A O 1
ATOM 6249 N N . THR A 1 800 ? 3.858 4.654 -41.080 1.00 92.50 800 THR A N 1
ATOM 6250 C CA . THR A 1 800 ? 4.905 3.710 -41.483 1.00 92.50 800 THR A CA 1
ATOM 6251 C C . THR A 1 800 ? 4.382 2.274 -41.403 1.00 92.50 800 THR A C 1
ATOM 6253 O O . THR A 1 800 ? 3.441 2.015 -40.649 1.00 92.50 800 THR A O 1
ATOM 6256 N N . PRO A 1 801 ? 5.002 1.302 -42.100 1.00 92.81 801 PRO A N 1
ATOM 6257 C CA . PRO A 1 801 ? 4.542 -0.089 -42.099 1.00 92.81 801 PRO A CA 1
ATOM 6258 C C . PRO A 1 801 ? 4.352 -0.701 -40.701 1.00 92.81 801 PRO A C 1
ATOM 6260 O O . PRO A 1 801 ? 3.374 -1.410 -40.462 1.00 92.81 801 PRO A O 1
ATOM 6263 N N . ARG A 1 802 ? 5.237 -0.385 -39.745 1.00 91.62 802 ARG A N 1
ATOM 6264 C CA . ARG A 1 802 ? 5.102 -0.819 -38.342 1.00 91.62 802 ARG A CA 1
ATOM 6265 C C . ARG A 1 802 ? 3.907 -0.169 -37.644 1.00 91.62 802 ARG A C 1
ATOM 6267 O O . ARG A 1 802 ? 3.197 -0.844 -36.904 1.00 91.62 802 ARG A O 1
ATOM 6274 N N . ALA A 1 803 ? 3.648 1.110 -37.910 1.00 91.81 803 ALA A N 1
ATOM 6275 C CA . ALA A 1 803 ? 2.484 1.814 -37.382 1.00 91.81 803 ALA A CA 1
ATOM 6276 C C . ALA A 1 803 ? 1.169 1.323 -38.011 1.00 91.81 803 ALA A C 1
ATOM 6278 O O . ALA A 1 803 ? 0.170 1.209 -37.305 1.00 91.81 803 ALA A O 1
ATOM 6279 N N . ASN A 1 804 ? 1.158 0.993 -39.309 1.00 93.00 804 ASN A N 1
ATOM 6280 C CA . ASN A 1 804 ? -0.005 0.397 -39.973 1.00 93.00 804 ASN A CA 1
ATOM 6281 C C . ASN A 1 804 ? -0.345 -0.980 -39.381 1.00 93.00 804 ASN A C 1
ATOM 6283 O O . ASN A 1 804 ? -1.521 -1.299 -39.201 1.00 93.00 804 ASN A O 1
ATOM 6287 N N . ALA A 1 805 ? 0.672 -1.793 -39.072 1.00 92.00 805 ALA A N 1
ATOM 6288 C CA . ALA A 1 805 ? 0.473 -3.116 -38.488 1.00 92.00 805 ALA A CA 1
ATOM 6289 C C . ALA A 1 805 ? -0.118 -3.054 -37.070 1.00 92.00 805 ALA A C 1
ATOM 6291 O O . ALA A 1 805 ? -0.987 -3.866 -36.753 1.00 92.00 805 ALA A O 1
ATOM 6292 N N . GLU A 1 806 ? 0.318 -2.099 -36.238 1.00 92.00 806 GLU A N 1
ATOM 6293 C CA . GLU A 1 806 ? -0.156 -1.956 -34.855 1.00 92.00 806 GLU A CA 1
ATOM 6294 C C . GLU A 1 806 ? -0.387 -0.482 -34.440 1.00 92.00 806 GLU A C 1
ATOM 6296 O O . GLU A 1 806 ? 0.453 0.137 -33.771 1.00 92.00 806 GLU A O 1
ATOM 6301 N N . PRO A 1 807 ? -1.539 0.110 -34.817 1.00 92.12 807 PRO A N 1
ATOM 6302 C CA . PRO A 1 807 ? -1.843 1.512 -34.530 1.00 92.12 807 PRO A CA 1
ATOM 6303 C C . PRO A 1 807 ? -2.089 1.789 -33.038 1.00 92.12 807 PRO A C 1
ATOM 6305 O O . PRO A 1 807 ? -1.890 2.922 -32.596 1.00 92.12 807 PRO A O 1
ATOM 6308 N N . ALA A 1 808 ? -2.487 0.785 -32.246 1.00 90.75 808 ALA A N 1
ATOM 6309 C CA . ALA A 1 808 ? -2.808 0.968 -30.831 1.00 90.75 808 ALA A CA 1
ATOM 6310 C C . ALA A 1 808 ? -1.547 1.182 -29.984 1.00 90.75 808 ALA A C 1
ATOM 6312 O O . ALA A 1 808 ? -1.488 2.128 -29.192 1.00 90.75 808 ALA A O 1
ATOM 6313 N N . ILE A 1 809 ? -0.496 0.391 -30.233 1.00 91.00 809 ILE A N 1
ATOM 6314 C CA . ILE A 1 809 ? 0.832 0.635 -29.649 1.00 91.00 809 ILE A CA 1
ATOM 6315 C C . ILE A 1 809 ? 1.364 1.993 -30.115 1.00 91.00 809 ILE A C 1
ATOM 6317 O O . ILE A 1 809 ? 1.868 2.758 -29.296 1.00 91.00 809 ILE A O 1
ATOM 6321 N N . ASN A 1 810 ? 1.222 2.326 -31.403 1.00 91.81 810 ASN A N 1
ATOM 6322 C CA . ASN A 1 810 ? 1.724 3.590 -31.943 1.00 91.81 810 ASN A CA 1
ATOM 6323 C C . ASN A 1 810 ? 1.089 4.816 -31.254 1.00 91.81 810 ASN A C 1
ATOM 6325 O O . ASN A 1 810 ? 1.796 5.730 -30.828 1.00 91.81 810 ASN A O 1
ATOM 6329 N N . LYS A 1 811 ? -0.240 4.812 -31.078 1.00 91.19 811 LYS A N 1
ATOM 6330 C CA . LYS A 1 811 ? -0.973 5.871 -30.365 1.00 91.19 811 LYS A CA 1
ATOM 6331 C C . LYS A 1 811 ? -0.617 5.923 -28.878 1.00 91.19 811 LYS A C 1
ATOM 6333 O O . LYS A 1 811 ? -0.493 7.009 -28.316 1.00 91.19 811 LYS A O 1
ATOM 6338 N N . TRP A 1 812 ? -0.430 4.774 -28.232 1.00 91.38 812 TRP A N 1
ATOM 6339 C CA . TRP A 1 812 ? -0.037 4.744 -26.824 1.00 91.38 812 TRP A CA 1
ATOM 6340 C C . TRP A 1 812 ? 1.384 5.265 -26.602 1.00 91.38 812 TRP A C 1
ATOM 6342 O O . TRP A 1 812 ? 1.574 6.103 -25.724 1.00 91.38 812 TRP A O 1
ATOM 6352 N N . ILE A 1 813 ? 2.365 4.862 -27.416 1.00 90.56 813 ILE A N 1
ATOM 6353 C CA . ILE A 1 813 ? 3.734 5.395 -27.313 1.00 90.56 813 ILE A CA 1
ATOM 6354 C C . ILE A 1 813 ? 3.715 6.920 -27.499 1.00 90.56 813 ILE A C 1
ATOM 6356 O O . ILE A 1 813 ? 4.367 7.624 -26.730 1.00 90.56 813 ILE A O 1
ATOM 6360 N N . GLN A 1 814 ? 2.897 7.446 -28.422 1.00 89.50 814 GLN A N 1
ATOM 6361 C CA . GLN A 1 814 ? 2.684 8.894 -28.564 1.00 89.50 814 GLN A CA 1
ATOM 6362 C C . GLN A 1 814 ? 2.166 9.560 -27.280 1.00 89.50 814 GLN A C 1
ATOM 6364 O O . GLN A 1 814 ? 2.526 10.699 -27.008 1.00 89.50 814 GLN A O 1
ATOM 6369 N N . SER A 1 815 ? 1.322 8.882 -26.496 1.00 89.06 815 SER A N 1
ATOM 6370 C CA . SER A 1 815 ? 0.794 9.428 -25.234 1.00 89.06 815 SER A CA 1
ATOM 6371 C C . SER A 1 815 ? 1.822 9.468 -24.098 1.00 89.06 815 SER A C 1
ATOM 6373 O O . SER A 1 815 ? 1.638 10.214 -23.139 1.00 89.06 815 SER A O 1
ATOM 6375 N N . VAL A 1 816 ? 2.885 8.663 -24.199 1.00 89.06 816 VAL A N 1
ATOM 6376 C CA . VAL A 1 816 ? 3.958 8.567 -23.196 1.00 89.06 816 VAL A CA 1
ATOM 6377 C C . VAL A 1 816 ? 5.155 9.452 -23.563 1.00 89.06 816 VAL A C 1
ATOM 6379 O O . VAL A 1 816 ? 5.852 9.951 -22.680 1.00 89.06 816 VAL A O 1
ATOM 6382 N N . LEU A 1 817 ? 5.406 9.642 -24.859 1.00 85.44 817 LEU A N 1
ATOM 6383 C CA . LEU A 1 817 ? 6.414 10.565 -25.376 1.00 85.44 817 LEU A CA 1
ATOM 6384 C C . LEU A 1 817 ? 5.991 12.038 -25.201 1.00 85.44 817 LEU A C 1
ATOM 6386 O O . LEU A 1 817 ? 4.809 12.323 -24.999 1.00 85.44 817 LEU A O 1
ATOM 6390 N N . PRO A 1 818 ? 6.936 12.998 -25.304 1.00 81.94 818 PRO A N 1
ATOM 6391 C CA . PRO A 1 818 ? 6.601 14.417 -25.389 1.00 81.94 818 PRO A CA 1
ATOM 6392 C C . PRO A 1 818 ? 5.533 14.678 -26.460 1.00 81.94 818 PRO A C 1
ATOM 6394 O O . PRO A 1 818 ? 5.588 14.130 -27.563 1.00 81.94 818 PRO A O 1
ATOM 6397 N N . SER A 1 819 ? 4.546 15.510 -26.123 1.00 73.38 819 SER A N 1
ATOM 6398 C CA . SER A 1 819 ? 3.318 15.670 -26.910 1.00 73.38 819 SER A CA 1
ATOM 6399 C C . SER A 1 819 ? 3.549 16.243 -28.309 1.00 73.38 819 SER A C 1
ATOM 6401 O O . SER A 1 819 ? 2.754 15.956 -29.207 1.00 73.38 819 SER A O 1
ATOM 6403 N N . THR A 1 820 ? 4.625 17.010 -28.518 1.00 80.31 820 THR A N 1
ATOM 6404 C CA . THR A 1 820 ? 4.999 17.540 -29.834 1.00 80.31 820 THR A CA 1
ATOM 6405 C C . THR A 1 820 ? 6.248 16.828 -30.359 1.00 80.31 820 THR A C 1
ATOM 6407 O O . THR A 1 820 ? 7.298 16.884 -29.720 1.00 80.31 820 THR A O 1
ATOM 6410 N N . PRO A 1 821 ? 6.216 16.245 -31.568 1.00 81.06 821 PRO A N 1
ATOM 6411 C CA . PRO A 1 821 ? 7.407 15.649 -32.174 1.00 81.06 821 PRO A CA 1
ATOM 6412 C C . PRO A 1 821 ? 8.562 16.632 -32.405 1.00 81.06 821 PRO A C 1
ATOM 6414 O O . PRO A 1 821 ? 9.715 16.231 -32.519 1.00 81.06 821 PRO A O 1
ATOM 6417 N N . SER A 1 822 ? 8.269 17.931 -32.464 1.00 82.25 822 SER A N 1
ATOM 6418 C CA . SER A 1 822 ? 9.273 18.996 -32.561 1.00 82.25 822 SER A CA 1
ATOM 6419 C C . SER A 1 822 ? 10.025 19.259 -31.249 1.00 82.25 822 SER A C 1
ATOM 6421 O O . SER A 1 822 ? 11.008 19.999 -31.260 1.00 82.25 822 SER A O 1
ATOM 6423 N N . ASP A 1 823 ? 9.586 18.667 -30.135 1.00 85.62 823 ASP A N 1
ATOM 6424 C CA . ASP A 1 823 ? 10.218 18.836 -28.823 1.00 85.62 823 ASP A CA 1
ATOM 6425 C C . ASP A 1 823 ? 11.404 17.882 -28.620 1.00 85.62 823 ASP A C 1
ATOM 6427 O O . ASP A 1 823 ? 12.200 18.104 -27.711 1.00 85.62 823 ASP A O 1
ATOM 6431 N N . VAL A 1 824 ? 11.549 16.845 -29.459 1.00 87.75 824 VAL A N 1
ATOM 6432 C CA . VAL A 1 824 ? 12.687 15.911 -29.441 1.00 87.75 824 VAL A CA 1
ATOM 6433 C C . VAL A 1 824 ? 13.617 16.215 -30.611 1.00 87.75 824 VAL A C 1
ATOM 6435 O O . VAL A 1 824 ? 13.196 16.137 -31.768 1.00 87.75 824 VAL A O 1
ATOM 6438 N N . LEU A 1 825 ? 14.880 16.545 -30.330 1.00 88.88 825 LEU A N 1
ATOM 6439 C CA . LEU A 1 825 ? 15.846 16.931 -31.362 1.00 88.88 825 LEU A CA 1
ATOM 6440 C C . LEU A 1 825 ? 17.292 16.508 -31.072 1.00 88.88 825 LEU A C 1
ATOM 6442 O O . LEU A 1 825 ? 17.647 16.106 -29.965 1.00 88.88 825 LEU A O 1
ATOM 6446 N N . CYS A 1 826 ? 18.153 16.631 -32.079 1.00 87.31 826 CYS A N 1
ATOM 6447 C CA . CYS A 1 826 ? 19.609 16.615 -31.926 1.00 87.31 826 CYS A CA 1
ATOM 6448 C C . CYS A 1 826 ? 20.242 17.797 -32.665 1.00 87.31 826 CYS A C 1
ATOM 6450 O O . CYS A 1 826 ? 19.711 18.265 -33.678 1.00 87.31 826 CYS A O 1
ATOM 6452 N N . SER A 1 827 ? 21.395 18.262 -32.182 1.00 88.81 827 SER A N 1
ATOM 6453 C CA . SER A 1 827 ? 22.199 19.251 -32.897 1.00 88.81 827 SER A CA 1
ATOM 6454 C C . SER A 1 827 ? 23.196 18.554 -33.818 1.00 88.81 827 SER A C 1
ATOM 6456 O O . SER A 1 827 ? 23.821 17.558 -33.452 1.00 88.81 827 SER A O 1
ATOM 6458 N N . VAL A 1 828 ? 23.342 19.074 -35.032 1.00 90.06 828 VAL A N 1
ATOM 6459 C CA . VAL A 1 828 ? 24.309 18.582 -36.010 1.00 90.06 828 VAL A CA 1
ATOM 6460 C C . VAL A 1 828 ? 25.155 19.741 -36.494 1.00 90.06 828 VAL A C 1
ATOM 6462 O O . VAL A 1 828 ? 24.627 20.763 -36.931 1.00 90.06 828 VAL A O 1
ATOM 6465 N N . ILE A 1 829 ? 26.471 19.596 -36.397 1.00 90.75 829 ILE A N 1
ATOM 6466 C CA . ILE A 1 829 ? 27.420 20.612 -36.841 1.00 90.75 829 ILE A CA 1
ATOM 6467 C C . ILE A 1 829 ? 27.974 20.192 -38.192 1.00 90.75 829 ILE A C 1
ATOM 6469 O O . ILE A 1 829 ? 28.538 19.108 -38.334 1.00 90.75 829 ILE A O 1
ATOM 6473 N N . VAL A 1 830 ? 27.813 21.070 -39.175 1.00 91.94 830 VAL A N 1
ATOM 6474 C CA . VAL A 1 830 ? 28.360 20.907 -40.519 1.00 91.94 830 VAL A CA 1
ATOM 6475 C C . VAL A 1 830 ? 29.486 21.916 -40.703 1.00 91.94 830 VAL A C 1
ATOM 6477 O O . VAL A 1 830 ? 29.255 23.123 -40.626 1.00 91.94 830 VAL A O 1
ATOM 6480 N N . THR A 1 831 ? 30.701 21.431 -40.950 1.00 92.44 831 THR A N 1
ATOM 6481 C CA . THR A 1 831 ? 31.870 22.277 -41.226 1.00 92.44 831 THR A CA 1
ATOM 6482 C C . THR A 1 831 ? 32.102 22.368 -42.732 1.00 92.44 831 THR A C 1
ATOM 6484 O O . THR A 1 831 ? 32.387 21.357 -43.379 1.00 92.44 831 THR A O 1
ATOM 6487 N N . ASP A 1 832 ? 32.009 23.575 -43.294 1.00 88.19 832 ASP A N 1
ATOM 6488 C CA . ASP A 1 832 ? 32.312 23.816 -44.708 1.00 88.19 832 ASP A CA 1
ATOM 6489 C C . ASP A 1 832 ? 33.827 23.648 -44.964 1.00 88.19 832 ASP A C 1
ATOM 6491 O O . ASP A 1 832 ? 34.633 24.340 -44.335 1.00 88.19 832 ASP A O 1
ATOM 6495 N N . PRO A 1 833 ? 34.251 22.760 -45.884 1.00 86.06 833 PRO A N 1
ATOM 6496 C CA . PRO A 1 833 ? 35.665 22.441 -46.084 1.00 86.06 833 PRO A CA 1
ATOM 6497 C C . PRO A 1 833 ? 36.455 23.541 -46.818 1.00 86.06 833 PRO A C 1
ATOM 6499 O O . PRO A 1 833 ? 37.684 23.505 -46.824 1.00 86.06 833 PRO A O 1
ATOM 6502 N N . VAL A 1 834 ? 35.784 24.525 -47.430 1.00 86.06 834 VAL A N 1
ATOM 6503 C CA . VAL A 1 834 ? 36.414 25.651 -48.142 1.00 86.06 834 VAL A CA 1
ATOM 6504 C C . VAL A 1 834 ? 36.588 26.851 -47.215 1.00 86.06 834 VAL A C 1
ATOM 6506 O O . VAL A 1 834 ? 37.650 27.469 -47.190 1.00 86.06 834 VAL A O 1
ATOM 6509 N N . THR A 1 835 ? 35.543 27.201 -46.462 1.00 86.25 835 THR A N 1
ATOM 6510 C CA . THR A 1 835 ? 35.529 28.403 -45.606 1.00 86.25 835 THR A CA 1
ATOM 6511 C C . THR A 1 835 ? 35.855 28.120 -44.140 1.00 86.25 835 THR A C 1
ATOM 6513 O O . THR A 1 835 ? 36.100 29.064 -43.390 1.00 86.25 835 THR A O 1
ATOM 6516 N N . ALA A 1 836 ? 35.863 26.846 -43.730 1.00 87.00 836 ALA A N 1
ATOM 6517 C CA . ALA A 1 836 ? 35.974 26.393 -42.340 1.00 87.00 836 ALA A CA 1
ATOM 6518 C C . ALA A 1 836 ? 34.877 26.947 -41.406 1.00 87.00 836 ALA A C 1
ATOM 6520 O O . ALA A 1 836 ? 35.037 26.944 -40.186 1.00 87.00 836 ALA A O 1
ATOM 6521 N N . VAL A 1 837 ? 33.758 27.425 -41.964 1.00 90.06 837 VAL A N 1
ATOM 6522 C CA . VAL A 1 837 ? 32.605 27.901 -41.192 1.00 90.06 837 VAL A CA 1
ATOM 6523 C C . VAL A 1 837 ? 31.810 26.701 -40.680 1.00 90.06 837 VAL A C 1
ATOM 6525 O O . VAL A 1 837 ? 31.424 25.825 -41.453 1.00 90.06 837 VAL A O 1
ATOM 6528 N N . GLU A 1 838 ? 31.543 26.678 -39.375 1.00 91.19 838 GLU A N 1
ATOM 6529 C CA . GLU A 1 838 ? 30.656 25.703 -38.739 1.00 91.19 838 GLU A CA 1
ATOM 6530 C C . GLU A 1 838 ? 29.217 26.228 -38.717 1.00 91.19 838 GLU A C 1
ATOM 6532 O O . GLU A 1 838 ? 28.948 27.322 -38.217 1.00 91.19 838 GLU A O 1
ATOM 6537 N N . THR A 1 839 ? 28.283 25.440 -39.249 1.00 90.25 839 THR A N 1
ATOM 6538 C CA . THR A 1 839 ? 26.843 25.713 -39.183 1.00 90.25 839 THR A CA 1
ATOM 6539 C C . THR A 1 839 ? 26.174 24.665 -38.306 1.00 90.25 839 THR A C 1
ATOM 6541 O O . THR A 1 839 ? 26.281 23.470 -38.577 1.00 90.25 839 THR A O 1
ATOM 6544 N N . THR A 1 840 ? 25.465 25.108 -37.268 1.00 90.38 840 THR A N 1
ATOM 6545 C CA . THR A 1 840 ? 24.675 24.225 -36.402 1.00 90.38 840 THR A CA 1
ATOM 6546 C C . THR A 1 840 ? 23.252 24.114 -36.934 1.00 90.38 840 THR A C 1
ATOM 6548 O O . THR A 1 840 ? 22.542 25.116 -37.026 1.00 90.38 840 THR A O 1
ATOM 6551 N N . LEU A 1 841 ? 22.827 22.894 -37.246 1.00 89.44 841 LEU A N 1
ATOM 6552 C CA . LEU A 1 841 ? 21.465 22.542 -37.632 1.00 89.44 841 LEU A CA 1
ATOM 6553 C C . LEU A 1 841 ? 20.789 21.799 -36.477 1.00 89.44 841 LEU A C 1
ATOM 6555 O O . LEU A 1 841 ? 21.422 20.996 -35.792 1.00 89.44 841 LEU A O 1
ATOM 6559 N N . LEU A 1 842 ? 19.506 22.068 -36.256 1.00 89.38 842 LEU A N 1
ATOM 6560 C CA . LEU A 1 842 ? 18.683 21.331 -35.299 1.00 89.38 842 LEU A CA 1
ATOM 6561 C C . LEU A 1 842 ? 17.763 20.412 -36.091 1.00 89.38 842 LEU A C 1
ATOM 6563 O O . LEU A 1 842 ? 16.993 20.898 -36.914 1.00 89.38 842 LEU A O 1
ATOM 6567 N N . ILE A 1 843 ? 17.870 19.107 -35.853 1.00 90.00 843 ILE A N 1
ATOM 6568 C CA . ILE A 1 843 ? 17.055 18.095 -36.528 1.00 90.00 843 ILE A CA 1
ATOM 6569 C C . ILE A 1 843 ? 16.063 17.543 -35.518 1.00 90.00 843 ILE A C 1
ATOM 6571 O O . ILE A 1 843 ? 16.465 16.980 -34.497 1.00 90.00 843 ILE A O 1
ATOM 6575 N N . THR A 1 844 ? 14.775 17.730 -35.790 1.00 89.56 844 THR A N 1
ATOM 6576 C CA . THR A 1 844 ? 13.698 17.250 -34.924 1.00 89.56 844 THR A CA 1
ATOM 6577 C C . THR A 1 844 ? 13.260 15.843 -35.312 1.00 89.56 844 THR A C 1
ATOM 6579 O O . THR A 1 844 ? 13.486 15.378 -36.428 1.00 89.56 844 THR A O 1
ATOM 6582 N N . TRP A 1 845 ? 12.566 15.155 -34.411 1.00 87.06 845 TRP A N 1
ATOM 6583 C CA . TRP A 1 845 ? 11.915 13.889 -34.741 1.00 87.06 845 TRP A CA 1
ATOM 6584 C C . TRP A 1 845 ? 10.908 14.037 -35.902 1.00 87.06 845 TRP A C 1
ATOM 6586 O O . TRP A 1 845 ? 10.865 13.172 -36.781 1.00 87.06 845 TRP A O 1
ATOM 6596 N N . ALA A 1 846 ? 10.180 15.157 -35.992 1.00 87.62 846 ALA A N 1
ATOM 6597 C CA . ALA A 1 846 ? 9.282 15.429 -37.123 1.00 87.62 846 ALA A CA 1
ATOM 6598 C C . ALA A 1 846 ? 10.011 15.434 -38.482 1.00 87.62 846 ALA A C 1
ATOM 6600 O O . ALA A 1 846 ? 9.483 14.929 -39.477 1.00 87.62 846 ALA A O 1
ATOM 6601 N N . ASP A 1 847 ? 11.241 15.950 -38.520 1.00 88.62 847 ASP A N 1
ATOM 6602 C CA . ASP A 1 847 ? 12.064 16.045 -39.732 1.00 88.62 847 ASP A CA 1
ATOM 6603 C C . ASP A 1 847 ? 12.498 14.675 -40.274 1.00 88.62 847 ASP A C 1
ATOM 6605 O O . ASP A 1 847 ? 12.747 14.524 -41.474 1.00 88.62 847 ASP A O 1
ATOM 6609 N N . LEU A 1 848 ? 12.550 13.661 -39.402 1.00 88.88 848 LEU A N 1
ATOM 6610 C CA . LEU A 1 848 ? 12.905 12.286 -39.761 1.00 88.88 848 LEU A CA 1
ATOM 6611 C C . LEU A 1 848 ? 11.726 11.488 -40.343 1.00 88.88 848 LEU A C 1
ATOM 6613 O O . LEU A 1 848 ? 11.954 10.413 -40.900 1.00 88.88 848 LEU A O 1
ATOM 6617 N N . GLN A 1 849 ? 10.491 12.006 -40.247 1.00 88.38 849 GLN A N 1
ATOM 6618 C CA . GLN A 1 849 ? 9.271 11.386 -40.789 1.00 88.38 849 GLN A CA 1
ATOM 6619 C C . GLN A 1 849 ? 9.048 9.937 -40.306 1.00 88.38 849 GLN A C 1
ATOM 6621 O O . GLN A 1 849 ? 8.634 9.069 -41.074 1.00 88.38 849 GLN A O 1
ATOM 6626 N N . VAL A 1 850 ? 9.338 9.668 -39.029 1.00 89.12 850 VAL A N 1
ATOM 6627 C CA . VAL A 1 850 ? 9.162 8.348 -38.395 1.00 89.12 850 VAL A CA 1
ATOM 6628 C C . VAL A 1 850 ? 8.032 8.378 -37.370 1.00 89.12 850 VAL A C 1
ATOM 6630 O O . VAL A 1 850 ? 7.831 9.387 -36.695 1.00 89.12 850 VAL A O 1
ATOM 6633 N N . GLN A 1 851 ? 7.287 7.282 -37.242 1.00 91.25 851 GLN A N 1
ATOM 6634 C CA . GLN A 1 851 ? 6.192 7.172 -36.277 1.00 91.25 851 GLN A CA 1
ATOM 6635 C C . GLN A 1 851 ? 6.721 6.829 -34.869 1.00 91.25 851 GLN A C 1
ATOM 6637 O O . GLN A 1 851 ? 7.833 6.311 -34.738 1.00 91.25 851 GLN A O 1
ATOM 6642 N N . PRO A 1 852 ? 5.939 7.073 -33.801 1.00 90.88 852 PRO A N 1
ATOM 6643 C CA . PRO A 1 852 ? 6.321 6.746 -32.422 1.00 90.88 852 PRO A CA 1
ATOM 6644 C C . PRO A 1 852 ? 6.806 5.302 -32.233 1.00 90.88 852 PRO A C 1
ATOM 6646 O O . PRO A 1 852 ? 7.808 5.061 -31.563 1.00 90.88 852 PRO A O 1
ATOM 6649 N N . VAL A 1 853 ? 6.136 4.333 -32.863 1.00 89.69 853 VAL A N 1
ATOM 6650 C CA . VAL A 1 853 ? 6.525 2.916 -32.794 1.00 89.69 853 VAL A CA 1
ATOM 6651 C C . VAL A 1 853 ? 7.878 2.633 -33.453 1.00 89.69 853 VAL A C 1
ATOM 6653 O O . VAL A 1 853 ? 8.565 1.702 -33.048 1.00 89.69 853 VAL A O 1
ATOM 6656 N N . ASP A 1 854 ? 8.304 3.435 -34.431 1.00 89.06 854 ASP A N 1
ATOM 6657 C CA . ASP A 1 854 ? 9.601 3.259 -35.089 1.00 89.06 854 ASP A CA 1
ATOM 6658 C C . ASP A 1 854 ? 10.756 3.685 -34.179 1.00 89.06 854 ASP A C 1
ATOM 6660 O O . ASP A 1 854 ? 11.809 3.044 -34.191 1.00 89.06 854 ASP A O 1
ATOM 6664 N N . LEU A 1 855 ? 10.553 4.708 -33.338 1.00 87.50 855 LEU A N 1
ATOM 6665 C CA . LEU A 1 855 ? 11.556 5.170 -32.369 1.00 87.50 855 LEU A CA 1
ATOM 6666 C C . LEU A 1 855 ? 11.977 4.067 -31.393 1.00 87.50 855 LEU A C 1
ATOM 6668 O O . LEU A 1 855 ? 13.143 4.012 -31.005 1.00 87.50 855 LEU A O 1
ATOM 6672 N N . LEU A 1 856 ? 11.063 3.150 -31.067 1.00 86.06 856 LEU A N 1
ATOM 6673 C CA . LEU A 1 856 ? 11.334 1.982 -30.226 1.00 86.06 856 LEU A CA 1
ATOM 6674 C C . LEU A 1 856 ? 12.420 1.066 -30.813 1.00 86.06 856 LEU A C 1
ATOM 6676 O O . LEU A 1 856 ? 13.149 0.403 -30.073 1.00 86.06 856 LEU A O 1
ATOM 6680 N N . TYR A 1 857 ? 12.533 1.036 -32.141 1.00 81.06 857 TYR A N 1
ATOM 6681 C CA . TYR A 1 857 ? 13.535 0.251 -32.853 1.00 81.06 857 TYR A CA 1
ATOM 6682 C C . TYR A 1 857 ? 14.772 1.081 -33.222 1.00 81.06 857 TYR A C 1
ATOM 6684 O O . TYR A 1 857 ? 15.859 0.510 -33.263 1.00 81.06 857 TYR A O 1
ATOM 6692 N N . LEU A 1 858 ? 14.630 2.395 -33.434 1.00 82.25 858 LEU A N 1
ATOM 6693 C CA . LEU A 1 858 ? 15.721 3.300 -33.830 1.00 82.25 858 LEU A CA 1
ATOM 6694 C C . LEU A 1 858 ? 16.608 3.751 -32.656 1.00 82.25 858 LEU A C 1
ATOM 6696 O O . LEU A 1 858 ? 17.819 3.882 -32.811 1.00 82.25 858 LEU A O 1
ATOM 6700 N N . VAL A 1 859 ? 16.033 3.998 -31.475 1.00 76.56 859 VAL A N 1
ATOM 6701 C CA . VAL A 1 859 ? 16.753 4.575 -30.325 1.00 76.56 859 VAL A CA 1
ATOM 6702 C C . VAL A 1 859 ? 17.179 3.459 -29.363 1.00 76.56 859 VAL A C 1
ATOM 6704 O O . VAL A 1 859 ? 16.472 3.145 -28.406 1.00 76.56 859 VAL A O 1
ATOM 6707 N N . GLN A 1 860 ? 18.336 2.834 -29.621 1.00 67.69 860 GLN A N 1
ATOM 6708 C CA . GLN A 1 860 ? 18.891 1.758 -28.781 1.00 67.69 860 GLN A CA 1
ATOM 6709 C C . GLN A 1 860 ? 20.339 2.062 -28.346 1.00 67.69 860 GLN A C 1
ATOM 6711 O O . GLN A 1 860 ? 21.241 1.998 -29.180 1.00 67.69 860 GLN A O 1
ATOM 6716 N N . PRO A 1 861 ? 20.605 2.336 -27.054 1.00 57.53 861 PRO A N 1
ATOM 6717 C CA . PRO A 1 861 ? 21.949 2.694 -26.582 1.00 57.53 861 PRO A CA 1
ATOM 6718 C C . PRO A 1 861 ? 22.930 1.507 -26.517 1.00 57.53 861 PRO A C 1
ATOM 6720 O O . PRO A 1 861 ? 24.140 1.710 -26.535 1.00 57.53 861 PRO A O 1
ATOM 6723 N N . GLU A 1 862 ? 22.432 0.268 -26.455 1.00 52.19 862 GLU A N 1
ATOM 6724 C CA . GLU A 1 862 ? 23.254 -0.944 -26.284 1.00 52.19 862 GLU A CA 1
ATOM 6725 C C . GLU A 1 862 ? 23.735 -1.557 -27.610 1.00 52.19 862 GLU A C 1
ATOM 6727 O O . GLU A 1 862 ? 24.650 -2.380 -27.617 1.00 52.19 862 GLU A O 1
ATOM 6732 N N . ASN A 1 863 ? 23.140 -1.162 -28.741 1.00 49.78 863 ASN A N 1
ATOM 6733 C CA . ASN A 1 863 ? 23.427 -1.737 -30.050 1.00 49.78 863 ASN A CA 1
ATOM 6734 C C . ASN A 1 863 ? 23.994 -0.668 -30.995 1.00 49.78 863 ASN A C 1
ATOM 6736 O O . ASN A 1 863 ? 23.243 0.096 -31.600 1.00 49.78 863 ASN A O 1
ATOM 6740 N N . GLN A 1 864 ? 25.325 -0.632 -31.152 1.00 49.84 864 GLN A N 1
ATOM 6741 C CA . GLN A 1 864 ? 26.016 0.309 -32.052 1.00 49.84 864 GLN A CA 1
ATOM 6742 C C . GLN A 1 864 ? 25.492 0.259 -33.501 1.00 49.84 864 GLN A C 1
ATOM 6744 O O . GLN A 1 864 ? 25.538 1.271 -34.191 1.00 49.84 864 GLN A O 1
ATOM 6749 N N . GLN A 1 865 ? 24.946 -0.878 -33.958 1.00 44.91 865 GLN A N 1
ATOM 6750 C CA . GLN A 1 865 ? 24.325 -0.992 -35.286 1.00 44.91 865 GLN A CA 1
ATOM 6751 C C . GLN A 1 865 ? 22.968 -0.279 -35.403 1.00 44.91 865 GLN A C 1
ATOM 6753 O O . GLN A 1 865 ? 22.595 0.103 -36.506 1.00 44.91 865 GLN A O 1
ATOM 6758 N N . ALA A 1 866 ? 22.222 -0.090 -34.310 1.00 47.72 866 ALA A N 1
ATOM 6759 C CA . ALA A 1 866 ? 20.895 0.535 -34.342 1.00 47.72 866 ALA A CA 1
ATOM 6760 C C . ALA A 1 866 ? 20.969 2.071 -34.368 1.00 47.72 866 ALA A C 1
ATOM 6762 O O . ALA A 1 866 ? 20.167 2.707 -35.049 1.00 47.72 866 ALA A O 1
ATOM 6763 N N . MET A 1 867 ? 21.979 2.669 -33.719 1.00 55.69 867 MET A N 1
ATOM 6764 C CA . MET A 1 867 ? 22.250 4.105 -33.880 1.00 55.69 867 MET A CA 1
ATOM 6765 C C . MET A 1 867 ? 22.702 4.456 -35.308 1.00 55.69 867 MET A C 1
ATOM 6767 O O . MET A 1 867 ? 22.473 5.579 -35.740 1.00 55.69 867 MET A O 1
ATOM 6771 N N . ALA A 1 868 ? 23.221 3.487 -36.076 1.00 67.81 868 ALA A N 1
ATOM 6772 C CA . ALA A 1 868 ? 23.604 3.703 -37.470 1.00 67.81 868 ALA A CA 1
ATOM 6773 C C . ALA A 1 868 ? 22.404 4.011 -38.390 1.00 67.81 868 ALA A C 1
ATOM 6775 O O . ALA A 1 868 ? 22.543 4.828 -39.291 1.00 67.81 868 ALA A O 1
ATOM 6776 N N . GLU A 1 869 ? 21.208 3.435 -38.170 1.00 81.81 869 GLU A N 1
ATOM 6777 C CA . GLU A 1 869 ? 20.028 3.825 -38.972 1.00 81.81 869 GLU A CA 1
ATOM 6778 C C . GLU A 1 869 ? 19.565 5.249 -38.621 1.00 81.81 869 GLU A C 1
ATOM 6780 O O . GLU A 1 869 ? 19.158 6.014 -39.499 1.00 81.81 869 GLU A O 1
ATOM 6785 N N . LEU A 1 870 ? 19.626 5.622 -37.338 1.00 86.19 870 LEU A N 1
ATOM 6786 C CA . LEU A 1 870 ? 19.296 6.977 -36.903 1.00 86.19 870 LEU A CA 1
ATOM 6787 C C . LEU A 1 870 ? 20.275 7.998 -37.508 1.00 86.19 870 LEU A C 1
ATOM 6789 O O . LEU A 1 870 ? 19.822 8.991 -38.081 1.00 86.19 870 LEU A O 1
ATOM 6793 N N . ASP A 1 871 ? 21.580 7.708 -37.465 1.00 87.06 871 ASP A N 1
ATOM 6794 C CA . ASP A 1 871 ? 22.633 8.484 -38.133 1.00 87.06 871 ASP A CA 1
ATOM 6795 C C . ASP A 1 871 ? 22.334 8.626 -39.636 1.00 87.06 871 ASP A C 1
ATOM 6797 O O . ASP A 1 871 ? 22.300 9.734 -40.173 1.00 87.06 871 ASP A O 1
ATOM 6801 N N . ASP A 1 872 ? 22.038 7.513 -40.311 1.00 89.06 872 ASP A N 1
ATOM 6802 C CA . ASP A 1 872 ? 21.755 7.453 -41.745 1.00 89.06 872 ASP A CA 1
ATOM 6803 C C . ASP A 1 872 ? 20.535 8.304 -42.146 1.00 89.06 872 ASP A C 1
ATOM 6805 O O . ASP A 1 872 ? 20.535 8.957 -43.201 1.00 89.06 872 ASP A O 1
ATOM 6809 N N . ARG A 1 873 ? 19.490 8.333 -41.306 1.00 89.69 873 ARG A N 1
ATOM 6810 C CA . ARG A 1 873 ? 18.297 9.179 -41.498 1.00 89.69 873 ARG A CA 1
ATOM 6811 C C . ARG A 1 873 ? 18.612 10.658 -41.291 1.00 89.69 873 ARG A C 1
ATOM 6813 O O . ARG A 1 873 ? 18.168 11.478 -42.097 1.00 89.69 873 ARG A O 1
ATOM 6820 N N . ILE A 1 874 ? 19.396 10.993 -40.266 1.00 90.50 874 ILE A N 1
ATOM 6821 C CA . ILE A 1 874 ? 19.834 12.367 -39.982 1.00 90.50 874 ILE A CA 1
ATOM 6822 C C . ILE A 1 874 ? 20.696 12.899 -41.134 1.00 90.50 874 ILE A C 1
ATOM 6824 O O . ILE A 1 874 ? 20.418 13.974 -41.667 1.00 90.50 874 ILE A O 1
ATOM 6828 N N . ILE A 1 875 ? 21.694 12.129 -41.579 1.00 90.19 875 ILE A N 1
ATOM 6829 C CA . ILE A 1 875 ? 22.580 12.499 -42.692 1.00 90.19 875 ILE A CA 1
ATOM 6830 C C . ILE A 1 875 ? 21.770 12.689 -43.976 1.00 90.19 875 ILE A C 1
ATOM 6832 O O . ILE A 1 875 ? 21.939 13.699 -44.659 1.00 90.19 875 ILE A O 1
ATOM 6836 N N . ARG A 1 876 ? 20.842 11.775 -44.291 1.00 89.88 876 ARG A N 1
ATOM 6837 C CA . ARG A 1 876 ? 19.976 11.903 -45.472 1.00 89.88 876 ARG A CA 1
ATOM 6838 C C . ARG A 1 876 ? 19.127 13.173 -45.432 1.00 89.88 876 ARG A C 1
ATOM 6840 O O . ARG A 1 876 ? 19.012 13.848 -46.454 1.00 89.88 876 ARG A O 1
ATOM 6847 N N . HIS A 1 877 ? 18.551 13.509 -44.276 1.00 91.62 877 HIS A N 1
ATOM 6848 C CA . HIS A 1 877 ? 17.791 14.747 -44.117 1.00 91.62 877 HIS A CA 1
ATOM 6849 C C . HIS A 1 877 ? 18.680 15.974 -44.377 1.00 91.62 877 HIS A C 1
ATOM 6851 O O . HIS A 1 877 ? 18.303 16.841 -45.160 1.00 91.62 877 HIS A O 1
ATOM 6857 N N . ILE A 1 878 ? 19.886 16.019 -43.801 1.00 91.31 878 ILE A N 1
ATOM 6858 C CA . ILE A 1 878 ? 20.840 17.127 -43.988 1.00 91.31 878 ILE A CA 1
ATOM 6859 C C . ILE A 1 878 ? 21.272 17.261 -45.449 1.00 91.31 878 ILE A C 1
ATOM 6861 O O . ILE A 1 878 ? 21.326 18.372 -45.978 1.00 91.31 878 ILE A O 1
ATOM 6865 N N . VAL A 1 879 ? 21.561 16.147 -46.124 1.00 89.06 879 VAL A N 1
ATOM 6866 C CA . VAL A 1 879 ? 21.923 16.152 -47.548 1.00 89.06 879 VAL A CA 1
ATOM 6867 C C . VAL A 1 879 ? 20.769 16.681 -48.403 1.00 89.06 879 VAL A C 1
ATOM 6869 O O . VAL A 1 879 ? 21.006 17.464 -49.319 1.00 89.06 879 VAL A O 1
ATOM 6872 N N . ALA A 1 880 ? 19.524 16.334 -48.072 1.00 88.56 880 ALA A N 1
ATOM 6873 C CA . ALA A 1 880 ? 18.348 16.813 -48.792 1.00 88.56 880 ALA A CA 1
ATOM 6874 C C . ALA A 1 880 ? 18.033 18.302 -48.544 1.00 88.56 880 ALA A C 1
ATOM 6876 O O . ALA A 1 880 ? 17.581 18.981 -49.465 1.00 88.56 880 ALA A O 1
ATOM 6877 N N . THR A 1 881 ? 18.247 18.820 -47.327 1.00 88.94 881 THR A N 1
ATOM 6878 C CA . THR A 1 881 ? 17.820 20.181 -46.944 1.00 88.94 881 THR A CA 1
ATOM 6879 C C . THR A 1 881 ? 18.936 21.222 -46.984 1.00 88.94 881 THR A C 1
ATOM 6881 O O . THR A 1 881 ? 18.723 22.322 -47.493 1.00 88.94 881 THR A O 1
ATOM 6884 N N . ALA A 1 882 ? 20.125 20.893 -46.475 1.00 87.56 882 ALA A N 1
ATOM 6885 C CA . ALA A 1 882 ? 21.280 21.791 -46.430 1.00 87.56 882 ALA A CA 1
ATOM 6886 C C . ALA A 1 882 ? 22.253 21.577 -47.603 1.00 87.56 882 ALA A C 1
ATOM 6888 O O . ALA A 1 882 ? 23.039 22.475 -47.904 1.00 87.56 882 ALA A O 1
ATOM 6889 N N . ASN A 1 883 ? 22.200 20.409 -48.261 1.00 88.94 883 ASN A N 1
ATOM 6890 C CA . ASN A 1 883 ? 23.036 20.021 -49.406 1.00 88.94 883 ASN A CA 1
ATOM 6891 C C . ASN A 1 883 ? 24.525 20.425 -49.257 1.00 88.94 883 ASN A C 1
ATOM 6893 O O . ASN A 1 883 ? 25.078 21.145 -50.108 1.00 88.94 883 ASN A O 1
ATOM 6897 N N . PRO A 1 884 ? 25.183 20.021 -48.148 1.00 90.62 884 PRO A N 1
ATOM 6898 C CA . PRO A 1 884 ? 26.579 20.347 -47.922 1.00 90.62 884 PRO A CA 1
ATOM 6899 C C . PRO A 1 884 ? 27.466 19.703 -48.989 1.00 90.62 884 PRO A C 1
ATOM 6901 O O . PRO A 1 884 ? 27.087 18.750 -49.672 1.00 90.62 884 PRO A O 1
ATOM 6904 N N . ARG A 1 885 ? 28.678 20.238 -49.144 1.00 90.31 885 ARG A N 1
ATOM 6905 C CA . ARG A 1 885 ? 29.680 19.629 -50.022 1.00 90.31 885 ARG A CA 1
ATOM 6906 C C . ARG A 1 885 ? 29.978 18.194 -49.555 1.00 90.31 885 ARG A C 1
ATOM 6908 O O . ARG A 1 885 ? 30.037 17.996 -48.345 1.00 90.31 885 ARG A O 1
ATOM 6915 N N . PRO A 1 886 ? 30.143 17.201 -50.450 1.00 91.38 886 PRO A N 1
ATOM 6916 C CA . PRO A 1 886 ? 30.264 15.806 -50.020 1.00 91.38 886 PRO A CA 1
ATOM 6917 C C . PRO A 1 886 ? 31.418 15.525 -49.046 1.00 91.38 886 PRO A C 1
ATOM 6919 O O . PRO A 1 886 ? 31.293 14.646 -48.210 1.00 91.38 886 PRO A O 1
ATOM 6922 N N . ASP A 1 887 ? 32.513 16.283 -49.125 1.00 91.06 887 ASP A N 1
ATOM 6923 C CA . ASP A 1 887 ? 33.688 16.225 -48.240 1.00 91.06 887 ASP A CA 1
ATOM 6924 C C . ASP A 1 887 ? 33.543 17.064 -46.948 1.00 91.06 887 ASP A C 1
ATOM 6926 O O . ASP A 1 887 ? 34.494 17.185 -46.174 1.00 91.06 887 ASP A O 1
ATOM 6930 N N . ALA A 1 888 ? 32.370 17.653 -46.689 1.00 90.69 888 ALA A N 1
ATOM 6931 C CA . ALA A 1 888 ? 32.097 18.382 -45.454 1.00 90.69 888 ALA A CA 1
ATOM 6932 C C . ALA A 1 888 ? 32.049 17.436 -44.245 1.00 90.69 888 ALA A C 1
ATOM 6934 O O . ALA A 1 888 ? 31.471 16.349 -44.292 1.00 90.69 888 ALA A O 1
ATOM 6935 N N . LYS A 1 889 ? 32.611 17.882 -43.117 1.00 88.88 889 LYS A N 1
ATOM 6936 C CA . LYS A 1 889 ? 32.564 17.125 -41.863 1.00 88.88 889 LYS A CA 1
ATOM 6937 C C . LYS A 1 889 ? 31.210 17.334 -41.181 1.00 88.88 889 LYS A C 1
ATOM 6939 O O . LYS A 1 889 ? 30.834 18.476 -40.921 1.00 88.88 889 LYS A O 1
ATOM 6944 N N . ILE A 1 890 ? 30.516 16.239 -40.867 1.00 89.62 890 ILE A N 1
ATOM 6945 C CA . ILE A 1 890 ? 29.227 16.227 -40.159 1.00 89.62 890 ILE A CA 1
ATOM 6946 C C . ILE A 1 890 ? 29.438 15.603 -38.771 1.00 89.62 890 ILE A C 1
ATOM 6948 O O . ILE A 1 890 ? 29.856 14.453 -38.672 1.00 89.62 890 ILE A O 1
ATOM 6952 N N . ASP A 1 891 ? 29.177 16.366 -37.707 1.00 88.56 891 ASP A N 1
ATOM 6953 C CA . ASP A 1 891 ? 29.276 15.940 -36.299 1.00 88.56 891 ASP A CA 1
ATOM 6954 C C . ASP A 1 891 ? 27.877 15.925 -35.659 1.00 88.56 891 ASP A C 1
ATOM 6956 O O . ASP A 1 891 ? 27.278 16.984 -35.453 1.00 88.56 891 ASP A O 1
ATOM 6960 N N . ILE A 1 892 ? 27.338 14.733 -35.375 1.00 88.06 892 ILE A N 1
ATOM 6961 C CA . ILE A 1 892 ? 26.001 14.543 -34.785 1.00 88.06 892 ILE A CA 1
ATOM 6962 C C . ILE A 1 892 ? 26.122 14.495 -33.259 1.00 88.06 892 ILE A C 1
ATOM 6964 O O . ILE A 1 892 ? 26.823 13.651 -32.701 1.00 88.06 892 ILE A O 1
ATOM 6968 N N . ARG A 1 893 ? 25.405 15.379 -32.559 1.00 86.69 893 ARG A N 1
ATOM 6969 C CA . ARG A 1 893 ? 25.442 15.490 -31.095 1.00 86.69 893 ARG A CA 1
ATOM 6970 C C . ARG A 1 893 ? 24.095 15.129 -30.480 1.00 86.69 893 ARG A C 1
ATOM 6972 O O . ARG A 1 893 ? 23.177 15.941 -30.392 1.00 86.69 893 ARG A O 1
ATOM 6979 N N . TYR A 1 894 ? 24.020 13.901 -29.976 1.00 79.81 894 TYR A N 1
ATOM 6980 C CA . TYR A 1 894 ? 22.811 13.329 -29.377 1.00 79.81 894 TYR A CA 1
ATOM 6981 C C . TYR A 1 894 ? 22.471 13.828 -27.971 1.00 79.81 894 TYR A C 1
ATOM 6983 O O . TYR A 1 894 ? 21.332 13.673 -27.554 1.00 79.81 894 TYR A O 1
ATOM 6991 N N . ALA A 1 895 ? 23.435 14.393 -27.239 1.00 75.81 895 ALA A N 1
ATOM 6992 C CA . ALA A 1 895 ? 23.308 14.698 -25.808 1.00 75.81 895 ALA A CA 1
ATOM 6993 C C . ALA A 1 895 ? 23.146 16.195 -25.485 1.00 75.81 895 ALA A C 1
ATOM 6995 O O . ALA A 1 895 ? 23.242 16.580 -24.323 1.00 75.81 895 ALA A O 1
ATOM 6996 N N . GLN A 1 896 ? 22.950 17.059 -26.488 1.00 66.38 896 GLN A N 1
ATOM 6997 C CA . GLN A 1 896 ? 22.795 18.506 -26.282 1.00 66.38 896 GLN A CA 1
ATOM 6998 C C . GLN A 1 896 ? 21.347 18.974 -26.507 1.00 66.38 896 GLN A C 1
ATOM 7000 O O . GLN A 1 896 ? 20.995 19.306 -27.638 1.00 66.38 896 GLN A O 1
ATOM 7005 N N . PRO A 1 897 ? 20.524 19.071 -25.450 1.00 60.31 897 PRO A N 1
ATOM 7006 C CA . PRO A 1 897 ? 19.272 19.826 -25.466 1.00 60.31 897 PRO A CA 1
ATOM 7007 C C . PRO A 1 897 ? 19.319 21.076 -24.566 1.00 60.31 897 PRO A C 1
ATOM 7009 O O . PRO A 1 897 ? 20.088 21.154 -23.607 1.00 60.31 897 PRO A O 1
ATOM 7012 N N . ALA A 1 898 ? 18.466 22.063 -24.863 1.00 55.00 898 ALA A N 1
ATOM 7013 C CA . ALA A 1 898 ? 18.184 23.210 -23.996 1.00 55.00 898 ALA A CA 1
ATOM 7014 C C . ALA A 1 898 ? 16.681 23.259 -23.677 1.00 55.00 898 ALA A C 1
ATOM 7016 O O . ALA A 1 898 ? 15.848 23.047 -24.558 1.00 55.00 898 ALA A O 1
ATOM 7017 N N . ALA A 1 899 ? 16.329 23.559 -22.423 1.00 52.84 899 ALA A N 1
ATOM 7018 C CA . ALA A 1 899 ? 14.935 23.653 -21.986 1.00 52.84 899 ALA A CA 1
ATOM 7019 C C . ALA A 1 899 ? 14.160 24.687 -22.834 1.00 52.84 899 ALA A C 1
ATOM 7021 O O . ALA A 1 899 ? 14.672 25.794 -23.034 1.00 52.84 899 ALA A O 1
ATOM 7022 N N . PRO A 1 900 ? 12.935 24.381 -23.309 1.00 59.38 900 PRO A N 1
ATOM 7023 C CA . PRO A 1 900 ? 12.039 23.290 -22.892 1.00 59.38 900 PRO A CA 1
ATOM 7024 C C . PRO A 1 900 ? 12.092 21.995 -23.743 1.00 59.38 900 PRO A C 1
ATOM 7026 O O . PRO A 1 900 ? 11.143 21.220 -23.692 1.00 59.38 900 PRO A O 1
ATOM 7029 N N . GLN A 1 901 ? 13.147 21.754 -24.530 1.00 81.25 901 GLN A N 1
ATOM 7030 C CA . GLN A 1 901 ? 13.242 20.616 -25.465 1.00 81.25 901 GLN A CA 1
ATOM 7031 C C . GLN A 1 901 ? 14.046 19.437 -24.889 1.00 81.25 901 GLN A C 1
ATOM 7033 O O . GLN A 1 901 ? 14.859 19.624 -23.984 1.00 81.25 901 GLN A O 1
ATOM 7038 N N . TYR A 1 902 ? 13.836 18.241 -25.445 1.00 86.44 902 TYR A N 1
ATOM 7039 C CA . TYR A 1 902 ? 14.500 16.988 -25.077 1.00 86.44 902 TYR A CA 1
ATOM 7040 C C . TYR A 1 902 ? 15.426 16.497 -26.191 1.00 86.44 902 TYR A C 1
ATOM 7042 O O . TYR A 1 902 ? 15.174 16.707 -27.379 1.00 86.44 902 TYR A O 1
ATOM 7050 N N . SER A 1 903 ? 16.486 15.788 -25.821 1.00 86.56 903 SER A N 1
ATOM 7051 C CA . SER A 1 903 ? 17.364 15.126 -26.788 1.00 86.56 903 SER A CA 1
ATOM 7052 C C . SER A 1 903 ? 16.995 13.662 -27.027 1.00 86.56 903 SER A C 1
ATOM 7054 O O . SER A 1 903 ? 16.432 12.999 -26.153 1.00 86.56 903 SER A O 1
ATOM 7056 N N . PHE A 1 904 ? 17.378 13.111 -28.187 1.00 83.75 904 PHE A N 1
ATOM 7057 C CA . PHE A 1 904 ? 17.248 11.669 -28.456 1.00 83.75 904 PHE A CA 1
ATOM 7058 C C . PHE A 1 904 ? 17.957 10.799 -27.400 1.00 83.75 904 PHE A C 1
ATOM 7060 O O . PHE A 1 904 ? 17.512 9.686 -27.122 1.00 83.75 904 PHE A O 1
ATOM 7067 N N . PHE A 1 905 ? 19.025 11.310 -26.775 1.00 83.94 905 PHE A N 1
ATOM 7068 C CA . PHE A 1 905 ? 19.716 10.628 -25.681 1.00 83.94 905 PHE A CA 1
ATOM 7069 C C . PHE A 1 905 ? 18.878 10.568 -24.393 1.00 83.94 905 PHE A C 1
ATOM 7071 O O . PHE A 1 905 ? 18.840 9.532 -23.735 1.00 83.94 905 PHE A O 1
ATOM 7078 N N . GLU A 1 906 ? 18.162 11.639 -24.043 1.00 84.94 906 GLU A N 1
ATOM 7079 C CA . GLU A 1 906 ? 17.335 11.693 -22.825 1.00 84.94 906 GLU A CA 1
ATOM 7080 C C . GLU A 1 906 ? 16.105 10.783 -22.894 1.00 84.94 906 GLU A C 1
ATOM 7082 O O . GLU A 1 906 ? 15.685 10.244 -21.871 1.00 84.94 906 GLU A O 1
ATOM 7087 N N . ILE A 1 907 ? 15.544 10.569 -24.088 1.00 86.81 907 ILE A N 1
ATOM 7088 C CA . ILE A 1 907 ? 14.412 9.648 -24.271 1.00 86.81 907 ILE A CA 1
ATOM 7089 C C . ILE A 1 907 ? 14.846 8.177 -24.384 1.00 86.81 907 ILE A C 1
ATOM 7091 O O . ILE A 1 907 ? 14.005 7.286 -24.262 1.00 86.81 907 ILE A O 1
ATOM 7095 N N . ALA A 1 908 ? 16.136 7.886 -24.591 1.00 84.12 908 ALA A N 1
ATOM 7096 C CA . ALA A 1 908 ? 16.621 6.523 -24.820 1.00 84.12 908 ALA A CA 1
ATOM 7097 C C . ALA A 1 908 ? 16.337 5.546 -23.653 1.00 84.12 908 ALA A C 1
ATOM 7099 O O . ALA A 1 908 ? 15.860 4.440 -23.925 1.00 84.12 908 ALA A O 1
ATOM 7100 N N . PRO A 1 909 ? 16.520 5.913 -22.364 1.00 85.69 909 PRO A N 1
ATOM 7101 C CA . PRO A 1 909 ? 16.165 5.035 -21.242 1.00 85.69 909 PRO A CA 1
ATOM 7102 C C . PRO A 1 909 ? 14.659 4.741 -21.158 1.00 85.69 909 PRO A C 1
ATOM 7104 O O . PRO A 1 909 ? 14.248 3.631 -20.802 1.00 85.69 909 PRO A O 1
ATOM 7107 N N . LEU A 1 910 ? 13.823 5.722 -21.521 1.00 86.94 910 LEU A N 1
ATOM 7108 C CA . LEU A 1 910 ? 12.376 5.540 -21.611 1.00 86.94 910 LEU A CA 1
ATOM 7109 C C . LEU A 1 910 ? 12.040 4.549 -22.730 1.00 86.94 910 LEU A C 1
ATOM 7111 O O . LEU A 1 910 ? 11.305 3.597 -22.488 1.00 86.94 910 LEU A O 1
ATOM 7115 N N . MET A 1 911 ? 12.632 4.705 -23.919 1.00 86.88 911 MET A N 1
ATOM 7116 C CA . MET A 1 911 ? 12.431 3.777 -25.042 1.00 86.88 911 MET A CA 1
ATOM 7117 C C . MET A 1 911 ? 12.859 2.349 -24.704 1.00 86.88 911 MET A C 1
ATOM 7119 O O . MET A 1 911 ? 12.130 1.405 -25.009 1.00 86.88 911 MET A O 1
ATOM 7123 N N . GLN A 1 912 ? 13.980 2.177 -24.001 1.00 84.69 912 GLN A N 1
ATOM 7124 C CA . GLN A 1 912 ? 14.424 0.865 -23.532 1.00 84.69 912 GLN A CA 1
ATOM 7125 C C . GLN A 1 912 ? 13.411 0.228 -22.568 1.00 84.69 912 GLN A C 1
ATOM 7127 O O . GLN A 1 912 ? 13.093 -0.956 -22.696 1.00 84.69 912 GLN A O 1
ATOM 7132 N N . SER A 1 913 ? 12.852 1.021 -21.651 1.00 88.25 913 SER A N 1
ATOM 7133 C CA . SER A 1 913 ? 11.837 0.560 -20.697 1.00 88.25 913 SER A CA 1
ATOM 7134 C C . SER A 1 913 ? 10.523 0.185 -21.390 1.00 88.25 913 SER A C 1
ATOM 7136 O O . SER A 1 913 ? 9.956 -0.868 -21.100 1.00 88.25 913 SER A O 1
ATOM 7138 N N . LEU A 1 914 ? 10.059 0.996 -22.350 1.00 88.50 914 LEU A N 1
ATOM 7139 C CA . LEU A 1 914 ? 8.855 0.701 -23.137 1.00 88.50 914 LEU A CA 1
ATOM 7140 C C . LEU A 1 914 ? 9.039 -0.548 -24.006 1.00 88.50 914 LEU A C 1
ATOM 7142 O O . LEU A 1 914 ? 8.137 -1.380 -24.085 1.00 88.50 914 LEU A O 1
ATOM 7146 N N . ARG A 1 915 ? 10.220 -0.727 -24.610 1.00 85.31 915 ARG A N 1
ATOM 7147 C CA . ARG A 1 915 ? 10.556 -1.940 -25.366 1.00 85.31 915 ARG A CA 1
ATOM 7148 C C . ARG A 1 915 ? 10.557 -3.175 -24.479 1.00 85.31 915 ARG A C 1
ATOM 7150 O O . ARG A 1 915 ? 9.955 -4.177 -24.852 1.00 85.31 915 ARG A O 1
ATOM 7157 N N . ALA A 1 916 ? 11.199 -3.110 -23.314 1.00 84.25 916 ALA A N 1
ATOM 7158 C CA . ALA A 1 916 ? 11.192 -4.213 -22.360 1.00 84.25 916 ALA A CA 1
ATOM 7159 C C . ALA A 1 916 ? 9.758 -4.559 -21.932 1.00 84.25 916 ALA A C 1
ATOM 7161 O O . ALA A 1 916 ? 9.393 -5.732 -21.932 1.00 84.25 916 ALA A O 1
ATOM 7162 N N . LEU A 1 917 ? 8.922 -3.550 -21.658 1.00 86.31 917 LEU A N 1
ATOM 7163 C CA . LEU A 1 917 ? 7.518 -3.749 -21.308 1.00 86.31 917 LEU A CA 1
ATOM 7164 C C . LEU A 1 917 ? 6.740 -4.447 -22.432 1.00 86.31 917 LEU A C 1
ATOM 7166 O O . LEU A 1 917 ? 6.021 -5.403 -22.158 1.00 86.31 917 LEU A O 1
ATOM 7170 N N . LEU A 1 918 ? 6.895 -4.024 -23.688 1.00 84.25 918 LEU A N 1
ATOM 7171 C CA . LEU A 1 918 ? 6.168 -4.608 -24.821 1.00 84.25 918 LEU A CA 1
ATOM 7172 C C . LEU A 1 918 ? 6.676 -6.001 -25.226 1.00 84.25 918 LEU A C 1
ATOM 7174 O O . LEU A 1 918 ? 5.875 -6.843 -25.619 1.00 84.25 918 LEU A O 1
ATOM 7178 N N . LEU A 1 919 ? 7.985 -6.263 -25.140 1.00 81.25 919 LEU A N 1
ATOM 7179 C CA . LEU A 1 919 ? 8.573 -7.536 -25.581 1.00 81.25 919 LEU A CA 1
ATOM 7180 C C . LEU A 1 919 ? 8.577 -8.623 -24.500 1.00 81.25 919 LEU A C 1
ATOM 7182 O O . LEU A 1 919 ? 8.514 -9.804 -24.843 1.00 81.25 919 LEU A O 1
ATOM 7186 N N . ALA A 1 920 ? 8.663 -8.250 -23.218 1.00 80.94 920 ALA A N 1
ATOM 7187 C CA . ALA A 1 920 ? 8.665 -9.201 -22.103 1.00 80.94 920 ALA A CA 1
ATOM 7188 C C . ALA A 1 920 ? 7.261 -9.496 -21.549 1.00 80.94 920 ALA A C 1
ATOM 7190 O O . ALA A 1 920 ? 7.090 -10.466 -20.808 1.00 80.94 920 ALA A O 1
ATOM 7191 N N . SER A 1 921 ? 6.256 -8.678 -21.882 1.00 84.38 921 SER A N 1
ATOM 7192 C CA . SER A 1 921 ? 4.865 -8.940 -21.507 1.00 84.38 921 SER A CA 1
ATOM 7193 C C . SER A 1 921 ? 4.186 -9.906 -22.478 1.00 84.38 921 SER A C 1
ATOM 7195 O O . SER A 1 921 ? 4.621 -10.118 -23.611 1.00 84.38 921 SER A O 1
ATOM 7197 N N . ARG A 1 922 ? 3.091 -10.516 -22.016 1.00 85.88 922 ARG A N 1
ATOM 7198 C CA . ARG A 1 922 ? 2.175 -11.271 -22.872 1.00 85.88 922 ARG A CA 1
ATOM 7199 C C . ARG A 1 922 ? 0.890 -10.468 -23.085 1.00 85.88 922 ARG A C 1
ATOM 7201 O O . ARG A 1 922 ? 0.483 -9.765 -22.158 1.00 85.88 922 ARG A O 1
ATOM 7208 N N . PRO A 1 923 ? 0.216 -10.612 -24.238 1.00 85.44 923 PRO A N 1
ATOM 7209 C CA . PRO A 1 923 ? -1.114 -10.051 -24.421 1.00 85.44 923 PRO A CA 1
ATOM 7210 C C . PRO A 1 923 ? -2.086 -10.527 -23.335 1.00 85.44 923 PRO A C 1
ATOM 7212 O O . PRO A 1 923 ? -2.007 -11.675 -22.873 1.00 85.44 923 PRO A O 1
ATOM 7215 N N . LEU A 1 924 ? -2.993 -9.632 -22.940 1.00 85.38 924 LEU A N 1
ATOM 7216 C CA . LEU A 1 924 ? -4.099 -9.964 -22.048 1.00 85.38 924 LEU A CA 1
ATOM 7217 C C . LEU A 1 924 ? -5.045 -10.944 -22.742 1.00 85.38 924 LEU A C 1
ATOM 7219 O O . LEU A 1 924 ? -5.335 -10.818 -23.932 1.00 85.38 924 LEU A O 1
ATOM 7223 N N . GLN A 1 925 ? -5.516 -11.919 -21.979 1.00 84.38 925 GLN A N 1
ATOM 7224 C CA . GLN A 1 925 ? -6.498 -12.901 -22.411 1.00 84.38 925 GLN A CA 1
ATOM 7225 C C . GLN A 1 925 ? -7.827 -12.653 -21.686 1.00 84.38 925 GLN A C 1
ATOM 7227 O O . GLN A 1 925 ? -7.821 -12.098 -20.585 1.00 84.38 925 GLN A O 1
ATOM 7232 N N . PRO A 1 926 ? -8.966 -13.092 -22.247 1.00 81.38 926 PRO A N 1
ATOM 7233 C CA . PRO A 1 926 ? -10.263 -13.016 -21.578 1.00 81.38 926 PRO A CA 1
ATOM 7234 C C . PRO A 1 926 ? -10.242 -13.548 -20.140 1.00 81.38 926 PRO A C 1
ATOM 7236 O O . PRO A 1 926 ? -10.823 -12.935 -19.253 1.00 81.38 926 PRO A O 1
ATOM 7239 N N . THR A 1 927 ? -9.526 -14.642 -19.872 1.00 83.56 927 THR A N 1
ATOM 7240 C CA . THR A 1 927 ? -9.426 -15.202 -18.515 1.00 83.56 927 THR A CA 1
ATOM 7241 C C . THR A 1 927 ? -8.633 -14.347 -17.523 1.00 83.56 927 THR A C 1
ATOM 7243 O O . THR A 1 927 ? -8.817 -14.521 -16.321 1.00 83.56 927 THR A O 1
ATOM 7246 N N . ASP A 1 928 ? -7.794 -13.407 -17.974 1.00 80.88 928 ASP A N 1
ATOM 7247 C CA . ASP A 1 928 ? -7.037 -12.512 -17.081 1.00 80.88 928 ASP A CA 1
ATOM 7248 C C . ASP A 1 928 ? -7.906 -11.467 -16.391 1.00 80.88 928 ASP A C 1
ATOM 7250 O O . ASP A 1 928 ? -7.511 -10.910 -15.368 1.00 80.88 928 ASP A O 1
ATOM 7254 N N . VAL A 1 929 ? -9.068 -11.198 -16.976 1.00 79.06 929 VAL A N 1
ATOM 7255 C CA . VAL A 1 929 ? -10.025 -10.187 -16.527 1.00 79.06 929 VAL A CA 1
ATOM 7256 C C . VAL A 1 929 ? -11.304 -10.818 -15.967 1.00 79.06 929 VAL A C 1
ATOM 7258 O O . VAL A 1 929 ? -12.268 -10.118 -15.673 1.00 79.06 929 VAL A O 1
ATOM 7261 N N . MET A 1 930 ? -11.309 -12.145 -15.804 1.00 76.31 930 MET A N 1
ATOM 7262 C CA . MET A 1 930 ? -12.387 -12.924 -15.195 1.00 76.31 930 MET A CA 1
ATOM 7263 C C . MET A 1 930 ? -11.982 -13.408 -13.802 1.00 76.31 930 MET A C 1
ATOM 7265 O O . MET A 1 930 ? -10.805 -13.635 -13.515 1.00 76.31 930 MET A O 1
ATOM 7269 N N . LEU A 1 931 ? -12.969 -13.640 -12.937 1.00 71.81 931 LEU A N 1
ATOM 7270 C CA . LEU A 1 931 ? -12.732 -14.253 -11.633 1.00 71.81 931 LEU A CA 1
ATOM 7271 C C . LEU A 1 931 ? -12.254 -15.707 -11.787 1.00 71.81 931 LEU A C 1
ATOM 7273 O O . LEU A 1 931 ? -12.693 -16.440 -12.676 1.00 71.81 931 LEU A O 1
ATOM 7277 N N . THR A 1 932 ? -11.377 -16.159 -10.885 1.00 68.62 932 THR A N 1
ATOM 7278 C CA . THR A 1 932 ? -10.743 -17.494 -10.937 1.00 68.62 932 THR A CA 1
ATOM 7279 C C . THR A 1 932 ? -11.750 -18.653 -10.969 1.00 68.62 932 THR A C 1
ATOM 7281 O O . THR A 1 932 ? -11.462 -19.710 -11.522 1.00 68.62 932 THR A O 1
ATOM 7284 N N . ASN A 1 933 ? -12.930 -18.477 -10.372 1.00 72.44 933 ASN A N 1
ATOM 7285 C CA . ASN A 1 933 ? -14.024 -19.455 -10.354 1.00 72.44 933 ASN A CA 1
ATOM 7286 C C . ASN A 1 933 ? -14.873 -19.461 -11.642 1.00 72.44 933 ASN A C 1
ATOM 7288 O O . ASN A 1 933 ? -15.613 -20.418 -11.874 1.00 72.44 933 ASN A O 1
ATOM 7292 N N . GLU A 1 934 ? -14.767 -18.427 -12.476 1.00 73.12 934 GLU A N 1
ATOM 7293 C CA . GLU A 1 934 ? -15.526 -18.265 -13.722 1.00 73.12 934 GLU A CA 1
ATOM 7294 C C . GLU A 1 934 ? -14.675 -18.486 -14.976 1.00 73.12 934 GLU A C 1
ATOM 7296 O O . GLU A 1 934 ? -15.200 -18.899 -16.015 1.00 73.12 934 GLU A O 1
ATOM 7301 N N . ALA A 1 935 ? -13.365 -18.247 -14.873 1.00 73.38 935 ALA A N 1
ATOM 7302 C CA . ALA A 1 935 ? -12.401 -18.427 -15.945 1.00 73.38 935 ALA A CA 1
ATOM 7303 C C . ALA A 1 935 ? -12.401 -19.879 -16.461 1.00 73.38 935 ALA A C 1
ATOM 7305 O O . ALA A 1 935 ? -12.104 -20.834 -15.740 1.00 73.38 935 ALA A O 1
ATOM 7306 N N . LYS A 1 936 ? -12.715 -20.050 -17.748 1.00 76.06 936 LYS A N 1
ATOM 7307 C CA . LYS A 1 936 ? -12.643 -21.333 -18.462 1.00 76.06 936 LYS A CA 1
ATOM 7308 C C . LYS A 1 936 ? -11.662 -21.206 -19.610 1.00 76.06 936 LYS A C 1
ATOM 7310 O O . LYS A 1 936 ? -11.670 -20.202 -20.307 1.00 76.06 936 LYS A O 1
ATOM 7315 N N . THR A 1 937 ? -10.904 -22.263 -19.887 1.00 73.31 937 THR A N 1
ATOM 7316 C CA . THR A 1 937 ? -9.918 -22.279 -20.983 1.00 73.31 937 THR A CA 1
ATOM 7317 C C . THR A 1 937 ? -10.547 -21.990 -22.351 1.00 73.31 937 THR A C 1
ATOM 7319 O O . THR A 1 937 ? -9.895 -21.429 -23.218 1.00 73.31 937 THR A O 1
ATOM 7322 N N . SER A 1 938 ? -11.833 -22.315 -22.532 1.00 74.69 938 SER A N 1
ATOM 7323 C CA . SER A 1 938 ? -12.594 -22.005 -23.750 1.00 74.69 938 SER A CA 1
ATOM 7324 C C . SER A 1 938 ? -12.931 -20.518 -23.921 1.00 74.69 938 SER A C 1
ATOM 7326 O O . SER A 1 938 ? -13.349 -20.113 -24.999 1.00 74.69 938 SER A O 1
ATOM 7328 N N . ALA A 1 939 ? -12.829 -19.703 -22.864 1.00 73.12 939 ALA A N 1
ATOM 7329 C CA . ALA A 1 939 ? -13.055 -18.260 -22.951 1.00 73.12 939 ALA A CA 1
ATOM 7330 C C . ALA A 1 939 ? -11.910 -17.562 -23.702 1.00 73.12 939 ALA A C 1
ATOM 7332 O O . ALA A 1 939 ? -12.155 -16.596 -24.417 1.00 73.12 939 ALA A O 1
ATOM 7333 N N . ASP A 1 940 ? -10.691 -18.106 -23.627 1.00 76.31 940 ASP A N 1
ATOM 7334 C CA . ASP A 1 940 ? -9.514 -17.577 -24.329 1.00 76.31 940 ASP A CA 1
ATOM 7335 C C . ASP A 1 940 ? -9.523 -17.855 -25.841 1.00 76.31 940 ASP A C 1
ATOM 7337 O O . ASP A 1 940 ? -8.653 -17.370 -26.565 1.00 76.31 940 ASP A O 1
ATOM 7341 N N . ASP A 1 941 ? -10.501 -18.619 -26.337 1.00 73.00 941 ASP A N 1
ATOM 7342 C CA . ASP A 1 941 ? -10.654 -18.907 -27.765 1.00 73.00 941 ASP A CA 1
ATOM 7343 C C . ASP A 1 941 ? -11.348 -17.762 -28.528 1.00 73.00 941 ASP A C 1
ATOM 7345 O O . ASP A 1 941 ? -11.325 -17.744 -29.759 1.00 73.00 941 ASP A O 1
ATOM 7349 N N . VAL A 1 942 ? -11.944 -16.788 -27.825 1.00 77.81 942 VAL A N 1
ATOM 7350 C CA . VAL A 1 942 ? -12.652 -15.636 -28.417 1.00 77.81 942 VAL A CA 1
ATOM 7351 C C . VAL A 1 942 ? -11.714 -14.429 -28.529 1.00 77.81 942 VAL A C 1
ATOM 7353 O O . VAL A 1 942 ? -11.903 -13.392 -27.896 1.00 77.81 942 VAL A O 1
ATOM 7356 N N . VAL A 1 943 ? -10.674 -14.584 -29.347 1.00 84.56 943 VAL A N 1
ATOM 7357 C CA . VAL A 1 943 ? -9.701 -13.535 -29.689 1.00 84.56 943 VAL A CA 1
ATOM 7358 C C . VAL A 1 943 ? -9.745 -13.228 -31.182 1.00 84.56 943 VAL A C 1
ATOM 7360 O O . VAL A 1 943 ? -10.037 -14.099 -32.001 1.00 84.56 943 VAL A O 1
ATOM 7363 N N . THR A 1 944 ? -9.451 -11.985 -31.544 1.00 86.62 944 THR A N 1
ATOM 7364 C CA . THR A 1 944 ? -9.479 -11.492 -32.923 1.00 86.62 944 THR A CA 1
ATOM 7365 C C . THR A 1 944 ? -8.265 -10.616 -33.208 1.00 86.62 944 THR A C 1
ATOM 7367 O O . THR A 1 944 ? -7.711 -9.983 -32.315 1.00 86.62 944 THR A O 1
ATOM 7370 N N . ALA A 1 945 ? -7.828 -10.581 -34.462 1.00 87.19 945 ALA A N 1
ATOM 7371 C CA . ALA A 1 945 ? -6.807 -9.656 -34.939 1.00 87.19 945 ALA A CA 1
ATOM 7372 C C . ALA A 1 945 ? -7.213 -9.150 -36.326 1.00 87.19 945 ALA A C 1
ATOM 7374 O O . ALA A 1 945 ? -7.831 -9.868 -37.115 1.00 87.19 945 ALA A O 1
ATOM 7375 N N . ASN A 1 946 ? -6.899 -7.892 -36.624 1.00 88.12 946 ASN A N 1
ATOM 7376 C CA . ASN A 1 946 ? -7.378 -7.233 -37.832 1.00 88.12 946 ASN A CA 1
ATOM 7377 C C . ASN A 1 946 ? -6.496 -7.586 -39.043 1.00 88.12 946 ASN A C 1
ATOM 7379 O O . ASN A 1 946 ? -5.450 -6.980 -39.271 1.00 88.12 946 ASN A O 1
ATOM 7383 N N . ARG A 1 947 ? -6.937 -8.570 -39.833 1.00 91.38 947 ARG A N 1
ATOM 7384 C CA . ARG A 1 947 ? -6.257 -9.028 -41.056 1.00 91.38 947 ARG A CA 1
ATOM 7385 C C . ARG A 1 947 ? -5.989 -7.913 -42.090 1.00 91.38 947 ARG A C 1
ATOM 7387 O O . ARG A 1 947 ? -4.848 -7.848 -42.549 1.00 91.38 947 ARG A O 1
ATOM 7394 N N . PRO A 1 948 ? -6.950 -7.027 -42.431 1.00 92.12 948 PRO A N 1
ATOM 7395 C CA . PRO A 1 948 ? -6.711 -5.907 -43.347 1.00 92.12 948 PRO A CA 1
ATOM 7396 C C . PRO A 1 948 ? -5.481 -5.043 -43.028 1.00 92.12 948 PRO A C 1
ATOM 7398 O O . PRO A 1 948 ? -4.818 -4.585 -43.957 1.00 92.12 948 PRO A O 1
ATOM 7401 N N . ARG A 1 949 ? -5.128 -4.860 -41.742 1.00 91.81 949 ARG A N 1
ATOM 7402 C CA . ARG A 1 949 ? -3.915 -4.113 -41.338 1.00 91.81 949 ARG A CA 1
ATOM 7403 C C . ARG A 1 949 ? -2.653 -4.737 -41.939 1.00 91.81 949 ARG A C 1
ATOM 7405 O O . ARG A 1 949 ? -1.810 -4.040 -42.494 1.00 91.81 949 ARG A O 1
ATOM 7412 N N . LEU A 1 950 ? -2.542 -6.063 -41.863 1.00 94.00 950 LEU A N 1
ATOM 7413 C CA . LEU A 1 950 ? -1.381 -6.803 -42.359 1.00 94.00 950 LEU A CA 1
ATOM 7414 C C . LEU A 1 950 ? -1.406 -6.983 -43.880 1.00 94.00 950 LEU A C 1
ATOM 7416 O O . LEU A 1 950 ? -0.345 -7.015 -44.498 1.00 94.00 950 LEU A O 1
ATOM 7420 N N . GLU A 1 951 ? -2.589 -7.080 -44.493 1.00 94.44 951 GLU A N 1
ATOM 7421 C CA . GLU A 1 951 ? -2.716 -7.093 -45.959 1.00 94.44 951 GLU A CA 1
ATOM 7422 C C . GLU A 1 951 ? -2.223 -5.773 -46.559 1.00 94.44 951 GLU A C 1
ATOM 7424 O O . GLU A 1 951 ? -1.457 -5.794 -47.516 1.00 94.44 951 GLU A O 1
ATOM 7429 N N . HIS A 1 952 ? -2.551 -4.638 -45.934 1.00 94.44 952 HIS A N 1
ATOM 7430 C CA . HIS A 1 952 ? -2.027 -3.340 -46.353 1.00 94.44 952 HIS A CA 1
ATOM 7431 C C . HIS A 1 952 ? -0.494 -3.268 -46.252 1.00 94.44 952 HIS A C 1
ATOM 7433 O O . HIS A 1 952 ? 0.170 -2.815 -47.182 1.00 94.44 952 HIS A O 1
ATOM 7439 N N . VAL A 1 953 ? 0.091 -3.763 -45.155 1.00 94.94 953 VAL A N 1
ATOM 7440 C CA . VAL A 1 953 ? 1.556 -3.809 -44.981 1.00 94.94 953 VAL A CA 1
ATOM 7441 C C . VAL A 1 953 ? 2.221 -4.716 -46.019 1.00 94.94 953 VAL A C 1
ATOM 7443 O O . VAL A 1 953 ? 3.268 -4.356 -46.558 1.00 94.94 953 VAL A O 1
ATOM 7446 N N . ARG A 1 954 ? 1.610 -5.862 -46.346 1.00 95.75 954 ARG A N 1
ATOM 7447 C CA . ARG A 1 954 ? 2.061 -6.729 -47.445 1.00 95.75 954 ARG A CA 1
ATOM 7448 C C . ARG A 1 954 ? 2.043 -5.975 -48.775 1.00 95.75 954 ARG A C 1
ATOM 7450 O O . ARG A 1 954 ? 3.029 -6.032 -49.499 1.00 95.75 954 ARG A O 1
ATOM 7457 N N . ASP A 1 955 ? 0.963 -5.260 -49.081 1.00 95.69 955 ASP A N 1
ATOM 7458 C CA . ASP A 1 955 ? 0.836 -4.514 -50.338 1.00 95.69 955 ASP A CA 1
ATOM 7459 C C . ASP A 1 955 ? 1.899 -3.406 -50.444 1.00 95.69 955 ASP A C 1
ATOM 7461 O O . ASP A 1 955 ? 2.493 -3.213 -51.502 1.00 95.69 955 ASP A O 1
ATOM 7465 N N . LEU A 1 956 ? 2.223 -2.726 -49.337 1.00 95.12 956 LEU A N 1
ATOM 7466 C CA . LEU A 1 956 ? 3.325 -1.756 -49.295 1.00 95.12 956 LEU A CA 1
ATOM 7467 C C . LEU A 1 956 ? 4.696 -2.408 -49.559 1.00 95.12 956 LEU A C 1
ATOM 7469 O O . LEU A 1 956 ? 5.539 -1.805 -50.230 1.00 95.12 956 LEU A O 1
ATOM 7473 N N . LEU A 1 957 ? 4.927 -3.623 -49.045 1.00 96.00 957 LEU A N 1
ATOM 7474 C CA . LEU A 1 957 ? 6.156 -4.380 -49.304 1.00 96.00 957 LEU A CA 1
ATOM 7475 C C . LEU A 1 957 ? 6.232 -4.859 -50.761 1.00 96.00 957 LEU A C 1
ATOM 7477 O O . LEU A 1 957 ? 7.309 -4.824 -51.350 1.00 96.00 957 LEU A O 1
ATOM 7481 N N . ASP A 1 958 ? 5.107 -5.249 -51.362 1.00 96.50 958 ASP A N 1
ATOM 7482 C CA . ASP A 1 958 ? 5.026 -5.655 -52.772 1.00 96.50 958 ASP A CA 1
ATOM 7483 C C . ASP A 1 958 ? 5.315 -4.486 -53.729 1.00 96.50 958 ASP A C 1
ATOM 7485 O O . ASP A 1 958 ? 6.076 -4.620 -54.694 1.00 96.50 958 ASP A O 1
ATOM 7489 N N . VAL A 1 959 ? 4.808 -3.290 -53.404 1.00 96.88 959 VAL A N 1
ATOM 7490 C CA . VAL A 1 959 ? 5.165 -2.054 -54.118 1.00 96.88 959 VAL A CA 1
ATOM 7491 C C . VAL A 1 959 ? 6.667 -1.777 -54.001 1.00 96.88 959 VAL A C 1
ATOM 7493 O O . VAL A 1 959 ? 7.317 -1.503 -55.008 1.00 96.88 959 VAL A O 1
ATOM 7496 N N . LEU A 1 960 ? 7.254 -1.892 -52.803 1.00 96.06 960 LEU A N 1
ATOM 7497 C CA . LEU A 1 960 ? 8.701 -1.721 -52.622 1.00 96.06 960 LEU A CA 1
ATOM 7498 C C . LEU A 1 960 ? 9.513 -2.764 -53.405 1.00 96.06 960 LEU A C 1
ATOM 7500 O O . LEU A 1 960 ? 10.516 -2.412 -54.021 1.00 96.06 960 LEU A O 1
ATOM 7504 N N . HIS A 1 961 ? 9.094 -4.030 -53.396 1.00 95.81 961 HIS A N 1
ATOM 7505 C CA . HIS A 1 961 ? 9.732 -5.096 -54.168 1.00 95.81 961 HIS A CA 1
ATOM 7506 C C . HIS A 1 961 ? 9.698 -4.789 -55.674 1.00 95.81 961 HIS A C 1
ATOM 7508 O O . HIS A 1 961 ? 10.712 -4.922 -56.360 1.00 95.81 961 HIS A O 1
ATOM 7514 N N . THR A 1 962 ? 8.563 -4.295 -56.174 1.00 96.88 962 THR A N 1
ATOM 7515 C CA . THR A 1 962 ? 8.417 -3.848 -57.566 1.00 96.88 962 THR A CA 1
ATOM 7516 C C . THR A 1 962 ? 9.368 -2.693 -57.889 1.00 96.88 962 THR A C 1
ATOM 7518 O O . THR A 1 962 ? 10.056 -2.729 -58.910 1.00 96.88 962 THR A O 1
ATOM 7521 N N . ASP A 1 963 ? 9.470 -1.696 -57.009 1.00 96.44 963 ASP A N 1
ATOM 7522 C CA . ASP A 1 963 ? 10.373 -0.556 -57.190 1.00 96.44 963 ASP A CA 1
ATOM 7523 C C . ASP A 1 963 ? 11.855 -0.977 -57.154 1.00 96.44 963 ASP A C 1
ATOM 7525 O O . ASP A 1 963 ? 12.648 -0.527 -57.982 1.00 96.44 963 ASP A O 1
ATOM 7529 N N . LEU A 1 964 ? 12.227 -1.897 -56.256 1.00 95.31 964 LEU A N 1
ATOM 7530 C CA . LEU A 1 964 ? 13.565 -2.497 -56.211 1.00 95.31 964 LEU A CA 1
ATOM 7531 C C . LEU A 1 964 ? 13.878 -3.261 -57.501 1.00 95.31 964 LEU A C 1
ATOM 7533 O O . LEU A 1 964 ? 14.959 -3.097 -58.060 1.00 95.31 964 LEU A O 1
ATOM 7537 N N . SER A 1 965 ? 12.926 -4.035 -58.024 1.00 95.31 965 SER A N 1
ATOM 7538 C CA . SER A 1 965 ? 13.071 -4.724 -59.312 1.00 95.31 965 SER A CA 1
ATOM 7539 C C . SER A 1 965 ? 13.262 -3.739 -60.471 1.00 95.31 965 SER A C 1
ATOM 7541 O O . SER A 1 965 ? 14.098 -3.969 -61.352 1.00 95.31 965 SER A O 1
ATOM 7543 N N . ASN A 1 966 ? 12.536 -2.616 -60.458 1.00 96.06 966 ASN A N 1
ATOM 7544 C CA . ASN A 1 966 ? 12.673 -1.543 -61.447 1.00 96.06 966 ASN A CA 1
ATOM 7545 C C . ASN A 1 966 ? 14.024 -0.813 -61.357 1.00 96.06 966 ASN A C 1
ATOM 7547 O O . ASN A 1 966 ? 14.469 -0.262 -62.361 1.00 96.06 966 ASN A O 1
ATOM 7551 N N . TYR A 1 967 ? 14.691 -0.839 -60.200 1.00 95.56 967 TYR A N 1
ATOM 7552 C CA . TYR A 1 967 ? 16.048 -0.317 -60.013 1.00 95.56 967 TYR A CA 1
ATOM 7553 C C . TYR A 1 967 ? 17.132 -1.335 -60.415 1.00 95.56 967 TYR A C 1
ATOM 7555 O O . TYR A 1 967 ? 18.063 -1.011 -61.153 1.00 95.56 967 TYR A O 1
ATOM 7563 N N . VAL A 1 968 ? 16.992 -2.590 -59.975 1.00 95.88 968 VAL A N 1
ATOM 7564 C CA . VAL A 1 968 ? 17.961 -3.675 -60.212 1.00 95.88 968 VAL A CA 1
ATOM 7565 C C . VAL A 1 968 ? 18.027 -4.053 -61.691 1.00 95.88 968 VAL A C 1
ATOM 7567 O O . VAL A 1 968 ? 19.120 -4.210 -62.231 1.00 95.88 968 VAL A O 1
ATOM 7570 N N . THR A 1 969 ? 16.883 -4.172 -62.373 1.00 94.62 969 THR A N 1
ATOM 7571 C CA . THR A 1 969 ? 16.831 -4.696 -63.751 1.00 94.62 969 THR A CA 1
ATOM 7572 C C . THR A 1 969 ? 17.621 -3.836 -64.752 1.00 94.62 969 THR A C 1
ATOM 7574 O O . THR A 1 969 ? 18.449 -4.390 -65.483 1.00 94.62 969 THR A O 1
ATOM 7577 N N . PRO A 1 970 ? 17.446 -2.497 -64.807 1.00 93.81 970 PRO A N 1
ATOM 7578 C CA . PRO A 1 970 ? 18.239 -1.652 -65.698 1.00 93.81 970 PRO A CA 1
ATOM 7579 C C . PRO A 1 970 ? 19.726 -1.624 -65.329 1.00 93.81 970 PRO A C 1
ATOM 7581 O O . PRO A 1 970 ? 20.569 -1.631 -66.225 1.00 93.81 970 PRO A O 1
ATOM 7584 N N . LEU A 1 971 ? 20.057 -1.627 -64.032 1.00 94.06 971 LEU A N 1
ATOM 7585 C CA . LEU A 1 971 ? 21.442 -1.594 -63.558 1.00 94.06 971 LEU A CA 1
ATOM 7586 C C . LEU A 1 971 ? 22.184 -2.900 -63.888 1.00 94.06 971 LEU A C 1
ATOM 7588 O O . LEU A 1 971 ? 23.301 -2.856 -64.403 1.00 94.06 971 LEU A O 1
ATOM 7592 N N . GLN A 1 972 ? 21.541 -4.056 -63.701 1.00 94.50 972 GLN A N 1
ATOM 7593 C CA . GLN A 1 972 ? 22.067 -5.359 -64.117 1.00 94.50 972 GLN A CA 1
ATOM 7594 C C . GLN A 1 972 ? 22.350 -5.387 -65.626 1.00 94.50 972 GLN A C 1
ATOM 7596 O O . GLN A 1 972 ? 23.434 -5.786 -66.043 1.00 94.50 972 GLN A O 1
ATOM 7601 N N . ALA A 1 973 ? 21.437 -4.858 -66.448 1.00 93.81 973 ALA A N 1
ATOM 7602 C CA . ALA A 1 973 ? 21.617 -4.785 -67.899 1.00 93.81 973 ALA A CA 1
ATOM 7603 C C . ALA A 1 973 ? 22.774 -3.863 -68.348 1.00 93.81 973 ALA A C 1
ATOM 7605 O O . ALA A 1 973 ? 23.201 -3.930 -69.509 1.00 93.81 973 ALA A O 1
ATOM 7606 N N . ILE A 1 974 ? 23.258 -2.968 -67.476 1.00 93.50 974 ILE A N 1
ATOM 7607 C CA . ILE A 1 974 ? 24.484 -2.188 -67.698 1.00 93.50 974 ILE A CA 1
ATOM 7608 C C . ILE A 1 974 ? 25.719 -3.034 -67.372 1.00 93.50 974 ILE A C 1
ATOM 7610 O O . ILE A 1 974 ? 26.664 -3.038 -68.159 1.00 93.50 974 ILE A O 1
ATOM 7614 N N . PHE A 1 975 ? 25.705 -3.781 -66.265 1.00 93.19 975 PHE A N 1
ATOM 7615 C CA . PHE A 1 975 ? 26.812 -4.663 -65.877 1.00 93.19 975 PHE A CA 1
ATOM 7616 C C . PHE A 1 975 ? 27.000 -5.857 -66.820 1.00 93.19 975 PHE A C 1
ATOM 7618 O O . PHE A 1 975 ? 28.141 -6.231 -67.094 1.00 93.19 975 PHE A O 1
ATOM 7625 N N . ASP A 1 976 ? 25.916 -6.391 -67.387 1.00 93.25 976 ASP A N 1
ATOM 7626 C CA . ASP A 1 976 ? 25.962 -7.471 -68.383 1.00 93.25 976 ASP A CA 1
ATOM 7627 C C . ASP A 1 976 ? 26.687 -7.053 -69.684 1.00 93.25 976 ASP A C 1
ATOM 7629 O O . ASP A 1 976 ? 27.209 -7.903 -70.405 1.00 93.25 976 ASP A O 1
ATOM 7633 N N . ASP A 1 977 ? 26.759 -5.747 -69.976 1.00 92.75 977 ASP A N 1
ATOM 7634 C CA . ASP A 1 977 ? 27.457 -5.158 -71.131 1.00 92.75 977 ASP A CA 1
ATOM 7635 C C . ASP A 1 977 ? 28.321 -3.956 -70.707 1.00 92.75 977 ASP A C 1
ATOM 7637 O O . ASP A 1 977 ? 28.257 -2.850 -71.261 1.00 92.75 977 ASP A O 1
ATOM 7641 N N . ILE A 1 978 ? 29.144 -4.169 -69.674 1.00 91.06 978 ILE A N 1
ATOM 7642 C CA . ILE A 1 978 ? 29.956 -3.097 -69.090 1.00 91.06 978 ILE A CA 1
ATOM 7643 C C . ILE A 1 978 ? 30.937 -2.491 -70.103 1.00 91.06 978 ILE A C 1
ATOM 7645 O O . ILE A 1 978 ? 31.231 -1.300 -70.038 1.00 91.06 978 ILE A O 1
ATOM 7649 N N . THR A 1 979 ? 31.411 -3.274 -71.080 1.00 89.56 979 THR A N 1
ATOM 7650 C CA . THR A 1 979 ? 32.362 -2.814 -72.103 1.00 89.56 979 THR A CA 1
ATOM 7651 C C . THR A 1 979 ? 31.797 -1.674 -72.951 1.00 89.56 979 THR A C 1
ATOM 7653 O O . THR A 1 979 ? 32.532 -0.734 -73.245 1.00 89.56 979 THR A O 1
ATOM 7656 N N . ASN A 1 980 ? 30.507 -1.716 -73.309 1.00 91.00 980 ASN A N 1
ATOM 7657 C CA . ASN A 1 980 ? 29.887 -0.686 -74.150 1.00 91.00 980 ASN A CA 1
ATOM 7658 C C . ASN A 1 980 ? 29.111 0.371 -73.351 1.00 91.00 980 ASN A C 1
ATOM 7660 O O . ASN A 1 980 ? 28.882 1.469 -73.860 1.00 91.00 980 ASN A O 1
ATOM 7664 N N . LYS A 1 981 ? 28.704 0.070 -72.110 1.00 91.94 981 LYS A N 1
ATOM 7665 C CA . LYS A 1 981 ? 27.842 0.950 -71.299 1.00 91.94 981 LYS A CA 1
ATOM 7666 C C . LYS A 1 981 ? 28.531 1.600 -70.100 1.00 91.94 981 LYS A C 1
ATOM 7668 O O . LYS A 1 981 ? 27.877 2.333 -69.363 1.00 91.94 981 LYS A O 1
ATOM 7673 N N . ARG A 1 982 ? 29.844 1.407 -69.915 1.00 91.94 982 ARG A N 1
ATOM 7674 C CA . ARG A 1 982 ? 30.626 1.997 -68.808 1.00 91.94 982 ARG A CA 1
ATOM 7675 C C . ARG A 1 982 ? 30.380 3.495 -68.605 1.00 91.94 982 ARG A C 1
ATOM 7677 O O . ARG A 1 982 ? 30.235 3.931 -67.468 1.00 91.94 982 ARG A O 1
ATOM 7684 N N . SER A 1 983 ? 30.310 4.275 -69.685 1.00 90.19 983 SER A N 1
ATOM 7685 C CA . SER A 1 983 ? 30.087 5.726 -69.611 1.00 90.19 983 SER A CA 1
ATOM 7686 C C . SER A 1 983 ? 28.753 6.098 -68.961 1.00 90.19 983 SER A C 1
ATOM 7688 O O . SER A 1 983 ? 28.681 7.129 -68.302 1.00 90.19 983 SER A O 1
ATOM 7690 N N . GLN A 1 984 ? 27.727 5.248 -69.079 1.00 91.88 984 GLN A N 1
ATOM 7691 C CA . GLN A 1 984 ? 26.430 5.481 -68.444 1.00 91.88 984 GLN A CA 1
ATOM 7692 C C . GLN A 1 984 ? 26.584 5.502 -66.919 1.00 91.88 984 GLN A C 1
ATOM 7694 O O . GLN A 1 984 ? 26.176 6.484 -66.306 1.00 91.88 984 GLN A O 1
ATOM 7699 N N . LEU A 1 985 ? 27.284 4.519 -66.327 1.00 92.69 985 LEU A N 1
ATOM 7700 C CA . LEU A 1 985 ? 27.549 4.479 -64.878 1.00 92.69 985 LEU A CA 1
ATOM 7701 C C . LEU A 1 985 ? 28.294 5.721 -64.389 1.00 92.69 985 LEU A C 1
ATOM 7703 O O . LEU A 1 985 ? 27.925 6.289 -63.367 1.00 92.69 985 LEU A O 1
ATOM 7707 N N . LEU A 1 986 ? 29.314 6.159 -65.132 1.00 92.25 986 LEU A N 1
ATOM 7708 C CA . LEU A 1 986 ? 30.107 7.334 -64.768 1.00 92.25 986 LEU A CA 1
ATOM 7709 C C . LEU A 1 986 ? 29.261 8.614 -64.750 1.00 92.25 986 LEU A C 1
ATOM 7711 O O . LEU A 1 986 ? 29.483 9.477 -63.908 1.00 92.25 986 LEU A O 1
ATOM 7715 N N . THR A 1 987 ? 28.274 8.726 -65.644 1.00 91.81 987 THR A N 1
ATOM 7716 C CA . THR A 1 987 ? 27.390 9.901 -65.716 1.00 91.81 987 THR A CA 1
ATOM 7717 C C . THR A 1 987 ? 26.192 9.850 -64.770 1.00 91.81 987 THR A C 1
ATOM 7719 O O . THR A 1 987 ? 25.679 10.903 -64.406 1.00 91.81 987 THR A O 1
ATOM 7722 N N . THR A 1 988 ? 25.730 8.659 -64.370 1.00 93.31 988 THR A N 1
ATOM 7723 C CA . THR A 1 988 ? 24.497 8.494 -63.577 1.00 93.31 988 THR A CA 1
ATOM 7724 C C . THR A 1 988 ? 24.733 8.047 -62.136 1.00 93.31 988 THR A C 1
ATOM 7726 O O . THR A 1 988 ? 23.753 7.855 -61.421 1.00 93.31 988 THR A O 1
ATOM 7729 N N . VAL A 1 989 ? 25.984 7.866 -61.689 1.00 94.25 989 VAL A N 1
ATOM 7730 C CA . VAL A 1 989 ? 26.309 7.359 -60.338 1.00 94.25 989 VAL A CA 1
ATOM 7731 C C . VAL A 1 989 ? 25.598 8.130 -59.225 1.00 94.25 989 VAL A C 1
ATOM 7733 O O . VAL A 1 989 ? 25.004 7.508 -58.352 1.00 94.25 989 VAL A O 1
ATOM 7736 N N . ASP A 1 990 ? 25.574 9.465 -59.284 1.00 93.56 990 ASP A N 1
ATOM 7737 C CA . ASP A 1 990 ? 24.920 10.287 -58.259 1.00 93.56 990 ASP A CA 1
ATOM 7738 C C . ASP A 1 990 ? 23.400 10.027 -58.196 1.00 93.56 990 ASP A C 1
ATOM 7740 O O . ASP A 1 990 ? 22.853 9.864 -57.110 1.00 93.56 990 ASP A O 1
ATOM 7744 N N . THR A 1 991 ? 22.723 9.906 -59.345 1.00 93.31 991 THR A N 1
ATOM 7745 C CA . THR A 1 991 ? 21.287 9.573 -59.401 1.00 93.31 991 THR A CA 1
ATOM 7746 C C . THR A 1 991 ? 21.021 8.150 -58.918 1.00 93.31 991 THR A C 1
ATOM 7748 O O . THR A 1 991 ? 20.101 7.926 -58.138 1.00 93.31 991 THR A O 1
ATOM 7751 N N . LEU A 1 992 ? 21.861 7.191 -59.323 1.00 94.44 992 LEU A N 1
ATOM 7752 C CA . LEU A 1 992 ? 21.756 5.803 -58.872 1.00 94.44 992 LEU A CA 1
ATOM 7753 C C . LEU A 1 992 ? 21.902 5.691 -57.351 1.00 94.44 992 LEU A C 1
ATOM 7755 O O . LEU A 1 992 ? 21.215 4.872 -56.745 1.00 94.44 992 LEU A O 1
ATOM 7759 N N . MET A 1 993 ? 22.768 6.500 -56.739 1.00 93.75 993 MET A N 1
ATOM 7760 C CA . MET A 1 993 ? 22.919 6.583 -55.285 1.00 93.75 993 MET A CA 1
ATOM 7761 C C . MET A 1 993 ? 21.689 7.166 -54.602 1.00 93.75 993 MET A C 1
ATOM 7763 O O . MET A 1 993 ? 21.234 6.616 -53.600 1.00 93.75 993 MET A O 1
ATOM 7767 N N . ASP A 1 994 ? 21.150 8.267 -55.126 1.00 91.81 994 ASP A N 1
ATOM 7768 C CA . ASP A 1 994 ? 19.983 8.925 -54.538 1.00 91.81 994 ASP A CA 1
ATOM 7769 C C . ASP A 1 994 ? 18.754 8.005 -54.572 1.00 91.81 994 ASP A C 1
ATOM 7771 O O . ASP A 1 994 ? 18.087 7.835 -53.547 1.00 91.81 994 ASP A O 1
ATOM 7775 N N . ASP A 1 995 ? 18.502 7.342 -55.704 1.00 93.75 995 ASP A N 1
ATOM 7776 C CA . ASP A 1 995 ? 17.414 6.368 -55.854 1.00 93.75 995 ASP A CA 1
ATOM 7777 C C . ASP A 1 995 ? 17.609 5.160 -54.922 1.00 93.75 995 ASP A C 1
ATOM 7779 O O . ASP A 1 995 ? 16.681 4.736 -54.227 1.00 93.75 995 ASP A O 1
ATOM 7783 N N . PHE A 1 996 ? 18.838 4.642 -54.828 1.00 94.38 996 PHE A N 1
ATOM 7784 C CA . PHE A 1 996 ? 19.183 3.545 -53.921 1.00 94.38 996 PHE A CA 1
ATOM 7785 C C . PHE A 1 996 ? 18.931 3.899 -52.451 1.00 94.38 996 PHE A C 1
ATOM 7787 O O . PHE A 1 996 ? 18.302 3.127 -51.725 1.00 94.38 996 PHE A O 1
ATOM 7794 N N . ASN A 1 997 ? 19.359 5.085 -52.016 1.00 93.25 997 ASN A N 1
ATOM 7795 C CA . ASN A 1 997 ? 19.169 5.560 -50.645 1.00 93.25 997 ASN A CA 1
ATOM 7796 C C . ASN A 1 997 ? 17.681 5.741 -50.306 1.00 93.25 997 ASN A C 1
ATOM 7798 O O . ASN A 1 997 ? 17.256 5.450 -49.185 1.00 93.25 997 ASN A O 1
ATOM 7802 N N . GLN A 1 998 ? 16.860 6.179 -51.268 1.00 91.19 998 GLN A N 1
ATOM 7803 C CA . GLN A 1 998 ? 15.406 6.251 -51.097 1.00 91.19 998 GLN A CA 1
ATOM 7804 C C . GLN A 1 998 ? 14.774 4.864 -50.921 1.00 91.19 998 GLN A C 1
ATOM 7806 O O . GLN A 1 998 ? 13.918 4.687 -50.048 1.00 91.19 998 GLN A O 1
ATOM 7811 N N . LEU A 1 999 ? 15.203 3.882 -51.719 1.00 94.06 999 LEU A N 1
ATOM 7812 C CA . LEU A 1 999 ? 14.706 2.508 -51.650 1.00 94.06 999 LEU A CA 1
ATOM 7813 C C . LEU A 1 999 ? 15.122 1.816 -50.349 1.00 94.06 999 LEU A C 1
ATOM 7815 O O . LEU A 1 999 ? 14.272 1.221 -49.686 1.00 94.06 999 LEU A O 1
ATOM 7819 N N . LEU A 1 1000 ? 16.384 1.947 -49.926 1.00 92.81 1000 LEU A N 1
ATOM 7820 C CA . LEU A 1 1000 ? 16.851 1.359 -48.667 1.00 92.81 1000 LEU A CA 1
ATOM 7821 C C . LEU A 1 1000 ? 16.182 1.978 -47.437 1.00 92.81 1000 LEU A C 1
ATOM 7823 O O . LEU A 1 1000 ? 15.837 1.251 -46.509 1.00 92.81 1000 LEU A O 1
ATOM 7827 N N . ALA A 1 1001 ? 15.908 3.283 -47.441 1.00 90.00 1001 ALA A N 1
ATOM 7828 C CA . ALA A 1 1001 ? 15.191 3.922 -46.339 1.00 90.00 1001 ALA A CA 1
ATOM 7829 C C . ALA A 1 1001 ? 13.723 3.480 -46.221 1.00 90.00 1001 ALA A C 1
ATOM 7831 O O . ALA A 1 1001 ? 13.169 3.448 -45.119 1.00 90.00 1001 ALA A O 1
ATOM 7832 N N . ARG A 1 1002 ? 13.083 3.122 -47.344 1.00 91.62 1002 ARG A N 1
ATOM 7833 C CA . ARG A 1 1002 ? 11.775 2.450 -47.331 1.00 91.62 1002 ARG A CA 1
ATOM 7834 C C . ARG A 1 1002 ? 11.918 1.011 -46.843 1.00 91.62 1002 ARG A C 1
ATOM 7836 O O . ARG A 1 1002 ? 11.137 0.591 -45.995 1.00 91.62 1002 ARG A O 1
ATOM 7843 N N . ALA A 1 1003 ? 12.932 0.284 -47.308 1.00 91.69 1003 ALA A N 1
ATOM 7844 C CA . ALA A 1 1003 ? 13.209 -1.089 -46.890 1.00 91.69 1003 ALA A CA 1
ATOM 7845 C C . ALA A 1 1003 ? 13.482 -1.217 -45.381 1.00 91.69 1003 ALA A C 1
ATOM 7847 O O . ALA A 1 1003 ? 12.988 -2.150 -44.746 1.00 91.69 1003 ALA A O 1
ATOM 7848 N N . SER A 1 1004 ? 14.188 -0.256 -44.777 1.00 89.12 1004 SER A N 1
ATOM 7849 C CA . SER A 1 1004 ? 14.498 -0.291 -43.343 1.00 89.12 1004 SER A CA 1
ATOM 7850 C C . SER A 1 1004 ? 13.250 -0.173 -42.461 1.00 89.12 1004 SER A C 1
ATOM 7852 O O . SER A 1 1004 ? 13.197 -0.770 -41.385 1.00 89.12 1004 SER A O 1
ATOM 7854 N N . SER A 1 1005 ? 12.187 0.483 -42.946 1.00 89.06 1005 SER A N 1
ATOM 7855 C CA . SER A 1 1005 ? 10.903 0.567 -42.230 1.00 89.06 1005 SER A CA 1
ATOM 7856 C C . SER A 1 1005 ? 10.196 -0.791 -42.068 1.00 89.06 1005 SER A C 1
ATOM 7858 O O . SER A 1 1005 ? 9.370 -0.949 -41.171 1.00 89.06 1005 SER A O 1
ATOM 7860 N N . PHE A 1 1006 ? 10.578 -1.799 -42.864 1.00 90.94 1006 PHE A N 1
ATOM 7861 C CA . PHE A 1 1006 ? 10.134 -3.193 -42.724 1.00 90.94 1006 PHE A CA 1
ATOM 7862 C C . PHE A 1 1006 ? 11.089 -4.051 -41.874 1.00 90.94 1006 PHE A C 1
ATOM 7864 O O . PHE A 1 1006 ? 10.853 -5.242 -41.682 1.00 90.94 1006 PHE A O 1
ATOM 7871 N N . GLY A 1 1007 ? 12.190 -3.488 -41.362 1.00 85.25 1007 GLY A N 1
ATOM 7872 C CA . GLY A 1 1007 ? 13.211 -4.255 -40.641 1.00 85.25 1007 GLY A CA 1
ATOM 7873 C C . GLY A 1 1007 ? 13.908 -5.302 -41.516 1.00 85.25 1007 GLY A C 1
ATOM 7874 O O . GLY A 1 1007 ? 14.213 -6.397 -41.037 1.00 85.25 1007 GLY A O 1
ATOM 7875 N N . LEU A 1 1008 ? 14.094 -5.012 -42.808 1.00 86.75 1008 LEU A N 1
ATOM 7876 C CA . LEU A 1 1008 ? 14.886 -5.846 -43.713 1.00 86.75 1008 LEU A CA 1
ATOM 7877 C C . LEU A 1 1008 ? 16.375 -5.801 -43.302 1.00 86.75 1008 LEU A C 1
ATOM 7879 O O . LEU A 1 1008 ? 16.860 -4.755 -42.868 1.00 86.75 1008 LEU A O 1
ATOM 7883 N N . PRO A 1 1009 ? 17.123 -6.915 -43.396 1.00 80.56 1009 PRO A N 1
ATOM 7884 C CA . PRO A 1 1009 ? 18.553 -6.911 -43.113 1.00 80.56 1009 PRO A CA 1
ATOM 7885 C C . PRO A 1 1009 ? 19.320 -6.130 -44.193 1.00 80.56 1009 PRO A C 1
ATOM 7887 O O . PRO A 1 1009 ? 18.877 -6.024 -45.332 1.00 80.56 1009 PRO A O 1
ATOM 7890 N N . GLN A 1 1010 ? 20.513 -5.630 -43.849 1.00 80.00 1010 GLN A N 1
ATOM 7891 C CA . GLN A 1 1010 ? 21.424 -4.935 -44.781 1.00 80.00 1010 GLN A CA 1
ATOM 7892 C C . GLN A 1 1010 ? 20.862 -3.649 -45.419 1.00 80.00 1010 GLN A C 1
ATOM 7894 O O . GLN A 1 1010 ? 21.281 -3.262 -46.505 1.00 80.00 1010 GLN A O 1
ATOM 7899 N N . THR A 1 1011 ? 19.955 -2.950 -44.738 1.00 85.06 1011 THR A N 1
ATOM 7900 C CA . THR A 1 1011 ? 19.365 -1.700 -45.240 1.00 85.06 1011 THR A CA 1
ATOM 7901 C C . THR A 1 1011 ? 20.110 -0.435 -44.825 1.00 85.06 1011 THR A C 1
ATOM 7903 O O . THR A 1 1011 ? 19.585 0.641 -45.053 1.00 85.06 1011 THR A O 1
ATOM 7906 N N . GLY A 1 1012 ? 21.287 -0.516 -44.197 1.00 85.69 1012 GLY A N 1
ATOM 7907 C CA . GLY A 1 1012 ? 22.079 0.681 -43.877 1.00 85.69 1012 GLY A CA 1
ATOM 7908 C C . GLY A 1 1012 ? 22.608 1.341 -45.152 1.00 85.69 1012 GLY A C 1
ATOM 7909 O O . GLY A 1 1012 ? 23.166 0.654 -46.010 1.00 85.69 1012 GLY A O 1
ATOM 7910 N N . TRP A 1 1013 ? 22.445 2.657 -45.285 1.00 89.69 1013 TRP A N 1
ATOM 7911 C CA . TRP A 1 1013 ? 22.829 3.412 -46.487 1.00 89.69 1013 TRP A CA 1
ATOM 7912 C C . TRP A 1 1013 ? 23.924 4.453 -46.242 1.00 89.69 1013 TRP A C 1
ATOM 7914 O O . TRP A 1 1013 ? 24.418 5.044 -47.204 1.00 89.69 1013 TRP A O 1
ATOM 7924 N N . GLY A 1 1014 ? 24.385 4.642 -45.003 1.00 87.62 1014 GLY A N 1
ATOM 7925 C CA . GLY A 1 1014 ? 25.452 5.592 -44.663 1.00 87.62 1014 GLY A CA 1
ATOM 7926 C C . GLY A 1 1014 ? 26.765 5.350 -45.394 1.00 87.62 1014 GLY A C 1
ATOM 7927 O O . GLY A 1 1014 ? 27.484 6.299 -45.709 1.00 87.62 1014 GLY A O 1
ATOM 7928 N N . PHE A 1 1015 ? 27.054 4.095 -45.757 1.00 89.12 1015 PHE A N 1
ATOM 7929 C CA . PHE A 1 1015 ? 28.242 3.757 -46.544 1.00 89.12 1015 PHE A CA 1
ATOM 7930 C C . PHE A 1 1015 ? 28.262 4.469 -47.906 1.00 89.12 1015 PHE A C 1
ATOM 7932 O O . PHE A 1 1015 ? 29.340 4.766 -48.412 1.00 89.12 1015 PHE A O 1
ATOM 7939 N N . THR A 1 1016 ? 27.095 4.783 -48.484 1.00 92.50 1016 THR A N 1
ATOM 7940 C CA . THR A 1 1016 ? 27.007 5.508 -49.758 1.00 92.50 1016 THR A CA 1
ATOM 7941 C C . THR A 1 1016 ? 27.456 6.958 -49.600 1.00 92.50 1016 THR A C 1
ATOM 7943 O O . THR A 1 1016 ? 28.218 7.455 -50.426 1.00 92.50 1016 THR A O 1
ATOM 7946 N N . TYR A 1 1017 ? 27.057 7.622 -48.510 1.00 91.31 1017 TYR A N 1
ATOM 7947 C CA . TYR A 1 1017 ? 27.490 8.981 -48.190 1.00 91.31 1017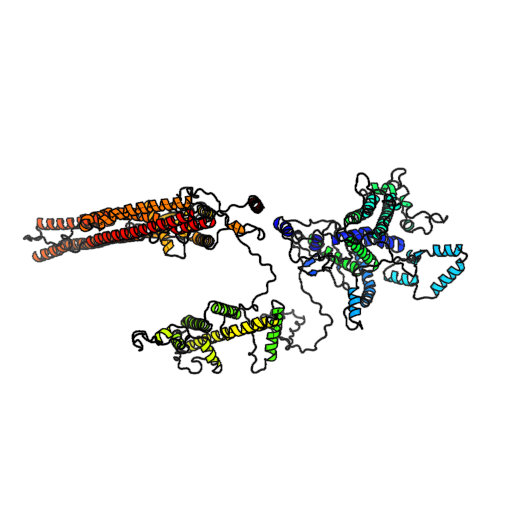 TYR A CA 1
ATOM 7948 C C . TYR A 1 1017 ? 28.967 9.021 -47.802 1.00 91.31 1017 TYR A C 1
ATOM 7950 O O . TYR A 1 1017 ? 29.688 9.902 -48.263 1.00 91.31 1017 TYR A O 1
ATOM 7958 N N . ALA A 1 1018 ? 29.438 8.041 -47.024 1.00 90.38 1018 ALA A N 1
ATOM 7959 C CA . ALA A 1 1018 ? 30.848 7.918 -46.665 1.00 90.38 1018 ALA A CA 1
ATOM 7960 C C . ALA A 1 1018 ? 31.736 7.692 -47.899 1.00 90.38 1018 ALA A C 1
ATOM 7962 O O . ALA A 1 1018 ? 32.772 8.343 -48.037 1.00 90.38 1018 ALA A O 1
ATOM 7963 N N . TRP A 1 1019 ? 31.309 6.823 -48.821 1.00 94.00 1019 TRP A N 1
ATOM 7964 C CA . TRP A 1 1019 ? 31.982 6.633 -50.105 1.00 94.00 1019 TRP A CA 1
ATOM 7965 C C . TRP A 1 1019 ? 31.976 7.927 -50.923 1.00 94.00 1019 TRP A C 1
ATOM 7967 O O . TRP A 1 1019 ? 33.035 8.374 -51.357 1.00 94.00 1019 TRP A O 1
ATOM 7977 N N . LYS A 1 1020 ? 30.819 8.605 -51.033 1.00 92.81 1020 LYS A N 1
ATOM 7978 C CA . LYS A 1 1020 ? 30.711 9.885 -51.751 1.00 92.81 1020 LYS A CA 1
ATOM 7979 C C . LYS A 1 1020 ? 31.707 10.917 -51.223 1.00 92.81 1020 LYS A C 1
ATOM 7981 O O . LYS A 1 1020 ? 32.386 11.579 -52.004 1.00 92.81 1020 LYS A O 1
ATOM 7986 N N . ALA A 1 1021 ? 31.788 11.042 -49.900 1.00 91.56 1021 ALA A N 1
ATOM 7987 C CA . ALA A 1 1021 ? 32.693 11.954 -49.215 1.00 91.56 1021 ALA A CA 1
ATOM 7988 C C . ALA A 1 1021 ? 34.163 11.618 -49.491 1.00 91.56 1021 ALA A C 1
ATOM 7990 O O . ALA A 1 1021 ? 34.944 12.507 -49.829 1.00 91.56 1021 ALA A O 1
ATOM 7991 N N . ALA A 1 1022 ? 34.528 10.336 -49.396 1.00 92.06 1022 ALA A N 1
ATOM 7992 C CA . ALA A 1 1022 ? 35.891 9.866 -49.609 1.00 92.06 1022 ALA A CA 1
ATOM 7993 C C . ALA A 1 1022 ? 36.356 10.061 -51.060 1.00 92.06 1022 ALA A C 1
ATOM 7995 O O . ALA A 1 1022 ? 37.429 10.618 -51.285 1.00 92.06 1022 ALA A O 1
ATOM 7996 N N . THR A 1 1023 ? 35.547 9.663 -52.045 1.00 93.00 1023 THR A N 1
ATOM 7997 C CA . THR A 1 1023 ? 35.902 9.779 -53.467 1.00 93.00 1023 THR A CA 1
ATOM 7998 C C . THR A 1 1023 ? 35.934 11.244 -53.916 1.00 93.00 1023 THR A C 1
ATOM 8000 O O . THR A 1 1023 ? 36.863 11.662 -54.609 1.00 93.00 1023 THR A O 1
ATOM 8003 N N . PHE A 1 1024 ? 34.963 12.060 -53.483 1.00 93.94 1024 PHE A N 1
ATOM 8004 C CA . PHE A 1 1024 ? 34.942 13.493 -53.787 1.00 93.94 1024 PHE A CA 1
ATOM 8005 C C . PHE A 1 1024 ? 36.127 14.222 -53.134 1.00 93.94 1024 PHE A C 1
ATOM 8007 O O . PHE A 1 1024 ? 36.853 14.942 -53.817 1.00 93.94 1024 PHE A O 1
ATOM 8014 N N . GLY A 1 1025 ? 36.363 13.999 -51.837 1.00 92.00 1025 GLY A N 1
ATOM 8015 C CA . GLY A 1 1025 ? 37.483 14.589 -51.100 1.00 92.00 1025 GLY A CA 1
ATOM 8016 C C . GLY A 1 1025 ? 38.841 14.156 -51.653 1.00 92.00 1025 GLY A C 1
ATOM 8017 O O . GLY A 1 1025 ? 39.707 14.996 -51.875 1.00 92.00 1025 GLY A O 1
ATOM 8018 N N . GLY A 1 1026 ? 39.000 12.875 -51.996 1.00 91.38 1026 GLY A N 1
ATOM 8019 C CA . GLY A 1 1026 ? 40.224 12.349 -52.602 1.00 91.38 1026 GLY A CA 1
ATOM 8020 C C . GLY A 1 1026 ? 40.557 12.991 -53.952 1.00 91.38 1026 GLY A C 1
ATOM 8021 O O . GLY A 1 1026 ? 41.725 13.270 -54.232 1.00 91.38 1026 GLY A O 1
ATOM 8022 N N . LEU A 1 1027 ? 39.550 13.289 -54.781 1.00 92.31 1027 LEU A N 1
ATOM 8023 C CA . LEU A 1 1027 ? 39.751 14.010 -56.042 1.00 92.31 1027 LEU A CA 1
ATOM 8024 C C . LEU A 1 1027 ? 40.171 15.468 -55.796 1.00 92.31 1027 LEU A C 1
ATOM 8026 O O . LEU A 1 1027 ? 41.078 15.974 -56.458 1.00 92.31 1027 LEU A O 1
ATOM 8030 N N . ILE A 1 1028 ? 39.569 16.127 -54.806 1.00 93.50 1028 ILE A N 1
ATOM 8031 C CA . ILE A 1 1028 ? 39.929 17.489 -54.392 1.00 93.50 1028 ILE A CA 1
ATOM 8032 C C . ILE A 1 1028 ? 41.350 17.547 -53.822 1.00 93.50 1028 ILE A C 1
ATOM 8034 O O . ILE A 1 1028 ? 42.102 18.461 -54.163 1.00 93.50 1028 ILE A O 1
ATOM 8038 N N . ASP A 1 1029 ? 41.758 16.557 -53.030 1.00 92.12 1029 ASP A N 1
ATOM 8039 C CA . ASP A 1 1029 ? 43.117 16.452 -52.498 1.00 92.12 1029 ASP A CA 1
ATOM 8040 C C . ASP A 1 1029 ? 44.151 16.271 -53.618 1.00 92.12 1029 ASP A C 1
ATOM 8042 O O . ASP A 1 1029 ? 45.194 16.930 -53.602 1.00 92.12 1029 ASP A O 1
ATOM 8046 N N . GLN A 1 1030 ? 43.858 15.460 -54.643 1.00 92.25 1030 GLN A N 1
ATOM 8047 C CA . GLN A 1 1030 ? 44.729 15.337 -55.822 1.00 92.25 1030 GLN A CA 1
ATOM 8048 C C . GLN A 1 1030 ? 44.868 16.667 -56.580 1.00 92.25 1030 GLN A C 1
ATOM 8050 O O . GLN A 1 1030 ? 45.981 17.047 -56.958 1.00 92.25 1030 GLN A O 1
ATOM 8055 N N . ILE A 1 1031 ? 43.766 17.406 -56.761 1.00 92.94 1031 ILE A N 1
ATOM 8056 C CA . ILE A 1 1031 ? 43.783 18.746 -57.374 1.00 92.94 1031 ILE A CA 1
ATOM 8057 C C . ILE A 1 1031 ? 44.617 19.710 -56.527 1.00 92.94 1031 ILE A C 1
ATOM 8059 O O . ILE A 1 1031 ? 45.412 20.475 -57.073 1.00 92.94 1031 ILE A O 1
ATOM 8063 N N . LYS A 1 1032 ? 44.476 19.664 -55.199 1.00 92.94 1032 LYS A N 1
ATOM 8064 C CA . LYS A 1 1032 ? 45.206 20.531 -54.270 1.00 92.94 1032 LYS A CA 1
ATOM 8065 C C . LYS A 1 1032 ? 46.705 20.270 -54.326 1.00 92.94 1032 LYS A C 1
ATOM 8067 O O . LYS A 1 1032 ? 47.477 21.208 -54.504 1.00 92.94 1032 LYS A O 1
ATOM 8072 N N . VAL A 1 1033 ? 47.115 19.002 -54.271 1.00 93.69 1033 VAL A N 1
ATOM 8073 C CA . VAL A 1 1033 ? 48.524 18.600 -54.400 1.00 93.69 1033 VAL A CA 1
ATOM 8074 C C . VAL A 1 1033 ? 49.114 19.082 -55.729 1.00 93.69 1033 VAL A C 1
ATOM 8076 O O . VAL A 1 1033 ? 50.246 19.572 -55.750 1.00 93.69 1033 VAL A O 1
ATOM 8079 N N . LEU A 1 1034 ? 48.362 18.988 -56.833 1.00 93.25 1034 LEU A N 1
ATOM 8080 C CA . LEU A 1 1034 ? 48.793 19.509 -58.133 1.00 93.25 1034 LEU A CA 1
ATOM 8081 C C . LEU A 1 1034 ? 48.920 21.040 -58.119 1.00 93.25 1034 LEU A C 1
ATOM 8083 O O . LEU A 1 1034 ? 49.954 21.569 -58.529 1.00 93.25 1034 LEU A O 1
ATOM 8087 N N . ALA A 1 1035 ? 47.899 21.746 -57.630 1.00 92.25 1035 ALA A N 1
ATOM 8088 C CA . ALA A 1 1035 ? 47.855 23.205 -57.591 1.00 92.25 1035 ALA A CA 1
ATOM 8089 C C . ALA A 1 1035 ? 48.969 23.797 -56.711 1.00 92.25 1035 ALA A C 1
ATOM 8091 O O . ALA A 1 1035 ? 49.656 24.719 -57.153 1.00 92.25 1035 ALA A O 1
ATOM 8092 N N . ASP A 1 1036 ? 49.213 23.234 -55.524 1.00 93.62 1036 ASP A N 1
ATOM 8093 C CA . ASP A 1 1036 ? 50.272 23.662 -54.598 1.00 93.62 1036 ASP A CA 1
ATOM 8094 C C . ASP A 1 1036 ? 51.670 23.390 -55.179 1.00 93.62 1036 ASP A C 1
ATOM 8096 O O . ASP A 1 1036 ? 52.574 24.236 -55.117 1.00 93.62 1036 ASP A O 1
ATOM 8100 N N . ARG A 1 1037 ? 51.850 22.224 -55.820 1.00 93.56 1037 ARG A N 1
ATOM 8101 C CA . ARG A 1 1037 ? 53.086 21.889 -56.542 1.00 93.56 1037 ARG A CA 1
ATOM 8102 C C . ARG A 1 1037 ? 53.342 22.878 -57.675 1.00 93.56 1037 ARG A C 1
ATOM 8104 O O . ARG A 1 1037 ? 54.475 23.329 -57.848 1.00 93.56 1037 ARG A O 1
ATOM 8111 N N . TRP A 1 1038 ? 52.314 23.220 -58.447 1.00 94.75 1038 TRP A N 1
ATOM 8112 C CA . TRP A 1 1038 ? 52.419 24.170 -59.552 1.00 94.75 1038 TRP A CA 1
ATOM 8113 C C . TRP A 1 1038 ? 52.621 25.607 -59.074 1.00 94.75 1038 TRP A C 1
ATOM 8115 O O . TRP A 1 1038 ? 53.394 26.333 -59.691 1.00 94.75 1038 TRP A O 1
ATOM 8125 N N . GLN A 1 1039 ? 52.025 25.998 -57.946 1.00 94.69 1039 GLN A N 1
ATOM 8126 C CA . GLN A 1 1039 ? 52.296 27.286 -57.310 1.00 94.69 1039 GLN A CA 1
ATOM 8127 C C . GLN A 1 1039 ? 53.771 27.399 -56.912 1.00 94.69 1039 GLN A C 1
ATOM 8129 O O . GLN A 1 1039 ? 54.438 28.354 -57.292 1.00 94.69 1039 GLN A O 1
ATOM 8134 N N . THR A 1 1040 ? 54.314 26.371 -56.255 1.00 94.31 1040 THR A N 1
ATOM 8135 C CA . THR A 1 1040 ? 55.734 26.330 -55.864 1.00 94.31 1040 THR A CA 1
ATOM 8136 C C . THR A 1 1040 ? 56.663 26.434 -57.081 1.00 94.31 1040 THR A C 1
ATOM 8138 O O . THR A 1 1040 ? 57.688 27.116 -57.037 1.00 94.31 1040 THR A O 1
ATOM 8141 N N . ARG A 1 1041 ? 56.310 25.772 -58.193 1.00 93.88 1041 ARG A N 1
ATOM 8142 C CA . ARG A 1 1041 ? 57.059 25.856 -59.459 1.00 93.88 1041 ARG A CA 1
ATOM 8143 C C . ARG A 1 1041 ? 56.989 27.253 -60.088 1.00 93.88 1041 ARG A C 1
ATOM 8145 O O . ARG A 1 1041 ? 58.013 27.732 -60.574 1.00 93.88 1041 ARG A O 1
ATOM 8152 N N . LEU A 1 1042 ? 55.827 27.909 -60.055 1.00 93.94 1042 LEU A N 1
ATOM 8153 C CA . LEU A 1 1042 ? 55.640 29.274 -60.559 1.00 93.94 1042 LEU A CA 1
ATOM 8154 C C . LEU A 1 1042 ? 56.441 30.294 -59.739 1.00 93.94 1042 LEU A C 1
ATOM 8156 O O . LEU A 1 1042 ? 57.165 31.104 -60.315 1.00 93.94 1042 LEU A O 1
ATOM 8160 N N . ASP A 1 1043 ? 56.385 30.198 -58.411 1.00 93.56 1043 ASP A N 1
ATOM 8161 C CA . ASP A 1 1043 ? 57.142 31.069 -57.507 1.00 93.56 1043 ASP A CA 1
ATOM 8162 C C . ASP A 1 1043 ? 58.656 30.887 -57.709 1.00 93.56 1043 ASP A C 1
ATOM 8164 O O . ASP A 1 1043 ? 59.413 31.858 -57.770 1.00 93.56 1043 ASP A O 1
ATOM 8168 N N . GLY A 1 1044 ? 59.104 29.636 -57.878 1.00 92.38 1044 GLY A N 1
ATOM 8169 C CA . GLY A 1 1044 ? 60.492 29.308 -58.204 1.00 92.38 1044 GLY A CA 1
ATOM 8170 C C . GLY A 1 1044 ? 60.941 29.879 -59.553 1.00 92.38 1044 GLY A C 1
ATOM 8171 O O . GLY A 1 1044 ? 62.045 30.422 -59.649 1.00 92.38 1044 GLY A O 1
ATOM 8172 N N . TYR A 1 1045 ? 60.081 29.813 -60.575 1.00 92.25 1045 TYR A N 1
ATOM 8173 C CA . TYR A 1 1045 ? 60.318 30.437 -61.878 1.00 92.25 1045 TYR A CA 1
ATOM 8174 C C . TYR A 1 1045 ? 60.458 31.959 -61.753 1.00 92.25 1045 TYR A C 1
ATOM 8176 O O . TYR A 1 1045 ? 61.439 32.523 -62.239 1.00 92.25 1045 TYR A O 1
ATOM 8184 N N . ASP A 1 1046 ? 59.528 32.625 -61.066 1.00 90.81 1046 ASP A N 1
ATOM 8185 C CA . ASP A 1 1046 ? 59.528 34.083 -60.906 1.00 90.81 1046 ASP A CA 1
ATOM 8186 C C . ASP A 1 1046 ? 60.731 34.578 -60.088 1.00 90.81 1046 ASP A C 1
ATOM 8188 O O . ASP A 1 1046 ? 61.373 35.574 -60.446 1.00 90.81 1046 ASP A O 1
ATOM 8192 N N . ALA A 1 1047 ? 61.103 33.851 -59.031 1.00 91.25 1047 ALA A N 1
ATOM 8193 C CA . ALA A 1 1047 ? 62.299 34.132 -58.242 1.00 91.25 1047 ALA A CA 1
ATOM 8194 C C . ALA A 1 1047 ? 63.580 33.972 -59.076 1.00 91.25 1047 ALA A C 1
ATOM 8196 O O . ALA A 1 1047 ? 64.469 34.828 -59.036 1.00 91.25 1047 ALA A O 1
ATOM 8197 N N . ALA A 1 1048 ? 63.673 32.908 -59.877 1.00 88.94 1048 ALA A N 1
ATOM 8198 C CA . ALA A 1 1048 ? 64.827 32.665 -60.731 1.00 88.94 1048 ALA A CA 1
ATOM 8199 C C . ALA A 1 1048 ? 64.918 33.663 -61.901 1.00 88.94 1048 ALA A C 1
ATOM 8201 O O . ALA A 1 1048 ? 66.018 34.090 -62.253 1.00 88.94 1048 ALA A O 1
ATOM 8202 N N . MET A 1 1049 ? 63.786 34.107 -62.456 1.00 88.94 1049 MET A N 1
ATOM 8203 C CA . MET A 1 1049 ? 63.738 35.187 -63.449 1.00 88.94 1049 MET A CA 1
ATOM 8204 C C . MET A 1 1049 ? 64.126 36.546 -62.850 1.00 88.94 1049 MET A C 1
ATOM 8206 O O . MET A 1 1049 ? 64.823 37.327 -63.500 1.00 88.94 1049 MET A O 1
ATOM 8210 N N . SER A 1 1050 ? 63.753 36.812 -61.596 1.00 88.88 1050 SER A N 1
ATOM 8211 C CA . SER A 1 1050 ? 64.190 38.008 -60.862 1.00 88.88 1050 SER A CA 1
ATOM 8212 C C . SER A 1 1050 ? 65.702 37.997 -60.611 1.00 88.88 1050 SER A C 1
ATOM 8214 O O . SER A 1 1050 ? 66.369 39.014 -60.792 1.00 88.88 1050 SER A O 1
ATOM 8216 N N . ALA A 1 1051 ? 66.267 36.837 -60.262 1.00 87.50 1051 ALA A N 1
ATOM 8217 C CA . ALA A 1 1051 ? 67.713 36.661 -60.124 1.00 87.50 1051 ALA A CA 1
ATOM 8218 C C . ALA A 1 1051 ? 68.447 36.807 -61.470 1.00 87.50 1051 ALA A C 1
ATOM 8220 O O . ALA A 1 1051 ? 69.505 37.434 -61.528 1.00 87.50 1051 ALA A O 1
ATOM 8221 N N . TYR A 1 1052 ? 67.867 36.292 -62.560 1.00 86.56 1052 TYR A N 1
ATOM 8222 C CA . TYR A 1 1052 ? 68.398 36.458 -63.916 1.00 86.56 1052 TYR A CA 1
ATOM 8223 C C . TYR A 1 1052 ? 68.510 37.940 -64.318 1.00 86.56 1052 TYR A C 1
ATOM 8225 O O . TYR A 1 1052 ? 69.514 38.347 -64.902 1.00 86.56 1052 TYR A O 1
ATOM 8233 N N . ALA A 1 1053 ? 67.531 38.774 -63.947 1.00 84.12 1053 ALA A N 1
ATOM 8234 C CA . ALA A 1 1053 ? 67.551 40.214 -64.223 1.00 84.12 1053 ALA A CA 1
ATOM 8235 C C . ALA A 1 1053 ? 68.696 40.976 -63.515 1.00 84.12 1053 ALA A C 1
ATOM 8237 O O . ALA A 1 1053 ? 69.031 42.087 -63.923 1.00 84.12 1053 ALA A O 1
ATOM 8238 N N . LEU A 1 1054 ? 69.310 40.384 -62.483 1.00 87.81 1054 LEU A N 1
ATOM 8239 C CA . LEU A 1 1054 ? 70.411 40.961 -61.699 1.00 87.81 1054 LEU A CA 1
ATOM 8240 C C . LEU A 1 1054 ? 71.800 40.430 -62.109 1.00 87.81 1054 LEU A C 1
ATOM 8242 O O . LEU A 1 1054 ? 72.795 40.755 -61.458 1.00 87.81 1054 LEU A O 1
ATOM 8246 N N . LEU A 1 1055 ? 71.893 39.607 -63.162 1.00 85.25 1055 LEU A N 1
ATOM 8247 C CA . LEU A 1 1055 ? 73.161 39.020 -63.600 1.00 85.25 1055 LEU A CA 1
ATOM 8248 C C . LEU A 1 1055 ? 74.165 40.088 -64.084 1.00 85.25 1055 LEU A C 1
ATOM 8250 O O . LEU A 1 1055 ? 73.790 40.987 -64.845 1.00 85.25 1055 LEU A O 1
ATOM 8254 N N . PRO A 1 1056 ? 75.463 39.970 -63.734 1.00 82.06 1056 PRO A N 1
ATOM 8255 C CA . PRO A 1 1056 ? 76.503 40.860 -64.242 1.00 82.06 1056 PRO A CA 1
ATOM 8256 C C . PRO A 1 1056 ? 76.571 40.871 -65.777 1.00 82.06 1056 PRO A C 1
ATOM 8258 O O . PRO A 1 1056 ? 76.390 39.837 -66.430 1.00 82.06 1056 PRO A O 1
ATOM 8261 N N . ILE A 1 1057 ? 76.926 42.023 -66.360 1.00 74.81 1057 ILE A N 1
ATOM 8262 C CA . ILE A 1 1057 ? 77.139 42.194 -67.814 1.00 74.81 1057 ILE A CA 1
ATOM 8263 C C . ILE A 1 1057 ? 78.223 41.241 -68.359 1.00 74.81 1057 ILE A C 1
ATOM 8265 O O . ILE A 1 1057 ? 78.215 40.921 -69.539 1.00 74.81 1057 ILE A O 1
ATOM 8269 N N . THR A 1 1058 ? 79.123 40.739 -67.507 1.00 79.06 1058 THR A N 1
ATOM 8270 C CA . THR A 1 1058 ? 80.199 39.803 -67.877 1.00 79.06 1058 THR A CA 1
ATOM 8271 C C . THR A 1 1058 ? 79.765 38.335 -67.993 1.00 79.06 1058 THR A C 1
ATOM 8273 O O . THR A 1 1058 ? 80.605 37.500 -68.312 1.00 79.06 1058 THR A O 1
ATOM 8276 N N . THR A 1 1059 ? 78.504 38.000 -67.695 1.00 82.75 1059 THR A N 1
ATOM 8277 C CA . THR A 1 1059 ? 77.977 36.621 -67.795 1.00 82.75 1059 THR A CA 1
ATOM 8278 C C . THR A 1 1059 ? 77.828 36.223 -69.261 1.00 82.75 1059 THR A C 1
ATOM 8280 O O . THR A 1 1059 ? 77.212 36.976 -70.016 1.00 82.75 1059 THR A O 1
ATOM 8283 N N . THR A 1 1060 ? 78.355 35.060 -69.651 1.00 85.12 1060 THR A N 1
ATOM 8284 C CA . THR A 1 1060 ? 78.348 34.602 -71.052 1.00 85.12 1060 THR A CA 1
ATOM 8285 C C . THR A 1 1060 ? 76.943 34.234 -71.541 1.00 85.12 1060 THR A C 1
ATOM 8287 O O . THR A 1 1060 ? 76.073 33.871 -70.746 1.00 85.12 1060 THR A O 1
ATOM 8290 N N . ASP A 1 1061 ? 76.712 34.302 -72.855 1.00 83.06 1061 ASP A N 1
ATOM 8291 C CA . ASP A 1 1061 ? 75.408 33.962 -73.442 1.00 83.06 1061 ASP A CA 1
ATOM 8292 C C . ASP A 1 1061 ? 75.044 32.485 -73.229 1.00 83.06 1061 ASP A C 1
ATOM 8294 O O . ASP A 1 1061 ? 73.889 32.180 -72.936 1.00 83.06 1061 ASP A O 1
ATOM 8298 N N . ASP A 1 1062 ? 76.028 31.579 -73.254 1.00 82.12 1062 ASP A N 1
ATOM 8299 C CA . ASP A 1 1062 ? 75.831 30.153 -72.954 1.00 82.12 1062 ASP A CA 1
ATOM 8300 C C . ASP A 1 1062 ? 75.338 29.933 -71.512 1.00 82.12 1062 ASP A C 1
ATOM 8302 O O . ASP A 1 1062 ? 74.393 29.176 -71.278 1.00 82.12 1062 ASP A O 1
ATOM 8306 N N . GLU A 1 1063 ? 75.924 30.630 -70.532 1.00 82.62 1063 GLU A N 1
ATOM 8307 C CA . GLU A 1 1063 ? 75.480 30.579 -69.131 1.00 82.62 1063 GLU A CA 1
ATOM 8308 C C . GLU A 1 1063 ? 74.081 31.191 -68.958 1.00 82.62 1063 GLU A C 1
ATOM 8310 O O . GLU A 1 1063 ? 73.255 30.664 -68.204 1.00 82.62 1063 GLU A O 1
ATOM 8315 N N . ARG A 1 1064 ? 73.774 32.273 -69.688 1.00 84.00 1064 ARG A N 1
ATOM 8316 C CA . ARG A 1 1064 ? 72.436 32.885 -69.704 1.00 84.00 1064 ARG A CA 1
ATOM 8317 C C . ARG A 1 1064 ? 71.396 31.927 -70.285 1.00 84.00 1064 ARG A C 1
ATOM 8319 O O . ARG A 1 1064 ? 70.351 31.740 -69.664 1.00 84.00 1064 ARG A O 1
ATOM 8326 N N . PHE A 1 1065 ? 71.675 31.261 -71.407 1.00 86.56 1065 PHE A N 1
ATOM 8327 C CA . PHE A 1 1065 ? 70.773 30.261 -71.986 1.00 86.56 1065 PHE A CA 1
ATOM 8328 C C . PHE A 1 1065 ? 70.562 29.059 -71.063 1.00 86.56 1065 PHE A C 1
ATOM 8330 O O . PHE A 1 1065 ? 69.416 28.649 -70.882 1.00 86.56 1065 PHE A O 1
ATOM 8337 N N . GLN A 1 1066 ? 71.608 28.545 -70.408 1.00 84.62 1066 GLN A N 1
ATOM 8338 C CA . GLN A 1 1066 ? 71.469 27.448 -69.441 1.00 84.62 1066 GLN A CA 1
ATOM 8339 C C . GLN A 1 1066 ? 70.547 27.815 -68.269 1.00 84.62 1066 GLN A C 1
ATOM 8341 O O . GLN A 1 1066 ? 69.703 27.010 -67.869 1.00 84.62 1066 GLN A O 1
ATOM 8346 N N . LEU A 1 1067 ? 70.655 29.035 -67.733 1.00 85.25 1067 LEU A N 1
ATOM 8347 C CA . LEU A 1 1067 ? 69.761 29.521 -66.676 1.00 85.25 1067 LEU A CA 1
ATOM 8348 C C . LEU A 1 1067 ? 68.320 29.711 -67.179 1.00 85.25 1067 LEU A C 1
ATOM 8350 O O . LEU A 1 1067 ? 67.370 29.344 -66.482 1.00 85.25 1067 LEU A O 1
ATOM 8354 N N . LEU A 1 1068 ? 68.134 30.230 -68.397 1.00 86.50 1068 LEU A N 1
ATOM 8355 C CA . LEU A 1 1068 ? 66.807 30.421 -68.995 1.00 86.50 1068 LEU A CA 1
ATOM 8356 C C . LEU A 1 1068 ? 66.115 29.092 -69.341 1.00 86.50 1068 LEU A C 1
ATOM 8358 O O . LEU A 1 1068 ? 64.906 28.974 -69.143 1.00 86.50 1068 LEU A O 1
ATOM 8362 N N . GLN A 1 1069 ? 66.864 28.085 -69.789 1.00 87.12 1069 GLN A N 1
ATOM 8363 C CA . GLN A 1 1069 ? 66.351 26.735 -70.032 1.00 87.12 1069 GLN A CA 1
ATOM 8364 C C . GLN A 1 1069 ? 66.052 26.002 -68.718 1.00 87.12 1069 GLN A C 1
ATOM 8366 O O . GLN A 1 1069 ? 65.008 25.372 -68.587 1.00 87.12 1069 GLN A O 1
ATOM 8371 N N . LYS A 1 1070 ? 66.916 26.135 -67.700 1.00 86.56 1070 LYS A N 1
ATOM 8372 C CA . LYS A 1 1070 ? 66.674 25.559 -66.365 1.00 86.56 1070 LYS A CA 1
ATOM 8373 C C . LYS A 1 1070 ? 65.408 26.118 -65.714 1.00 86.56 1070 LYS A C 1
ATOM 8375 O O . LYS A 1 1070 ? 64.690 25.380 -65.048 1.00 86.56 1070 LYS A O 1
ATOM 8380 N N . THR A 1 1071 ? 65.146 27.410 -65.892 1.00 89.00 1071 THR A N 1
ATOM 8381 C CA . THR A 1 1071 ? 63.908 28.042 -65.415 1.00 89.00 1071 THR A CA 1
ATOM 8382 C C . THR A 1 1071 ? 62.706 27.627 -66.255 1.00 89.00 1071 THR A C 1
ATOM 8384 O O . THR A 1 1071 ? 61.671 27.304 -65.691 1.00 89.00 1071 THR A O 1
ATOM 8387 N N . GLU A 1 1072 ? 62.836 27.528 -67.580 1.00 87.75 1072 GLU A N 1
ATOM 8388 C CA . GLU A 1 1072 ? 61.758 27.036 -68.450 1.00 87.75 1072 GLU A CA 1
ATOM 8389 C C . GLU A 1 1072 ? 61.293 25.618 -68.069 1.00 87.75 1072 GLU A C 1
ATOM 8391 O O . GLU A 1 1072 ? 60.089 25.378 -67.999 1.00 87.75 1072 GLU A O 1
ATOM 8396 N N . LEU A 1 1073 ? 62.218 24.723 -67.700 1.00 88.06 1073 LEU A N 1
ATOM 8397 C CA . LEU A 1 1073 ? 61.900 23.368 -67.223 1.00 88.06 1073 LEU A CA 1
ATOM 8398 C C . LEU A 1 1073 ? 61.095 23.323 -65.912 1.00 88.06 1073 LEU A C 1
ATOM 8400 O O . LEU A 1 1073 ? 60.573 22.270 -65.553 1.00 88.06 1073 LEU A O 1
ATOM 8404 N N . MET A 1 1074 ? 60.987 24.435 -65.176 1.00 89.38 1074 MET A N 1
ATOM 8405 C CA . MET A 1 1074 ? 60.128 24.505 -63.988 1.00 89.38 1074 MET A CA 1
ATOM 8406 C C . MET A 1 1074 ? 58.645 24.615 -64.355 1.00 89.38 1074 MET A C 1
ATOM 8408 O O . MET A 1 1074 ? 57.805 24.174 -63.578 1.00 89.38 1074 MET A O 1
ATOM 8412 N N . ILE A 1 1075 ? 58.323 25.187 -65.519 1.00 91.00 1075 ILE A N 1
ATOM 8413 C CA . ILE A 1 1075 ? 56.947 25.497 -65.943 1.00 91.00 1075 ILE A CA 1
ATOM 8414 C C . ILE A 1 1075 ? 56.526 24.774 -67.229 1.00 91.00 1075 ILE A C 1
ATOM 8416 O O . ILE A 1 1075 ? 55.362 24.851 -67.601 1.00 91.00 1075 ILE A O 1
ATOM 8420 N N . SER A 1 1076 ? 57.437 24.090 -67.927 1.00 90.00 1076 SER A N 1
ATOM 8421 C CA . SER A 1 1076 ? 57.137 23.288 -69.118 1.00 90.00 1076 SER A CA 1
ATOM 8422 C C . SER A 1 1076 ? 58.043 22.060 -69.204 1.00 90.00 1076 SER A C 1
ATOM 8424 O O . SER A 1 1076 ? 59.204 22.099 -68.806 1.00 90.00 1076 SER A O 1
ATOM 8426 N N . THR A 1 1077 ? 57.532 20.969 -69.770 1.00 88.31 1077 THR A N 1
ATOM 8427 C CA . THR A 1 1077 ? 58.297 19.738 -70.042 1.00 88.31 1077 THR A CA 1
ATOM 8428 C C . THR A 1 1077 ? 59.084 19.800 -71.355 1.00 88.31 1077 THR A C 1
ATOM 8430 O O . THR A 1 1077 ? 59.896 18.916 -71.632 1.00 88.31 1077 THR A O 1
ATOM 8433 N N . SER A 1 1078 ? 58.883 20.849 -72.162 1.00 86.19 1078 SER A N 1
ATOM 8434 C CA . SER A 1 1078 ? 59.573 21.076 -73.434 1.00 86.19 1078 SER A CA 1
ATOM 8435 C C . SER A 1 1078 ? 60.354 22.391 -73.417 1.00 86.19 1078 SER A C 1
ATOM 8437 O O . SER A 1 1078 ? 59.889 23.390 -72.870 1.00 86.19 1078 SER A O 1
ATOM 8439 N N . LEU A 1 1079 ? 61.525 22.410 -74.057 1.00 86.81 1079 LEU A N 1
ATOM 8440 C CA . LEU A 1 1079 ? 62.345 23.614 -74.233 1.00 86.81 1079 LEU A CA 1
ATOM 8441 C C . LEU A 1 1079 ? 62.055 24.284 -75.582 1.00 86.81 1079 LEU A C 1
ATOM 8443 O O . LEU A 1 1079 ? 61.821 23.598 -76.578 1.00 86.81 1079 LEU A O 1
ATOM 8447 N N . ILE A 1 1080 ? 62.115 25.615 -75.641 1.00 85.69 1080 ILE A N 1
ATOM 8448 C CA . ILE A 1 1080 ? 62.071 26.358 -76.909 1.00 85.69 1080 ILE A CA 1
ATOM 8449 C C . ILE A 1 1080 ? 63.350 26.080 -77.719 1.00 85.69 1080 ILE A C 1
ATOM 8451 O O . ILE A 1 1080 ? 64.466 26.267 -77.234 1.00 85.69 1080 ILE A O 1
ATOM 8455 N N . ASN A 1 1081 ? 63.182 25.626 -78.965 1.00 80.31 1081 ASN A N 1
ATOM 8456 C CA . ASN A 1 1081 ? 64.258 25.226 -79.877 1.00 80.31 1081 ASN A CA 1
ATOM 8457 C C . ASN A 1 1081 ? 63.856 25.554 -81.338 1.00 80.31 1081 ASN A C 1
ATOM 8459 O O . ASN A 1 1081 ? 62.694 25.305 -81.678 1.00 80.31 1081 ASN A O 1
ATOM 8463 N N . PRO A 1 1082 ? 64.751 26.056 -82.223 1.00 81.06 1082 PRO A N 1
ATOM 8464 C CA . PRO A 1 1082 ? 66.155 26.439 -82.005 1.00 81.06 1082 PRO A CA 1
ATOM 8465 C C . PRO A 1 1082 ? 66.333 27.620 -81.046 1.00 81.06 1082 PRO A C 1
ATOM 8467 O O . PRO A 1 1082 ? 65.489 28.512 -80.994 1.00 81.06 1082 PRO A O 1
ATOM 8470 N N . LEU A 1 1083 ? 67.444 27.629 -80.302 1.00 83.62 1083 LEU A N 1
ATOM 8471 C CA . LEU A 1 1083 ? 67.864 28.804 -79.534 1.00 83.62 1083 LEU A CA 1
ATOM 8472 C C . LEU A 1 1083 ? 68.268 29.943 -80.495 1.00 83.62 1083 LEU A C 1
ATOM 8474 O O . LEU A 1 1083 ? 68.926 29.672 -81.505 1.00 83.62 1083 LEU A O 1
ATOM 8478 N N . PRO A 1 1084 ? 67.893 31.204 -80.213 1.00 84.50 1084 PRO A N 1
ATOM 8479 C CA . PRO A 1 1084 ? 68.365 32.357 -80.977 1.00 84.50 1084 PRO A CA 1
ATOM 8480 C C . PRO A 1 1084 ? 69.862 32.609 -80.734 1.00 84.50 1084 PRO A C 1
ATOM 8482 O O . PRO A 1 1084 ? 70.452 32.076 -79.800 1.00 84.50 1084 PRO A O 1
ATOM 8485 N N . ALA A 1 1085 ? 70.479 33.459 -81.558 1.00 82.00 1085 ALA A N 1
ATOM 8486 C CA . ALA A 1 1085 ? 71.889 33.828 -81.396 1.00 82.00 1085 ALA A CA 1
ATOM 8487 C C . ALA A 1 1085 ? 72.157 34.735 -80.174 1.00 82.00 1085 ALA A C 1
ATOM 8489 O O . ALA A 1 1085 ? 73.302 34.836 -79.751 1.00 82.00 1085 ALA A O 1
ATOM 8490 N N . ASP A 1 1086 ? 71.122 35.390 -79.630 1.00 80.94 1086 ASP A N 1
ATOM 8491 C CA . ASP A 1 1086 ? 71.202 36.338 -78.511 1.00 80.94 1086 ASP A CA 1
ATOM 8492 C C . ASP A 1 1086 ? 70.131 35.992 -77.450 1.00 80.94 1086 ASP A C 1
ATOM 8494 O O . ASP A 1 1086 ? 68.946 35.892 -77.793 1.00 80.94 1086 ASP A O 1
ATOM 8498 N N . PRO A 1 1087 ? 70.496 35.811 -76.164 1.00 78.06 1087 PRO A N 1
ATOM 8499 C CA . PRO A 1 1087 ? 69.556 35.494 -75.084 1.00 78.06 1087 PRO A CA 1
ATOM 8500 C C . PRO A 1 1087 ? 68.569 36.628 -74.746 1.00 78.06 1087 PRO A C 1
ATOM 8502 O O . PRO A 1 1087 ? 67.647 36.420 -73.952 1.00 78.06 1087 PRO A O 1
ATOM 8505 N N . THR A 1 1088 ? 68.740 37.818 -75.328 1.00 79.62 1088 THR A N 1
ATOM 8506 C CA . THR A 1 1088 ? 67.824 38.965 -75.218 1.00 79.62 1088 THR A CA 1
ATOM 8507 C C . THR A 1 1088 ? 66.833 39.083 -76.380 1.00 79.62 1088 THR A C 1
ATOM 8509 O O . THR A 1 1088 ? 66.034 40.022 -76.401 1.00 79.62 1088 THR A O 1
ATOM 8512 N N . ASP A 1 1089 ? 66.828 38.123 -77.316 1.00 86.00 1089 ASP A N 1
ATOM 8513 C CA . ASP A 1 1089 ? 65.888 38.096 -78.439 1.00 86.00 1089 ASP A CA 1
ATOM 8514 C C . ASP A 1 1089 ? 64.430 38.207 -77.956 1.00 86.00 1089 ASP A C 1
ATOM 8516 O O . ASP A 1 1089 ? 63.920 37.388 -77.183 1.00 86.00 1089 ASP A O 1
ATOM 8520 N N . ALA A 1 1090 ? 63.743 39.249 -78.430 1.00 81.81 1090 ALA A N 1
ATOM 8521 C CA . ALA A 1 1090 ? 62.391 39.570 -77.990 1.00 81.81 1090 ALA A CA 1
ATOM 8522 C C . ALA A 1 1090 ? 61.378 38.466 -78.338 1.00 81.81 1090 ALA A C 1
ATOM 8524 O O . ALA A 1 1090 ? 60.415 38.267 -77.600 1.00 81.81 1090 ALA A O 1
ATOM 8525 N N . THR A 1 1091 ? 61.587 37.721 -79.427 1.00 83.38 1091 THR A N 1
ATOM 8526 C CA . THR A 1 1091 ? 60.706 36.620 -79.846 1.00 83.38 1091 THR A CA 1
ATOM 8527 C C . THR A 1 1091 ? 60.839 35.436 -78.890 1.00 83.38 1091 THR A C 1
ATOM 8529 O O . THR A 1 1091 ? 59.831 34.877 -78.458 1.00 83.38 1091 THR A O 1
ATOM 8532 N N . TYR A 1 1092 ? 62.069 35.104 -78.491 1.00 84.88 1092 TYR A N 1
ATOM 8533 C CA . TYR A 1 1092 ? 62.366 34.057 -77.509 1.00 84.88 1092 TYR A CA 1
ATOM 8534 C C . TYR A 1 1092 ? 61.842 34.399 -76.107 1.00 84.88 1092 TYR A C 1
ATOM 8536 O O . TYR A 1 1092 ? 61.186 33.576 -75.465 1.00 84.88 1092 TYR A O 1
ATOM 8544 N N . LEU A 1 1093 ? 62.045 35.637 -75.644 1.00 83.88 1093 LEU A N 1
ATOM 8545 C CA . LEU A 1 1093 ? 61.520 36.090 -74.352 1.00 83.88 1093 LEU A CA 1
ATOM 8546 C C . LEU A 1 1093 ? 59.984 36.149 -74.333 1.00 83.88 1093 LEU A C 1
ATOM 8548 O O . LEU A 1 1093 ? 59.370 35.736 -73.347 1.00 83.88 1093 LEU A O 1
ATOM 8552 N N . ASN A 1 1094 ? 59.346 36.590 -75.423 1.00 86.69 1094 ASN A N 1
ATOM 8553 C CA . ASN A 1 1094 ? 57.885 36.579 -75.547 1.00 86.69 1094 ASN A CA 1
ATOM 8554 C C . ASN A 1 1094 ? 57.318 35.152 -75.550 1.00 86.69 1094 ASN A C 1
ATOM 8556 O O . ASN A 1 1094 ? 56.305 34.907 -74.897 1.00 86.69 1094 ASN A O 1
ATOM 8560 N N . ALA A 1 1095 ? 57.979 34.200 -76.216 1.00 85.56 1095 ALA A N 1
ATOM 8561 C CA . ALA A 1 1095 ? 57.577 32.792 -76.200 1.00 85.56 1095 ALA A CA 1
ATOM 8562 C C . ALA A 1 1095 ? 57.659 32.174 -74.789 1.00 85.56 1095 ALA A C 1
ATOM 8564 O O . ALA A 1 1095 ? 56.760 31.436 -74.385 1.00 85.56 1095 ALA A O 1
ATOM 8565 N N . ARG A 1 1096 ? 58.679 32.527 -73.994 1.00 88.75 1096 ARG A N 1
ATOM 8566 C CA . ARG A 1 1096 ? 58.794 32.100 -72.583 1.00 88.75 1096 ARG A CA 1
ATOM 8567 C C . ARG A 1 1096 ? 57.720 32.731 -71.699 1.00 88.75 1096 ARG A C 1
ATOM 8569 O O . ARG A 1 1096 ? 57.103 32.037 -70.894 1.00 88.75 1096 ARG A O 1
ATOM 8576 N N . THR A 1 1097 ? 57.444 34.022 -71.886 1.00 87.75 1097 THR A N 1
ATOM 8577 C CA . THR A 1 1097 ? 56.338 34.708 -71.199 1.00 87.75 1097 THR A CA 1
ATOM 8578 C C . THR A 1 1097 ? 54.995 34.055 -71.530 1.00 87.75 1097 THR A C 1
ATOM 8580 O O . THR A 1 1097 ? 54.206 33.805 -70.623 1.00 87.75 1097 THR A O 1
ATOM 8583 N N . ALA A 1 1098 ? 54.762 33.688 -72.794 1.00 89.06 1098 ALA A N 1
ATOM 8584 C CA . ALA A 1 1098 ? 53.555 32.978 -73.209 1.00 89.06 1098 ALA A CA 1
ATOM 8585 C C . ALA A 1 1098 ? 53.420 31.600 -72.531 1.00 89.06 1098 ALA A C 1
ATOM 8587 O O . ALA A 1 1098 ? 52.337 31.285 -72.039 1.00 89.06 1098 ALA A O 1
ATOM 8588 N N . LYS A 1 1099 ? 54.509 30.819 -72.417 1.00 90.69 1099 LYS A N 1
ATOM 8589 C CA . LYS A 1 1099 ? 54.519 29.552 -71.656 1.00 90.69 1099 LYS A CA 1
ATOM 8590 C C . LYS A 1 1099 ? 54.205 29.755 -70.170 1.00 90.69 1099 LYS A C 1
ATOM 8592 O O . LYS A 1 1099 ? 53.384 29.023 -69.625 1.00 90.69 1099 LYS A O 1
ATOM 8597 N N . ARG A 1 1100 ? 54.786 30.776 -69.523 1.00 92.31 1100 ARG A N 1
ATOM 8598 C CA . ARG A 1 1100 ? 54.474 31.129 -68.122 1.00 92.31 1100 ARG A CA 1
ATOM 8599 C C . ARG A 1 1100 ? 52.997 31.482 -67.952 1.00 92.31 1100 ARG A C 1
ATOM 8601 O O . ARG A 1 1100 ? 52.358 30.993 -67.029 1.00 92.31 1100 ARG A O 1
ATOM 8608 N N . THR A 1 1101 ? 52.448 32.318 -68.833 1.00 92.25 1101 THR A N 1
ATOM 8609 C CA . THR A 1 1101 ? 51.028 32.699 -68.792 1.00 92.25 1101 THR A CA 1
ATOM 8610 C C . THR A 1 1101 ? 50.115 31.497 -69.025 1.00 92.25 1101 THR A C 1
ATOM 8612 O O . THR A 1 1101 ? 49.119 31.357 -68.323 1.00 92.25 1101 THR A O 1
ATOM 8615 N N . ALA A 1 1102 ? 50.450 30.604 -69.961 1.00 91.81 1102 ALA A N 1
ATOM 8616 C CA . ALA A 1 1102 ? 49.689 29.377 -70.192 1.00 91.81 1102 ALA A CA 1
ATOM 8617 C C . ALA A 1 1102 ? 49.699 28.452 -68.961 1.00 91.81 1102 ALA A C 1
ATOM 8619 O O . ALA A 1 1102 ? 48.638 27.976 -68.556 1.00 91.81 1102 ALA A O 1
ATOM 8620 N N . PHE A 1 1103 ? 50.862 28.272 -68.323 1.00 93.69 1103 PHE A N 1
ATOM 8621 C CA . PHE A 1 1103 ? 51.008 27.501 -67.086 1.00 93.69 1103 PHE A CA 1
ATOM 8622 C C . PHE A 1 1103 ? 50.200 28.104 -65.925 1.00 93.69 1103 PHE A C 1
ATOM 8624 O O . PHE A 1 1103 ? 49.434 27.395 -65.276 1.00 93.69 1103 PHE A O 1
ATOM 8631 N N . ASP A 1 1104 ? 50.309 29.416 -65.687 1.00 93.69 1104 ASP A N 1
ATOM 8632 C CA . ASP A 1 1104 ? 49.585 30.100 -64.605 1.00 93.69 1104 ASP A CA 1
ATOM 8633 C C . ASP A 1 1104 ? 48.063 30.100 -64.833 1.00 93.69 1104 ASP A C 1
ATOM 8635 O O . ASP A 1 1104 ? 47.297 29.838 -63.907 1.00 93.69 1104 ASP A O 1
ATOM 8639 N N . ASN A 1 1105 ? 47.607 30.276 -66.079 1.00 93.44 1105 ASN A N 1
ATOM 8640 C CA . ASN A 1 1105 ? 46.191 30.137 -66.426 1.00 93.44 1105 ASN A CA 1
ATOM 8641 C C . ASN A 1 1105 ? 45.679 28.718 -66.139 1.00 93.44 1105 ASN A C 1
ATOM 8643 O O . ASN A 1 1105 ? 44.612 28.557 -65.548 1.00 93.44 1105 ASN A O 1
ATOM 8647 N N . LYS A 1 1106 ? 46.439 27.684 -66.526 1.00 92.81 1106 LYS A N 1
ATOM 8648 C CA . LYS A 1 1106 ? 46.062 26.282 -66.300 1.00 92.81 1106 LYS A CA 1
ATOM 8649 C C . LYS A 1 1106 ? 46.071 25.925 -64.809 1.00 92.81 1106 LYS A C 1
ATOM 8651 O O . LYS A 1 1106 ? 45.133 25.291 -64.331 1.00 92.81 1106 LYS A O 1
ATOM 8656 N N . ARG A 1 1107 ? 47.069 26.398 -64.051 1.00 94.06 1107 ARG A N 1
ATOM 8657 C CA . ARG A 1 1107 ? 47.107 26.327 -62.578 1.00 94.06 1107 ARG A CA 1
ATOM 8658 C C . ARG A 1 1107 ? 45.878 26.996 -61.965 1.00 94.06 1107 ARG A C 1
ATOM 8660 O O . ARG A 1 1107 ? 45.240 26.405 -61.101 1.00 94.06 1107 ARG A O 1
ATOM 8667 N N . GLY A 1 1108 ? 45.528 28.197 -62.428 1.00 92.44 1108 GLY A N 1
ATOM 8668 C CA . GLY A 1 1108 ? 44.351 28.939 -61.980 1.00 92.44 1108 GLY A CA 1
ATOM 8669 C C . GLY A 1 1108 ? 43.040 28.187 -62.229 1.00 92.44 1108 GLY A C 1
ATOM 8670 O O . GLY A 1 1108 ? 42.170 28.192 -61.363 1.00 92.44 1108 GLY A O 1
ATOM 8671 N N . GLN A 1 1109 ? 42.922 27.482 -63.360 1.00 93.56 1109 GLN A N 1
ATOM 8672 C CA . GLN A 1 1109 ? 41.775 26.615 -63.658 1.00 93.56 1109 GLN A CA 1
ATOM 8673 C C . GLN A 1 1109 ? 41.659 25.441 -62.671 1.00 93.56 1109 GLN A C 1
ATOM 8675 O O . GLN A 1 1109 ? 40.569 25.200 -62.162 1.00 93.56 1109 GLN A O 1
ATOM 8680 N N . PHE A 1 1110 ? 42.762 24.759 -62.333 1.00 93.31 1110 PHE A N 1
ATOM 8681 C CA . PHE A 1 1110 ? 42.748 23.705 -61.305 1.00 93.31 1110 PHE A CA 1
ATOM 8682 C C . PHE A 1 1110 ? 42.491 24.259 -59.896 1.00 93.31 1110 PHE A C 1
ATOM 8684 O O . PHE A 1 1110 ? 41.703 23.689 -59.147 1.00 93.31 1110 PHE A O 1
ATOM 8691 N N . ALA A 1 1111 ? 43.089 25.399 -59.540 1.00 92.62 1111 ALA A N 1
ATOM 8692 C CA . ALA A 1 1111 ? 42.861 26.048 -58.250 1.00 92.62 1111 ALA A CA 1
ATOM 8693 C C . ALA A 1 1111 ? 41.393 26.476 -58.063 1.00 92.62 1111 ALA A C 1
ATOM 8695 O O . ALA A 1 1111 ? 40.869 26.382 -56.956 1.00 92.62 1111 ALA A O 1
ATOM 8696 N N . ALA A 1 1112 ? 40.703 26.885 -59.135 1.00 92.50 1112 ALA A N 1
ATOM 8697 C CA . ALA A 1 1112 ? 39.280 27.224 -59.090 1.00 92.50 1112 ALA A CA 1
ATOM 8698 C C . ALA A 1 1112 ? 38.377 26.018 -58.765 1.00 92.50 1112 ALA A C 1
ATOM 8700 O O . ALA A 1 1112 ? 37.311 26.197 -58.178 1.00 92.50 1112 ALA A O 1
ATOM 8701 N N . LEU A 1 1113 ? 38.801 24.788 -59.085 1.00 92.94 1113 LEU A N 1
ATOM 8702 C CA . LEU A 1 1113 ? 38.051 23.578 -58.726 1.00 92.94 1113 LEU A CA 1
ATOM 8703 C C . LEU A 1 1113 ? 38.088 23.285 -57.217 1.00 92.94 1113 LEU A C 1
ATOM 8705 O O . LEU A 1 1113 ? 37.170 22.648 -56.702 1.00 92.94 1113 LEU A O 1
ATOM 8709 N N . LEU A 1 1114 ? 39.080 23.798 -56.474 1.00 91.19 1114 LEU A N 1
ATOM 8710 C CA . LEU A 1 1114 ? 39.145 23.634 -55.014 1.00 91.19 1114 LEU A CA 1
ATOM 8711 C C . LEU A 1 1114 ? 37.960 24.298 -54.301 1.00 91.19 1114 LEU A C 1
ATOM 8713 O O . LEU A 1 1114 ? 37.510 23.798 -53.271 1.00 91.19 1114 LEU A O 1
ATOM 8717 N N . SER A 1 1115 ? 37.401 25.368 -54.871 1.00 89.31 1115 SER A N 1
ATOM 8718 C CA . SER A 1 1115 ? 36.220 26.081 -54.368 1.00 89.31 1115 SER A CA 1
ATOM 8719 C C . SER A 1 1115 ? 34.944 25.780 -55.168 1.00 89.31 1115 SER A C 1
ATOM 8721 O O . SER A 1 1115 ? 34.025 26.599 -55.201 1.00 89.31 1115 SER A O 1
ATOM 8723 N N . THR A 1 1116 ? 34.865 24.609 -55.812 1.00 90.56 1116 THR A N 1
ATOM 8724 C CA . THR A 1 1116 ? 33.717 24.227 -56.646 1.00 90.56 1116 THR A CA 1
ATOM 8725 C C . THR A 1 1116 ? 32.373 24.241 -55.898 1.00 90.56 1116 THR A C 1
ATOM 8727 O O . THR A 1 1116 ? 32.249 23.839 -54.734 1.00 90.56 1116 THR A O 1
ATOM 8730 N N . SER A 1 1117 ? 31.325 24.679 -56.600 1.00 88.00 1117 SER A N 1
ATOM 8731 C CA . SER A 1 1117 ? 29.935 24.624 -56.134 1.00 88.00 1117 SER A CA 1
ATOM 8732 C C . SER A 1 1117 ? 29.237 23.306 -56.481 1.00 88.00 1117 SER A C 1
ATOM 8734 O O . SER A 1 1117 ? 28.127 23.073 -56.005 1.00 88.00 1117 SER A O 1
ATOM 8736 N N . THR A 1 1118 ? 29.871 22.422 -57.264 1.00 90.81 1118 THR A N 1
ATOM 8737 C CA . THR A 1 1118 ? 29.288 21.112 -57.573 1.00 90.81 1118 THR A CA 1
ATOM 8738 C C . THR A 1 1118 ? 29.223 20.220 -56.332 1.00 90.81 1118 THR A C 1
ATOM 8740 O O . THR A 1 1118 ? 30.037 20.324 -55.411 1.00 90.81 1118 THR A O 1
ATOM 8743 N N . ARG A 1 1119 ? 28.216 19.347 -56.301 1.00 91.69 1119 ARG A N 1
ATOM 8744 C CA . ARG A 1 1119 ? 28.000 18.311 -55.273 1.00 91.69 1119 ARG A CA 1
ATOM 8745 C C . ARG A 1 1119 ? 27.976 16.903 -55.877 1.00 91.69 1119 ARG A C 1
ATOM 8747 O O . ARG A 1 1119 ? 27.751 15.927 -55.166 1.00 91.69 1119 ARG A O 1
ATOM 8754 N N . SER A 1 1120 ? 28.186 16.819 -57.191 1.00 92.75 1120 SER A N 1
ATOM 8755 C CA . SER A 1 1120 ? 28.185 15.585 -57.970 1.00 92.75 1120 SER A CA 1
ATOM 8756 C C . SER A 1 1120 ? 29.617 15.134 -58.229 1.00 92.75 1120 SER A C 1
ATOM 8758 O O . SER A 1 1120 ? 30.456 15.936 -58.654 1.00 92.75 1120 SER A O 1
ATOM 8760 N N . ILE A 1 1121 ? 29.873 13.846 -57.994 1.00 93.38 1121 ILE A N 1
ATOM 8761 C CA . ILE A 1 1121 ? 31.151 13.214 -58.340 1.00 93.38 1121 ILE A CA 1
ATOM 8762 C C . ILE A 1 1121 ? 31.299 13.165 -59.858 1.00 93.38 1121 ILE A C 1
ATOM 8764 O O . ILE A 1 1121 ? 32.366 13.497 -60.367 1.00 93.38 1121 ILE A O 1
ATOM 8768 N N . ALA A 1 1122 ? 30.227 12.819 -60.579 1.00 93.06 1122 ALA A N 1
ATOM 8769 C CA . ALA A 1 1122 ? 30.237 12.755 -62.038 1.00 93.06 1122 ALA A CA 1
ATOM 8770 C C . ALA A 1 1122 ? 30.622 14.105 -62.665 1.00 93.06 1122 ALA A C 1
ATOM 8772 O O . ALA A 1 1122 ? 31.497 14.165 -63.530 1.00 93.06 1122 ALA A O 1
ATOM 8773 N N . THR A 1 1123 ? 30.026 15.201 -62.185 1.00 93.75 1123 THR A N 1
ATOM 8774 C CA . THR A 1 1123 ? 30.343 16.553 -62.666 1.00 93.75 1123 THR A CA 1
ATOM 8775 C C . THR A 1 1123 ? 31.770 16.964 -62.308 1.00 93.75 1123 THR A C 1
ATOM 8777 O O . THR A 1 1123 ? 32.480 17.458 -63.176 1.00 93.75 1123 THR A O 1
ATOM 8780 N N . LEU A 1 1124 ? 32.229 16.728 -61.069 1.00 93.50 1124 LEU A N 1
ATOM 8781 C CA . LEU A 1 1124 ? 33.603 17.073 -60.677 1.00 93.50 1124 LEU A CA 1
ATOM 8782 C C . LEU A 1 1124 ? 34.642 16.289 -61.493 1.00 93.50 1124 LEU A C 1
ATOM 8784 O O . LEU A 1 1124 ? 35.642 16.855 -61.928 1.00 93.50 1124 LEU A O 1
ATOM 8788 N N . LEU A 1 1125 ? 34.404 14.997 -61.728 1.00 93.12 1125 LEU A N 1
ATOM 8789 C CA . LEU A 1 1125 ? 35.271 14.165 -62.556 1.00 93.12 1125 LEU A CA 1
ATOM 8790 C C . LEU A 1 1125 ? 35.323 14.684 -63.999 1.00 93.12 1125 LEU A C 1
ATOM 8792 O O . LEU A 1 1125 ? 36.413 14.805 -64.556 1.00 93.12 1125 LEU A O 1
ATOM 8796 N N . ALA A 1 1126 ? 34.175 15.052 -64.578 1.00 92.56 1126 ALA A N 1
ATOM 8797 C CA . ALA A 1 1126 ? 34.108 15.644 -65.912 1.00 92.56 1126 ALA A CA 1
ATOM 8798 C C . ALA A 1 1126 ? 34.849 16.993 -65.992 1.00 92.56 1126 ALA A C 1
ATOM 8800 O O . ALA A 1 1126 ? 35.597 17.223 -66.945 1.00 92.56 1126 ALA A O 1
ATOM 8801 N N . ASP A 1 1127 ? 34.706 17.851 -64.977 1.00 93.19 1127 ASP A N 1
ATOM 8802 C CA . ASP A 1 1127 ? 35.410 19.136 -64.886 1.00 93.19 1127 ASP A CA 1
ATOM 8803 C C . ASP A 1 1127 ? 36.936 18.939 -64.825 1.00 93.19 1127 ASP A C 1
ATOM 8805 O O . ASP A 1 1127 ? 37.687 19.653 -65.493 1.00 93.19 1127 ASP A O 1
ATOM 8809 N N . VAL A 1 1128 ? 37.413 17.935 -64.078 1.00 92.50 1128 VAL A N 1
ATOM 8810 C CA . VAL A 1 1128 ? 38.840 17.575 -64.018 1.00 92.50 1128 VAL A CA 1
ATOM 8811 C C . VAL A 1 1128 ? 39.325 17.012 -65.354 1.00 92.50 1128 VAL A C 1
ATOM 8813 O O . VAL A 1 1128 ? 40.375 17.426 -65.846 1.00 92.50 1128 VAL A O 1
ATOM 8816 N N . GLN A 1 1129 ? 38.564 16.105 -65.973 1.00 92.00 1129 GLN A N 1
ATOM 8817 C CA . GLN A 1 1129 ? 38.905 15.511 -67.270 1.00 92.00 1129 GLN A CA 1
ATOM 8818 C C . GLN A 1 1129 ? 38.980 16.554 -68.387 1.00 92.00 1129 GLN A C 1
ATOM 8820 O O . GLN A 1 1129 ? 39.880 16.482 -69.221 1.00 92.00 1129 GLN A O 1
ATOM 8825 N N . ALA A 1 1130 ? 38.108 17.567 -68.371 1.00 92.62 1130 ALA A N 1
ATOM 8826 C CA . ALA A 1 1130 ? 38.142 18.678 -69.321 1.00 92.62 1130 ALA A CA 1
ATOM 8827 C C . ALA A 1 1130 ? 39.433 19.516 -69.228 1.00 92.62 1130 ALA A C 1
ATOM 8829 O O . ALA A 1 1130 ? 39.792 20.221 -70.177 1.00 92.62 1130 ALA A O 1
ATOM 8830 N N . LEU A 1 1131 ? 40.151 19.447 -68.101 1.00 91.44 1131 LEU A N 1
ATOM 8831 C CA . LEU A 1 1131 ? 41.440 20.106 -67.917 1.00 91.44 1131 LEU A CA 1
ATOM 8832 C C . LEU A 1 1131 ? 42.645 19.216 -68.270 1.00 91.44 1131 LEU A C 1
ATOM 8834 O O . LEU A 1 1131 ? 43.755 19.746 -68.334 1.00 91.44 1131 LEU A O 1
ATOM 8838 N N . LEU A 1 1132 ? 42.463 17.927 -68.558 1.00 90.00 1132 LEU A N 1
ATOM 8839 C CA . LEU A 1 1132 ? 43.522 17.014 -69.009 1.00 90.00 1132 LEU A CA 1
ATOM 8840 C C . LEU A 1 1132 ? 43.625 16.982 -70.556 1.00 90.00 1132 LEU A C 1
ATOM 8842 O O . LEU A 1 1132 ? 42.638 17.276 -71.233 1.00 90.00 1132 LEU A O 1
ATOM 8846 N N . PRO A 1 1133 ? 44.785 16.623 -71.152 1.00 89.81 1133 PRO A N 1
ATOM 8847 C CA . PRO A 1 1133 ? 46.061 16.262 -70.520 1.00 89.81 1133 PRO A CA 1
ATOM 8848 C C . PRO A 1 1133 ? 46.891 17.479 -70.072 1.00 89.81 1133 PRO A C 1
ATOM 8850 O O . PRO A 1 1133 ? 46.676 18.602 -70.525 1.00 89.81 1133 PRO A O 1
ATOM 8853 N N . ILE A 1 1134 ? 47.869 17.243 -69.190 1.00 90.62 1134 ILE A N 1
ATOM 8854 C CA . ILE A 1 1134 ? 48.790 18.272 -68.660 1.00 90.62 1134 ILE A CA 1
ATOM 8855 C C . ILE A 1 1134 ? 50.260 18.024 -69.033 1.00 90.62 1134 ILE A C 1
ATOM 8857 O O . ILE A 1 1134 ? 51.149 18.669 -68.478 1.00 90.62 1134 ILE A O 1
ATOM 8861 N N . ASP A 1 1135 ? 50.517 17.127 -69.990 1.00 88.38 1135 ASP A N 1
ATOM 8862 C CA . ASP A 1 1135 ? 51.858 16.622 -70.329 1.00 88.38 1135 ASP A CA 1
ATOM 8863 C C . ASP A 1 1135 ? 52.840 17.716 -70.782 1.00 88.38 1135 ASP A C 1
ATOM 8865 O O . ASP A 1 1135 ? 54.053 17.564 -70.644 1.00 88.38 1135 ASP A O 1
ATOM 8869 N N . GLU A 1 1136 ? 52.333 18.843 -71.294 1.00 86.81 1136 GLU A N 1
ATOM 8870 C CA . GLU A 1 1136 ? 53.129 20.023 -71.674 1.00 86.81 1136 GLU A CA 1
ATOM 8871 C C . GLU A 1 1136 ? 53.760 20.742 -70.461 1.00 86.81 1136 GLU A C 1
ATOM 8873 O O . GLU A 1 1136 ? 54.763 21.455 -70.597 1.00 86.81 1136 GLU A O 1
ATOM 8878 N N . PHE A 1 1137 ? 53.196 20.538 -69.267 1.00 89.75 1137 PHE A N 1
ATOM 8879 C CA . PHE A 1 1137 ? 53.530 21.255 -68.034 1.00 89.75 1137 PHE A CA 1
ATOM 8880 C C . PHE A 1 1137 ? 54.057 20.339 -66.923 1.00 89.75 1137 PHE A C 1
ATOM 8882 O O . PHE A 1 1137 ? 54.939 20.735 -66.157 1.00 89.75 1137 PHE A O 1
ATOM 8889 N N . ASP A 1 1138 ? 53.537 19.116 -66.810 1.00 87.88 1138 ASP A N 1
ATOM 8890 C CA . ASP A 1 1138 ? 53.912 18.177 -65.756 1.00 87.88 1138 ASP A CA 1
ATOM 8891 C C . ASP A 1 1138 ? 53.798 16.726 -66.228 1.00 87.88 1138 ASP A C 1
ATOM 8893 O O . ASP A 1 1138 ? 52.856 16.366 -66.922 1.00 87.88 1138 ASP A O 1
ATOM 8897 N N . SER A 1 1139 ? 54.741 15.878 -65.811 1.00 83.81 1139 SER A N 1
ATOM 8898 C CA . SER A 1 1139 ? 54.725 14.440 -66.131 1.00 83.81 1139 SER A CA 1
ATOM 8899 C C . SER A 1 1139 ? 53.917 13.608 -65.130 1.00 83.81 1139 SER A C 1
ATOM 8901 O O . SER A 1 1139 ? 53.627 12.442 -65.386 1.00 83.81 1139 SER A O 1
ATOM 8903 N N . ILE A 1 1140 ? 53.555 14.193 -63.983 1.00 85.94 1140 ILE A N 1
ATOM 8904 C CA . ILE A 1 1140 ? 52.745 13.551 -62.944 1.00 85.94 1140 ILE A CA 1
ATOM 8905 C C . ILE A 1 1140 ? 51.313 14.091 -63.046 1.00 85.94 1140 ILE A C 1
ATOM 8907 O O . ILE A 1 1140 ? 51.022 15.162 -62.507 1.00 85.94 1140 ILE A O 1
ATOM 8911 N N . SER A 1 1141 ? 50.441 13.353 -63.736 1.00 82.94 1141 SER A N 1
ATOM 8912 C CA . SER A 1 1141 ? 49.021 13.691 -63.924 1.00 82.94 1141 SER A CA 1
ATOM 8913 C C . SER A 1 1141 ? 48.126 13.226 -62.763 1.00 82.94 1141 SER A C 1
ATOM 8915 O O . SER A 1 1141 ? 48.554 12.442 -61.916 1.00 82.94 1141 SER A O 1
ATOM 8917 N N . ILE A 1 1142 ? 46.883 13.716 -62.734 1.00 86.69 1142 ILE A N 1
ATOM 8918 C CA . ILE A 1 1142 ? 45.806 13.230 -61.855 1.00 86.69 1142 ILE A CA 1
ATOM 8919 C C . ILE A 1 1142 ? 45.300 11.886 -62.400 1.00 86.69 1142 ILE A C 1
ATOM 8921 O O . ILE A 1 1142 ? 44.990 11.777 -63.591 1.00 86.69 1142 ILE A O 1
ATOM 8925 N N . ASP A 1 1143 ? 45.196 10.870 -61.539 1.00 84.81 1143 ASP A N 1
ATOM 8926 C CA . ASP A 1 1143 ? 44.749 9.526 -61.926 1.00 84.81 1143 ASP A CA 1
ATOM 8927 C C . ASP A 1 1143 ? 43.217 9.437 -61.935 1.00 84.81 1143 ASP A C 1
ATOM 8929 O O . ASP A 1 1143 ? 42.572 8.988 -60.987 1.00 84.81 1143 ASP A O 1
ATOM 8933 N N . THR A 1 1144 ? 42.619 9.891 -63.036 1.00 88.31 1144 THR A N 1
ATOM 8934 C CA . THR A 1 1144 ? 41.165 9.802 -63.243 1.00 88.31 1144 THR A CA 1
ATOM 8935 C C . THR A 1 1144 ? 40.694 8.369 -63.509 1.00 88.31 1144 THR A C 1
ATOM 8937 O O . THR A 1 1144 ? 39.546 8.045 -63.212 1.00 88.31 1144 THR A O 1
ATOM 8940 N N . ALA A 1 1145 ? 41.569 7.478 -63.991 1.00 88.00 1145 ALA A N 1
ATOM 8941 C CA . ALA A 1 1145 ? 41.217 6.092 -64.294 1.00 88.00 1145 ALA A CA 1
ATOM 8942 C C . ALA A 1 1145 ? 40.967 5.268 -63.021 1.00 88.00 1145 ALA A C 1
ATOM 8944 O O . ALA A 1 1145 ? 40.065 4.425 -62.999 1.00 88.00 1145 ALA A O 1
ATOM 8945 N N . ALA A 1 1146 ? 41.727 5.524 -61.951 1.00 87.81 1146 ALA A N 1
ATOM 8946 C CA . ALA A 1 1146 ? 41.473 4.935 -60.638 1.00 87.81 1146 ALA A CA 1
ATOM 8947 C C . ALA A 1 1146 ? 40.075 5.302 -60.111 1.00 87.81 1146 ALA A C 1
ATOM 8949 O O . ALA A 1 1146 ? 39.320 4.410 -59.726 1.00 87.81 1146 ALA A O 1
ATOM 8950 N N . VAL A 1 1147 ? 39.701 6.584 -60.192 1.00 89.62 1147 VAL A N 1
ATOM 8951 C CA . VAL A 1 1147 ? 38.389 7.086 -59.743 1.00 89.62 1147 VAL A CA 1
ATOM 8952 C C . VAL A 1 1147 ? 37.247 6.502 -60.581 1.00 89.62 1147 VAL A C 1
ATOM 8954 O O . VAL A 1 1147 ? 36.238 6.063 -60.036 1.00 89.62 1147 VAL A O 1
ATOM 8957 N N . GLU A 1 1148 ? 37.401 6.412 -61.905 1.00 92.06 1148 GLU A N 1
ATOM 8958 C CA . GLU A 1 1148 ? 36.397 5.766 -62.761 1.00 92.06 1148 GLU A CA 1
ATOM 8959 C C . GLU A 1 1148 ? 36.187 4.283 -62.416 1.00 92.06 1148 GLU A C 1
ATOM 8961 O O . GLU A 1 1148 ? 35.059 3.789 -62.433 1.00 92.06 1148 GLU A O 1
ATOM 8966 N N . ASN A 1 1149 ? 37.264 3.548 -62.120 1.00 91.56 1149 ASN A N 1
ATOM 8967 C CA . ASN A 1 1149 ? 37.169 2.145 -61.709 1.00 91.56 1149 ASN A CA 1
ATOM 8968 C C . ASN A 1 1149 ? 36.506 1.994 -60.336 1.00 91.56 1149 ASN A C 1
ATOM 8970 O O . ASN A 1 1149 ? 35.752 1.041 -60.122 1.00 91.56 1149 ASN A O 1
ATOM 8974 N N . GLU A 1 1150 ? 36.753 2.936 -59.430 1.00 92.06 1150 GLU A N 1
ATOM 8975 C CA . GLU A 1 1150 ? 36.103 2.995 -58.124 1.00 92.06 1150 GLU A CA 1
ATOM 8976 C C . GLU A 1 1150 ? 34.589 3.216 -58.263 1.00 92.06 1150 GLU A C 1
ATOM 8978 O O . GLU A 1 1150 ? 33.817 2.463 -57.674 1.00 92.06 1150 GLU A O 1
ATOM 8983 N N . ILE A 1 1151 ? 34.156 4.146 -59.128 1.00 93.81 1151 ILE A N 1
ATOM 8984 C CA . ILE A 1 1151 ? 32.733 4.375 -59.444 1.00 93.81 1151 ILE A CA 1
ATOM 8985 C C . ILE A 1 1151 ? 32.068 3.094 -59.964 1.00 93.81 1151 ILE A C 1
ATOM 8987 O O . ILE A 1 1151 ? 30.987 2.723 -59.508 1.00 93.81 1151 ILE A O 1
ATOM 8991 N N . VAL A 1 1152 ? 32.706 2.388 -60.904 1.00 93.62 1152 VAL A N 1
ATOM 8992 C CA . VAL A 1 1152 ? 32.155 1.137 -61.454 1.00 93.62 1152 VAL A CA 1
ATOM 8993 C C . VAL A 1 1152 ? 32.046 0.055 -60.377 1.00 93.62 1152 VAL A C 1
ATOM 8995 O O . VAL A 1 1152 ? 31.039 -0.650 -60.324 1.00 93.62 1152 VAL A O 1
ATOM 8998 N N . THR A 1 1153 ? 33.051 -0.058 -59.506 1.00 93.94 1153 THR A N 1
ATOM 8999 C CA . THR A 1 1153 ? 33.045 -1.019 -58.391 1.00 93.94 1153 THR A CA 1
ATOM 9000 C C . THR A 1 1153 ? 31.906 -0.713 -57.421 1.00 93.94 1153 THR A C 1
ATOM 9002 O O . THR A 1 1153 ? 31.125 -1.602 -57.087 1.00 93.94 1153 THR A O 1
ATOM 9005 N N . PHE A 1 1154 ? 31.748 0.557 -57.052 1.00 95.25 1154 PHE A N 1
ATOM 9006 C CA . PHE A 1 1154 ? 30.705 1.009 -56.142 1.00 95.25 1154 PHE A CA 1
ATOM 9007 C C . PHE A 1 1154 ? 29.291 0.804 -56.711 1.00 95.25 1154 PHE A C 1
ATOM 9009 O O . PHE A 1 1154 ? 28.424 0.273 -56.020 1.00 95.25 1154 PHE A O 1
ATOM 9016 N N . CYS A 1 1155 ? 29.054 1.107 -57.993 1.00 94.75 1155 CYS A N 1
ATOM 9017 C CA . CYS A 1 1155 ? 27.786 0.773 -58.657 1.00 94.75 1155 CYS A CA 1
ATOM 9018 C C . CYS A 1 1155 ? 27.495 -0.742 -58.639 1.00 94.75 1155 CYS A C 1
ATOM 9020 O O . CYS A 1 1155 ? 26.333 -1.147 -58.583 1.00 94.75 1155 CYS A O 1
ATOM 9022 N N . GLY A 1 1156 ? 28.535 -1.583 -58.664 1.00 94.00 1156 GLY A N 1
ATOM 9023 C CA . GLY A 1 1156 ? 28.408 -3.036 -58.536 1.00 94.00 1156 GLY A CA 1
ATOM 9024 C C . GLY A 1 1156 ? 27.991 -3.453 -57.125 1.00 94.00 1156 GLY A C 1
ATOM 9025 O O . GLY A 1 1156 ? 27.165 -4.354 -56.962 1.00 94.00 1156 GLY A O 1
ATOM 9026 N N . ASP A 1 1157 ? 28.490 -2.755 -56.105 1.00 93.31 1157 ASP A N 1
ATOM 9027 C CA . ASP A 1 1157 ? 28.035 -2.926 -54.726 1.00 93.31 1157 ASP A CA 1
ATOM 9028 C C . ASP A 1 1157 ? 26.579 -2.483 -54.534 1.00 93.31 1157 ASP A C 1
ATOM 9030 O O . ASP A 1 1157 ? 25.817 -3.215 -53.898 1.00 93.31 1157 ASP A O 1
ATOM 9034 N N . LEU A 1 1158 ? 26.152 -1.363 -55.136 1.00 94.75 1158 LEU A N 1
ATOM 9035 C CA . LEU A 1 1158 ? 24.744 -0.934 -55.117 1.00 94.75 1158 LEU A CA 1
ATOM 9036 C C . LEU A 1 1158 ? 23.825 -2.007 -55.713 1.00 94.75 1158 LEU A C 1
ATOM 9038 O O . LEU A 1 1158 ? 22.805 -2.360 -55.116 1.00 94.75 1158 LEU A O 1
ATOM 9042 N N . LEU A 1 1159 ? 24.206 -2.575 -56.861 1.00 94.94 1159 LEU A N 1
ATOM 9043 C CA . LEU A 1 1159 ? 23.473 -3.663 -57.511 1.00 94.94 1159 LEU A CA 1
ATOM 9044 C C . LEU A 1 1159 ? 23.397 -4.909 -56.620 1.00 94.94 1159 LEU A C 1
ATOM 9046 O O . LEU A 1 1159 ? 22.326 -5.491 -56.442 1.00 94.94 1159 LEU A O 1
ATOM 9050 N N . ARG A 1 1160 ? 24.521 -5.310 -56.020 1.00 94.31 1160 ARG A N 1
ATOM 9051 C CA . ARG A 1 1160 ? 24.591 -6.480 -55.137 1.00 94.31 1160 ARG A CA 1
ATOM 9052 C C . ARG A 1 1160 ? 23.701 -6.316 -53.904 1.00 94.31 1160 ARG A C 1
ATOM 9054 O O . ARG A 1 1160 ? 22.965 -7.243 -53.566 1.00 94.31 1160 ARG A O 1
ATOM 9061 N N . VAL A 1 1161 ? 23.759 -5.160 -53.239 1.00 93.88 1161 VAL A N 1
ATOM 9062 C CA . VAL A 1 1161 ? 22.963 -4.887 -52.032 1.00 93.88 1161 VAL A CA 1
ATOM 9063 C C . VAL A 1 1161 ? 21.475 -4.787 -52.372 1.00 93.88 1161 VAL A C 1
ATOM 9065 O O . VAL A 1 1161 ? 20.670 -5.464 -51.739 1.00 93.88 1161 VAL A O 1
ATOM 9068 N N . SER A 1 1162 ? 21.100 -4.029 -53.408 1.00 94.12 1162 SER A N 1
ATOM 9069 C CA . SER A 1 1162 ? 19.692 -3.898 -53.826 1.00 94.12 1162 SER A CA 1
ATOM 9070 C C . SER A 1 1162 ? 19.083 -5.235 -54.264 1.00 94.12 1162 SER A C 1
ATOM 9072 O O . SER A 1 1162 ? 17.949 -5.532 -53.895 1.00 94.12 1162 SER A O 1
ATOM 9074 N N . THR A 1 1163 ? 19.851 -6.091 -54.946 1.00 94.81 1163 THR A N 1
ATOM 9075 C CA . THR A 1 1163 ? 19.431 -7.463 -55.283 1.00 94.81 1163 THR A CA 1
ATOM 9076 C C . THR A 1 1163 ? 19.216 -8.314 -54.029 1.00 94.81 1163 THR A C 1
ATOM 9078 O O . THR A 1 1163 ? 18.239 -9.057 -53.944 1.00 94.81 1163 THR A O 1
ATOM 9081 N N . GLY A 1 1164 ? 20.103 -8.204 -53.034 1.00 93.81 1164 GLY A N 1
ATOM 9082 C CA . GLY A 1 1164 ? 19.958 -8.901 -51.754 1.00 93.81 1164 GLY A CA 1
ATOM 9083 C C . GLY A 1 1164 ? 18.683 -8.499 -51.008 1.00 93.81 1164 GLY A C 1
ATOM 9084 O O . GLY A 1 1164 ? 17.920 -9.369 -50.591 1.00 93.81 1164 GLY A O 1
ATOM 9085 N N . VAL A 1 1165 ? 18.417 -7.194 -50.910 1.00 94.31 1165 VAL A N 1
ATOM 9086 C CA . VAL A 1 1165 ? 17.212 -6.654 -50.258 1.00 94.31 1165 VAL A CA 1
ATOM 9087 C C . VAL A 1 1165 ? 15.939 -7.032 -51.024 1.00 94.31 1165 VAL A C 1
ATOM 9089 O O . VAL A 1 1165 ? 14.952 -7.421 -50.403 1.00 94.31 1165 VAL A O 1
ATOM 9092 N N . MET A 1 1166 ? 15.963 -6.993 -52.360 1.00 94.88 1166 MET A N 1
ATOM 9093 C CA . MET A 1 1166 ? 14.850 -7.440 -53.207 1.00 94.88 1166 MET A CA 1
ATOM 9094 C C . MET A 1 1166 ? 14.513 -8.919 -52.968 1.00 94.88 1166 MET A C 1
ATOM 9096 O O . MET A 1 1166 ? 13.348 -9.260 -52.775 1.00 94.88 1166 MET A O 1
ATOM 9100 N N . ASN A 1 1167 ? 15.525 -9.790 -52.913 1.00 94.06 1167 ASN A N 1
ATOM 9101 C CA . ASN A 1 1167 ? 15.325 -11.218 -52.654 1.00 94.06 1167 ASN A CA 1
ATOM 9102 C C . ASN A 1 1167 ? 14.772 -11.492 -51.243 1.00 94.06 1167 ASN A C 1
ATOM 9104 O O . ASN A 1 1167 ? 13.963 -12.405 -51.075 1.00 94.06 1167 ASN A O 1
ATOM 9108 N N . ASP A 1 1168 ? 15.183 -10.721 -50.227 1.00 93.12 1168 ASP A N 1
ATOM 9109 C CA . ASP A 1 1168 ? 14.612 -10.852 -48.877 1.00 93.12 1168 ASP A CA 1
ATOM 9110 C C . ASP A 1 1168 ? 13.151 -10.379 -48.839 1.00 93.12 1168 ASP A C 1
ATOM 9112 O O . ASP A 1 1168 ? 12.305 -11.055 -48.254 1.00 93.12 1168 ASP A O 1
ATOM 9116 N N . ALA A 1 1169 ? 12.821 -9.281 -49.531 1.00 94.31 1169 ALA A N 1
ATOM 9117 C CA . ALA A 1 1169 ? 11.443 -8.811 -49.667 1.00 94.31 1169 ALA A CA 1
ATOM 9118 C C . ALA A 1 1169 ? 10.536 -9.864 -50.339 1.00 94.31 1169 ALA A C 1
ATOM 9120 O O . ALA A 1 1169 ? 9.467 -10.167 -49.809 1.00 94.31 1169 ALA A O 1
ATOM 9121 N N . ASP A 1 1170 ? 10.982 -10.485 -51.438 1.00 94.88 1170 ASP A N 1
ATOM 9122 C CA . ASP A 1 1170 ? 10.264 -11.583 -52.112 1.00 94.88 1170 ASP A CA 1
ATOM 9123 C C . ASP A 1 1170 ? 10.048 -12.787 -51.180 1.00 94.88 1170 ASP A C 1
ATOM 9125 O O . ASP A 1 1170 ? 8.954 -13.356 -51.106 1.00 94.88 1170 ASP A O 1
ATOM 9129 N N . LYS A 1 1171 ? 11.072 -13.150 -50.399 1.00 94.44 1171 LYS A N 1
ATOM 9130 C CA . LYS A 1 1171 ? 10.961 -14.218 -49.403 1.00 94.44 1171 LYS A CA 1
ATOM 9131 C C . LYS A 1 1171 ? 9.903 -13.893 -48.344 1.00 94.44 1171 LYS A C 1
ATOM 9133 O O . LYS A 1 1171 ? 9.032 -14.724 -48.092 1.00 94.44 1171 LYS A O 1
ATOM 9138 N N . ARG A 1 1172 ? 9.929 -12.691 -47.761 1.00 95.00 1172 ARG A N 1
ATOM 9139 C CA . ARG A 1 1172 ? 8.949 -12.266 -46.745 1.00 95.00 1172 ARG A CA 1
ATOM 9140 C C . ARG A 1 1172 ? 7.526 -12.225 -47.289 1.00 95.00 1172 ARG A C 1
ATOM 9142 O O . ARG A 1 1172 ? 6.607 -12.642 -46.589 1.00 95.00 1172 ARG A O 1
ATOM 9149 N N . LEU A 1 1173 ? 7.337 -11.781 -48.534 1.00 95.81 1173 LEU A N 1
ATOM 9150 C CA . LEU A 1 1173 ? 6.034 -11.803 -49.205 1.00 95.81 1173 LEU A CA 1
ATOM 9151 C C . LEU A 1 1173 ? 5.491 -13.236 -49.336 1.00 95.81 1173 LEU A C 1
ATOM 9153 O O . LEU A 1 1173 ? 4.325 -13.479 -49.021 1.00 95.81 1173 LEU A O 1
ATOM 9157 N N . LYS A 1 1174 ? 6.334 -14.203 -49.723 1.00 95.31 1174 LYS A N 1
ATOM 9158 C CA . LYS A 1 1174 ? 5.960 -15.630 -49.819 1.00 95.31 1174 LYS A CA 1
ATOM 9159 C C . LYS A 1 1174 ? 5.661 -16.259 -48.457 1.00 95.31 1174 LYS A C 1
ATOM 9161 O O . LYS A 1 1174 ? 4.663 -16.975 -48.314 1.00 95.31 1174 LYS A O 1
ATOM 9166 N N . ASP A 1 1175 ? 6.493 -15.977 -47.458 1.00 94.56 1175 ASP A N 1
ATOM 9167 C CA . ASP A 1 1175 ? 6.315 -16.480 -46.093 1.00 94.56 1175 ASP A CA 1
ATOM 9168 C C . ASP A 1 1175 ? 5.020 -15.917 -45.477 1.00 94.56 1175 ASP A C 1
ATOM 9170 O O . ASP A 1 1175 ? 4.212 -16.670 -44.928 1.00 94.56 1175 ASP A O 1
ATOM 9174 N N . ALA A 1 1176 ? 4.756 -14.617 -45.653 1.00 95.44 1176 ALA A N 1
ATOM 9175 C CA . ALA A 1 1176 ? 3.515 -13.975 -45.225 1.00 95.44 1176 ALA A CA 1
ATOM 9176 C C . ALA A 1 1176 ? 2.286 -14.550 -45.946 1.00 95.44 1176 ALA A C 1
ATOM 9178 O O . ALA A 1 1176 ? 1.280 -14.841 -45.297 1.00 95.44 1176 ALA A O 1
ATOM 9179 N N . GLN A 1 1177 ? 2.359 -14.774 -47.263 1.00 95.88 1177 GLN A N 1
ATOM 9180 C CA . GLN A 1 1177 ? 1.252 -15.361 -48.025 1.00 95.88 1177 GLN A CA 1
ATOM 9181 C C . GLN A 1 1177 ? 0.903 -16.772 -47.533 1.00 95.88 1177 GLN A C 1
ATOM 9183 O O . GLN A 1 1177 ? -0.272 -17.078 -47.342 1.00 95.88 1177 GLN A O 1
ATOM 9188 N N . THR A 1 1178 ? 1.911 -17.590 -47.217 1.00 95.50 1178 THR A N 1
ATOM 9189 C CA . THR A 1 1178 ? 1.708 -18.926 -46.630 1.00 95.50 1178 THR A CA 1
ATOM 9190 C C . THR A 1 1178 ? 0.914 -18.854 -45.320 1.00 95.50 1178 THR A C 1
ATOM 9192 O O . THR A 1 1178 ? 0.025 -19.672 -45.078 1.00 95.50 1178 THR A O 1
ATOM 9195 N N . GLN A 1 1179 ? 1.192 -17.857 -44.475 1.00 95.50 1179 GLN A N 1
ATOM 9196 C CA . GLN A 1 1179 ? 0.475 -17.665 -43.212 1.00 95.50 1179 GLN A CA 1
ATOM 9197 C C . GLN A 1 1179 ? -0.924 -17.049 -43.406 1.00 95.50 1179 GLN A C 1
ATOM 9199 O O . GLN A 1 1179 ? -1.853 -17.420 -42.690 1.00 95.50 1179 GLN A O 1
ATOM 9204 N N . PHE A 1 1180 ? -1.137 -16.181 -44.404 1.00 95.06 1180 PHE A N 1
ATOM 9205 C CA . PHE A 1 1180 ? -2.485 -15.721 -44.778 1.00 95.06 1180 PHE A CA 1
ATOM 9206 C C . PHE A 1 1180 ? -3.379 -16.867 -45.277 1.00 95.06 1180 PHE A C 1
ATOM 9208 O O . PHE A 1 1180 ? -4.579 -16.913 -44.969 1.00 95.06 1180 PHE A O 1
ATOM 9215 N N . ASP A 1 1181 ? -2.804 -17.815 -46.014 1.00 94.12 1181 ASP A N 1
ATOM 9216 C CA . ASP A 1 1181 ? -3.504 -19.021 -46.454 1.00 94.12 1181 ASP A CA 1
ATOM 9217 C C . ASP A 1 1181 ? -3.826 -19.924 -45.251 1.00 94.12 1181 ASP A C 1
ATOM 9219 O O . ASP A 1 1181 ? -4.961 -20.391 -45.117 1.00 94.12 1181 ASP A O 1
ATOM 9223 N N . ALA A 1 1182 ? -2.883 -20.080 -44.310 1.00 92.94 1182 ALA A N 1
ATOM 9224 C CA . ALA A 1 1182 ? -3.097 -20.805 -43.054 1.00 92.94 1182 ALA A CA 1
ATOM 9225 C C . ALA A 1 1182 ? -4.199 -20.174 -42.184 1.00 92.94 1182 ALA A C 1
ATOM 9227 O O . ALA A 1 1182 ? -5.062 -20.893 -41.682 1.00 92.94 1182 ALA A O 1
ATOM 9228 N N . HIS A 1 1183 ? -4.241 -18.840 -42.071 1.00 93.19 1183 HIS A N 1
ATOM 9229 C CA . HIS A 1 1183 ? -5.342 -18.117 -41.426 1.00 93.19 1183 HIS A CA 1
ATOM 9230 C C . HIS A 1 1183 ? -6.686 -18.463 -42.084 1.00 93.19 1183 HIS A C 1
ATOM 9232 O O . HIS A 1 1183 ? -7.672 -18.718 -41.400 1.00 93.19 1183 HIS A O 1
ATOM 9238 N N . SER A 1 1184 ? -6.746 -18.473 -43.419 1.00 92.88 1184 SER A N 1
ATOM 9239 C CA . SER A 1 1184 ? -7.983 -18.756 -44.165 1.00 92.88 1184 SER A CA 1
ATOM 9240 C C . SER A 1 1184 ? -8.446 -20.214 -44.018 1.00 92.88 1184 SER A C 1
ATOM 9242 O O . SER A 1 1184 ? -9.640 -20.488 -44.114 1.00 92.88 1184 SER A O 1
ATOM 9244 N N . ALA A 1 1185 ? -7.514 -21.139 -43.770 1.00 91.81 1185 ALA A N 1
ATOM 9245 C CA . ALA A 1 1185 ? -7.784 -22.559 -43.545 1.00 91.81 1185 ALA A CA 1
ATOM 9246 C C . ALA A 1 1185 ? -8.078 -22.918 -42.072 1.00 91.81 1185 ALA A C 1
ATOM 9248 O O . ALA A 1 1185 ? -8.596 -24.003 -41.799 1.00 91.81 1185 ALA A O 1
ATOM 9249 N N . ALA A 1 1186 ? -7.744 -22.043 -41.120 1.00 91.00 1186 ALA A N 1
ATOM 9250 C CA . ALA A 1 1186 ? -7.894 -22.295 -39.691 1.00 91.00 1186 ALA A CA 1
ATOM 9251 C C . ALA A 1 1186 ? -9.367 -22.287 -39.239 1.00 91.00 1186 ALA A C 1
ATOM 9253 O O . ALA A 1 1186 ? -10.143 -21.393 -39.577 1.00 91.00 1186 ALA A O 1
ATOM 9254 N N . SER A 1 1187 ? -9.738 -23.276 -38.417 1.00 86.44 1187 SER A N 1
ATOM 9255 C CA . SER A 1 1187 ? -11.109 -23.479 -37.924 1.00 86.44 1187 SER A CA 1
ATOM 9256 C C . SER A 1 1187 ? -11.397 -22.859 -36.551 1.00 86.44 1187 SER A C 1
ATOM 9258 O O . SER A 1 1187 ? -12.534 -22.930 -36.090 1.00 86.44 1187 SER A O 1
ATOM 9260 N N . THR A 1 1188 ? -10.391 -22.300 -35.872 1.00 85.50 1188 THR A N 1
ATOM 9261 C CA . THR A 1 1188 ? -10.534 -21.642 -34.561 1.00 85.50 1188 THR A CA 1
ATOM 9262 C C . THR A 1 1188 ? -9.966 -20.228 -34.614 1.00 85.50 1188 THR A C 1
ATOM 9264 O O . THR A 1 1188 ? -8.957 -19.992 -35.281 1.00 85.50 1188 THR A O 1
ATOM 9267 N N . SER A 1 1189 ? -10.576 -19.288 -33.885 1.00 85.25 1189 SER A N 1
ATOM 9268 C CA . SER A 1 1189 ? -10.129 -17.887 -33.866 1.00 85.25 1189 SER A CA 1
ATOM 9269 C C . SER A 1 1189 ? -8.705 -17.748 -33.324 1.00 85.25 1189 SER A C 1
ATOM 9271 O O . SER A 1 1189 ? -7.917 -16.960 -33.833 1.00 85.25 1189 SER A O 1
ATOM 9273 N N . LYS A 1 1190 ? -8.321 -18.590 -32.358 1.00 85.31 1190 LYS A N 1
ATOM 9274 C CA . LYS A 1 1190 ? -6.947 -18.654 -31.848 1.00 85.31 1190 LYS A CA 1
ATOM 9275 C C . LYS A 1 1190 ? -5.930 -19.035 -32.929 1.00 85.31 1190 LYS A C 1
ATOM 9277 O O . LYS A 1 1190 ? -4.940 -18.336 -33.093 1.00 85.31 1190 LYS A O 1
ATOM 9282 N N . ALA A 1 1191 ? -6.201 -20.081 -33.714 1.00 87.69 1191 ALA A N 1
ATOM 9283 C CA . ALA A 1 1191 ? -5.313 -20.479 -34.808 1.00 87.69 1191 ALA A CA 1
ATOM 9284 C C . ALA A 1 1191 ? -5.265 -19.424 -35.931 1.00 87.69 1191 ALA A C 1
ATOM 9286 O O . ALA A 1 1191 ? -4.225 -19.243 -36.561 1.00 87.69 1191 ALA A O 1
ATOM 9287 N N . GLN A 1 1192 ? -6.365 -18.695 -36.157 1.00 90.50 1192 GLN A N 1
ATOM 9288 C CA . GLN A 1 1192 ? -6.392 -17.540 -37.061 1.00 90.50 1192 GLN A CA 1
ATOM 9289 C C . GLN A 1 1192 ? -5.476 -16.413 -36.553 1.00 90.50 1192 GLN A C 1
ATOM 9291 O O . GLN A 1 1192 ? -4.644 -15.909 -37.305 1.00 90.50 1192 GLN A O 1
ATOM 9296 N N . VAL A 1 1193 ? -5.572 -16.050 -35.272 1.00 90.12 1193 VAL A N 1
ATOM 9297 C CA . VAL A 1 1193 ? -4.716 -15.026 -34.652 1.00 90.12 1193 VAL A CA 1
ATOM 9298 C C . VAL A 1 1193 ? -3.243 -15.443 -34.644 1.00 90.12 1193 VAL A C 1
ATOM 9300 O O . VAL A 1 1193 ? -2.394 -14.628 -34.996 1.00 90.12 1193 VAL A O 1
ATOM 9303 N N . ASP A 1 1194 ? -2.928 -16.701 -34.325 1.00 90.12 1194 ASP A N 1
ATOM 9304 C CA . ASP A 1 1194 ? -1.556 -17.229 -34.354 1.00 90.12 1194 ASP A CA 1
ATOM 9305 C C . ASP A 1 1194 ? -0.938 -17.130 -35.760 1.00 90.12 1194 ASP A C 1
ATOM 9307 O O . ASP A 1 1194 ? 0.222 -16.734 -35.908 1.00 90.12 1194 ASP A O 1
ATOM 9311 N N . ALA A 1 1195 ? -1.724 -17.410 -36.804 1.00 92.81 1195 ALA A N 1
ATOM 9312 C CA . ALA A 1 1195 ? -1.295 -17.229 -38.187 1.00 92.81 1195 ALA A CA 1
ATOM 9313 C C . ALA A 1 1195 ? -1.041 -15.746 -38.524 1.00 92.81 1195 ALA A C 1
ATOM 9315 O O . ALA A 1 1195 ? -0.033 -15.429 -39.149 1.00 92.81 1195 ALA A O 1
ATOM 9316 N N . LEU A 1 1196 ? -1.883 -14.810 -38.063 1.00 93.25 1196 LEU A N 1
ATOM 9317 C CA . LEU A 1 1196 ? -1.655 -13.367 -38.268 1.00 93.25 1196 LEU A CA 1
ATOM 9318 C C . LEU A 1 1196 ? -0.453 -12.837 -37.471 1.00 93.25 1196 LEU A C 1
ATOM 9320 O O . LEU A 1 1196 ? 0.293 -11.997 -37.971 1.00 93.25 1196 LEU A O 1
ATOM 9324 N N . LEU A 1 1197 ? -0.206 -13.355 -36.266 1.00 91.50 1197 LEU A N 1
ATOM 9325 C CA . LEU A 1 1197 ? 1.017 -13.080 -35.508 1.00 91.50 1197 LEU A CA 1
ATOM 9326 C C . LEU A 1 1197 ? 2.256 -13.536 -36.293 1.00 91.50 1197 LEU A C 1
ATOM 9328 O O . LEU A 1 1197 ? 3.258 -12.821 -36.330 1.00 91.50 1197 LEU A O 1
ATOM 9332 N N . ALA A 1 1198 ? 2.186 -14.698 -36.947 1.00 92.19 1198 ALA A N 1
ATOM 9333 C CA . ALA A 1 1198 ? 3.251 -15.186 -37.817 1.00 92.19 1198 ALA A CA 1
ATOM 9334 C C . ALA A 1 1198 ? 3.415 -14.329 -39.087 1.00 92.19 1198 ALA A C 1
ATOM 9336 O O . ALA A 1 1198 ? 4.551 -14.049 -39.466 1.00 92.19 1198 ALA A O 1
ATOM 9337 N N . VAL A 1 1199 ? 2.323 -13.842 -39.696 1.00 94.75 1199 VAL A N 1
ATOM 9338 C CA . VAL A 1 1199 ? 2.375 -12.861 -40.802 1.00 94.75 1199 VAL A CA 1
ATOM 9339 C C . VAL A 1 1199 ? 3.128 -11.602 -40.373 1.00 94.75 1199 VAL A C 1
ATOM 9341 O O . VAL A 1 1199 ? 4.027 -11.153 -41.081 1.00 94.75 1199 VAL A O 1
ATOM 9344 N N . ALA A 1 1200 ? 2.787 -11.032 -39.213 1.00 92.31 1200 ALA A N 1
ATOM 9345 C CA . ALA A 1 1200 ? 3.415 -9.805 -38.729 1.00 92.31 1200 ALA A CA 1
ATOM 9346 C C . ALA A 1 1200 ? 4.931 -9.979 -38.531 1.00 92.31 1200 ALA A C 1
ATOM 9348 O O . ALA A 1 1200 ? 5.703 -9.108 -38.932 1.00 92.31 1200 ALA A O 1
ATOM 9349 N N . LYS A 1 1201 ? 5.363 -11.130 -37.993 1.00 92.00 1201 LYS A N 1
ATOM 9350 C CA . LYS A 1 1201 ? 6.790 -11.472 -37.868 1.00 92.00 1201 LYS A CA 1
ATOM 9351 C C . LYS A 1 1201 ? 7.468 -11.665 -39.220 1.00 92.00 1201 LYS A C 1
ATOM 9353 O O . LYS A 1 1201 ? 8.566 -11.158 -39.424 1.00 92.00 1201 LYS A O 1
ATOM 9358 N N . ALA A 1 1202 ? 6.811 -12.358 -40.149 1.00 92.12 1202 ALA A N 1
ATOM 9359 C CA . ALA A 1 1202 ? 7.344 -12.570 -41.490 1.00 92.12 1202 ALA A CA 1
ATOM 9360 C C . ALA A 1 1202 ? 7.561 -11.240 -42.229 1.00 92.12 1202 ALA A C 1
ATOM 9362 O O . ALA A 1 1202 ? 8.587 -11.064 -42.874 1.00 92.12 1202 ALA A O 1
ATOM 9363 N N . LEU A 1 1203 ? 6.635 -10.283 -42.104 1.00 92.81 1203 LEU A N 1
ATOM 9364 C CA . LEU A 1 1203 ? 6.735 -8.984 -42.775 1.00 92.81 1203 LEU A CA 1
ATOM 9365 C C . LEU A 1 1203 ? 7.718 -8.026 -42.082 1.00 92.81 1203 LEU A C 1
ATOM 9367 O O . LEU A 1 1203 ? 8.532 -7.405 -42.765 1.00 92.81 1203 LEU A O 1
ATOM 9371 N N . LEU A 1 1204 ? 7.668 -7.908 -40.749 1.00 91.50 1204 LEU A N 1
ATOM 9372 C CA . LEU A 1 1204 ? 8.332 -6.830 -39.994 1.00 91.50 1204 LEU A CA 1
ATOM 9373 C C . LEU A 1 1204 ? 9.500 -7.286 -39.097 1.00 91.50 1204 LEU A C 1
ATOM 9375 O O . LEU A 1 1204 ? 10.165 -6.444 -38.491 1.00 91.50 1204 LEU A O 1
ATOM 9379 N N . GLY A 1 1205 ? 9.780 -8.591 -39.039 1.00 87.06 1205 GLY A N 1
ATOM 9380 C CA . GLY A 1 1205 ? 10.852 -9.201 -38.246 1.00 87.06 1205 GLY A CA 1
ATOM 9381 C C . GLY A 1 1205 ? 10.372 -9.886 -36.959 1.00 87.06 1205 GLY A C 1
ATOM 9382 O O . GLY A 1 1205 ? 9.284 -9.621 -36.448 1.00 87.06 1205 GLY A O 1
ATOM 9383 N N . ASP A 1 1206 ? 11.215 -10.764 -36.406 1.00 83.12 1206 ASP A N 1
ATOM 9384 C CA . ASP A 1 1206 ? 10.868 -11.654 -35.282 1.00 83.12 1206 ASP A CA 1
ATOM 9385 C C . ASP A 1 1206 ? 10.553 -10.936 -33.963 1.00 83.12 1206 ASP A C 1
ATOM 9387 O O . ASP A 1 1206 ? 9.804 -11.461 -33.127 1.00 83.12 1206 ASP A O 1
ATOM 9391 N N . ASP A 1 1207 ? 11.096 -9.733 -33.784 1.00 81.81 1207 ASP A N 1
ATOM 9392 C CA . ASP A 1 1207 ? 10.894 -8.902 -32.597 1.00 81.81 1207 ASP A CA 1
ATOM 9393 C C . ASP A 1 1207 ? 9.552 -8.157 -32.626 1.00 81.81 1207 ASP A C 1
ATOM 9395 O O . ASP A 1 1207 ? 9.075 -7.724 -31.578 1.00 81.81 1207 ASP A O 1
ATOM 9399 N N . PHE A 1 1208 ? 8.899 -8.033 -33.788 1.00 87.81 1208 PHE A N 1
ATOM 9400 C CA . PHE A 1 1208 ? 7.628 -7.324 -33.885 1.00 87.81 1208 PHE A CA 1
ATOM 9401 C C . PHE A 1 1208 ? 6.486 -8.132 -33.243 1.00 87.81 1208 PHE A C 1
ATOM 9403 O O . PHE A 1 1208 ? 6.437 -9.372 -33.285 1.00 87.81 1208 PHE A O 1
ATOM 9410 N N . ARG A 1 1209 ? 5.557 -7.425 -32.598 1.00 84.06 1209 ARG A N 1
ATOM 9411 C CA . ARG A 1 1209 ? 4.396 -7.995 -31.904 1.00 84.06 1209 ARG A CA 1
ATOM 9412 C C . ARG A 1 1209 ? 3.157 -7.180 -32.265 1.00 84.06 1209 ARG A C 1
ATOM 9414 O O . ARG A 1 1209 ? 3.193 -5.959 -32.194 1.00 84.06 1209 ARG A O 1
ATOM 9421 N N . ILE A 1 1210 ? 2.079 -7.874 -32.619 1.00 88.44 1210 ILE A N 1
ATOM 9422 C CA . ILE A 1 1210 ? 0.724 -7.309 -32.704 1.00 88.44 1210 ILE A CA 1
ATOM 9423 C C . ILE A 1 1210 ? -0.067 -7.767 -31.481 1.00 88.44 1210 ILE A C 1
ATOM 9425 O O . ILE A 1 1210 ? 0.199 -8.854 -30.955 1.00 88.44 1210 ILE A O 1
ATOM 9429 N N . ILE A 1 1211 ? -1.020 -6.959 -31.023 1.00 88.06 1211 ILE A N 1
ATOM 9430 C CA . ILE A 1 1211 ? -1.808 -7.264 -29.825 1.00 88.06 1211 ILE A CA 1
ATOM 9431 C C . ILE A 1 1211 ? -3.209 -7.721 -30.248 1.00 88.06 1211 ILE A C 1
ATOM 9433 O O . ILE A 1 1211 ? -3.945 -6.944 -30.852 1.00 88.06 1211 ILE A O 1
ATOM 9437 N N . PRO A 1 1212 ? -3.598 -8.977 -29.957 1.00 88.31 1212 PRO A N 1
ATOM 9438 C CA . PRO A 1 1212 ? -4.950 -9.451 -30.224 1.00 88.31 1212 PRO A CA 1
ATOM 9439 C C . PRO A 1 1212 ? -6.000 -8.697 -29.402 1.00 88.31 1212 PRO A C 1
ATOM 9441 O O . PRO A 1 1212 ? -5.782 -8.365 -28.238 1.00 88.31 1212 PRO A O 1
ATOM 9444 N N . GLU A 1 1213 ? -7.166 -8.494 -30.001 1.00 88.06 1213 GLU A N 1
ATOM 9445 C CA . GLU A 1 1213 ? -8.339 -7.878 -29.388 1.00 88.06 1213 GLU A CA 1
ATOM 9446 C C . GLU A 1 1213 ? -9.310 -8.984 -28.931 1.00 88.06 1213 GLU A C 1
ATOM 9448 O O . GLU A 1 1213 ? -9.490 -9.992 -29.622 1.00 88.06 1213 GLU A O 1
ATOM 9453 N N . PHE A 1 1214 ? -9.966 -8.811 -27.783 1.00 86.81 1214 PHE A N 1
ATOM 9454 C CA . PHE A 1 1214 ? -11.004 -9.729 -27.304 1.00 86.81 1214 PHE A CA 1
ATOM 9455 C C . PHE A 1 1214 ? -12.251 -8.971 -26.856 1.00 86.81 1214 PHE A C 1
ATOM 9457 O O . PHE A 1 1214 ? -12.202 -7.785 -26.538 1.00 86.81 1214 PHE A O 1
ATOM 9464 N N . THR A 1 1215 ? -13.391 -9.659 -26.841 1.00 82.44 1215 THR A N 1
ATOM 9465 C CA . THR A 1 1215 ? -14.673 -9.083 -26.422 1.00 82.44 1215 THR A CA 1
ATOM 9466 C C . THR A 1 1215 ? -15.179 -9.801 -25.182 1.00 82.44 1215 THR A C 1
ATOM 9468 O O . THR A 1 1215 ? -15.257 -11.029 -25.156 1.00 82.44 1215 THR A O 1
ATOM 9471 N N . LEU A 1 1216 ? -15.540 -9.031 -24.158 1.00 80.56 1216 LEU A N 1
ATOM 9472 C CA . LEU A 1 1216 ? -16.166 -9.552 -22.947 1.00 80.56 1216 LEU A CA 1
ATOM 9473 C C . LEU A 1 1216 ? -17.673 -9.743 -23.133 1.00 80.56 1216 LEU A C 1
ATOM 9475 O O . LEU A 1 1216 ? -18.310 -9.100 -23.969 1.00 80.56 1216 LEU A O 1
ATOM 9479 N N . SER A 1 1217 ? -18.259 -10.630 -22.328 1.00 81.50 1217 SER A N 1
ATOM 9480 C CA . SER A 1 1217 ? -19.715 -10.745 -22.236 1.00 81.50 1217 SER A CA 1
ATOM 9481 C C . SER A 1 1217 ? -20.322 -9.436 -21.708 1.00 81.50 1217 SER A C 1
ATOM 9483 O O . SER A 1 1217 ? -19.651 -8.680 -21.012 1.00 81.50 1217 SER A O 1
ATOM 9485 N N . ALA A 1 1218 ? -21.598 -9.157 -21.990 1.00 81.56 1218 ALA A N 1
ATOM 9486 C CA . ALA A 1 1218 ? -22.237 -7.920 -21.524 1.00 81.56 1218 ALA A CA 1
ATOM 9487 C C . ALA A 1 1218 ? -22.228 -7.773 -19.986 1.00 81.56 1218 ALA A C 1
ATOM 9489 O O . ALA A 1 1218 ? -22.119 -6.657 -19.480 1.00 81.56 1218 ALA A O 1
ATOM 9490 N N . SER A 1 1219 ? -22.313 -8.884 -19.242 1.00 79.00 1219 SER A N 1
ATOM 9491 C CA . SER A 1 1219 ? -22.212 -8.873 -17.777 1.00 79.00 1219 SER A CA 1
ATOM 9492 C C . SER A 1 1219 ? -20.796 -8.540 -17.313 1.00 79.00 1219 SER A C 1
ATOM 9494 O O . SER A 1 1219 ? -20.629 -7.607 -16.534 1.00 79.00 1219 SER A O 1
ATOM 9496 N N . HIS A 1 1220 ? -19.780 -9.223 -17.856 1.00 79.75 1220 HIS A N 1
ATOM 9497 C CA . HIS A 1 1220 ? -18.373 -8.963 -17.521 1.00 79.75 1220 HIS A CA 1
ATOM 9498 C C . HIS A 1 1220 ? -17.922 -7.572 -17.967 1.00 79.75 1220 HIS A C 1
ATOM 9500 O O . HIS A 1 1220 ? -17.155 -6.925 -17.270 1.00 79.75 1220 HIS A O 1
ATOM 9506 N N . GLY A 1 1221 ? -18.436 -7.074 -19.093 1.00 80.38 1221 GLY A N 1
ATOM 9507 C CA . GLY A 1 1221 ? -18.206 -5.706 -19.548 1.00 80.38 1221 GLY A CA 1
ATOM 9508 C C . GLY A 1 1221 ? -18.764 -4.670 -18.570 1.00 80.38 1221 GLY A C 1
ATOM 9509 O O . GLY A 1 1221 ? -18.074 -3.707 -18.260 1.00 80.38 1221 GLY A O 1
ATOM 9510 N N . SER A 1 1222 ? -19.966 -4.893 -18.022 1.00 79.06 1222 SER A N 1
ATOM 9511 C CA . SER A 1 1222 ? -20.536 -4.003 -17.000 1.00 79.06 1222 SER A CA 1
ATOM 9512 C C . SER A 1 1222 ? -19.759 -4.050 -15.682 1.00 79.06 1222 SER A C 1
ATOM 9514 O O . SER A 1 1222 ? -19.615 -3.021 -15.029 1.00 79.06 1222 SER A O 1
ATOM 9516 N N . GLU A 1 1223 ? -19.254 -5.217 -15.280 1.00 77.12 1223 GLU A N 1
ATOM 9517 C CA . GLU A 1 1223 ? -18.384 -5.353 -14.103 1.00 77.12 1223 GLU A CA 1
ATOM 9518 C C . GLU A 1 1223 ? -17.041 -4.648 -14.305 1.00 77.12 1223 GLU A C 1
ATOM 9520 O O . GLU A 1 1223 ? -16.605 -3.899 -13.433 1.00 77.12 1223 GLU A O 1
ATOM 9525 N N . TRP A 1 1224 ? -16.429 -4.822 -15.476 1.00 75.75 1224 TRP A N 1
ATOM 9526 C CA . TRP A 1 1224 ? -15.180 -4.162 -15.844 1.00 75.75 1224 TRP A CA 1
ATOM 9527 C C . TRP A 1 1224 ? -15.333 -2.637 -15.908 1.00 75.75 1224 TRP A C 1
ATOM 9529 O O . TRP A 1 1224 ? -14.479 -1.903 -15.420 1.00 75.75 1224 TRP A O 1
ATOM 9539 N N . GLU A 1 1225 ? -16.448 -2.147 -16.455 1.00 76.44 1225 GLU A N 1
ATOM 9540 C CA . GLU A 1 1225 ? -16.764 -0.717 -16.494 1.00 76.44 1225 GLU A CA 1
ATOM 9541 C C . GLU A 1 1225 ? -16.988 -0.154 -15.087 1.00 76.44 1225 GLU A C 1
ATOM 9543 O O . GLU A 1 1225 ? -16.408 0.876 -14.753 1.00 76.44 1225 GLU A O 1
ATOM 9548 N N . LYS A 1 1226 ? -17.727 -0.865 -14.221 1.00 72.56 1226 LYS A N 1
ATOM 9549 C CA . LYS A 1 1226 ? -17.877 -0.487 -12.806 1.00 72.56 1226 LYS A CA 1
ATOM 9550 C C . LYS A 1 1226 ? -16.525 -0.388 -12.103 1.00 72.56 1226 LYS A C 1
ATOM 9552 O O . LYS A 1 1226 ? -16.293 0.604 -11.423 1.00 72.56 1226 LYS A O 1
ATOM 9557 N N . ALA A 1 1227 ? -15.638 -1.363 -12.313 1.00 65.38 1227 ALA A N 1
ATOM 9558 C CA . ALA A 1 1227 ? -14.291 -1.368 -11.744 1.00 65.38 1227 ALA A CA 1
ATOM 9559 C C . ALA A 1 1227 ? -13.403 -0.218 -12.255 1.00 65.38 1227 ALA A C 1
ATOM 9561 O O . ALA A 1 1227 ? -12.487 0.185 -11.551 1.00 65.38 1227 ALA A O 1
ATOM 9562 N N . TYR A 1 1228 ? -13.659 0.302 -13.460 1.00 61.38 1228 TYR A N 1
ATOM 9563 C CA . TYR A 1 1228 ? -12.947 1.457 -14.018 1.00 61.38 1228 TYR A CA 1
ATOM 9564 C C . TYR A 1 1228 ? -13.544 2.809 -13.578 1.00 61.38 1228 TYR A C 1
ATOM 9566 O O . TYR A 1 1228 ? -12.840 3.816 -13.565 1.00 61.38 1228 TYR A O 1
ATOM 9574 N N . THR A 1 1229 ? -14.846 2.856 -13.272 1.00 49.56 1229 THR A N 1
ATOM 9575 C CA . THR A 1 1229 ? -15.548 4.080 -12.833 1.00 49.56 1229 THR A CA 1
ATOM 9576 C C . THR A 1 1229 ? -15.553 4.312 -11.319 1.00 49.56 1229 THR A C 1
ATOM 9578 O O . THR A 1 1229 ? -15.853 5.431 -10.899 1.00 49.56 1229 THR A O 1
ATOM 9581 N N . CYS A 1 1230 ? -15.279 3.275 -10.524 1.00 40.97 1230 CYS A N 1
ATOM 9582 C CA . CYS A 1 1230 ? -14.957 3.379 -9.098 1.00 40.97 1230 CYS A CA 1
ATOM 9583 C C . CYS A 1 1230 ? -13.505 3.822 -8.923 1.00 40.97 1230 CYS A C 1
ATOM 9585 O O . CYS A 1 1230 ? -13.268 4.621 -7.990 1.00 40.97 1230 CYS A O 1
#

Radius of gyration: 54.95 Å; chains: 1; bounding box: 136×91×159 Å